Protein AF-A0A976PG35-F1 (afdb_monomer_lite)

Structure (mmCIF, N/CA/C/O backbone):
data_AF-A0A976PG35-F1
#
_entry.id   AF-A0A976PG35-F1
#
loop_
_atom_site.group_PDB
_atom_site.id
_atom_site.type_symbol
_atom_site.label_atom_id
_atom_site.label_alt_id
_atom_site.label_comp_id
_atom_site.label_asym_id
_atom_site.label_entity_id
_atom_site.label_seq_id
_atom_site.pdbx_PDB_ins_code
_atom_site.Cartn_x
_atom_site.Cartn_y
_atom_site.Cartn_z
_atom_site.occupancy
_atom_site.B_iso_or_equiv
_atom_site.auth_seq_id
_atom_site.auth_comp_id
_atom_site.auth_asym_id
_atom_site.auth_atom_id
_atom_site.pdbx_PDB_model_num
ATOM 1 N N . MET A 1 1 ? 51.454 -24.189 67.545 1.00 48.28 1 MET A N 1
ATOM 2 C CA . MET A 1 1 ? 51.887 -22.990 66.789 1.00 48.28 1 MET A CA 1
ATOM 3 C C . MET A 1 1 ? 52.643 -23.431 65.528 1.00 48.28 1 MET A C 1
ATOM 5 O O . MET A 1 1 ? 53.857 -23.521 65.553 1.00 48.28 1 MET A O 1
ATOM 9 N N . ARG A 1 2 ? 51.916 -23.825 64.467 1.00 46.78 2 ARG A N 1
ATOM 10 C CA . ARG A 1 2 ? 52.403 -24.013 63.073 1.00 46.78 2 ARG A CA 1
ATOM 11 C C . ARG A 1 2 ? 51.263 -24.329 62.073 1.00 46.78 2 ARG A C 1
ATOM 13 O O . ARG A 1 2 ? 51.492 -24.964 61.059 1.00 46.78 2 ARG A O 1
ATOM 20 N N . VAL A 1 3 ? 50.023 -23.894 62.354 1.00 44.88 3 VAL A N 1
ATOM 21 C CA . VAL A 1 3 ? 48.839 -24.203 61.508 1.00 44.88 3 VAL A CA 1
ATOM 22 C C . VAL A 1 3 ? 48.014 -22.959 61.122 1.00 44.88 3 VAL A C 1
ATOM 24 O O . VAL A 1 3 ? 47.185 -23.028 60.228 1.00 44.88 3 VAL A O 1
ATOM 27 N N . LYS A 1 4 ? 48.288 -21.766 61.675 1.00 42.41 4 LYS A N 1
ATOM 28 C CA . LYS A 1 4 ? 47.559 -20.531 61.301 1.00 42.41 4 LYS A CA 1
ATOM 29 C C . LYS A 1 4 ? 48.188 -19.709 60.158 1.00 42.41 4 LYS A C 1
ATOM 31 O O . LYS A 1 4 ? 47.626 -18.688 59.796 1.00 42.41 4 LYS A O 1
ATOM 36 N N . ALA A 1 5 ? 49.296 -20.157 59.558 1.00 43.97 5 ALA A N 1
ATOM 37 C CA . ALA A 1 5 ? 49.942 -19.455 58.436 1.00 43.97 5 ALA A CA 1
ATOM 38 C C . ALA A 1 5 ? 49.569 -20.003 57.040 1.00 43.97 5 ALA A C 1
ATOM 40 O O . ALA A 1 5 ? 49.767 -19.307 56.054 1.00 43.97 5 ALA A O 1
ATOM 41 N N . ILE A 1 6 ? 48.985 -21.206 56.937 1.00 51.50 6 ILE A N 1
ATOM 42 C CA . ILE A 1 6 ? 48.683 -21.842 55.635 1.00 51.50 6 ILE A CA 1
ATOM 43 C C . ILE A 1 6 ? 47.267 -21.501 55.127 1.00 51.50 6 ILE A C 1
ATOM 45 O O . ILE A 1 6 ? 47.036 -21.467 53.924 1.00 51.50 6 ILE A O 1
ATOM 49 N N . VAL A 1 7 ? 46.327 -21.136 56.008 1.00 49.50 7 VAL A N 1
ATOM 50 C CA . VAL A 1 7 ? 44.946 -20.795 55.600 1.00 49.50 7 VAL A CA 1
ATOM 51 C C . VAL A 1 7 ? 44.814 -19.342 55.108 1.00 49.50 7 VAL A C 1
ATOM 53 O O . VAL A 1 7 ? 43.955 -19.053 54.283 1.00 49.50 7 VAL A O 1
ATOM 56 N N . ALA A 1 8 ? 45.704 -18.429 55.518 1.00 41.97 8 ALA A N 1
ATOM 57 C CA . ALA A 1 8 ? 45.671 -17.033 55.062 1.00 41.97 8 ALA A CA 1
ATOM 58 C C . ALA A 1 8 ? 46.322 -16.814 53.677 1.00 41.97 8 ALA A C 1
ATOM 60 O O . ALA A 1 8 ? 45.968 -15.864 52.987 1.00 41.97 8 ALA A O 1
ATOM 61 N N . GLN A 1 9 ? 47.223 -17.703 53.233 1.00 43.12 9 GLN A N 1
ATOM 62 C CA . GLN A 1 9 ? 47.851 -17.619 51.903 1.00 43.12 9 GLN A CA 1
ATOM 63 C C . GLN A 1 9 ? 47.025 -18.272 50.780 1.00 43.12 9 GLN A C 1
ATOM 65 O O . GLN A 1 9 ? 47.219 -17.929 49.619 1.00 43.12 9 GLN A O 1
ATOM 70 N N . LEU A 1 10 ? 46.055 -19.137 51.103 1.00 42.38 10 LEU A N 1
ATOM 71 C CA . LEU A 1 10 ? 45.161 -19.757 50.111 1.00 42.38 10 LEU A CA 1
ATOM 72 C C . LEU A 1 10 ? 43.926 -18.905 49.756 1.00 42.38 10 LEU A C 1
ATOM 74 O O . LEU A 1 10 ? 43.280 -19.178 48.752 1.00 42.38 10 LEU A O 1
ATOM 78 N N . LEU A 1 11 ? 43.620 -17.852 50.525 1.00 41.53 11 LEU A N 1
ATOM 79 C CA . LEU A 1 11 ? 42.444 -16.990 50.308 1.00 41.53 11 LEU A CA 1
ATOM 80 C C . LEU A 1 11 ? 42.740 -15.693 49.531 1.00 41.53 11 LEU A C 1
ATOM 82 O O . LEU A 1 11 ? 41.810 -15.032 49.086 1.00 41.53 11 LEU A O 1
ATOM 86 N N . ILE A 1 12 ? 44.015 -15.343 49.321 1.00 43.69 12 ILE A N 1
ATOM 87 C CA . ILE A 1 12 ? 44.419 -14.161 48.531 1.00 43.69 12 ILE A CA 1
ATOM 88 C C . ILE A 1 12 ? 44.789 -14.540 47.080 1.00 43.69 12 ILE A C 1
ATOM 90 O O . ILE A 1 12 ? 44.793 -13.680 46.204 1.00 43.69 12 ILE A O 1
ATOM 94 N N . LEU A 1 13 ? 45.012 -15.828 46.778 1.00 38.31 13 LEU A N 1
ATOM 95 C CA . LEU A 1 13 ? 45.374 -16.289 45.428 1.00 38.31 13 LEU A CA 1
ATOM 96 C C . LEU A 1 13 ? 44.179 -16.675 44.526 1.00 38.31 13 LEU A C 1
ATOM 98 O O . LEU A 1 13 ? 44.389 -16.944 43.348 1.00 38.31 13 LEU A O 1
ATOM 102 N N . SER A 1 14 ? 42.939 -16.692 45.032 1.00 36.72 14 SER A N 1
ATOM 103 C CA . SER A 1 14 ? 41.745 -17.108 44.265 1.00 36.72 14 SER A CA 1
ATOM 104 C C . SER A 1 14 ? 40.878 -15.960 43.720 1.00 36.72 14 SER A C 1
ATOM 106 O O . SER A 1 14 ? 39.833 -16.228 43.136 1.00 36.72 14 SER A O 1
ATOM 108 N N . LEU A 1 15 ? 41.303 -14.695 43.848 1.00 38.81 15 LEU A N 1
ATOM 109 C CA . LEU A 1 15 ? 40.553 -13.520 43.359 1.00 38.81 15 LEU A CA 1
ATOM 110 C C . LEU A 1 15 ? 41.210 -12.764 42.181 1.00 38.81 15 LEU A C 1
ATOM 112 O O . LEU A 1 15 ? 40.723 -11.705 41.804 1.00 38.81 15 LEU A O 1
ATOM 116 N N . PHE A 1 16 ? 42.267 -13.302 41.555 1.00 37.59 16 PHE A N 1
ATOM 117 C CA . PHE A 1 16 ? 42.983 -12.637 40.445 1.00 37.59 16 PHE A CA 1
ATOM 118 C C . PHE A 1 16 ? 43.185 -13.496 39.178 1.00 37.59 16 PHE A C 1
ATOM 120 O O . PHE A 1 16 ? 44.182 -13.339 38.478 1.00 37.59 16 PHE A O 1
ATOM 127 N N . ILE A 1 17 ? 42.245 -14.383 38.826 1.00 40.66 17 ILE A N 1
ATOM 128 C CA . ILE A 1 17 ? 42.271 -15.080 37.523 1.00 40.66 17 ILE A CA 1
ATOM 129 C C . ILE A 1 17 ? 40.881 -15.056 36.871 1.00 40.66 17 ILE A C 1
ATOM 131 O O . ILE A 1 17 ? 40.190 -16.059 36.885 1.00 40.66 17 ILE A O 1
ATOM 135 N N . THR A 1 18 ? 40.488 -13.907 36.311 1.00 39.97 18 THR A N 1
ATOM 136 C CA . THR A 1 18 ? 39.667 -13.778 35.082 1.00 39.97 18 THR A CA 1
ATOM 137 C C . THR A 1 18 ? 39.644 -12.308 34.647 1.00 39.97 18 THR A C 1
ATOM 139 O O . THR A 1 18 ? 38.665 -11.601 34.865 1.00 39.97 18 THR A O 1
ATOM 142 N N . SER A 1 19 ? 40.733 -11.825 34.050 1.00 31.27 19 SER A N 1
ATOM 143 C CA . SER A 1 19 ? 40.706 -10.648 33.168 1.00 31.27 19 SER A CA 1
ATOM 144 C C . SER A 1 19 ? 42.033 -10.549 32.416 1.00 31.27 19 SER A C 1
ATOM 146 O O . SER A 1 19 ? 42.982 -9.911 32.874 1.00 31.27 19 SER A O 1
ATOM 148 N N . CYS A 1 20 ? 42.115 -11.193 31.253 1.00 30.05 20 CYS A N 1
ATOM 149 C CA . CYS A 1 20 ? 43.114 -10.841 30.251 1.00 30.05 20 CYS A CA 1
ATOM 150 C C . CYS A 1 20 ? 42.689 -9.517 29.608 1.00 30.05 20 CYS A C 1
ATOM 152 O O . CYS A 1 20 ? 41.941 -9.492 28.639 1.00 30.05 20 CYS A O 1
ATOM 154 N N . SER A 1 21 ? 43.161 -8.412 30.171 1.00 29.22 21 SER A N 1
ATOM 155 C CA . SER A 1 21 ? 43.232 -7.121 29.493 1.00 29.22 21 SER A CA 1
ATOM 156 C C . SER A 1 21 ? 44.653 -6.604 29.671 1.00 29.22 21 SER A C 1
ATOM 158 O O . SER A 1 21 ? 45.056 -6.230 30.773 1.00 29.22 21 SER A O 1
ATOM 160 N N . SER A 1 22 ? 45.432 -6.648 28.594 1.00 28.95 22 SER A N 1
ATOM 161 C CA . SER A 1 22 ? 46.770 -6.074 28.526 1.00 28.95 22 SER A CA 1
ATOM 162 C C . SER A 1 22 ? 46.674 -4.550 28.586 1.00 28.95 22 SER A C 1
ATOM 164 O O . SER A 1 22 ? 46.327 -3.897 27.605 1.00 28.95 22 SER A O 1
ATOM 166 N N . PHE A 1 23 ? 46.994 -3.983 29.748 1.00 25.94 23 PHE A N 1
ATOM 167 C CA . PHE A 1 23 ? 47.337 -2.572 29.890 1.00 25.94 23 PHE A CA 1
ATOM 168 C C . PHE A 1 23 ? 48.765 -2.371 29.370 1.00 25.94 23 PHE A C 1
ATOM 170 O O . PHE A 1 23 ? 49.729 -2.776 30.021 1.00 25.94 23 PHE A O 1
ATOM 177 N N . GLN A 1 24 ? 48.909 -1.733 28.209 1.00 27.83 24 GLN A N 1
ATOM 178 C CA . GLN A 1 24 ? 50.167 -1.117 27.799 1.00 27.83 24 GLN A CA 1
ATOM 179 C C . GLN A 1 24 ? 50.081 0.378 28.113 1.00 27.83 24 GLN A C 1
ATOM 181 O O . GLN A 1 24 ? 49.332 1.127 27.492 1.00 27.83 24 GLN A O 1
ATOM 186 N N . ASN A 1 25 ? 50.838 0.798 29.124 1.00 29.45 25 ASN A N 1
ATOM 187 C CA . ASN A 1 25 ? 51.052 2.202 29.447 1.00 29.45 25 ASN A CA 1
ATOM 188 C C . ASN A 1 25 ? 51.893 2.841 28.331 1.00 29.45 25 ASN A C 1
ATOM 190 O O . ASN A 1 25 ? 53.094 2.589 28.242 1.00 29.45 25 ASN A O 1
ATOM 194 N N . SER A 1 26 ? 51.284 3.698 27.513 1.00 29.53 26 SER A N 1
ATOM 195 C CA . SER A 1 26 ? 52.005 4.785 26.854 1.00 29.53 26 SER A CA 1
ATOM 196 C C . SER A 1 26 ? 51.131 6.041 26.811 1.00 29.53 26 SER A C 1
ATOM 198 O O . SER A 1 26 ? 49.911 5.999 26.699 1.00 29.53 26 SER A O 1
ATOM 200 N N . SER A 1 27 ? 51.803 7.148 27.063 1.00 31.08 27 SER A N 1
ATOM 201 C CA . SER A 1 27 ? 51.343 8.473 27.459 1.00 31.08 27 SER A CA 1
ATOM 202 C C . SER A 1 27 ? 50.546 9.257 26.407 1.00 31.08 27 SER A C 1
ATOM 204 O O . SER A 1 27 ? 50.908 9.263 25.239 1.00 31.08 27 SER A O 1
ATOM 206 N N . PHE A 1 28 ? 49.551 10.012 26.896 1.00 35.78 28 PHE A N 1
ATOM 207 C CA . PHE A 1 28 ? 48.951 11.235 26.331 1.00 35.78 28 PHE A CA 1
ATOM 208 C C . PHE A 1 28 ? 48.571 11.247 24.834 1.00 35.78 28 PHE A C 1
ATOM 210 O O . PHE A 1 28 ? 49.351 11.662 23.987 1.00 35.78 28 PHE A O 1
ATOM 217 N N . ASN A 1 29 ? 47.291 10.971 24.555 1.00 26.48 29 ASN A N 1
ATOM 218 C CA . ASN A 1 29 ? 46.479 11.726 23.592 1.00 26.48 29 ASN A CA 1
ATOM 219 C C . ASN A 1 29 ? 44.997 11.651 24.011 1.00 26.48 29 ASN A C 1
ATOM 221 O O . ASN A 1 29 ? 44.447 10.566 24.192 1.00 26.48 29 ASN A O 1
ATOM 225 N N . LEU A 1 30 ? 44.370 12.814 24.225 1.00 32.25 30 LEU A N 1
ATOM 226 C CA . LEU A 1 30 ? 42.920 12.948 24.394 1.00 32.25 30 LEU A CA 1
ATOM 227 C C . LEU A 1 30 ? 42.220 12.541 23.081 1.00 32.25 30 LEU A C 1
ATOM 229 O O . LEU A 1 30 ? 42.716 12.881 22.012 1.00 32.25 30 LEU A O 1
ATOM 233 N N . PHE A 1 31 ? 41.061 11.877 23.195 1.00 33.41 31 PHE A N 1
ATOM 234 C CA . PHE A 1 31 ? 40.270 11.184 22.152 1.00 33.41 31 PHE A CA 1
ATOM 235 C C . PHE A 1 31 ? 40.712 9.744 21.831 1.00 33.41 31 PHE A C 1
ATOM 237 O O . PHE A 1 31 ? 41.144 9.428 20.727 1.00 33.41 31 PHE A O 1
ATOM 244 N N . GLY A 1 32 ? 40.545 8.843 22.804 1.00 24.78 32 GLY A N 1
ATOM 245 C CA . GLY A 1 32 ? 40.624 7.397 22.588 1.00 24.78 32 GLY A CA 1
ATOM 246 C C . GLY A 1 32 ? 39.243 6.793 22.325 1.00 24.78 32 GLY A C 1
ATOM 247 O O . GLY A 1 32 ? 38.424 6.710 23.239 1.00 24.78 32 GLY A O 1
ATOM 248 N N . PHE A 1 33 ? 38.997 6.345 21.093 1.00 29.56 33 PHE A N 1
ATOM 249 C CA . PHE A 1 33 ? 37.949 5.367 20.799 1.00 29.56 33 PHE A CA 1
ATOM 250 C C . PHE A 1 33 ? 38.265 4.073 21.563 1.00 29.56 33 PHE A C 1
ATOM 252 O O . PHE A 1 33 ? 39.391 3.577 21.506 1.00 29.56 33 PHE A O 1
ATOM 259 N N . ARG A 1 34 ? 37.289 3.515 22.287 1.00 26.97 34 ARG A N 1
ATOM 260 C CA . ARG A 1 34 ? 37.400 2.152 22.824 1.00 26.97 34 ARG A CA 1
ATOM 261 C C . ARG A 1 34 ? 37.352 1.177 21.648 1.00 26.97 34 ARG A C 1
ATOM 263 O O . ARG A 1 34 ? 36.274 0.895 21.138 1.00 26.97 34 ARG A O 1
ATOM 270 N N . THR A 1 35 ? 38.495 0.645 21.232 1.00 30.28 35 THR A N 1
ATOM 271 C CA . THR A 1 35 ? 38.531 -0.550 20.387 1.00 30.28 35 THR A CA 1
ATOM 272 C C . THR A 1 35 ? 38.083 -1.752 21.221 1.00 30.28 35 THR A C 1
ATOM 274 O O . THR A 1 35 ? 38.637 -2.050 22.280 1.00 30.28 35 THR A O 1
ATOM 277 N N . ILE A 1 36 ? 37.013 -2.410 20.776 1.00 37.28 36 ILE A N 1
ATOM 278 C CA . ILE A 1 36 ? 36.562 -3.698 21.311 1.00 37.28 36 ILE A CA 1
ATOM 279 C C . ILE A 1 36 ? 37.593 -4.743 20.872 1.00 37.28 36 ILE A C 1
ATOM 281 O O . ILE A 1 36 ? 37.937 -4.809 19.695 1.00 37.28 36 ILE A O 1
ATOM 285 N N . ALA A 1 37 ? 38.087 -5.555 21.804 1.00 33.47 37 ALA A N 1
ATOM 286 C CA . ALA A 1 37 ? 38.937 -6.694 21.479 1.00 33.47 37 ALA A CA 1
ATOM 287 C C . ALA A 1 37 ? 38.201 -7.666 20.527 1.00 33.47 37 ALA A C 1
ATOM 289 O O . ALA A 1 37 ? 37.124 -8.150 20.868 1.00 33.47 37 ALA A O 1
ATOM 290 N N . GLY A 1 38 ? 38.796 -7.947 19.358 1.00 51.16 38 GLY A N 1
ATOM 291 C CA . GLY A 1 38 ? 38.609 -9.208 18.626 1.00 51.16 38 GLY A CA 1
ATOM 292 C C . GLY A 1 38 ? 37.707 -9.261 17.382 1.00 51.16 38 GLY A C 1
ATOM 293 O O . GLY A 1 38 ? 37.387 -10.364 16.968 1.00 51.16 38 GLY A O 1
ATOM 294 N N . ILE A 1 39 ? 37.282 -8.155 16.752 1.00 58.53 39 ILE A N 1
ATOM 295 C CA . ILE A 1 39 ? 36.655 -8.249 15.403 1.00 58.53 39 ILE A CA 1
ATOM 296 C C . ILE A 1 39 ? 37.723 -8.469 14.315 1.00 58.53 39 ILE A C 1
ATOM 298 O O . ILE A 1 39 ? 37.442 -9.063 13.276 1.00 58.53 39 ILE A O 1
ATOM 302 N N . GLU A 1 40 ? 38.949 -7.983 14.545 1.00 61.78 40 GLU A N 1
ATOM 303 C CA . GLU A 1 40 ? 39.982 -7.901 13.507 1.00 61.78 40 GLU A CA 1
ATOM 304 C C . GLU A 1 40 ? 40.741 -9.202 13.232 1.00 61.78 40 GLU A C 1
ATOM 306 O O . GLU A 1 40 ? 41.201 -9.348 12.108 1.00 61.78 40 GLU A O 1
ATOM 311 N N . ASP A 1 41 ? 40.842 -10.154 14.163 1.00 68.56 41 ASP A N 1
ATOM 312 C CA . ASP A 1 41 ? 41.660 -11.356 13.921 1.00 68.56 41 ASP A CA 1
ATOM 313 C C . ASP A 1 41 ? 40.822 -12.551 13.430 1.00 68.56 41 ASP A C 1
ATOM 315 O O . ASP A 1 41 ? 41.145 -13.136 12.394 1.00 68.56 41 ASP A O 1
ATOM 319 N N . ASP A 1 42 ? 39.701 -12.864 14.092 1.00 82.12 42 ASP A N 1
ATOM 320 C CA . ASP A 1 42 ? 38.910 -14.068 13.790 1.00 82.12 42 ASP A CA 1
ATOM 321 C C . ASP A 1 42 ? 38.180 -13.964 12.438 1.00 82.12 42 ASP A C 1
ATOM 323 O O . ASP A 1 42 ? 38.423 -14.766 11.534 1.00 82.12 42 ASP A O 1
ATOM 327 N N . LEU A 1 43 ? 37.344 -12.939 12.227 1.00 90.81 43 LEU A N 1
ATOM 328 C CA . LEU A 1 43 ? 36.605 -12.763 10.964 1.00 90.81 43 LEU A CA 1
ATOM 329 C C . LEU A 1 43 ? 37.544 -12.578 9.761 1.00 90.81 43 LEU A C 1
ATOM 331 O O . LEU A 1 43 ? 37.286 -13.107 8.677 1.00 90.81 43 LEU A O 1
ATOM 335 N N . GLN A 1 44 ? 38.650 -11.844 9.931 1.00 90.62 44 GLN A N 1
ATOM 336 C CA . GLN A 1 44 ? 39.644 -11.652 8.866 1.00 90.62 44 GLN A CA 1
ATOM 337 C C . GLN A 1 44 ? 40.353 -12.956 8.501 1.00 90.62 44 GLN A C 1
ATOM 339 O O . GLN A 1 44 ? 40.689 -13.152 7.330 1.00 90.62 44 GLN A O 1
ATOM 344 N N . TYR A 1 45 ? 40.551 -13.859 9.463 1.00 92.44 45 TYR A N 1
ATOM 345 C CA . TYR A 1 45 ? 41.064 -15.193 9.186 1.00 92.44 45 TYR A CA 1
ATOM 346 C C . TYR A 1 45 ? 40.093 -15.991 8.303 1.00 92.44 45 TYR A C 1
ATOM 348 O O . TYR A 1 45 ? 40.495 -16.438 7.225 1.00 92.44 45 TYR A O 1
ATOM 356 N N . TYR A 1 46 ? 38.806 -16.082 8.669 1.00 92.94 46 TYR A N 1
ATOM 357 C CA . TYR A 1 46 ? 37.793 -16.767 7.845 1.00 92.94 46 TYR A CA 1
ATOM 358 C C . TYR A 1 46 ? 37.670 -16.159 6.443 1.00 92.94 46 TYR A C 1
ATOM 360 O O . TYR A 1 46 ? 37.626 -16.889 5.450 1.00 92.94 46 TYR A O 1
ATOM 368 N N . LEU A 1 47 ? 37.657 -14.825 6.343 1.00 93.94 47 LEU A N 1
ATOM 369 C CA . LEU A 1 47 ? 37.642 -14.109 5.063 1.00 93.94 47 LEU A CA 1
ATOM 370 C C . LEU A 1 47 ? 38.891 -14.417 4.229 1.00 93.94 47 LEU A C 1
ATOM 372 O O . LEU A 1 47 ? 38.797 -14.623 3.020 1.00 93.94 47 LEU A O 1
ATOM 376 N N . GLY A 1 48 ? 40.056 -14.487 4.873 1.00 94.62 48 GLY A N 1
ATOM 377 C CA . GLY A 1 48 ? 41.317 -14.852 4.245 1.00 94.62 48 GLY A CA 1
ATOM 378 C C . GLY A 1 48 ? 41.317 -16.274 3.685 1.00 94.62 48 GLY A C 1
ATOM 379 O O . GLY A 1 48 ? 41.769 -16.477 2.556 1.00 94.62 48 GLY A O 1
ATOM 380 N N . VAL A 1 49 ? 40.774 -17.239 4.434 1.00 94.75 49 VAL A N 1
ATOM 381 C CA . VAL A 1 49 ? 40.620 -18.630 3.980 1.00 94.75 49 VAL A CA 1
ATOM 382 C C . VAL A 1 49 ? 39.642 -18.716 2.809 1.00 94.75 49 VAL A C 1
ATOM 384 O O . VAL A 1 49 ? 39.964 -19.346 1.800 1.00 94.75 49 VAL A O 1
ATOM 387 N N . ASP A 1 50 ? 38.484 -18.051 2.889 1.00 94.50 50 ASP A N 1
ATOM 388 C CA . ASP A 1 50 ? 37.487 -18.063 1.809 1.00 94.50 50 ASP A CA 1
ATOM 389 C C . ASP A 1 50 ? 38.048 -17.449 0.518 1.00 94.50 50 ASP A C 1
ATOM 391 O O . ASP A 1 50 ? 37.921 -18.023 -0.565 1.00 94.50 50 ASP A O 1
ATOM 395 N N . ARG A 1 51 ? 38.763 -16.325 0.648 1.00 95.38 51 ARG A N 1
ATOM 396 C CA . ARG A 1 51 ? 39.470 -15.663 -0.452 1.00 95.38 51 ARG A CA 1
ATOM 397 C C . ARG A 1 51 ? 40.514 -16.569 -1.101 1.00 95.38 51 ARG A C 1
ATOM 399 O O . ARG A 1 51 ? 40.596 -16.617 -2.330 1.00 95.38 51 ARG A O 1
ATOM 406 N N . PHE A 1 52 ? 41.318 -17.272 -0.302 1.00 96.56 52 PHE A N 1
ATOM 407 C CA . PHE A 1 52 ? 42.345 -18.171 -0.826 1.00 96.56 52 PHE A CA 1
ATOM 408 C C . PHE A 1 52 ? 41.727 -19.396 -1.508 1.00 96.56 52 PHE A C 1
ATOM 410 O O . PHE A 1 52 ? 42.142 -19.758 -2.607 1.00 96.56 52 PHE A O 1
ATOM 417 N N . HIS A 1 53 ? 40.676 -19.978 -0.930 1.00 95.00 53 HIS A N 1
ATOM 418 C CA . HIS A 1 53 ? 39.936 -21.078 -1.551 1.00 95.00 53 HIS A CA 1
ATOM 419 C C . HIS A 1 53 ? 39.295 -20.670 -2.886 1.00 95.00 53 HIS A C 1
ATOM 421 O O . HIS A 1 53 ? 39.397 -21.391 -3.881 1.00 95.00 53 HIS A O 1
ATOM 427 N N . TYR A 1 54 ? 38.673 -19.487 -2.934 1.00 94.06 54 TYR A N 1
ATOM 428 C CA . TYR A 1 54 ? 38.138 -18.922 -4.172 1.00 94.06 54 TYR A CA 1
ATOM 429 C C . TYR A 1 54 ? 39.242 -18.773 -5.231 1.00 94.06 54 TYR A C 1
ATOM 431 O O . TYR A 1 54 ? 39.062 -19.191 -6.375 1.00 94.06 54 TYR A O 1
ATOM 439 N N . TYR A 1 55 ? 40.415 -18.260 -4.840 1.00 95.31 55 TYR A N 1
ATOM 440 C CA . TYR A 1 55 ? 41.571 -18.162 -5.731 1.00 95.31 55 TYR A CA 1
ATOM 441 C C . TYR A 1 55 ? 42.040 -19.521 -6.257 1.00 95.31 55 TYR A C 1
ATOM 443 O O . TYR A 1 55 ? 42.298 -19.630 -7.449 1.00 95.31 55 TYR A O 1
ATOM 451 N N . ILE A 1 56 ? 42.131 -20.549 -5.406 1.00 94.94 56 ILE A N 1
ATOM 452 C CA . ILE A 1 56 ? 42.524 -21.911 -5.810 1.00 94.94 56 ILE A CA 1
ATOM 453 C C . ILE A 1 56 ? 41.573 -22.462 -6.880 1.00 94.94 56 ILE A C 1
ATOM 455 O O . ILE A 1 56 ? 42.024 -23.090 -7.837 1.00 94.94 56 ILE A O 1
ATOM 459 N N . THR A 1 57 ? 40.274 -22.185 -6.753 1.00 90.50 57 THR A N 1
ATOM 460 C CA . THR A 1 57 ? 39.262 -22.626 -7.727 1.00 90.50 57 THR A CA 1
ATOM 461 C C . THR A 1 57 ? 39.452 -21.937 -9.084 1.00 90.50 57 THR A C 1
ATOM 463 O O . THR A 1 57 ? 39.507 -22.589 -10.122 1.00 90.50 57 THR A O 1
ATOM 466 N N . GLU A 1 58 ? 39.636 -20.614 -9.087 1.00 90.31 58 GLU A N 1
ATOM 467 C CA . GLU A 1 58 ? 39.916 -19.852 -10.313 1.00 90.31 58 GLU A CA 1
ATOM 468 C C . GLU A 1 58 ? 41.264 -20.247 -10.939 1.00 90.31 58 GLU A C 1
ATOM 470 O O . GLU A 1 58 ? 41.391 -20.370 -12.160 1.00 90.31 58 GLU A O 1
ATOM 475 N N . TYR A 1 59 ? 42.273 -20.469 -10.095 1.00 93.12 59 TYR A N 1
ATOM 476 C CA . TYR A 1 59 ? 43.605 -20.906 -10.488 1.00 93.12 59 TYR A CA 1
ATOM 477 C C . TYR A 1 59 ? 43.548 -22.269 -11.178 1.00 93.12 59 TYR A C 1
ATOM 479 O O . TYR A 1 59 ? 44.095 -22.414 -12.269 1.00 93.12 59 TYR A O 1
ATOM 487 N N . SER A 1 60 ? 42.861 -23.252 -10.587 1.00 90.81 60 SER A N 1
ATOM 488 C CA . SER A 1 60 ? 42.787 -24.608 -11.137 1.00 90.81 60 SER A CA 1
ATOM 489 C C . SER A 1 60 ? 42.108 -24.622 -12.507 1.00 90.81 60 SER A C 1
ATOM 491 O O . SER A 1 60 ? 42.629 -25.237 -13.434 1.00 90.81 60 SER A O 1
ATOM 493 N N . HIS A 1 61 ? 41.030 -23.854 -12.688 1.00 85.00 61 HIS A N 1
ATOM 494 C CA . HIS A 1 61 ? 40.358 -23.735 -13.981 1.00 85.00 61 HIS A CA 1
ATOM 495 C C . HIS A 1 61 ? 41.244 -23.070 -15.049 1.00 85.00 61 HIS A C 1
ATOM 497 O O . HIS A 1 61 ? 41.291 -23.500 -16.199 1.00 85.00 61 HIS A O 1
ATOM 503 N N . ASN A 1 62 ? 41.991 -22.023 -14.682 1.00 85.50 62 ASN A N 1
ATOM 504 C CA . ASN A 1 62 ? 42.817 -21.275 -15.635 1.00 85.50 62 ASN A CA 1
ATOM 505 C C . ASN A 1 62 ? 44.168 -21.934 -15.946 1.00 85.50 62 ASN A C 1
ATOM 507 O O . ASN A 1 62 ? 44.754 -21.650 -16.999 1.00 85.50 62 ASN A O 1
ATOM 511 N N . MET A 1 63 ? 44.683 -22.762 -15.038 1.00 89.62 63 MET A N 1
ATOM 512 C CA . MET A 1 63 ? 45.952 -23.483 -15.182 1.00 89.62 63 MET A CA 1
ATOM 513 C C . MET A 1 63 ? 45.760 -24.910 -15.712 1.00 89.62 63 MET A C 1
ATOM 515 O O . MET A 1 63 ? 46.741 -25.623 -15.926 1.00 89.62 63 MET A O 1
ATOM 519 N N . GLU A 1 64 ? 44.517 -25.330 -15.954 1.00 85.50 64 GLU A N 1
ATOM 520 C CA . GLU A 1 64 ? 44.198 -26.640 -16.514 1.00 85.50 64 GLU A CA 1
ATOM 521 C C . GLU A 1 64 ? 44.877 -26.827 -17.880 1.00 85.50 64 GLU A C 1
ATOM 523 O O . GLU A 1 64 ? 44.841 -25.950 -18.747 1.00 85.50 64 GLU A O 1
ATOM 528 N N . GLY A 1 65 ? 45.590 -27.946 -18.036 1.00 87.50 65 GLY A N 1
ATOM 529 C CA . GLY A 1 65 ? 46.417 -28.234 -19.212 1.00 87.50 65 GLY A CA 1
ATOM 530 C C . GLY A 1 65 ? 47.713 -27.414 -19.333 1.00 87.50 65 GLY A C 1
ATOM 531 O O . GLY A 1 65 ? 48.436 -27.591 -20.312 1.00 87.50 65 GLY A O 1
ATOM 532 N N . LYS A 1 66 ? 48.025 -26.523 -18.376 1.00 89.94 66 LYS A N 1
ATOM 533 C CA . LYS A 1 66 ? 49.263 -25.710 -18.355 1.00 89.94 66 LYS A CA 1
ATOM 534 C C . LYS A 1 66 ? 50.292 -26.172 -17.322 1.00 89.94 66 LYS A C 1
ATOM 536 O O . LYS A 1 66 ? 51.456 -25.809 -17.444 1.00 89.94 66 LYS A O 1
ATOM 541 N N . ILE A 1 67 ? 49.869 -26.944 -16.323 1.00 92.50 67 ILE A N 1
ATOM 542 C CA . ILE A 1 67 ? 50.725 -27.573 -15.303 1.00 92.50 67 ILE A CA 1
ATOM 543 C C . ILE A 1 67 ? 50.540 -29.102 -15.347 1.00 92.50 67 ILE A C 1
ATOM 545 O O . ILE A 1 67 ? 49.575 -29.559 -15.969 1.00 92.50 67 ILE A O 1
ATOM 549 N N . PRO A 1 68 ? 51.429 -29.898 -14.715 1.00 92.44 68 PRO A N 1
ATOM 550 C CA . PRO A 1 68 ? 51.281 -31.353 -14.652 1.00 92.44 68 PRO A CA 1
ATOM 551 C C . PRO A 1 68 ? 49.896 -31.797 -14.149 1.00 92.44 68 PRO A C 1
ATOM 553 O O . PRO A 1 68 ? 49.320 -31.186 -13.247 1.00 92.44 68 PRO A O 1
ATOM 556 N N . GLU A 1 69 ? 49.342 -32.844 -14.765 1.00 91.94 69 GLU A N 1
ATOM 557 C CA . GLU A 1 69 ? 47.966 -33.308 -14.523 1.00 91.94 69 GLU A CA 1
ATOM 558 C C . GLU A 1 69 ? 47.762 -33.820 -13.091 1.00 91.94 69 GLU A C 1
ATOM 560 O O . GLU A 1 69 ? 46.740 -33.542 -12.467 1.00 91.94 69 GLU A O 1
ATOM 565 N N . ASP A 1 70 ? 48.763 -34.500 -12.539 1.00 92.81 70 ASP A N 1
ATOM 566 C CA . ASP A 1 70 ? 48.813 -34.947 -11.148 1.00 92.81 70 ASP A CA 1
ATOM 567 C C . ASP A 1 70 ? 48.836 -33.769 -10.160 1.00 92.81 70 ASP A C 1
ATOM 569 O O . ASP A 1 70 ? 48.070 -33.766 -9.191 1.00 92.81 70 ASP A O 1
ATOM 573 N N . ALA A 1 71 ? 49.632 -32.729 -10.438 1.00 92.56 71 ALA A N 1
ATOM 574 C CA . ALA A 1 71 ? 49.635 -31.487 -9.663 1.00 92.56 71 ALA A CA 1
ATOM 575 C C . ALA A 1 71 ? 48.255 -30.818 -9.697 1.00 92.56 71 ALA A C 1
ATOM 577 O O . ALA A 1 71 ? 47.725 -30.420 -8.660 1.00 92.56 71 ALA A O 1
ATOM 578 N N . MET A 1 72 ? 47.641 -30.733 -10.880 1.00 93.69 72 MET A N 1
ATOM 579 C CA . MET A 1 72 ? 46.309 -30.154 -11.041 1.00 93.69 72 MET A CA 1
ATOM 580 C C . MET A 1 72 ? 45.239 -30.957 -10.290 1.00 93.69 72 MET A C 1
ATOM 582 O O . MET A 1 72 ? 44.409 -30.375 -9.589 1.00 93.69 72 MET A O 1
ATOM 586 N N . ALA A 1 73 ? 45.278 -32.288 -10.380 1.00 92.69 73 ALA A N 1
ATOM 587 C CA . ALA A 1 73 ? 44.364 -33.172 -9.665 1.00 92.69 73 ALA A CA 1
ATOM 588 C C . ALA A 1 73 ? 44.498 -33.039 -8.138 1.00 92.69 73 ALA A C 1
ATOM 590 O O . ALA A 1 73 ? 43.493 -33.124 -7.430 1.00 92.69 73 ALA A O 1
ATOM 591 N N . ALA A 1 74 ? 45.710 -32.805 -7.625 1.00 93.81 74 ALA A N 1
ATOM 592 C CA . ALA A 1 74 ? 45.939 -32.514 -6.212 1.00 93.81 74 ALA A CA 1
ATOM 593 C C . ALA A 1 74 ? 45.378 -31.137 -5.809 1.00 93.81 74 ALA A C 1
ATOM 595 O O . ALA A 1 74 ? 44.676 -31.039 -4.805 1.00 93.81 74 ALA A O 1
ATOM 596 N N . ILE A 1 75 ? 45.607 -30.090 -6.614 1.00 94.62 75 ILE A N 1
ATOM 597 C CA . ILE A 1 75 ? 45.096 -28.732 -6.349 1.00 94.62 75 ILE A CA 1
ATOM 598 C C . ILE A 1 75 ? 43.563 -28.699 -6.335 1.00 94.62 75 ILE A C 1
ATOM 600 O O . ILE A 1 75 ? 42.978 -28.108 -5.430 1.00 94.62 75 ILE A O 1
ATOM 604 N N . LYS A 1 76 ? 42.902 -29.357 -7.299 1.00 91.00 76 LYS A N 1
ATOM 605 C CA . LYS A 1 76 ? 41.429 -29.423 -7.382 1.00 91.00 76 LYS A CA 1
ATOM 606 C C . LYS A 1 76 ? 40.782 -30.083 -6.154 1.00 91.00 76 LYS A C 1
ATOM 608 O O . LYS A 1 76 ? 39.610 -29.848 -5.892 1.00 91.00 76 LYS A O 1
ATOM 613 N N . LYS A 1 77 ? 41.535 -30.883 -5.389 1.00 91.94 77 LYS A N 1
ATOM 614 C CA . LYS A 1 77 ? 41.060 -31.544 -4.162 1.00 91.94 77 LYS A CA 1
ATOM 615 C C . LYS A 1 77 ? 41.230 -30.700 -2.899 1.00 91.94 77 LYS A C 1
ATOM 617 O O . LYS A 1 77 ? 40.785 -31.141 -1.841 1.00 91.94 77 LYS A O 1
ATOM 622 N N . ILE A 1 78 ? 41.874 -29.530 -2.975 1.00 93.12 78 ILE A N 1
ATOM 623 C CA . ILE A 1 78 ? 42.069 -28.662 -1.810 1.00 93.12 78 ILE A CA 1
ATOM 624 C C . ILE A 1 78 ? 40.720 -28.070 -1.393 1.00 93.12 78 ILE A C 1
ATOM 626 O O . ILE A 1 78 ? 40.156 -27.222 -2.076 1.00 93.12 78 ILE A O 1
ATOM 630 N N . SER A 1 79 ? 40.234 -28.493 -0.232 1.00 89.69 79 SER A N 1
ATOM 631 C CA . SER A 1 79 ? 38.994 -28.016 0.381 1.00 89.69 79 SER A CA 1
ATOM 632 C C . SER A 1 79 ? 39.244 -26.911 1.409 1.00 89.69 79 SER A C 1
ATOM 634 O O . SER A 1 79 ? 40.309 -26.836 2.027 1.00 89.69 79 SER A O 1
ATOM 636 N N . ALA A 1 80 ? 38.222 -26.097 1.689 1.00 89.00 80 ALA A N 1
ATOM 637 C CA . ALA A 1 80 ? 38.279 -25.096 2.760 1.00 89.00 80 ALA A CA 1
ATOM 638 C C . ALA A 1 80 ? 38.667 -25.715 4.119 1.00 89.00 80 ALA A C 1
ATOM 640 O O . ALA A 1 80 ? 39.484 -25.150 4.840 1.00 89.00 80 ALA A O 1
ATOM 641 N N . LYS A 1 81 ? 38.168 -26.919 4.438 1.00 88.06 81 LYS A N 1
ATOM 642 C CA . LYS A 1 81 ? 38.501 -27.646 5.676 1.00 88.06 81 LYS A CA 1
ATOM 643 C C . LYS A 1 81 ? 39.995 -27.968 5.795 1.00 88.06 81 LYS A C 1
ATOM 645 O O . LYS A 1 81 ? 40.550 -27.870 6.886 1.00 88.06 81 LYS A O 1
ATOM 650 N N . GLN A 1 82 ? 40.651 -28.327 4.690 1.00 91.00 82 GLN A N 1
ATOM 651 C CA . GLN A 1 82 ? 42.103 -28.529 4.680 1.00 91.00 82 GLN A CA 1
ATOM 652 C C . GLN A 1 82 ? 42.845 -27.210 4.898 1.00 91.00 82 GLN A C 1
ATOM 654 O O . GLN A 1 82 ? 43.780 -27.179 5.688 1.00 91.00 82 GLN A O 1
ATOM 659 N N . LEU A 1 83 ? 42.393 -26.113 4.282 1.00 92.56 83 LEU A N 1
ATOM 660 C CA . LEU A 1 83 ? 42.998 -24.791 4.486 1.00 92.56 83 LEU A CA 1
ATOM 661 C C . LEU A 1 83 ? 42.900 -24.311 5.943 1.00 92.56 83 LEU A C 1
ATOM 663 O O . LEU A 1 83 ? 43.857 -23.723 6.444 1.00 92.56 83 LEU A O 1
ATOM 667 N N . PHE A 1 84 ? 41.793 -24.598 6.638 1.00 90.19 84 PHE A N 1
ATOM 668 C CA . PHE A 1 84 ? 41.686 -24.362 8.083 1.00 90.19 84 PHE A CA 1
ATOM 669 C C . PHE A 1 84 ? 42.702 -25.196 8.874 1.00 90.19 84 PHE A C 1
ATOM 671 O O . PHE A 1 84 ? 43.389 -24.672 9.747 1.00 90.19 84 PHE A O 1
ATOM 678 N N . ALA A 1 85 ? 42.856 -26.480 8.531 1.00 89.56 85 ALA A N 1
ATOM 679 C CA . ALA A 1 85 ? 43.806 -27.376 9.191 1.00 89.56 85 ALA A CA 1
ATOM 680 C C . ALA A 1 85 ? 45.285 -26.991 8.967 1.00 89.56 85 ALA A C 1
ATOM 682 O O . ALA A 1 85 ? 46.129 -27.347 9.788 1.00 89.56 85 ALA A O 1
ATOM 683 N N . GLU A 1 86 ? 45.610 -26.250 7.899 1.00 92.12 86 GLU A N 1
ATOM 684 C CA . GLU A 1 86 ? 46.971 -25.738 7.669 1.00 92.12 86 GLU A CA 1
ATOM 685 C C . GLU A 1 86 ? 47.414 -24.686 8.690 1.00 92.12 86 GLU A C 1
ATOM 687 O O . GLU A 1 86 ? 48.616 -24.518 8.896 1.00 92.12 86 GLU A O 1
ATOM 692 N N . GLY A 1 87 ? 46.473 -23.966 9.312 1.00 87.75 87 GLY A N 1
ATOM 693 C CA . GLY A 1 87 ? 46.793 -22.939 10.305 1.00 87.75 87 GLY A CA 1
ATOM 694 C C . GLY A 1 87 ? 47.562 -21.736 9.742 1.00 87.75 87 GLY A C 1
ATOM 695 O O . GLY A 1 87 ? 48.436 -21.199 10.421 1.00 87.75 87 GLY A O 1
ATOM 696 N N . TYR A 1 88 ? 47.276 -21.314 8.502 1.00 93.00 88 TYR A N 1
ATOM 697 C CA . TYR A 1 88 ? 47.855 -20.091 7.928 1.00 93.00 88 TYR A CA 1
ATOM 698 C C . TYR A 1 88 ? 47.576 -18.861 8.807 1.00 93.00 88 TYR A C 1
ATOM 700 O O . TYR A 1 88 ? 46.509 -18.743 9.398 1.00 93.00 88 TYR A O 1
ATOM 708 N N . THR A 1 89 ? 48.500 -17.902 8.869 1.00 91.06 89 THR A N 1
ATOM 709 C CA . THR A 1 89 ? 48.261 -16.651 9.606 1.00 91.06 89 THR A CA 1
ATOM 710 C C . THR A 1 89 ? 47.429 -15.664 8.784 1.00 91.06 89 THR A C 1
ATOM 712 O O . THR A 1 89 ? 47.430 -15.704 7.548 1.00 91.06 89 THR A O 1
ATOM 715 N N . VAL A 1 90 ? 46.759 -14.718 9.455 1.00 89.56 90 VAL A N 1
ATOM 716 C CA . VAL A 1 90 ? 46.033 -13.620 8.786 1.00 89.56 90 VAL A CA 1
ATOM 717 C C . VAL A 1 90 ? 46.952 -12.865 7.819 1.00 89.56 90 VAL A C 1
ATOM 719 O O . VAL A 1 90 ? 46.560 -12.617 6.683 1.00 89.56 90 VAL A O 1
ATOM 722 N N . ASP A 1 91 ? 48.201 -12.584 8.204 1.00 88.81 91 ASP A N 1
ATOM 723 C CA . ASP A 1 91 ? 49.178 -11.898 7.344 1.00 88.81 91 ASP A CA 1
ATOM 724 C C . ASP A 1 91 ? 49.510 -12.673 6.060 1.00 88.81 91 ASP A C 1
ATOM 726 O O . ASP A 1 91 ? 49.651 -12.071 4.991 1.00 88.81 91 ASP A O 1
ATOM 730 N N . GLN A 1 92 ? 49.601 -14.006 6.134 1.00 90.94 92 GLN A N 1
ATOM 731 C CA . GLN A 1 92 ? 49.798 -14.846 4.948 1.00 90.94 92 GLN A CA 1
ATOM 732 C C . GLN A 1 92 ? 48.578 -14.779 4.026 1.00 90.94 92 GLN A C 1
ATOM 734 O O . GLN A 1 92 ? 48.724 -14.606 2.814 1.00 90.94 92 GLN A O 1
ATOM 739 N N . LEU A 1 93 ? 47.379 -14.863 4.606 1.00 93.12 93 LEU A N 1
ATOM 740 C CA . LEU A 1 93 ? 46.116 -14.875 3.872 1.00 93.12 93 LEU A CA 1
ATOM 741 C C . LEU A 1 93 ? 45.697 -13.494 3.352 1.00 93.12 93 LEU A C 1
ATOM 743 O O . LEU A 1 93 ? 44.872 -13.429 2.439 1.00 93.12 93 LEU A O 1
ATOM 747 N N . LYS A 1 94 ? 46.231 -12.397 3.903 1.00 89.94 94 LYS A N 1
ATOM 748 C CA . LYS A 1 94 ? 45.854 -11.013 3.567 1.00 89.94 94 LYS A CA 1
ATOM 749 C C . LYS A 1 94 ? 46.273 -10.580 2.164 1.00 89.94 94 LYS A C 1
ATOM 751 O O . LYS A 1 94 ? 45.601 -9.741 1.573 1.00 89.94 94 LYS A O 1
ATOM 756 N N . ASN A 1 95 ? 47.369 -11.126 1.635 1.00 92.06 95 ASN A N 1
ATOM 757 C CA . ASN A 1 95 ? 47.930 -10.704 0.353 1.00 92.06 95 ASN A CA 1
ATOM 758 C C . ASN A 1 95 ? 47.853 -11.814 -0.705 1.00 92.06 95 ASN A C 1
ATOM 760 O O . ASN A 1 95 ? 48.685 -12.720 -0.731 1.00 92.06 95 ASN A O 1
ATOM 764 N N . ALA A 1 96 ? 46.918 -11.675 -1.646 1.00 94.19 96 ALA A N 1
ATOM 765 C CA . ALA A 1 96 ? 46.698 -12.611 -2.745 1.00 94.19 96 ALA A CA 1
ATOM 766 C C . ALA A 1 96 ? 47.902 -12.774 -3.693 1.00 94.19 96 ALA A C 1
ATOM 768 O O . ALA A 1 96 ? 47.981 -13.754 -4.432 1.00 94.19 96 ALA A O 1
ATOM 769 N N . HIS A 1 97 ? 48.885 -11.864 -3.662 1.00 93.62 97 HIS A N 1
ATOM 770 C CA . HIS A 1 97 ? 50.141 -12.044 -4.405 1.00 93.62 97 HIS A CA 1
ATOM 771 C C . HIS A 1 97 ? 50.995 -13.201 -3.873 1.00 93.62 97 HIS A C 1
ATOM 773 O O . HIS A 1 97 ? 51.829 -13.723 -4.609 1.00 93.62 97 HIS A O 1
ATOM 779 N N . ASN A 1 98 ? 50.754 -13.652 -2.639 1.00 93.19 98 ASN A N 1
ATOM 780 C CA . ASN A 1 98 ? 51.453 -14.792 -2.047 1.00 93.19 98 ASN A CA 1
ATOM 781 C C . ASN A 1 98 ? 50.831 -16.148 -2.421 1.00 93.19 98 ASN A C 1
ATOM 783 O O . ASN A 1 98 ? 51.447 -17.183 -2.173 1.00 93.19 98 ASN A O 1
ATOM 787 N N . TYR A 1 99 ? 49.633 -16.170 -3.012 1.00 96.38 99 TYR A N 1
ATOM 788 C CA . TYR A 1 99 ? 48.840 -17.395 -3.142 1.00 96.38 99 TYR A CA 1
ATOM 789 C C . TYR A 1 99 ? 49.467 -18.458 -4.049 1.00 96.38 99 TYR A C 1
ATOM 791 O O . TYR A 1 99 ? 49.441 -19.629 -3.690 1.00 96.38 99 TYR A O 1
ATOM 799 N N . ASP A 1 100 ? 50.125 -18.081 -5.150 1.00 95.00 100 ASP A N 1
ATOM 800 C CA . ASP A 1 100 ? 50.839 -19.049 -6.011 1.00 95.00 100 ASP A CA 1
ATOM 801 C C . ASP A 1 100 ? 51.942 -19.785 -5.241 1.00 95.00 100 ASP A C 1
ATOM 803 O O . ASP A 1 100 ? 52.139 -20.996 -5.383 1.00 95.00 100 ASP A O 1
ATOM 807 N N . LYS A 1 101 ? 52.656 -19.042 -4.387 1.00 93.81 101 LYS A N 1
ATOM 808 C CA . LYS A 1 101 ? 53.683 -19.605 -3.514 1.00 93.81 101 LYS A CA 1
ATOM 809 C C . LYS A 1 101 ? 53.048 -20.514 -2.465 1.00 93.81 101 LYS A C 1
ATOM 811 O O . LYS A 1 101 ? 53.554 -21.605 -2.252 1.00 93.81 101 LYS A O 1
ATOM 816 N N . MET A 1 102 ? 51.935 -20.105 -1.859 1.00 95.75 102 MET A N 1
ATOM 817 C CA . MET A 1 102 ? 51.228 -20.924 -0.870 1.00 95.75 102 MET A CA 1
ATOM 818 C C . MET A 1 102 ? 50.733 -22.249 -1.464 1.00 95.75 102 MET A C 1
ATOM 820 O O . MET A 1 102 ? 50.911 -23.285 -0.831 1.00 95.75 102 MET A O 1
ATOM 824 N N . ILE A 1 103 ? 50.198 -22.242 -2.691 1.00 95.81 103 ILE A N 1
ATOM 825 C CA . ILE A 1 103 ? 49.814 -23.464 -3.424 1.00 95.81 103 ILE A CA 1
ATOM 826 C C . ILE A 1 103 ? 51.045 -24.344 -3.681 1.00 95.81 103 ILE A C 1
ATOM 828 O O . ILE A 1 103 ? 51.014 -25.549 -3.440 1.00 95.81 103 ILE A O 1
ATOM 832 N N . THR A 1 104 ? 52.151 -23.739 -4.125 1.00 94.19 104 THR A N 1
ATOM 833 C CA . THR A 1 104 ? 53.419 -24.447 -4.365 1.00 94.19 104 THR A CA 1
ATOM 834 C C . THR A 1 104 ? 53.964 -25.098 -3.091 1.00 94.19 104 THR A C 1
ATOM 836 O O . THR A 1 104 ? 54.387 -26.254 -3.115 1.00 94.19 104 THR A O 1
ATOM 839 N N . ASP A 1 105 ? 53.963 -24.364 -1.979 1.00 94.31 105 ASP A N 1
ATOM 840 C CA . ASP A 1 105 ? 54.451 -24.838 -0.686 1.00 94.31 105 ASP A CA 1
ATOM 841 C C . ASP A 1 105 ? 53.541 -25.953 -0.137 1.00 94.31 105 ASP A C 1
ATOM 843 O O . ASP A 1 105 ? 54.041 -26.940 0.403 1.00 94.31 105 ASP A O 1
ATOM 847 N N . TRP A 1 106 ? 52.222 -25.847 -0.346 1.00 95.75 106 TRP A N 1
ATOM 848 C CA . TRP A 1 106 ? 51.254 -26.889 0.008 1.00 95.75 106 TRP A CA 1
ATOM 849 C C . TRP A 1 106 ? 51.492 -28.184 -0.782 1.00 95.75 106 TRP A C 1
ATOM 851 O O . TRP A 1 106 ? 51.618 -29.252 -0.182 1.00 95.75 106 TRP A O 1
ATOM 861 N N . LEU A 1 107 ? 51.657 -28.099 -2.108 1.00 94.56 107 LEU A N 1
ATOM 862 C CA . LEU A 1 107 ? 51.957 -29.266 -2.948 1.00 94.56 107 LEU A CA 1
ATOM 863 C C . LEU A 1 107 ? 53.268 -29.941 -2.545 1.00 94.56 107 LEU A C 1
ATOM 865 O O . LEU A 1 107 ? 53.301 -31.153 -2.393 1.00 94.56 107 LEU A O 1
ATOM 869 N N . LYS A 1 108 ? 54.334 -29.174 -2.287 1.00 93.94 108 LYS A N 1
ATOM 870 C CA . LYS A 1 108 ? 55.612 -29.741 -1.821 1.00 93.94 108 LYS A CA 1
ATOM 871 C C . LYS A 1 108 ? 55.488 -30.457 -0.475 1.00 93.94 108 LYS A C 1
ATOM 873 O O . LYS A 1 108 ? 56.228 -31.403 -0.225 1.00 93.94 108 LYS A O 1
ATOM 878 N N . LYS A 1 109 ? 54.598 -29.981 0.400 1.00 94.50 109 LYS A N 1
ATOM 879 C CA . LYS A 1 109 ? 54.381 -30.546 1.736 1.00 94.50 109 LYS A CA 1
ATOM 880 C C . LYS A 1 109 ? 53.594 -31.859 1.687 1.00 94.50 109 LYS A C 1
ATOM 882 O O . LYS A 1 109 ? 53.980 -32.797 2.377 1.00 94.50 109 LYS A O 1
ATOM 887 N N . TYR A 1 110 ? 52.513 -31.921 0.906 1.00 94.69 110 TYR A N 1
ATOM 888 C CA . TYR A 1 110 ? 51.590 -33.070 0.899 1.00 94.69 110 TYR A CA 1
ATOM 889 C C . TYR A 1 110 ? 51.766 -34.031 -0.273 1.00 94.69 110 TYR A C 1
ATOM 891 O O . TYR A 1 110 ? 51.370 -35.187 -0.159 1.00 94.69 110 TYR A O 1
ATOM 899 N N . HIS A 1 111 ? 52.377 -33.563 -1.358 1.00 94.38 111 HIS A N 1
ATOM 900 C CA . HIS A 1 111 ? 52.618 -34.312 -2.586 1.00 94.38 111 HIS A CA 1
ATOM 901 C C . HIS A 1 111 ? 54.071 -34.148 -3.077 1.00 94.38 111 HIS A C 1
ATOM 903 O O . HIS A 1 111 ? 54.302 -33.696 -4.205 1.00 94.38 111 HIS A O 1
ATOM 909 N N . PRO A 1 112 ? 55.084 -34.466 -2.241 1.00 93.62 112 PRO A N 1
ATOM 910 C CA . PRO A 1 112 ? 56.497 -34.318 -2.606 1.00 93.62 112 PRO A CA 1
ATOM 911 C C . PRO A 1 112 ? 56.922 -35.193 -3.798 1.00 93.62 112 PRO A C 1
ATOM 913 O O . PRO A 1 112 ? 57.981 -34.960 -4.379 1.00 93.62 112 PRO A O 1
ATOM 916 N N . GLU A 1 113 ? 56.126 -36.203 -4.150 1.00 93.75 113 GLU A N 1
ATOM 917 C CA . GLU A 1 113 ? 56.322 -37.082 -5.302 1.00 93.75 113 GLU A CA 1
ATOM 918 C C . GLU A 1 113 ? 56.063 -36.406 -6.657 1.00 93.75 113 GLU A C 1
ATOM 920 O O . GLU A 1 113 ? 56.577 -36.875 -7.674 1.00 93.75 113 GLU A O 1
ATOM 925 N N . ILE A 1 114 ? 55.295 -35.312 -6.684 1.00 92.31 114 ILE A N 1
ATOM 926 C CA . ILE A 1 114 ? 54.914 -34.618 -7.918 1.00 92.31 114 ILE A CA 1
ATOM 927 C C . ILE A 1 114 ? 56.045 -33.674 -8.346 1.00 92.31 114 ILE A C 1
ATOM 929 O O . ILE A 1 114 ? 56.437 -32.766 -7.609 1.00 92.31 114 ILE A O 1
ATOM 933 N N . SER A 1 115 ? 56.571 -33.858 -9.561 1.00 88.94 115 SER A N 1
ATOM 934 C CA . SER A 1 115 ? 57.652 -33.026 -10.106 1.00 88.94 115 SER A CA 1
ATOM 935 C C . SER A 1 115 ? 57.103 -31.870 -10.944 1.00 88.94 115 SER A C 1
ATOM 937 O O . SER A 1 115 ? 56.396 -32.085 -11.925 1.00 88.94 115 SER A O 1
ATOM 939 N N . PHE A 1 116 ? 57.449 -30.634 -10.581 1.00 89.75 116 PHE A N 1
ATOM 940 C CA . PHE A 1 116 ? 57.029 -29.424 -11.292 1.00 89.75 116 PHE A CA 1
ATOM 941 C C . PHE A 1 116 ? 58.055 -28.292 -11.125 1.00 89.75 116 PHE A C 1
ATOM 943 O O . PHE A 1 116 ? 58.756 -28.228 -10.110 1.00 89.75 116 PHE A O 1
ATOM 950 N N . ASN A 1 117 ? 58.134 -27.358 -12.084 1.00 87.38 117 ASN A N 1
ATOM 951 C CA . ASN A 1 117 ? 58.930 -26.141 -11.898 1.00 87.38 117 ASN A CA 1
ATOM 952 C C . ASN A 1 117 ? 58.099 -25.064 -11.199 1.00 87.38 117 ASN A C 1
ATOM 954 O O . ASN A 1 117 ? 56.946 -24.817 -11.538 1.00 87.38 117 ASN A O 1
ATOM 958 N N . GLN A 1 118 ? 58.713 -24.345 -10.262 1.00 84.81 118 GLN A N 1
ATOM 959 C CA . GLN A 1 118 ? 58.038 -23.274 -9.523 1.00 84.81 118 GLN A CA 1
ATOM 960 C C . GLN A 1 118 ? 57.550 -22.127 -10.427 1.00 84.81 118 GLN A C 1
ATOM 962 O O . GLN A 1 118 ? 56.571 -21.466 -10.097 1.00 84.81 118 GLN A O 1
ATOM 967 N N . THR A 1 119 ? 58.216 -21.887 -11.559 1.00 86.81 119 THR A N 1
ATOM 968 C CA . THR A 1 119 ? 57.793 -20.897 -12.560 1.00 86.81 119 THR A CA 1
ATOM 969 C C . THR A 1 119 ? 56.504 -21.298 -13.267 1.00 86.81 119 THR A C 1
ATOM 971 O O . THR A 1 119 ? 55.693 -20.427 -13.567 1.00 86.81 119 THR A O 1
ATOM 974 N N . ASP A 1 120 ? 56.285 -22.598 -13.472 1.00 86.31 120 ASP A N 1
ATOM 975 C CA . ASP A 1 120 ? 55.107 -23.126 -14.172 1.00 86.31 120 ASP A CA 1
ATOM 976 C C . ASP A 1 120 ? 53.845 -22.974 -13.307 1.00 86.31 120 ASP A C 1
ATOM 978 O O . ASP A 1 120 ? 52.734 -22.872 -13.817 1.00 86.31 120 ASP A O 1
ATOM 982 N N . MET A 1 121 ? 54.030 -22.862 -11.987 1.00 88.69 121 MET A N 1
ATOM 983 C CA . MET A 1 121 ? 52.962 -22.664 -11.008 1.00 88.69 121 MET A CA 1
ATOM 984 C C . MET A 1 121 ? 52.523 -21.197 -10.857 1.00 88.69 121 MET A C 1
ATOM 986 O O . MET A 1 121 ? 51.592 -20.917 -10.101 1.00 88.69 121 MET A O 1
ATOM 990 N N . GLN A 1 122 ? 53.163 -20.237 -11.529 1.00 91.31 122 GLN A N 1
ATOM 991 C CA . GLN A 1 122 ? 52.828 -18.817 -11.373 1.00 91.31 122 GLN A CA 1
ATOM 992 C C . GLN A 1 122 ? 51.659 -18.407 -12.272 1.00 91.31 122 GLN A C 1
ATOM 994 O O . GLN A 1 122 ? 51.755 -18.454 -13.500 1.00 91.31 122 GLN A O 1
ATOM 999 N N . TRP A 1 123 ? 50.579 -17.894 -11.676 1.00 91.19 123 TRP A N 1
ATOM 1000 C CA . TRP A 1 123 ? 49.482 -17.299 -12.434 1.00 91.19 123 TRP A CA 1
ATOM 1001 C C . TRP A 1 123 ? 49.643 -15.776 -12.485 1.00 91.19 123 TRP A C 1
ATOM 1003 O O . TRP A 1 123 ? 49.358 -15.047 -11.532 1.00 91.19 123 TRP A O 1
ATOM 1013 N N . GLY A 1 124 ? 50.104 -15.261 -13.627 1.00 85.31 124 GLY A N 1
ATOM 1014 C CA . GLY A 1 124 ? 50.383 -13.831 -13.841 1.00 85.31 124 GLY A CA 1
ATOM 1015 C C . GLY A 1 124 ? 49.161 -12.895 -13.855 1.00 85.31 124 GLY A C 1
ATOM 1016 O O . GLY A 1 124 ? 49.273 -11.749 -14.292 1.00 85.31 124 GLY A O 1
ATOM 1017 N N . TYR A 1 125 ? 47.979 -13.344 -13.417 1.00 88.06 125 TYR A N 1
ATOM 1018 C CA . TYR A 1 125 ? 46.736 -12.573 -13.479 1.00 88.06 125 TYR A CA 1
ATOM 1019 C C . TYR A 1 125 ? 46.577 -11.605 -12.294 1.00 88.06 125 TYR A C 1
ATOM 1021 O O . TYR A 1 125 ? 45.691 -11.724 -11.446 1.00 88.06 125 TYR A O 1
ATOM 1029 N N . ASN A 1 126 ? 47.448 -10.593 -12.258 1.00 91.00 126 ASN A N 1
ATOM 1030 C CA . ASN A 1 126 ? 47.531 -9.614 -11.166 1.00 91.00 126 ASN A CA 1
ATOM 1031 C C . ASN A 1 126 ? 46.242 -8.806 -10.949 1.00 91.00 126 ASN A C 1
ATOM 1033 O O . ASN A 1 126 ? 46.003 -8.332 -9.842 1.00 91.00 126 ASN A O 1
ATOM 1037 N N . PHE A 1 127 ? 45.393 -8.669 -11.974 1.00 90.44 127 PHE A N 1
ATOM 1038 C CA . PHE A 1 127 ? 44.096 -8.004 -11.837 1.00 90.44 127 PHE A CA 1
ATOM 1039 C C . PHE A 1 127 ? 43.193 -8.712 -10.817 1.00 90.44 127 PHE A C 1
ATOM 1041 O O . PHE A 1 127 ? 42.659 -8.053 -9.926 1.00 90.44 127 PHE A O 1
ATOM 1048 N N . LEU A 1 128 ? 43.061 -10.044 -10.903 1.00 90.00 128 LEU A N 1
ATOM 1049 C CA . LEU A 1 128 ? 42.259 -10.807 -9.944 1.00 90.00 128 LEU A CA 1
ATOM 1050 C C . LEU A 1 128 ? 42.856 -10.717 -8.542 1.00 90.00 128 LEU A C 1
ATOM 1052 O O . LEU A 1 128 ? 42.125 -10.437 -7.602 1.00 90.00 128 LEU A O 1
ATOM 1056 N N . LYS A 1 129 ? 44.176 -10.881 -8.405 1.00 93.25 129 LYS A N 1
ATOM 1057 C CA . LYS A 1 129 ? 44.873 -10.768 -7.112 1.00 93.25 129 LYS A CA 1
ATOM 1058 C C . LYS A 1 129 ? 44.612 -9.415 -6.441 1.00 93.25 129 LYS A C 1
ATOM 1060 O O . LYS A 1 129 ? 44.256 -9.370 -5.268 1.00 93.25 129 LYS A O 1
ATOM 1065 N N . ASN A 1 130 ? 44.708 -8.318 -7.193 1.00 92.75 130 ASN A N 1
ATOM 1066 C CA . ASN A 1 130 ? 44.400 -6.981 -6.678 1.00 92.75 130 ASN A CA 1
ATOM 1067 C C . ASN A 1 130 ? 42.926 -6.854 -6.270 1.00 92.75 130 ASN A C 1
ATOM 1069 O O . ASN A 1 130 ? 42.637 -6.368 -5.181 1.00 92.75 130 ASN A O 1
ATOM 1073 N N . LYS A 1 131 ? 42.000 -7.357 -7.095 1.00 91.00 131 LYS A N 1
ATOM 1074 C CA . LYS A 1 131 ? 40.568 -7.359 -6.770 1.00 91.00 131 LYS A CA 1
ATOM 1075 C C . LYS A 1 131 ? 40.262 -8.176 -5.507 1.00 91.00 131 LYS A C 1
ATOM 1077 O O . LYS A 1 131 ? 39.467 -7.741 -4.682 1.00 91.00 131 LYS A O 1
ATOM 1082 N N . LEU A 1 132 ? 40.913 -9.325 -5.327 1.00 91.81 132 LEU A N 1
ATOM 1083 C CA . LEU A 1 132 ? 40.777 -10.163 -4.134 1.00 91.81 132 LEU A CA 1
ATOM 1084 C C . LEU A 1 132 ? 41.331 -9.484 -2.879 1.00 91.81 132 LEU A C 1
ATOM 1086 O O . LEU A 1 132 ? 40.768 -9.669 -1.810 1.00 91.81 132 LEU A O 1
ATOM 1090 N N . ASN A 1 133 ? 42.382 -8.670 -2.988 1.00 90.19 133 ASN A N 1
ATOM 1091 C CA . ASN A 1 133 ? 42.876 -7.881 -1.854 1.00 90.19 133 ASN A CA 1
ATOM 1092 C C . ASN A 1 133 ? 41.882 -6.784 -1.417 1.00 90.19 133 ASN A C 1
ATOM 1094 O O . ASN A 1 133 ? 41.868 -6.403 -0.250 1.00 90.19 133 ASN A O 1
ATOM 1098 N N . GLU A 1 134 ? 41.058 -6.268 -2.336 1.00 89.69 134 GLU A N 1
ATOM 1099 C CA . GLU A 1 134 ? 40.015 -5.270 -2.042 1.00 89.69 134 GLU A CA 1
ATOM 1100 C C . GLU A 1 134 ? 38.685 -5.885 -1.557 1.00 89.69 134 GLU A C 1
ATOM 1102 O O . GLU A 1 134 ? 37.891 -5.213 -0.878 1.00 89.69 134 GLU A O 1
ATOM 1107 N N . ALA A 1 135 ? 38.431 -7.136 -1.948 1.00 89.88 135 ALA A N 1
ATOM 1108 C CA . ALA A 1 135 ? 37.300 -7.970 -1.550 1.00 89.88 135 ALA A CA 1
ATOM 1109 C C . ALA A 1 135 ? 37.654 -8.872 -0.351 1.00 89.88 135 ALA A C 1
ATOM 1111 O O . ALA A 1 135 ? 38.796 -8.895 0.106 1.00 89.88 135 ALA A O 1
ATOM 1112 N N . PHE A 1 136 ? 36.665 -9.606 0.167 1.00 91.69 136 PHE A N 1
ATOM 1113 C CA . PHE A 1 136 ? 36.798 -10.453 1.360 1.00 91.69 136 PHE A CA 1
ATOM 1114 C C . PHE A 1 136 ? 37.460 -9.693 2.517 1.00 91.69 136 PHE A C 1
ATOM 1116 O O . PHE A 1 136 ? 38.461 -10.122 3.087 1.00 91.69 136 PHE A O 1
ATOM 1123 N N . ALA A 1 137 ? 36.943 -8.499 2.799 1.00 90.38 137 ALA A N 1
ATOM 1124 C CA . ALA A 1 137 ? 37.533 -7.589 3.767 1.00 90.38 137 ALA A CA 1
ATOM 1125 C C . ALA A 1 137 ? 36.451 -6.916 4.605 1.00 90.38 137 ALA A C 1
ATOM 1127 O O . ALA A 1 137 ? 35.391 -6.553 4.092 1.00 90.38 137 ALA A O 1
ATOM 1128 N N . VAL A 1 138 ? 36.760 -6.696 5.878 1.00 90.75 138 VAL A N 1
ATOM 1129 C CA . VAL A 1 138 ? 35.982 -5.828 6.764 1.00 90.75 138 VAL A CA 1
ATOM 1130 C C . VAL A 1 138 ? 36.397 -4.375 6.518 1.00 90.75 138 VAL A C 1
ATOM 1132 O O . VAL A 1 138 ? 37.589 -4.061 6.500 1.00 90.75 138 VAL A O 1
ATOM 1135 N N . LYS A 1 139 ? 35.424 -3.490 6.299 1.00 90.00 139 LYS A N 1
ATOM 1136 C CA . LYS A 1 139 ? 35.617 -2.048 6.098 1.00 90.00 139 LYS A CA 1
ATOM 1137 C C . LYS A 1 139 ? 34.833 -1.265 7.143 1.00 90.00 139 LYS A C 1
ATOM 1139 O O . LYS A 1 139 ? 33.790 -1.713 7.614 1.00 90.00 139 LYS A O 1
ATOM 1144 N N . GLU A 1 140 ? 35.313 -0.066 7.460 1.00 87.50 140 GLU A N 1
ATOM 1145 C CA . GLU A 1 140 ? 34.542 0.881 8.265 1.00 87.50 140 GLU A CA 1
ATOM 1146 C C . GLU A 1 140 ? 33.196 1.158 7.582 1.00 87.50 140 GLU A C 1
ATOM 1148 O O . GLU A 1 140 ? 33.134 1.408 6.370 1.00 87.50 140 GLU A O 1
ATOM 1153 N N . THR A 1 141 ? 32.114 1.094 8.357 1.00 83.81 141 THR A N 1
ATOM 1154 C CA . THR A 1 141 ? 30.777 1.331 7.820 1.00 83.81 141 THR A CA 1
ATOM 1155 C C . THR A 1 141 ? 30.595 2.794 7.408 1.00 83.81 141 THR A C 1
ATOM 1157 O O . THR A 1 141 ? 31.039 3.733 8.075 1.00 83.81 141 THR A O 1
ATOM 1160 N N . LYS A 1 142 ? 29.896 3.002 6.288 1.00 80.25 142 LYS A N 1
ATOM 1161 C CA . LYS A 1 142 ? 29.442 4.334 5.850 1.00 80.25 142 LYS A CA 1
ATOM 1162 C C . LYS A 1 142 ? 28.074 4.708 6.422 1.00 80.25 142 LYS A C 1
ATOM 1164 O O . LYS A 1 142 ? 27.589 5.808 6.160 1.00 80.25 142 LYS A O 1
ATOM 1169 N N . LEU A 1 143 ? 27.447 3.799 7.166 1.00 78.12 143 LEU A N 1
ATOM 1170 C CA . LEU A 1 143 ? 26.177 4.026 7.838 1.00 78.12 143 LEU A CA 1
ATOM 1171 C C . LEU A 1 143 ? 26.436 4.884 9.082 1.00 78.12 143 LEU A C 1
ATOM 1173 O O . LEU A 1 143 ? 26.771 4.369 10.141 1.00 78.12 143 LEU A O 1
ATOM 1177 N N . LYS A 1 144 ? 26.363 6.209 8.919 1.00 65.06 144 LYS A N 1
ATOM 1178 C CA . LYS A 1 144 ? 26.559 7.196 9.989 1.00 65.06 144 LYS A CA 1
ATOM 1179 C C . LYS A 1 144 ? 25.364 8.151 10.021 1.00 65.06 144 LYS A C 1
ATOM 1181 O O . LYS A 1 144 ? 25.028 8.721 8.983 1.00 65.06 144 LYS A O 1
ATOM 1186 N N . GLY A 1 145 ? 24.775 8.347 11.200 1.00 63.84 145 GLY A N 1
ATOM 1187 C CA . GLY A 1 145 ? 23.718 9.332 11.454 1.00 63.84 145 GLY A CA 1
ATOM 1188 C C . GLY A 1 145 ? 22.456 8.736 12.074 1.00 63.84 145 GLY A C 1
ATOM 1189 O O . GLY A 1 145 ? 22.017 7.661 11.672 1.00 63.84 145 GLY A O 1
ATOM 1190 N N . ASP A 1 146 ? 21.870 9.464 13.021 1.00 67.12 146 ASP A N 1
ATOM 1191 C CA . ASP A 1 146 ? 20.642 9.082 13.718 1.00 67.12 146 ASP A CA 1
ATOM 1192 C C . ASP A 1 146 ? 19.426 9.337 12.815 1.00 67.12 146 ASP A C 1
ATOM 1194 O O . ASP A 1 146 ? 19.209 10.452 12.334 1.00 67.12 146 ASP A O 1
ATOM 1198 N N . LEU A 1 147 ? 18.669 8.279 12.515 1.00 72.38 147 LEU A N 1
ATOM 1199 C CA . LEU A 1 147 ? 17.402 8.334 11.778 1.00 72.38 147 LEU A CA 1
ATOM 1200 C C . LEU A 1 147 ? 16.193 8.295 12.710 1.00 72.38 147 LEU A C 1
ATOM 1202 O O . LEU A 1 147 ? 15.088 8.586 12.250 1.00 72.38 147 LEU A O 1
ATOM 1206 N N . VAL A 1 148 ? 16.409 7.896 13.963 1.00 69.00 148 VAL A N 1
ATOM 1207 C CA . VAL A 1 148 ? 15.428 7.917 15.043 1.00 69.00 148 VAL A CA 1
ATOM 1208 C C . VAL A 1 148 ? 16.079 8.372 16.347 1.00 69.00 148 VAL A C 1
ATOM 1210 O O . VAL A 1 148 ? 17.258 8.111 16.588 1.00 69.00 148 VAL A O 1
ATOM 1213 N N . ASN A 1 149 ? 15.292 9.011 17.199 1.00 69.62 149 ASN A N 1
ATOM 1214 C CA . ASN A 1 149 ? 15.576 9.251 18.596 1.00 69.62 149 ASN A CA 1
ATOM 1215 C C . ASN A 1 149 ? 15.285 7.965 19.405 1.00 69.62 149 ASN A C 1
ATOM 1217 O O . ASN A 1 149 ? 14.120 7.563 19.523 1.00 69.62 149 ASN A O 1
ATOM 1221 N N . PRO A 1 150 ? 16.318 7.308 19.966 1.00 65.81 150 PRO A N 1
ATOM 1222 C CA . PRO A 1 150 ? 16.162 6.040 20.675 1.00 65.81 150 PRO A CA 1
ATOM 1223 C C . PRO A 1 150 ? 15.350 6.164 21.970 1.00 65.81 150 PRO A C 1
ATOM 1225 O O . PRO A 1 150 ? 14.752 5.176 22.389 1.00 65.81 150 PRO A O 1
ATOM 1228 N N . ASP A 1 151 ? 15.266 7.354 22.574 1.00 66.12 151 ASP A N 1
ATOM 1229 C CA . ASP A 1 151 ? 14.582 7.559 23.859 1.00 66.12 151 ASP A CA 1
ATOM 1230 C C . ASP A 1 151 ? 13.054 7.403 23.750 1.00 66.12 151 ASP A C 1
ATOM 1232 O O . ASP A 1 151 ? 12.377 7.105 24.733 1.00 66.12 151 ASP A O 1
ATOM 1236 N N . PHE A 1 152 ? 12.505 7.560 22.542 1.00 63.59 152 PHE A N 1
ATOM 1237 C CA . PHE A 1 152 ? 11.062 7.503 22.270 1.00 63.59 152 PHE A CA 1
ATOM 1238 C C . PHE A 1 152 ? 10.674 6.396 21.269 1.00 63.59 152 PHE A C 1
ATOM 1240 O O . PHE A 1 152 ? 9.484 6.152 21.002 1.00 63.59 152 PHE A O 1
ATOM 1247 N N . ALA A 1 153 ? 11.678 5.699 20.730 1.00 62.69 153 ALA A N 1
ATOM 1248 C CA . ALA A 1 153 ? 11.517 4.618 19.774 1.00 62.69 153 ALA A CA 1
ATOM 1249 C C . ALA A 1 153 ? 10.637 3.481 20.341 1.00 62.69 153 ALA A C 1
ATOM 1251 O O . ALA A 1 153 ? 10.803 3.074 21.492 1.00 62.69 153 ALA A O 1
ATOM 1252 N N . PRO A 1 154 ? 9.687 2.936 19.554 1.00 62.91 154 PRO A N 1
ATOM 1253 C CA . PRO A 1 154 ? 8.938 1.755 19.969 1.00 62.91 154 PRO A CA 1
ATOM 1254 C C . PRO A 1 154 ? 9.865 0.555 20.123 1.00 62.91 154 PRO A C 1
ATOM 1256 O O . PRO A 1 154 ? 10.886 0.452 19.442 1.00 62.91 154 PRO A O 1
ATOM 1259 N N . THR A 1 155 ? 9.430 -0.421 20.921 1.00 68.31 155 THR A N 1
ATOM 1260 C CA . THR A 1 155 ? 10.025 -1.756 20.862 1.00 68.31 155 THR A CA 1
ATOM 1261 C C . THR A 1 155 ? 9.862 -2.314 19.441 1.00 68.31 155 THR A C 1
ATOM 1263 O O . THR A 1 155 ? 8.731 -2.362 18.944 1.00 68.31 155 THR A O 1
ATOM 1266 N N . PRO A 1 156 ? 10.952 -2.735 18.776 1.00 70.75 156 PRO A N 1
ATOM 1267 C CA . PRO A 1 156 ? 10.869 -3.315 17.445 1.00 70.75 156 PRO A CA 1
ATOM 1268 C C . PRO A 1 156 ? 9.979 -4.562 17.437 1.00 70.75 156 PRO A C 1
ATOM 1270 O O . PRO A 1 156 ? 9.878 -5.284 18.436 1.00 70.75 156 PRO A O 1
ATOM 1273 N N . ALA A 1 157 ? 9.358 -4.846 16.290 1.00 73.81 157 ALA A N 1
ATOM 1274 C CA . ALA A 1 157 ? 8.619 -6.089 16.101 1.00 73.81 157 ALA A CA 1
ATOM 1275 C C . ALA A 1 157 ? 9.523 -7.301 16.385 1.00 73.81 157 ALA A C 1
ATOM 1277 O O . ALA A 1 157 ? 10.714 -7.303 16.055 1.00 73.81 157 ALA A O 1
ATOM 1278 N N . ARG A 1 158 ? 8.955 -8.347 16.998 1.00 79.69 158 ARG A N 1
ATOM 1279 C CA . ARG A 1 158 ? 9.710 -9.574 17.266 1.00 79.69 158 ARG A CA 1
ATOM 1280 C C . ARG A 1 158 ? 10.117 -10.216 15.936 1.00 79.69 158 ARG A C 1
ATOM 1282 O O . ARG A 1 158 ? 9.245 -10.402 15.087 1.00 79.69 158 ARG A O 1
ATOM 1289 N N . PRO A 1 159 ? 11.396 -10.580 15.756 1.00 87.69 159 PRO A N 1
ATOM 1290 C CA . PRO A 1 159 ? 11.815 -11.253 14.542 1.00 87.69 159 PRO A CA 1
ATOM 1291 C C . PRO A 1 159 ? 11.212 -12.651 14.432 1.00 87.69 159 PRO A C 1
ATOM 1293 O O . PRO A 1 159 ? 10.956 -13.322 15.437 1.00 87.69 159 PRO A O 1
ATOM 1296 N N . GLN A 1 160 ? 11.076 -13.126 13.198 1.00 88.56 160 GLN A N 1
ATOM 1297 C CA . GLN A 1 160 ? 10.787 -14.527 12.932 1.00 88.56 160 GLN A CA 1
ATOM 1298 C C . GLN A 1 160 ? 12.071 -15.345 13.085 1.00 88.56 160 GLN A C 1
ATOM 1300 O O . GLN A 1 160 ? 13.066 -15.078 12.416 1.00 88.56 160 GLN A O 1
ATOM 1305 N N . VAL A 1 161 ? 12.048 -16.362 13.945 1.00 88.69 161 VAL A N 1
ATOM 1306 C CA . VAL A 1 161 ? 13.152 -17.320 14.080 1.00 88.69 161 VAL A CA 1
ATOM 1307 C C . VAL A 1 161 ? 12.993 -18.413 13.029 1.00 88.69 161 VAL A C 1
ATOM 1309 O O . VAL A 1 161 ? 11.924 -19.016 12.919 1.00 88.69 161 VAL A O 1
ATOM 1312 N N . LEU A 1 162 ? 14.051 -18.681 12.266 1.00 85.75 162 LEU A N 1
ATOM 1313 C CA . LEU A 1 162 ? 14.053 -19.714 11.234 1.00 85.75 162 LEU A CA 1
ATOM 1314 C C . LEU A 1 162 ? 14.818 -20.963 11.666 1.00 85.75 162 LEU A C 1
ATOM 1316 O O . LEU A 1 162 ? 15.834 -20.901 12.360 1.00 85.75 162 LEU A O 1
ATOM 1320 N N . THR A 1 163 ? 14.329 -22.110 11.197 1.00 80.69 163 THR A N 1
ATOM 1321 C CA . THR A 1 163 ? 15.058 -23.380 11.246 1.00 80.69 163 THR A CA 1
ATOM 1322 C C . THR A 1 163 ? 15.691 -23.618 9.884 1.00 80.69 163 THR A C 1
ATOM 1324 O O . THR A 1 163 ? 14.993 -23.617 8.875 1.00 80.69 163 THR A O 1
ATOM 1327 N N . ILE A 1 164 ? 17.008 -23.808 9.857 1.00 82.69 164 ILE A N 1
ATOM 1328 C CA . ILE A 1 164 ? 17.754 -24.059 8.623 1.00 82.69 164 ILE A CA 1
ATOM 1329 C C . ILE A 1 164 ? 17.680 -25.553 8.295 1.00 82.69 164 ILE A C 1
ATOM 1331 O O . ILE A 1 164 ? 18.018 -26.386 9.140 1.00 82.69 164 ILE A O 1
ATOM 1335 N N . ALA A 1 165 ? 17.254 -25.889 7.079 1.00 78.62 165 ALA A N 1
ATOM 1336 C CA . ALA A 1 165 ? 17.346 -27.251 6.566 1.00 78.62 165 ALA A CA 1
ATOM 1337 C C . ALA A 1 165 ? 18.803 -27.597 6.228 1.00 78.62 165 ALA A C 1
ATOM 1339 O O . ALA A 1 165 ? 19.542 -26.755 5.723 1.00 78.62 165 ALA A O 1
ATOM 1340 N N . ASN A 1 166 ? 19.222 -28.834 6.497 1.00 77.62 166 ASN A N 1
ATOM 1341 C CA . ASN A 1 166 ? 20.535 -29.297 6.060 1.00 77.62 166 ASN A CA 1
ATOM 1342 C C . ASN A 1 166 ? 20.475 -29.628 4.565 1.00 77.62 166 ASN A C 1
ATOM 1344 O O . ASN A 1 166 ? 19.617 -30.409 4.158 1.00 77.62 166 ASN A O 1
ATOM 1348 N N . ILE A 1 167 ? 21.374 -29.047 3.774 1.00 82.81 167 ILE A N 1
ATOM 1349 C CA . ILE A 1 167 ? 21.476 -29.296 2.333 1.00 82.81 167 ILE A CA 1
ATOM 1350 C C . ILE A 1 167 ? 22.842 -29.913 2.082 1.00 82.81 167 ILE A C 1
ATOM 1352 O O . ILE A 1 167 ? 23.853 -29.366 2.522 1.00 82.81 167 ILE A O 1
ATOM 1356 N N . ASN A 1 168 ? 22.870 -31.051 1.395 1.00 84.38 168 ASN A N 1
ATOM 1357 C CA . ASN A 1 168 ? 24.110 -31.717 1.039 1.00 84.38 168 ASN A CA 1
ATOM 1358 C C . ASN A 1 168 ? 24.697 -31.079 -0.234 1.00 84.38 168 ASN A C 1
ATOM 1360 O O . ASN A 1 168 ? 24.071 -31.174 -1.292 1.00 84.38 168 ASN A O 1
ATOM 1364 N N . PRO A 1 169 ? 25.888 -30.452 -0.181 1.00 84.12 169 PRO A N 1
ATOM 1365 C CA . PRO A 1 169 ? 26.506 -29.856 -1.362 1.00 84.12 169 PRO A CA 1
ATOM 1366 C C . PRO A 1 169 ? 26.740 -30.852 -2.505 1.00 84.12 169 PRO A C 1
ATOM 1368 O O . PRO A 1 169 ? 26.716 -30.443 -3.660 1.00 84.12 169 PRO A O 1
ATOM 1371 N N . GLU A 1 170 ? 26.947 -32.138 -2.197 1.00 84.31 170 GLU A N 1
ATOM 1372 C CA . GLU A 1 170 ? 27.206 -33.195 -3.190 1.00 84.31 170 GLU A CA 1
ATOM 1373 C C . GLU A 1 170 ? 25.965 -33.562 -4.021 1.00 84.31 170 GLU A C 1
ATOM 1375 O O . GLU A 1 170 ? 26.088 -34.152 -5.091 1.00 84.31 170 GLU A O 1
ATOM 1380 N N . GLU A 1 171 ? 24.766 -33.209 -3.550 1.00 87.56 171 GLU A N 1
ATOM 1381 C CA . GLU A 1 171 ? 23.508 -33.463 -4.263 1.00 87.56 171 GLU A CA 1
ATOM 1382 C C . GLU A 1 171 ? 23.181 -32.365 -5.282 1.00 87.56 171 GLU A C 1
ATOM 1384 O O . GLU A 1 171 ? 22.311 -32.564 -6.132 1.00 87.56 171 GLU A O 1
ATOM 1389 N N . LEU A 1 172 ? 23.858 -31.214 -5.209 1.00 89.06 172 LEU A N 1
ATOM 1390 C CA . LEU A 1 172 ? 23.617 -30.064 -6.075 1.00 89.06 172 LEU A CA 1
ATOM 1391 C C . LEU A 1 172 ? 24.278 -30.229 -7.441 1.00 89.06 172 LEU A C 1
ATOM 1393 O O . LEU A 1 172 ? 25.374 -30.763 -7.576 1.00 89.06 172 LEU A O 1
ATOM 1397 N N . THR A 1 173 ? 23.642 -29.666 -8.463 1.00 87.94 173 THR A N 1
ATOM 1398 C CA . THR A 1 173 ? 24.168 -29.660 -9.835 1.00 87.94 173 THR A CA 1
ATOM 1399 C C . THR A 1 173 ? 25.269 -28.616 -10.079 1.00 87.94 173 THR A C 1
ATOM 1401 O O . THR A 1 173 ? 25.815 -28.564 -11.183 1.00 87.94 173 THR A O 1
ATOM 1404 N N . LEU A 1 174 ? 25.615 -27.802 -9.071 1.00 86.81 174 LEU A N 1
ATOM 1405 C CA . LEU A 1 174 ? 26.610 -26.726 -9.142 1.00 86.81 174 LEU A CA 1
ATOM 1406 C C . LEU A 1 174 ? 27.587 -26.744 -7.953 1.00 86.81 174 LEU A C 1
ATOM 1408 O O . LEU A 1 174 ? 27.233 -27.166 -6.853 1.00 86.81 174 LEU A O 1
ATOM 1412 N N . ASP A 1 175 ? 28.790 -26.185 -8.136 1.00 85.56 175 ASP A N 1
ATOM 1413 C CA . ASP A 1 175 ? 29.743 -25.944 -7.038 1.00 85.56 175 ASP A CA 1
ATOM 1414 C C . ASP A 1 175 ? 29.253 -24.796 -6.141 1.00 85.56 175 ASP A C 1
ATOM 1416 O O . ASP A 1 175 ? 29.532 -23.610 -6.366 1.00 85.56 175 ASP A O 1
ATOM 1420 N N . SER A 1 176 ? 28.472 -25.160 -5.123 1.00 87.56 176 SER A N 1
ATOM 1421 C CA . SER A 1 176 ? 27.873 -24.207 -4.187 1.00 87.56 176 SER A CA 1
ATOM 1422 C C . SER A 1 176 ? 28.917 -23.398 -3.421 1.00 87.56 176 SER A C 1
ATOM 1424 O O . SER A 1 176 ? 28.719 -22.203 -3.199 1.00 87.56 176 SER A O 1
ATOM 1426 N N . GLY A 1 177 ? 30.058 -24.002 -3.077 1.00 88.06 177 GLY A N 1
ATOM 1427 C CA . GLY A 1 177 ? 31.127 -23.337 -2.344 1.00 88.06 177 GLY A CA 1
ATOM 1428 C C . GLY A 1 177 ? 31.690 -22.157 -3.126 1.00 88.06 177 GLY A C 1
ATOM 1429 O O . GLY A 1 177 ? 31.720 -21.032 -2.621 1.00 88.06 177 GLY A O 1
ATOM 1430 N N . HIS A 1 178 ? 32.084 -22.396 -4.376 1.00 87.19 178 HIS A N 1
ATOM 1431 C CA . HIS A 1 178 ? 32.582 -21.342 -5.255 1.00 87.19 178 HIS A CA 1
ATOM 1432 C C . HIS A 1 178 ? 31.494 -20.314 -5.604 1.00 87.19 178 HIS A C 1
ATOM 1434 O O . HIS A 1 178 ? 31.748 -19.104 -5.593 1.00 87.19 178 HIS A O 1
ATOM 1440 N N . TYR A 1 179 ? 30.264 -20.776 -5.862 1.00 87.69 179 TYR A N 1
ATOM 1441 C CA . TYR A 1 179 ? 29.129 -19.908 -6.177 1.00 87.69 179 TYR A CA 1
ATOM 1442 C C . TYR A 1 179 ? 28.859 -18.881 -5.065 1.00 87.69 179 TYR A C 1
ATOM 1444 O O . TYR A 1 179 ? 28.700 -17.687 -5.359 1.00 87.69 179 TYR A O 1
ATOM 1452 N N . ILE A 1 180 ? 28.823 -19.329 -3.803 1.00 90.56 180 ILE A N 1
ATOM 1453 C CA . ILE A 1 180 ? 28.545 -18.481 -2.633 1.00 90.56 180 ILE A CA 1
ATOM 1454 C C . ILE A 1 180 ? 29.667 -17.457 -2.441 1.00 90.56 180 ILE A C 1
ATOM 1456 O O . ILE A 1 180 ? 29.375 -16.267 -2.288 1.00 90.56 180 ILE A O 1
ATOM 1460 N N . SER A 1 181 ? 30.937 -17.873 -2.518 1.00 90.69 181 SER A N 1
ATOM 1461 C CA . SER A 1 181 ? 32.095 -16.974 -2.366 1.00 90.69 181 SER A CA 1
ATOM 1462 C C . SER A 1 181 ? 32.184 -15.909 -3.462 1.00 90.69 181 SER A C 1
ATOM 1464 O O . SER A 1 181 ? 32.643 -14.798 -3.212 1.00 90.69 181 SER A O 1
ATOM 1466 N N . ASN A 1 182 ? 31.723 -16.208 -4.679 1.00 87.81 182 ASN A N 1
ATOM 1467 C CA . ASN A 1 182 ? 31.720 -15.241 -5.779 1.00 87.81 182 ASN A CA 1
ATOM 1468 C C . ASN A 1 182 ? 30.719 -14.088 -5.550 1.00 87.81 182 ASN A C 1
ATOM 1470 O O . ASN A 1 182 ? 30.968 -12.941 -5.923 1.00 87.81 182 ASN A O 1
ATOM 1474 N N . ARG A 1 183 ? 29.567 -14.378 -4.932 1.00 86.94 183 ARG A N 1
ATOM 1475 C CA . ARG A 1 183 ? 28.471 -13.406 -4.750 1.00 86.94 183 ARG A CA 1
ATOM 1476 C C . ARG A 1 183 ? 28.451 -12.756 -3.374 1.00 86.94 183 ARG A C 1
ATOM 1478 O O . ARG A 1 183 ? 28.091 -11.590 -3.238 1.00 86.94 183 ARG A O 1
ATOM 1485 N N . THR A 1 184 ? 28.832 -13.513 -2.361 1.00 86.88 184 THR A N 1
ATOM 1486 C CA . THR A 1 184 ? 28.795 -13.122 -0.955 1.00 86.88 184 THR A CA 1
ATOM 1487 C C . THR A 1 184 ? 30.141 -13.490 -0.325 1.00 86.88 184 THR A C 1
ATOM 1489 O O . THR A 1 184 ? 31.188 -13.126 -0.854 1.00 86.88 184 THR A O 1
ATOM 1492 N N . THR A 1 185 ? 30.140 -14.186 0.798 1.00 90.50 185 THR A N 1
ATOM 1493 C CA . THR A 1 185 ? 31.297 -14.870 1.363 1.00 90.50 185 THR A CA 1
ATOM 1494 C C . THR A 1 185 ? 30.765 -15.940 2.304 1.00 90.50 185 THR A C 1
ATOM 1496 O O . THR A 1 185 ? 29.722 -15.756 2.932 1.00 90.50 185 THR A O 1
ATOM 1499 N N . ARG A 1 186 ? 31.477 -17.056 2.417 1.00 91.81 186 ARG A N 1
ATOM 1500 C CA . ARG A 1 186 ? 31.148 -18.105 3.388 1.00 91.81 186 ARG A CA 1
ATOM 1501 C C . ARG A 1 186 ? 31.689 -17.782 4.782 1.00 91.81 186 ARG A C 1
ATOM 1503 O O . ARG A 1 186 ? 31.224 -18.346 5.763 1.00 91.81 186 ARG A O 1
ATOM 1510 N N . ALA A 1 187 ? 32.625 -16.836 4.884 1.00 91.62 187 ALA A N 1
ATOM 1511 C CA . ALA A 1 187 ? 33.359 -16.525 6.107 1.00 91.62 187 ALA A CA 1
ATOM 1512 C C . ALA A 1 187 ? 32.465 -16.152 7.296 1.00 91.62 187 ALA A C 1
ATOM 1514 O O . ALA A 1 187 ? 32.615 -16.720 8.374 1.00 91.62 187 ALA A O 1
ATOM 1515 N N . MET A 1 188 ? 31.502 -15.245 7.097 1.00 90.50 188 MET A N 1
ATOM 1516 C CA . MET A 1 188 ? 30.594 -14.845 8.180 1.00 90.50 188 MET A CA 1
ATOM 1517 C C . MET A 1 188 ? 29.706 -16.005 8.646 1.00 90.50 188 MET A C 1
ATOM 1519 O O . MET A 1 188 ? 29.364 -16.093 9.819 1.00 90.50 188 MET A O 1
ATOM 1523 N N . PHE A 1 189 ? 29.358 -16.919 7.737 1.00 89.94 189 PHE A N 1
ATOM 1524 C CA . PHE A 1 189 ? 28.559 -18.101 8.042 1.00 89.94 189 PHE A CA 1
ATOM 1525 C C . PHE A 1 189 ? 29.368 -19.149 8.804 1.00 89.94 189 PHE A C 1
ATOM 1527 O O . PHE A 1 189 ? 28.859 -19.725 9.763 1.00 89.94 189 PHE A O 1
ATOM 1534 N N . TRP A 1 190 ? 30.633 -19.348 8.425 1.00 89.69 190 TRP A N 1
ATOM 1535 C CA . TRP A 1 190 ? 31.579 -20.203 9.142 1.00 89.69 190 TRP A CA 1
ATOM 1536 C C . TRP A 1 190 ? 31.772 -19.741 10.575 1.00 89.69 190 TRP A C 1
ATOM 1538 O O . TRP A 1 190 ? 31.544 -20.508 11.508 1.00 89.69 190 TRP A O 1
ATOM 1548 N N . GLU A 1 191 ? 32.098 -18.464 10.749 1.00 88.56 191 GLU A N 1
ATOM 1549 C CA . GLU A 1 191 ? 32.308 -17.904 12.074 1.00 88.56 191 GLU A CA 1
ATOM 1550 C C . GLU A 1 191 ? 31.019 -17.921 12.904 1.00 88.56 191 GLU A C 1
ATOM 1552 O O . GLU A 1 191 ? 31.055 -18.259 14.089 1.00 88.56 191 GLU A O 1
ATOM 1557 N N . ALA A 1 192 ? 29.864 -17.608 12.303 1.00 88.56 192 ALA A N 1
ATOM 1558 C CA . ALA A 1 192 ? 28.582 -17.683 12.995 1.00 88.56 192 ALA A CA 1
ATOM 1559 C C . ALA A 1 192 ? 28.281 -19.100 13.491 1.00 88.56 192 ALA A C 1
ATOM 1561 O O . ALA A 1 192 ? 27.908 -19.266 14.654 1.00 88.56 192 ALA A O 1
ATOM 1562 N N . ALA A 1 193 ? 28.469 -20.109 12.637 1.00 83.81 193 ALA A N 1
ATOM 1563 C CA . ALA A 1 193 ? 28.226 -21.507 12.974 1.00 83.81 193 ALA A CA 1
ATOM 1564 C C . ALA A 1 193 ? 29.168 -22.018 14.072 1.00 83.81 193 ALA A C 1
ATOM 1566 O O . ALA A 1 193 ? 28.721 -22.741 14.961 1.00 83.81 193 ALA A O 1
ATOM 1567 N N . GLU A 1 194 ? 30.442 -21.619 14.047 1.00 83.19 194 GLU A N 1
ATOM 1568 C CA . GLU A 1 194 ? 31.434 -22.029 15.047 1.00 83.19 194 GLU A CA 1
ATOM 1569 C C . GLU A 1 194 ? 31.236 -21.327 16.397 1.00 83.19 194 GLU A C 1
ATOM 1571 O O . GLU A 1 194 ? 31.325 -21.952 17.453 1.00 83.19 194 GLU A O 1
ATOM 1576 N N . THR A 1 195 ? 30.924 -20.028 16.377 1.00 83.56 195 THR A N 1
ATOM 1577 C CA . THR A 1 195 ? 30.838 -19.199 17.593 1.00 83.56 195 THR A CA 1
ATOM 1578 C C . THR A 1 195 ? 29.414 -19.031 18.135 1.00 83.56 195 THR A C 1
ATOM 1580 O O . THR A 1 195 ? 29.212 -18.398 19.171 1.00 83.56 195 THR A O 1
ATOM 1583 N N . GLY A 1 196 ? 28.408 -19.586 17.452 1.00 84.00 196 GLY A N 1
ATOM 1584 C CA . GLY A 1 196 ? 26.995 -19.474 17.826 1.00 84.00 196 GLY A CA 1
ATOM 1585 C C . GLY A 1 196 ? 26.425 -18.053 17.716 1.00 84.00 196 GLY A C 1
ATOM 1586 O O . GLY A 1 196 ? 25.452 -17.732 18.414 1.00 84.00 196 GLY A O 1
ATOM 1587 N N . LYS A 1 197 ? 27.030 -17.192 16.881 1.00 88.75 197 LYS A N 1
ATOM 1588 C CA . LYS A 1 197 ? 26.548 -15.824 16.622 1.00 88.75 197 LYS A CA 1
ATOM 1589 C C . LYS A 1 197 ? 25.252 -15.852 15.816 1.00 88.75 197 LYS A C 1
ATOM 1591 O O . LYS A 1 197 ? 25.029 -16.724 14.981 1.00 88.75 197 LYS A O 1
ATOM 1596 N N . THR A 1 198 ? 24.403 -14.863 16.068 1.00 92.25 198 THR A N 1
ATOM 1597 C CA . THR A 1 198 ? 23.141 -14.694 15.345 1.00 92.25 198 THR A CA 1
ATOM 1598 C C . THR A 1 198 ? 23.394 -14.119 13.950 1.00 92.25 198 THR A C 1
ATOM 1600 O O . THR A 1 198 ? 24.194 -13.192 13.796 1.00 92.25 198 THR A O 1
ATOM 1603 N N . VAL A 1 199 ? 22.678 -14.641 12.953 1.00 93.56 199 VAL A N 1
ATOM 1604 C CA . VAL A 1 199 ? 22.590 -14.084 11.597 1.00 93.56 199 VAL A CA 1
ATOM 1605 C C . VAL A 1 199 ? 21.190 -13.506 11.400 1.00 93.56 199 VAL A C 1
ATOM 1607 O O . VAL A 1 199 ? 20.189 -14.194 11.593 1.00 93.56 199 VAL A O 1
ATOM 1610 N N . GLU A 1 200 ? 21.125 -12.235 11.027 1.00 95.25 200 GLU A N 1
ATOM 1611 C CA . GLU A 1 200 ? 19.896 -11.476 10.827 1.00 95.25 200 GLU A CA 1
ATOM 1612 C C . GLU A 1 200 ? 19.696 -11.182 9.338 1.00 95.25 200 GLU A C 1
ATOM 1614 O O . GLU A 1 200 ? 20.590 -10.657 8.672 1.00 95.25 200 GLU A O 1
ATOM 1619 N N . PHE A 1 201 ? 18.511 -11.479 8.819 1.00 94.62 201 PHE A N 1
ATOM 1620 C CA . PHE A 1 201 ? 18.075 -11.085 7.485 1.00 94.62 201 PHE A CA 1
ATOM 1621 C C . PHE A 1 201 ? 17.076 -9.940 7.607 1.00 94.62 201 PHE A C 1
ATOM 1623 O O . PHE A 1 201 ? 16.030 -10.083 8.238 1.00 94.62 201 PHE A O 1
ATOM 1630 N N . HIS A 1 202 ? 17.403 -8.800 7.010 1.00 93.00 202 HIS A N 1
ATOM 1631 C CA . HIS A 1 202 ? 16.568 -7.603 7.044 1.00 93.00 202 HIS A CA 1
ATOM 1632 C C . HIS A 1 202 ? 15.893 -7.421 5.689 1.00 93.00 202 HIS A C 1
ATOM 1634 O O . HIS A 1 202 ? 16.558 -7.185 4.675 1.00 93.00 202 HIS A O 1
ATOM 1640 N N . LEU A 1 203 ? 14.571 -7.577 5.690 1.00 90.25 203 LEU A N 1
ATOM 1641 C CA . LEU A 1 203 ? 13.713 -7.401 4.526 1.00 90.25 203 LEU A CA 1
ATOM 1642 C C . LEU A 1 203 ? 13.449 -5.910 4.306 1.00 90.25 203 LEU A C 1
ATOM 1644 O O . LEU A 1 203 ? 13.229 -5.178 5.269 1.00 90.25 203 LEU A O 1
ATOM 1648 N N . GLY A 1 204 ? 13.446 -5.481 3.044 1.00 84.38 204 GLY A N 1
ATOM 1649 C CA . GLY A 1 204 ? 13.206 -4.084 2.673 1.00 84.38 204 GLY A CA 1
ATOM 1650 C C . GLY A 1 204 ? 14.477 -3.280 2.379 1.00 84.38 204 GLY A C 1
ATOM 1651 O O . GLY A 1 204 ? 15.469 -3.824 1.883 1.00 84.38 204 GLY A O 1
ATOM 1652 N N . ASP A 1 205 ? 14.430 -1.961 2.599 1.00 82.81 205 ASP A N 1
ATOM 1653 C CA . ASP A 1 205 ? 15.525 -1.041 2.242 1.00 82.81 205 ASP A CA 1
ATOM 1654 C C . ASP A 1 205 ? 16.509 -0.725 3.385 1.00 82.81 205 ASP A C 1
ATOM 1656 O O . ASP A 1 205 ? 16.299 -1.034 4.559 1.00 82.81 205 ASP A O 1
ATOM 1660 N N . SER A 1 206 ? 17.623 -0.071 3.035 1.00 85.00 206 SER A N 1
ATOM 1661 C CA . SER A 1 206 ? 18.644 0.355 3.999 1.00 85.00 206 SER A CA 1
ATOM 1662 C C . SER A 1 206 ? 18.114 1.274 5.105 1.00 85.00 206 SER A C 1
ATOM 1664 O O . SER A 1 206 ? 18.700 1.314 6.186 1.00 85.00 206 SER A O 1
ATOM 1666 N N . ARG A 1 207 ? 17.053 2.053 4.857 1.00 85.88 207 ARG A N 1
ATOM 1667 C CA . ARG A 1 207 ? 16.480 2.971 5.850 1.00 85.88 207 ARG A CA 1
ATOM 1668 C C . ARG A 1 207 ? 15.647 2.207 6.872 1.00 85.88 207 ARG A C 1
ATOM 1670 O O . ARG A 1 207 ? 15.745 2.523 8.054 1.00 85.88 207 ARG A O 1
ATOM 1677 N N . GLU A 1 208 ? 14.893 1.197 6.446 1.00 85.31 208 GLU A N 1
ATOM 1678 C CA . GLU A 1 208 ? 14.177 0.277 7.342 1.00 85.31 208 GLU A CA 1
ATOM 1679 C C . GLU A 1 208 ? 15.160 -0.488 8.248 1.00 85.31 208 GLU A C 1
ATOM 1681 O O . GLU A 1 208 ? 14.986 -0.489 9.469 1.00 85.31 208 GLU A O 1
ATOM 1686 N N . PHE A 1 209 ? 16.260 -1.009 7.688 1.00 88.88 209 PHE A N 1
ATOM 1687 C CA . PHE A 1 209 ? 17.349 -1.620 8.466 1.00 88.88 209 PHE A CA 1
ATOM 1688 C C . PHE A 1 209 ? 17.935 -0.658 9.509 1.00 88.88 209 PHE A C 1
ATOM 1690 O O . PHE A 1 209 ? 17.994 -0.980 10.694 1.00 88.88 209 PHE A O 1
ATOM 1697 N N . MET A 1 210 ? 18.346 0.543 9.089 1.00 87.44 210 MET A N 1
ATOM 1698 C CA . MET A 1 210 ? 18.978 1.512 9.991 1.00 87.44 210 MET A CA 1
ATOM 1699 C C . MET A 1 210 ? 18.056 1.948 11.130 1.00 87.44 210 MET A C 1
ATOM 1701 O O . MET A 1 210 ? 18.512 2.081 12.265 1.00 87.44 210 MET A O 1
ATOM 1705 N N . LYS A 1 211 ? 16.760 2.116 10.848 1.00 85.00 211 LYS A N 1
ATOM 1706 C CA . LYS A 1 211 ? 15.755 2.395 11.876 1.00 85.00 211 LYS A CA 1
ATOM 1707 C C . LYS A 1 211 ? 15.658 1.254 12.876 1.00 85.00 211 LYS A C 1
ATOM 1709 O O . LYS A 1 211 ? 15.736 1.516 14.068 1.00 85.00 211 LYS A O 1
ATOM 1714 N N . HIS A 1 212 ? 15.550 0.007 12.416 1.00 87.00 212 HIS A N 1
ATOM 1715 C CA . HIS A 1 212 ? 15.496 -1.154 13.311 1.00 87.00 212 HIS A CA 1
ATOM 1716 C C . HIS A 1 212 ? 16.728 -1.231 14.225 1.00 87.00 212 HIS A C 1
ATOM 1718 O O . HIS A 1 212 ? 16.590 -1.413 15.437 1.00 87.00 212 HIS A O 1
ATOM 1724 N N . ILE A 1 213 ? 17.926 -1.047 13.658 1.00 89.06 213 ILE A N 1
ATOM 1725 C CA . ILE A 1 213 ? 19.185 -1.041 14.414 1.00 89.06 213 ILE A CA 1
ATOM 1726 C C . ILE A 1 213 ? 19.148 0.022 15.516 1.00 89.06 213 ILE A C 1
ATOM 1728 O O . ILE A 1 213 ? 19.360 -0.299 16.683 1.00 89.06 213 ILE A O 1
ATOM 1732 N N . GLN A 1 214 ? 18.789 1.258 15.176 1.00 85.56 214 GLN A N 1
ATOM 1733 C CA . GLN A 1 214 ? 18.759 2.369 16.130 1.00 85.56 214 GLN A CA 1
ATOM 1734 C C . GLN A 1 214 ? 17.648 2.239 17.180 1.00 85.56 214 GLN A C 1
ATOM 1736 O O . GLN A 1 214 ? 17.901 2.481 18.357 1.00 85.56 214 GLN A O 1
ATOM 1741 N N . GLN A 1 215 ? 16.449 1.790 16.795 1.00 82.88 215 GLN A N 1
ATOM 1742 C CA . GLN A 1 215 ? 15.341 1.514 17.724 1.00 82.88 215 GLN A CA 1
ATOM 1743 C C . GLN A 1 215 ? 15.691 0.411 18.729 1.00 82.88 215 GLN A C 1
ATOM 1745 O O . GLN A 1 215 ? 15.202 0.407 19.854 1.00 82.88 215 GLN A O 1
ATOM 1750 N N . SER A 1 216 ? 16.564 -0.518 18.337 1.00 84.50 216 SER A N 1
ATOM 1751 C CA . SER A 1 216 ? 17.080 -1.569 19.217 1.00 84.50 216 SER A CA 1
ATOM 1752 C C . SER A 1 216 ? 18.270 -1.114 20.076 1.00 84.50 216 SER A C 1
ATOM 1754 O O . SER A 1 216 ? 18.844 -1.928 20.801 1.00 84.50 216 SER A O 1
ATOM 1756 N N . GLY A 1 217 ? 18.692 0.152 19.955 1.00 85.94 217 GLY A N 1
ATOM 1757 C CA . GLY A 1 217 ? 19.920 0.693 20.545 1.00 85.94 217 GLY A CA 1
ATOM 1758 C C . GLY A 1 217 ? 21.206 0.073 19.986 1.00 85.94 217 GLY A C 1
ATOM 1759 O O . GLY A 1 217 ? 22.272 0.234 20.575 1.00 85.94 217 GLY A O 1
ATOM 1760 N N . ALA A 1 218 ? 21.118 -0.685 18.893 1.00 89.19 218 ALA A N 1
ATOM 1761 C CA . ALA A 1 218 ? 22.247 -1.377 18.297 1.00 89.19 218 ALA A CA 1
ATOM 1762 C C . ALA A 1 218 ? 23.107 -0.434 17.442 1.00 89.19 218 ALA A C 1
ATOM 1764 O O . ALA A 1 218 ? 22.659 0.613 16.977 1.00 89.19 218 ALA A O 1
ATOM 1765 N N . GLU A 1 219 ? 24.353 -0.835 17.203 1.00 89.62 219 GLU A N 1
ATOM 1766 C CA . GLU A 1 219 ? 25.322 -0.098 16.394 1.00 89.62 219 GLU A CA 1
ATOM 1767 C C . GLU A 1 219 ? 25.852 -0.977 15.256 1.00 89.62 219 GLU A C 1
ATOM 1769 O O . GLU A 1 219 ? 26.194 -2.146 15.461 1.00 89.62 219 GLU A O 1
ATOM 1774 N N . VAL A 1 220 ? 25.959 -0.408 14.050 1.00 91.00 220 VAL A N 1
ATOM 1775 C CA . VAL A 1 220 ? 26.697 -1.033 12.946 1.00 91.00 220 VAL A CA 1
ATOM 1776 C C . VAL A 1 220 ? 28.182 -0.747 13.134 1.00 91.00 220 VAL A C 1
ATOM 1778 O O . VAL A 1 220 ? 28.616 0.393 13.015 1.00 91.00 220 VAL A O 1
ATOM 1781 N N . ILE A 1 221 ? 28.972 -1.787 13.377 1.00 90.50 221 ILE A N 1
ATOM 1782 C CA . ILE A 1 221 ? 30.407 -1.653 13.646 1.00 90.50 221 ILE A CA 1
ATOM 1783 C C . ILE A 1 221 ? 31.208 -1.625 12.341 1.00 90.50 221 ILE A C 1
ATOM 1785 O O . ILE A 1 221 ? 32.146 -0.843 12.192 1.00 90.50 221 ILE A O 1
ATOM 1789 N N . ALA A 1 222 ? 30.851 -2.482 11.381 1.00 91.81 222 ALA A N 1
ATOM 1790 C CA . ALA A 1 222 ? 31.596 -2.627 10.133 1.00 91.81 222 ALA A CA 1
ATOM 1791 C C . ALA A 1 222 ? 30.743 -3.180 8.980 1.00 91.81 222 ALA A C 1
ATOM 1793 O O . ALA A 1 222 ? 29.708 -3.808 9.203 1.00 91.81 222 ALA A O 1
ATOM 1794 N N . GLU A 1 223 ? 31.206 -2.971 7.745 1.00 92.00 223 GLU A N 1
ATOM 1795 C CA . GLU A 1 223 ? 30.678 -3.580 6.514 1.00 92.00 223 GLU A CA 1
ATOM 1796 C C . GLU A 1 223 ? 31.616 -4.707 6.053 1.00 92.00 223 GLU A C 1
ATOM 1798 O O . GLU A 1 223 ? 32.832 -4.523 5.967 1.00 92.00 223 GLU A O 1
ATOM 1803 N N . ILE A 1 224 ? 31.057 -5.868 5.718 1.00 92.44 224 ILE A N 1
ATOM 1804 C CA . ILE A 1 224 ? 31.776 -6.984 5.096 1.00 92.44 224 ILE A CA 1
ATOM 1805 C C . ILE A 1 224 ? 31.663 -6.816 3.580 1.00 92.44 224 ILE A C 1
ATOM 1807 O O . ILE A 1 224 ? 30.563 -6.762 3.031 1.00 92.44 224 ILE A O 1
ATOM 1811 N N . ASN A 1 225 ? 32.803 -6.723 2.894 1.00 90.94 225 ASN A N 1
ATOM 1812 C CA . ASN A 1 225 ? 32.855 -6.488 1.455 1.00 90.94 225 ASN A CA 1
ATOM 1813 C C . ASN A 1 225 ? 33.124 -7.797 0.683 1.00 90.94 225 ASN A C 1
ATOM 1815 O O . ASN A 1 225 ? 34.283 -8.222 0.624 1.00 90.94 225 ASN A O 1
ATOM 1819 N N . PRO A 1 226 ? 32.106 -8.436 0.075 1.00 90.44 226 PRO A N 1
ATOM 1820 C CA . PRO A 1 226 ? 32.279 -9.650 -0.723 1.00 90.44 226 PRO A CA 1
ATOM 1821 C C . PRO A 1 226 ? 32.910 -9.372 -2.100 1.00 90.44 226 PRO A C 1
ATOM 1823 O O . PRO A 1 226 ? 33.111 -8.220 -2.493 1.00 90.44 226 PRO A O 1
ATOM 1826 N N . MET A 1 227 ? 33.182 -10.429 -2.875 1.00 88.06 227 MET A N 1
ATOM 1827 C CA . MET A 1 227 ? 33.683 -10.312 -4.257 1.00 88.06 227 MET A CA 1
ATOM 1828 C C . MET A 1 227 ? 32.710 -9.549 -5.177 1.00 88.06 227 MET A C 1
ATOM 1830 O O . MET A 1 227 ? 33.133 -8.720 -5.992 1.00 88.06 227 MET A O 1
ATOM 1834 N N . ALA A 1 228 ? 31.402 -9.768 -5.009 1.00 84.00 228 ALA A N 1
ATOM 1835 C CA . ALA A 1 228 ? 30.342 -8.996 -5.652 1.00 84.00 228 ALA A CA 1
ATOM 1836 C C . ALA A 1 228 ? 29.736 -7.970 -4.676 1.00 84.00 228 ALA A C 1
ATOM 1838 O O . ALA A 1 228 ? 28.624 -8.134 -4.184 1.00 84.00 228 ALA A O 1
ATOM 1839 N N . ALA A 1 229 ? 30.455 -6.871 -4.431 1.00 71.81 229 ALA A N 1
ATOM 1840 C CA . ALA A 1 229 ? 30.106 -5.824 -3.454 1.00 71.81 229 ALA A CA 1
ATOM 1841 C C . ALA A 1 229 ? 28.694 -5.197 -3.579 1.00 71.81 229 ALA A C 1
ATOM 1843 O O . ALA A 1 229 ? 28.234 -4.520 -2.654 1.00 71.81 229 ALA A O 1
ATOM 1844 N N . ASN A 1 230 ? 28.025 -5.392 -4.720 1.00 69.62 230 ASN A N 1
ATOM 1845 C CA . ASN A 1 230 ? 26.686 -4.876 -5.014 1.00 69.62 230 ASN A CA 1
ATOM 1846 C C . ASN A 1 230 ? 25.585 -5.952 -4.941 1.00 69.62 230 ASN A C 1
ATOM 1848 O O . ASN A 1 230 ? 24.439 -5.628 -5.224 1.00 69.62 230 ASN A O 1
ATOM 1852 N N . TYR A 1 231 ? 25.909 -7.211 -4.615 1.00 76.38 231 TYR A N 1
ATOM 1853 C CA . TYR A 1 231 ? 24.928 -8.301 -4.590 1.00 76.38 231 TYR A CA 1
ATOM 1854 C C . TYR A 1 231 ? 24.019 -8.215 -3.356 1.00 76.38 231 TYR A C 1
ATOM 1856 O O . TYR A 1 231 ? 22.835 -7.943 -3.495 1.00 76.38 231 TYR A O 1
ATOM 1864 N N . ASN A 1 232 ? 24.569 -8.372 -2.150 1.00 85.38 232 ASN A N 1
ATOM 1865 C CA . ASN A 1 232 ? 23.898 -8.077 -0.879 1.00 85.38 232 ASN A CA 1
ATOM 1866 C C . ASN A 1 232 ? 24.855 -7.315 0.028 1.00 85.38 232 ASN A C 1
ATOM 1868 O O . ASN A 1 232 ? 26.077 -7.458 -0.081 1.00 85.38 232 ASN A O 1
ATOM 1872 N N . LYS A 1 233 ? 24.294 -6.519 0.935 1.00 88.06 233 LYS A N 1
ATOM 1873 C CA . LYS A 1 233 ? 25.067 -5.780 1.928 1.00 88.06 233 LYS A CA 1
ATOM 1874 C C . LYS A 1 233 ? 25.102 -6.564 3.228 1.00 88.06 233 LYS A C 1
ATOM 1876 O O . LYS A 1 233 ? 24.097 -7.141 3.629 1.00 88.06 233 LYS A O 1
ATOM 1881 N N . GLN A 1 234 ? 26.292 -6.651 3.809 1.00 92.19 234 GLN A N 1
ATOM 1882 C CA . GLN A 1 234 ? 26.602 -7.515 4.940 1.00 92.19 234 GLN A CA 1
ATOM 1883 C C . GLN A 1 234 ? 27.291 -6.673 6.005 1.00 92.19 234 GLN A C 1
ATOM 1885 O O . GLN A 1 234 ? 28.240 -5.947 5.703 1.00 92.19 234 GLN A O 1
ATOM 1890 N N . PHE A 1 235 ? 26.815 -6.761 7.238 1.00 93.56 235 PHE A N 1
ATOM 1891 C CA . PHE A 1 235 ? 27.249 -5.908 8.333 1.00 93.56 235 PHE A CA 1
ATOM 1892 C C . PHE A 1 235 ? 27.567 -6.706 9.585 1.00 93.56 235 PHE A C 1
ATOM 1894 O O . PHE A 1 235 ? 26.979 -7.756 9.839 1.00 93.56 235 PHE A O 1
ATOM 1901 N N . VAL A 1 236 ? 28.460 -6.142 10.389 1.00 94.12 236 VAL A N 1
ATOM 1902 C CA . VAL A 1 236 ? 28.699 -6.538 11.775 1.00 94.12 236 VAL A CA 1
ATOM 1903 C C . VAL A 1 236 ? 27.940 -5.567 12.673 1.00 94.12 236 VAL A C 1
ATOM 1905 O O . VAL A 1 236 ? 28.162 -4.357 12.593 1.00 94.12 236 VAL A O 1
ATOM 1908 N N . VAL A 1 237 ? 27.049 -6.086 13.515 1.00 93.88 237 VAL A N 1
ATOM 1909 C CA . VAL A 1 237 ? 26.136 -5.296 14.355 1.00 93.88 237 VAL A CA 1
ATOM 1910 C C . VAL A 1 237 ? 26.300 -5.685 15.819 1.00 93.88 237 VAL A C 1
ATOM 1912 O O . VAL A 1 237 ? 26.408 -6.868 16.136 1.00 93.88 237 VAL A O 1
ATOM 1915 N N . LYS A 1 238 ? 26.277 -4.714 16.732 1.00 92.06 238 LYS A N 1
ATOM 1916 C CA . LYS A 1 238 ? 26.321 -4.961 18.177 1.00 92.06 238 LYS A CA 1
ATOM 1917 C C . LYS A 1 238 ? 25.109 -4.372 18.876 1.00 92.06 238 LYS A C 1
ATOM 1919 O O . LYS A 1 238 ? 24.862 -3.177 18.774 1.00 92.06 238 LYS A O 1
ATOM 1924 N N . TYR A 1 239 ? 24.394 -5.216 19.612 1.00 91.81 239 TYR A N 1
ATOM 1925 C CA . TYR A 1 239 ? 23.245 -4.812 20.417 1.00 91.81 239 TYR A CA 1
ATOM 1926 C C . TYR A 1 239 ? 23.675 -4.427 21.847 1.00 91.81 239 TYR A C 1
ATOM 1928 O O . TYR A 1 239 ? 24.672 -4.958 22.358 1.00 91.81 239 TYR A O 1
ATOM 1936 N N . PRO A 1 240 ? 22.942 -3.523 22.525 1.00 88.94 240 PRO A N 1
ATOM 1937 C CA . PRO A 1 240 ? 23.214 -3.152 23.910 1.00 88.94 240 PRO A CA 1
ATOM 1938 C C . PRO A 1 240 ? 23.201 -4.358 24.846 1.00 88.94 240 PRO A C 1
ATOM 1940 O O . PRO A 1 240 ? 22.332 -5.220 24.764 1.00 88.94 240 PRO A O 1
ATOM 1943 N N . GLY A 1 241 ? 24.163 -4.405 25.769 1.00 86.69 241 GLY A N 1
ATOM 1944 C CA . GLY A 1 241 ? 24.256 -5.475 26.765 1.00 86.69 241 GLY A CA 1
ATOM 1945 C C . GLY A 1 241 ? 24.764 -6.821 26.232 1.00 86.69 241 GLY A C 1
ATOM 1946 O O . GLY A 1 241 ? 24.996 -7.724 27.033 1.00 86.69 241 GLY A O 1
ATOM 1947 N N . GLU A 1 242 ? 24.995 -6.967 24.922 1.00 87.19 242 GLU A N 1
ATOM 1948 C CA . GLU A 1 242 ? 25.600 -8.175 24.359 1.00 87.19 242 GLU A CA 1
ATOM 1949 C C . GLU A 1 242 ? 27.134 -8.126 24.426 1.00 87.19 242 GLU A C 1
ATOM 1951 O O . GLU A 1 242 ? 27.781 -7.137 24.067 1.00 87.19 242 GLU A O 1
ATOM 1956 N N . ASN A 1 243 ? 27.734 -9.239 24.858 1.00 84.06 243 ASN A N 1
ATOM 1957 C CA . ASN A 1 243 ? 29.192 -9.415 24.893 1.00 84.06 243 ASN A CA 1
ATOM 1958 C C . ASN A 1 243 ? 29.783 -9.809 23.529 1.00 84.06 243 ASN A C 1
ATOM 1960 O O . ASN A 1 243 ? 30.999 -9.923 23.399 1.00 84.06 243 ASN A O 1
ATOM 1964 N N . THR A 1 244 ? 28.935 -10.040 22.528 1.00 87.88 244 THR A N 1
ATOM 1965 C CA . THR A 1 244 ? 29.315 -10.434 21.171 1.00 87.88 244 THR A CA 1
ATOM 1966 C C . THR A 1 244 ? 28.583 -9.562 20.153 1.00 87.88 244 THR A C 1
ATOM 1968 O O . THR A 1 244 ? 27.762 -8.720 20.514 1.00 87.88 244 THR A O 1
ATOM 1971 N N . TYR A 1 245 ? 28.908 -9.752 18.884 1.00 91.12 245 TYR A N 1
ATOM 1972 C CA . TYR A 1 245 ? 28.244 -9.117 17.758 1.00 91.12 245 TYR A CA 1
ATOM 1973 C C . TYR A 1 245 ? 27.443 -10.149 16.952 1.00 91.12 245 TYR A C 1
ATOM 1975 O O . TYR A 1 245 ? 27.597 -11.363 17.110 1.00 91.12 245 TYR A O 1
ATOM 1983 N N . ARG A 1 246 ? 26.585 -9.644 16.075 1.00 94.06 246 ARG A N 1
ATOM 1984 C CA . ARG A 1 246 ? 25.737 -10.390 15.146 1.00 94.06 246 ARG A CA 1
ATOM 1985 C C . ARG A 1 246 ? 26.095 -10.013 13.709 1.00 94.06 246 ARG A C 1
ATOM 1987 O O . ARG A 1 246 ? 26.704 -8.964 13.481 1.00 94.06 246 ARG A O 1
ATOM 1994 N N . TYR A 1 247 ? 25.697 -10.839 12.747 1.00 94.88 247 TYR A N 1
ATOM 1995 C CA . TYR A 1 247 ? 25.789 -10.493 11.326 1.00 94.88 247 TYR A CA 1
ATOM 1996 C C . TYR A 1 247 ? 24.426 -10.076 10.804 1.00 94.88 247 TYR A C 1
ATOM 1998 O O . TYR A 1 247 ? 23.446 -10.759 11.078 1.00 94.88 247 TYR A O 1
ATOM 2006 N N . ALA A 1 248 ? 24.365 -9.004 10.024 1.00 94.75 248 ALA A N 1
ATOM 2007 C CA . ALA A 1 248 ? 23.141 -8.569 9.364 1.00 94.75 248 ALA A CA 1
ATOM 2008 C C . ALA A 1 248 ? 23.327 -8.556 7.845 1.00 94.75 248 ALA A C 1
ATOM 2010 O O . ALA A 1 248 ? 24.293 -7.987 7.337 1.00 94.75 248 ALA A O 1
ATOM 2011 N N . VAL A 1 249 ? 22.391 -9.163 7.121 1.00 93.31 249 VAL A N 1
ATOM 2012 C CA . VAL A 1 249 ? 22.311 -9.138 5.659 1.00 93.31 249 VAL A CA 1
ATOM 2013 C C . VAL A 1 249 ? 21.091 -8.319 5.255 1.00 93.31 249 VAL A C 1
ATOM 2015 O O . VAL A 1 249 ? 19.986 -8.576 5.731 1.00 93.31 249 VAL A O 1
ATOM 2018 N N . THR A 1 250 ? 21.286 -7.341 4.374 1.00 90.56 250 THR A N 1
ATOM 2019 C CA . THR A 1 250 ? 20.236 -6.410 3.931 1.00 90.56 250 THR A CA 1
ATOM 2020 C C . THR A 1 250 ? 20.061 -6.433 2.406 1.00 90.56 250 THR A C 1
ATOM 2022 O O . THR A 1 250 ? 20.746 -7.185 1.694 1.00 90.56 250 THR A O 1
ATOM 2025 N N . ASN A 1 251 ? 19.148 -5.593 1.898 1.00 83.75 251 ASN A N 1
ATOM 2026 C CA . ASN A 1 251 ? 18.705 -5.554 0.500 1.00 83.75 251 ASN A CA 1
ATOM 2027 C C . ASN A 1 251 ? 18.112 -6.898 0.059 1.00 83.75 251 ASN A C 1
ATOM 2029 O O . ASN A 1 251 ? 18.535 -7.481 -0.939 1.00 83.75 251 ASN A O 1
ATOM 2033 N N . ILE A 1 252 ? 17.173 -7.414 0.852 1.00 88.69 252 ILE A N 1
ATOM 2034 C CA . ILE A 1 252 ? 16.401 -8.614 0.532 1.00 88.69 252 ILE A CA 1
ATOM 2035 C C . ILE A 1 252 ? 14.987 -8.145 0.210 1.00 88.69 252 ILE A C 1
ATOM 2037 O O . ILE A 1 252 ? 14.229 -7.772 1.108 1.00 88.69 252 ILE A O 1
ATOM 2041 N N . GLY A 1 253 ? 14.668 -8.088 -1.084 1.00 87.50 253 GLY A N 1
ATOM 2042 C CA . GLY A 1 253 ? 13.388 -7.591 -1.576 1.00 87.50 253 GLY A CA 1
ATOM 2043 C C . GLY A 1 253 ? 12.388 -8.692 -1.917 1.00 87.50 253 GLY A C 1
ATOM 2044 O O . GLY A 1 253 ? 11.233 -8.365 -2.173 1.00 87.50 253 GLY A O 1
ATOM 2045 N N . GLY A 1 254 ? 12.810 -9.959 -1.939 1.00 89.81 254 GLY A N 1
ATOM 2046 C CA . GLY A 1 254 ? 12.010 -11.110 -2.369 1.00 89.81 254 GLY A CA 1
ATOM 2047 C C . GLY A 1 254 ? 12.172 -12.342 -1.474 1.00 89.81 254 GLY A C 1
ATOM 2048 O O . GLY A 1 254 ? 13.188 -12.501 -0.787 1.00 89.81 254 GLY A O 1
ATOM 2049 N N . ALA A 1 255 ? 11.163 -13.211 -1.475 1.00 90.69 255 ALA A N 1
ATOM 2050 C CA . ALA A 1 255 ? 11.184 -14.497 -0.792 1.00 90.69 255 ALA A CA 1
ATOM 2051 C C . ALA A 1 255 ? 12.220 -15.441 -1.416 1.00 90.69 255 ALA A C 1
ATOM 2053 O O . ALA A 1 255 ? 12.980 -16.062 -0.675 1.00 90.69 255 ALA A O 1
ATOM 2054 N N . ASP A 1 256 ? 12.339 -15.457 -2.746 1.00 91.31 256 ASP A N 1
ATOM 2055 C CA . ASP A 1 256 ? 13.320 -16.285 -3.459 1.00 91.31 256 ASP A CA 1
ATOM 2056 C C . ASP A 1 256 ? 14.748 -15.860 -3.085 1.00 91.31 256 ASP A C 1
ATOM 2058 O O . ASP A 1 256 ? 15.652 -16.675 -2.900 1.00 91.31 256 ASP A O 1
ATOM 2062 N N . ARG A 1 257 ? 14.961 -14.547 -2.915 1.00 90.25 257 ARG A N 1
ATOM 2063 C CA . ARG A 1 257 ? 16.246 -13.991 -2.475 1.00 90.25 257 ARG A CA 1
ATOM 2064 C C . ARG A 1 257 ? 16.560 -14.367 -1.028 1.00 90.25 257 ARG A C 1
ATOM 2066 O O . ARG A 1 257 ? 17.710 -14.677 -0.717 1.00 90.25 257 ARG A O 1
ATOM 2073 N N . LEU A 1 258 ? 15.561 -14.329 -0.146 1.00 91.31 258 LEU A N 1
ATOM 2074 C CA . LEU A 1 258 ? 15.703 -14.754 1.246 1.00 91.31 258 LEU A CA 1
ATOM 2075 C C . LEU A 1 258 ? 16.055 -16.245 1.323 1.00 91.31 258 LEU A C 1
ATOM 2077 O O . LEU A 1 258 ? 17.025 -16.611 1.985 1.00 91.31 258 LEU A O 1
ATOM 2081 N N . GLU A 1 259 ? 15.310 -17.088 0.612 1.00 90.31 259 GLU A N 1
ATOM 2082 C CA . GLU A 1 259 ? 15.543 -18.530 0.526 1.00 90.31 259 GLU A CA 1
ATOM 2083 C C . GLU A 1 259 ? 16.935 -18.836 -0.033 1.00 90.31 259 GLU A C 1
ATOM 2085 O O . GLU A 1 259 ? 17.695 -19.595 0.568 1.00 90.31 259 GLU A O 1
ATOM 2090 N N . HIS A 1 260 ? 17.345 -18.143 -1.097 1.00 91.12 260 HIS A N 1
ATOM 2091 C CA . HIS A 1 260 ? 18.696 -18.229 -1.644 1.00 91.12 260 HIS A CA 1
ATOM 2092 C C . HIS A 1 260 ? 19.789 -17.947 -0.597 1.00 91.12 260 HIS A C 1
ATOM 2094 O O . HIS A 1 260 ? 20.803 -18.654 -0.533 1.00 91.12 260 HIS A O 1
ATOM 2100 N N . MET A 1 261 ? 19.590 -16.938 0.254 1.00 91.00 261 MET A N 1
ATOM 2101 C CA . MET A 1 261 ? 20.532 -16.600 1.323 1.00 91.00 261 MET A CA 1
ATOM 2102 C C . MET A 1 261 ? 20.513 -17.614 2.475 1.00 91.00 261 MET A C 1
ATOM 2104 O O . MET A 1 261 ? 21.570 -17.930 3.025 1.00 91.00 261 MET A O 1
ATOM 2108 N N . ILE A 1 262 ? 19.349 -18.172 2.812 1.00 89.88 262 ILE A N 1
ATOM 2109 C CA . ILE A 1 262 ? 19.219 -19.244 3.811 1.00 89.88 262 ILE A CA 1
ATOM 2110 C C . ILE A 1 262 ? 19.907 -20.523 3.319 1.00 89.88 262 ILE A C 1
ATOM 2112 O O . ILE A 1 262 ? 20.650 -21.150 4.074 1.00 89.88 262 ILE A O 1
ATOM 2116 N N . HIS A 1 263 ? 19.729 -20.888 2.049 1.00 89.44 263 HIS A N 1
ATOM 2117 C CA . HIS A 1 263 ? 20.424 -22.018 1.430 1.00 89.44 263 HIS A CA 1
ATOM 2118 C C . HIS A 1 263 ? 21.939 -21.788 1.387 1.00 89.44 263 HIS A C 1
ATOM 2120 O O . HIS A 1 263 ? 22.703 -22.694 1.710 1.00 89.44 263 HIS A O 1
ATOM 2126 N N . SER A 1 264 ? 22.388 -20.560 1.095 1.00 89.69 264 SER A N 1
ATOM 2127 C CA . SER A 1 264 ? 23.814 -20.200 1.163 1.00 89.69 264 SER A CA 1
ATOM 2128 C C . SER A 1 264 ? 24.400 -20.433 2.560 1.00 89.69 264 SER A C 1
ATOM 2130 O O . SER A 1 264 ? 25.511 -20.947 2.696 1.00 89.69 264 SER A O 1
ATOM 2132 N N . LEU A 1 265 ? 23.644 -20.082 3.603 1.00 88.81 265 LEU A N 1
ATOM 2133 C CA . LEU A 1 265 ? 24.022 -20.330 4.990 1.00 88.81 265 LEU A CA 1
ATOM 2134 C C . LEU A 1 265 ? 24.087 -21.836 5.294 1.00 88.81 265 LEU A C 1
ATOM 2136 O O . LEU A 1 265 ? 25.082 -22.292 5.856 1.00 88.81 265 LEU A O 1
ATOM 2140 N N . ALA A 1 266 ? 23.073 -22.605 4.885 1.00 85.69 266 ALA A N 1
ATOM 2141 C CA . ALA A 1 266 ? 23.019 -24.059 5.067 1.00 85.69 266 ALA A CA 1
ATOM 2142 C C . ALA A 1 266 ? 24.223 -24.773 4.429 1.00 85.69 266 ALA A C 1
ATOM 2144 O O . ALA A 1 266 ? 24.883 -25.592 5.069 1.00 85.69 266 ALA A O 1
ATOM 2145 N N . LEU A 1 267 ? 24.545 -24.405 3.187 1.00 86.00 267 LEU A N 1
ATOM 2146 C CA . LEU A 1 267 ? 25.631 -24.984 2.389 1.00 86.00 267 LEU A CA 1
ATOM 2147 C C . LEU A 1 267 ? 27.025 -24.552 2.848 1.00 86.00 267 LEU A C 1
ATOM 2149 O O . LEU A 1 267 ? 28.023 -25.179 2.499 1.00 86.00 267 LEU A O 1
ATOM 2153 N N . SER A 1 268 ? 27.114 -23.496 3.655 1.00 81.94 268 SER A N 1
ATOM 2154 C CA . SER A 1 268 ? 28.381 -23.038 4.220 1.00 81.94 268 SER A CA 1
ATOM 2155 C C . SER A 1 268 ? 28.789 -23.820 5.476 1.00 81.94 268 SER A C 1
ATOM 2157 O O . SER A 1 268 ? 29.771 -23.463 6.109 1.00 81.94 268 SER A O 1
ATOM 2159 N N . ASN A 1 269 ? 28.104 -24.895 5.869 1.00 69.50 269 ASN A N 1
ATOM 2160 C CA . ASN A 1 269 ? 28.415 -25.614 7.107 1.00 69.50 269 ASN A CA 1
ATOM 2161 C C . ASN A 1 269 ? 29.679 -26.500 7.001 1.00 69.50 269 ASN A C 1
ATOM 2163 O O . ASN A 1 269 ? 29.646 -27.584 6.427 1.00 69.50 269 ASN A O 1
ATOM 2167 N N . LEU A 1 270 ? 30.799 -26.077 7.601 1.00 65.62 270 LEU A N 1
ATOM 2168 C CA . LEU A 1 270 ? 32.079 -26.813 7.567 1.00 65.62 270 LEU A CA 1
ATOM 2169 C C . LEU A 1 270 ? 32.144 -28.054 8.480 1.00 65.62 270 LEU A C 1
ATOM 2171 O O . LEU A 1 270 ? 33.028 -28.895 8.292 1.00 65.62 270 LEU A O 1
ATOM 2175 N N . ALA A 1 271 ? 31.272 -28.164 9.491 1.00 51.34 271 ALA A N 1
ATOM 2176 C CA . ALA A 1 271 ? 31.457 -29.119 10.594 1.00 51.34 271 ALA A CA 1
ATOM 2177 C C . ALA A 1 271 ? 30.171 -29.780 11.130 1.00 51.34 271 ALA A C 1
ATOM 2179 O O . ALA A 1 271 ? 30.229 -30.480 12.139 1.00 51.34 271 ALA A O 1
ATOM 2180 N N . GLY A 1 272 ? 29.011 -29.576 10.497 1.00 53.69 272 GLY A N 1
ATOM 2181 C CA . GLY A 1 272 ? 27.731 -30.034 11.055 1.00 53.69 272 GLY A CA 1
ATOM 2182 C C . GLY A 1 272 ? 27.267 -29.206 12.263 1.00 53.69 272 GLY A C 1
ATOM 2183 O O . GLY A 1 272 ? 26.443 -29.668 13.051 1.00 53.69 272 GLY A O 1
ATOM 2184 N N . GLY A 1 273 ? 27.792 -27.985 12.423 1.00 56.19 273 GLY A N 1
ATOM 2185 C CA . GLY A 1 273 ? 27.329 -27.038 13.435 1.00 56.19 273 GLY A CA 1
ATOM 2186 C C . GLY A 1 273 ? 25.909 -26.586 13.105 1.00 56.19 273 GLY A C 1
ATOM 2187 O O . GLY A 1 273 ? 25.655 -26.076 12.016 1.00 56.19 273 GLY A O 1
ATOM 2188 N N . ASN A 1 274 ? 24.964 -26.809 14.016 1.00 59.91 274 ASN A N 1
ATOM 2189 C CA . ASN A 1 274 ? 23.566 -26.437 13.821 1.00 59.91 274 ASN A CA 1
ATOM 2190 C C . ASN A 1 274 ? 23.315 -25.021 14.361 1.00 59.91 274 ASN A C 1
ATOM 2192 O O . ASN A 1 274 ? 23.246 -24.823 15.571 1.00 59.91 274 ASN A O 1
ATOM 2196 N N . LEU A 1 275 ? 23.086 -24.050 13.470 1.00 65.75 275 LEU A N 1
ATOM 2197 C CA . LEU A 1 275 ? 22.617 -22.689 13.794 1.00 65.75 275 LEU A CA 1
ATOM 2198 C C . LEU A 1 275 ? 21.118 -22.648 14.168 1.00 65.75 275 LEU A C 1
ATOM 2200 O O . LEU A 1 275 ? 20.374 -21.743 13.784 1.00 65.75 275 LEU A O 1
ATOM 2204 N N . GLN A 1 276 ? 20.641 -23.646 14.915 1.00 65.50 276 GLN A N 1
ATOM 2205 C CA . GLN A 1 276 ? 19.243 -23.711 15.337 1.00 65.50 276 GLN A CA 1
ATOM 2206 C C . GLN A 1 276 ? 18.911 -22.534 16.263 1.00 65.50 276 GLN A C 1
ATOM 2208 O O . GLN A 1 276 ? 19.616 -22.273 17.236 1.00 65.50 276 GLN A O 1
ATOM 2213 N N . ASN A 1 277 ? 17.822 -21.824 15.958 1.00 67.25 277 ASN A N 1
ATOM 2214 C CA . ASN A 1 277 ? 17.343 -20.643 16.689 1.00 67.25 277 ASN A CA 1
ATOM 2215 C C . ASN A 1 277 ? 18.295 -19.428 16.692 1.00 67.25 277 ASN A C 1
ATOM 2217 O O . ASN A 1 277 ? 18.147 -18.532 17.523 1.00 67.25 277 ASN A O 1
ATOM 2221 N N . LYS A 1 278 ? 19.272 -19.387 15.778 1.00 83.31 278 LYS A N 1
ATOM 2222 C CA . LYS A 1 278 ? 20.237 -18.280 15.624 1.00 83.31 278 LYS A CA 1
ATOM 2223 C C . LYS A 1 278 ? 20.110 -17.544 14.292 1.00 83.31 278 LYS A C 1
ATOM 2225 O O . LYS A 1 278 ? 20.909 -16.659 14.008 1.00 83.31 278 LYS A O 1
ATOM 2230 N N . VAL A 1 279 ? 19.097 -17.882 13.499 1.00 90.25 279 VAL A N 1
ATOM 2231 C CA . VAL A 1 279 ? 18.749 -17.168 12.271 1.00 90.25 279 VAL A CA 1
ATOM 2232 C C . VAL A 1 279 ? 17.431 -16.456 12.475 1.00 90.25 279 VAL A C 1
ATOM 2234 O O . VAL A 1 279 ? 16.433 -17.087 12.830 1.00 90.25 279 VAL A O 1
ATOM 2237 N N . VAL A 1 280 ? 17.440 -15.149 12.254 1.00 93.44 280 VAL A N 1
ATOM 2238 C CA . VAL A 1 280 ? 16.280 -14.289 12.468 1.00 93.44 280 VAL A CA 1
ATOM 2239 C C . VAL A 1 280 ? 15.980 -13.458 11.231 1.00 93.44 280 VAL A C 1
ATOM 2241 O O . VAL A 1 280 ? 16.892 -13.033 10.528 1.00 93.44 280 VAL A O 1
ATOM 2244 N N . VAL A 1 281 ? 14.697 -13.226 10.970 1.00 93.00 281 VAL A N 1
ATOM 2245 C CA . VAL A 1 281 ? 14.216 -12.383 9.871 1.00 93.00 281 VAL A CA 1
ATOM 2246 C C . VAL A 1 281 ? 13.436 -11.205 10.440 1.00 93.00 281 VAL A C 1
ATOM 2248 O O . VAL A 1 281 ? 12.557 -11.386 11.287 1.00 93.00 281 VAL A O 1
ATOM 2251 N N . HIS A 1 282 ? 13.758 -10.009 9.958 1.00 92.25 282 HIS A N 1
ATOM 2252 C CA . HIS A 1 282 ? 13.101 -8.751 10.296 1.00 92.25 282 HIS A CA 1
ATOM 2253 C C . HIS A 1 282 ? 12.358 -8.196 9.074 1.00 92.25 282 HIS A C 1
ATOM 2255 O O . HIS A 1 282 ? 12.941 -8.109 7.995 1.00 92.25 282 HIS A O 1
ATOM 2261 N N . GLY A 1 283 ? 11.098 -7.788 9.257 1.00 87.50 283 GLY A N 1
ATOM 2262 C CA . GLY A 1 283 ? 10.248 -7.175 8.224 1.00 87.50 283 GLY A CA 1
ATOM 2263 C C . GLY A 1 283 ? 9.145 -8.092 7.674 1.00 87.50 283 GLY A C 1
ATOM 2264 O O . GLY A 1 283 ? 9.043 -9.255 8.060 1.00 87.50 283 GLY A O 1
ATOM 2265 N N . ASP A 1 284 ? 8.315 -7.552 6.772 1.00 85.12 284 ASP A N 1
ATOM 2266 C CA . ASP A 1 284 ? 7.221 -8.260 6.085 1.00 85.12 284 ASP A CA 1
ATOM 2267 C C . ASP A 1 284 ? 7.336 -8.068 4.560 1.00 85.12 284 ASP A C 1
ATOM 2269 O O . ASP A 1 284 ? 7.127 -6.979 4.019 1.00 85.12 284 ASP A O 1
ATOM 2273 N N . LEU A 1 285 ? 7.665 -9.157 3.861 1.00 84.81 285 LEU A N 1
ATOM 2274 C CA . LEU A 1 285 ? 7.835 -9.199 2.406 1.00 84.81 285 LEU A CA 1
ATOM 2275 C C . LEU A 1 285 ? 6.542 -8.902 1.633 1.00 84.81 285 LEU A C 1
ATOM 2277 O O . LEU A 1 285 ? 6.584 -8.223 0.606 1.00 84.81 285 LEU A O 1
ATOM 2281 N N . GLN A 1 286 ? 5.389 -9.381 2.111 1.00 85.69 286 GLN A N 1
ATOM 2282 C CA . GLN A 1 286 ? 4.112 -9.168 1.425 1.00 85.69 286 GLN A CA 1
ATOM 2283 C C . GLN A 1 286 ? 3.688 -7.706 1.519 1.00 85.69 286 GLN A C 1
ATOM 2285 O O . GLN A 1 286 ? 3.232 -7.118 0.531 1.00 85.69 286 GLN A O 1
ATOM 2290 N N . GLU A 1 287 ? 3.855 -7.107 2.698 1.00 82.31 287 GLU A N 1
ATOM 2291 C CA . GLU A 1 287 ? 3.609 -5.683 2.893 1.00 82.31 287 GLU A CA 1
ATOM 2292 C C . GLU A 1 287 ? 4.550 -4.839 2.024 1.00 82.31 287 GLU A C 1
ATOM 2294 O O . GLU A 1 287 ? 4.095 -3.920 1.330 1.00 82.31 287 GLU A O 1
ATOM 2299 N N . PHE A 1 288 ? 5.838 -5.193 1.995 1.00 84.00 288 PHE A N 1
ATOM 2300 C CA . PHE A 1 288 ? 6.847 -4.530 1.175 1.00 84.00 288 PHE A CA 1
ATOM 2301 C C . PHE A 1 288 ? 6.504 -4.588 -0.324 1.00 84.00 288 PHE A C 1
ATOM 2303 O O . PHE A 1 288 ? 6.432 -3.543 -0.979 1.00 84.00 288 PHE A O 1
ATOM 2310 N N . HIS A 1 289 ? 6.185 -5.770 -0.868 1.00 89.06 289 HIS A N 1
ATOM 2311 C CA . HIS A 1 289 ? 5.769 -5.938 -2.270 1.00 89.06 289 HIS A CA 1
ATOM 2312 C C . HIS A 1 289 ? 4.518 -5.133 -2.609 1.00 89.06 289 HIS A C 1
ATOM 2314 O O . HIS A 1 289 ? 4.455 -4.487 -3.660 1.00 89.06 289 HIS A O 1
ATOM 2320 N N . LYS A 1 290 ? 3.518 -5.131 -1.720 1.00 86.62 290 LYS A N 1
ATOM 2321 C CA . LYS A 1 290 ? 2.275 -4.377 -1.918 1.00 86.62 290 LYS A CA 1
ATOM 2322 C C . LYS A 1 290 ? 2.539 -2.872 -1.966 1.00 86.62 290 LYS A C 1
ATOM 2324 O O . LYS A 1 290 ? 2.036 -2.195 -2.866 1.00 86.62 290 LYS A O 1
ATOM 2329 N N . ARG A 1 291 ? 3.339 -2.352 -1.028 1.00 82.50 291 ARG A N 1
ATOM 2330 C CA . ARG A 1 291 ? 3.769 -0.945 -1.007 1.00 82.50 291 ARG A CA 1
ATOM 2331 C C . ARG A 1 291 ? 4.545 -0.582 -2.271 1.00 82.50 291 ARG A C 1
ATOM 2333 O O . ARG A 1 291 ? 4.251 0.444 -2.882 1.00 82.50 291 ARG A O 1
ATOM 2340 N N . MET A 1 292 ? 5.489 -1.429 -2.679 1.00 86.56 292 MET A N 1
ATOM 2341 C CA . MET A 1 292 ? 6.304 -1.213 -3.874 1.00 86.56 292 MET A CA 1
ATOM 2342 C C . MET A 1 292 ? 5.452 -1.183 -5.145 1.00 86.56 292 MET A C 1
ATOM 2344 O O . MET A 1 292 ? 5.574 -0.267 -5.952 1.00 86.56 292 MET A O 1
ATOM 2348 N N . THR A 1 293 ? 4.525 -2.132 -5.290 1.00 91.25 293 THR A N 1
ATOM 2349 C CA . THR A 1 293 ? 3.597 -2.191 -6.431 1.00 91.25 293 THR A CA 1
ATOM 2350 C C . THR A 1 293 ? 2.772 -0.915 -6.535 1.00 91.25 293 THR A C 1
ATOM 2352 O O . THR A 1 293 ? 2.639 -0.356 -7.622 1.00 91.25 293 THR A O 1
ATOM 2355 N N . ALA A 1 294 ? 2.230 -0.439 -5.409 1.00 82.44 294 ALA A N 1
ATOM 2356 C CA . ALA A 1 294 ? 1.446 0.790 -5.371 1.00 82.44 294 ALA A CA 1
ATOM 2357 C C . ALA A 1 294 ? 2.289 2.007 -5.785 1.00 82.44 294 ALA A C 1
ATOM 2359 O O . ALA A 1 294 ? 1.873 2.743 -6.678 1.00 82.44 294 ALA A O 1
ATOM 2360 N N . LYS A 1 295 ? 3.496 2.159 -5.213 1.00 83.62 295 LYS A N 1
ATOM 2361 C CA . LYS A 1 295 ? 4.429 3.246 -5.556 1.00 83.62 295 LYS A CA 1
ATOM 2362 C C . LYS A 1 295 ? 4.785 3.231 -7.046 1.00 83.62 295 LYS A C 1
ATOM 2364 O O . LYS A 1 295 ? 4.663 4.252 -7.712 1.00 83.62 295 LYS A O 1
ATOM 2369 N N . LEU A 1 296 ? 5.188 2.078 -7.584 1.00 88.50 296 LEU A N 1
ATOM 2370 C CA . LEU A 1 296 ? 5.573 1.946 -8.993 1.00 88.50 296 LEU A CA 1
ATOM 2371 C C . LEU A 1 296 ? 4.388 2.161 -9.941 1.00 88.50 296 LEU A C 1
ATOM 2373 O O . LEU A 1 296 ? 4.565 2.760 -10.998 1.00 88.50 296 LEU A O 1
ATOM 2377 N N . THR A 1 297 ? 3.186 1.700 -9.577 1.00 89.12 297 THR A N 1
ATOM 2378 C CA . THR A 1 297 ? 1.971 1.931 -10.379 1.00 89.12 297 THR A CA 1
ATOM 2379 C C . THR A 1 297 ? 1.688 3.428 -10.470 1.00 89.12 297 THR A C 1
ATOM 2381 O O . THR A 1 297 ? 1.609 3.960 -11.574 1.00 89.12 297 THR A O 1
ATOM 2384 N N . GLU A 1 298 ? 1.638 4.119 -9.327 1.00 80.94 298 GLU A N 1
ATOM 2385 C CA . GLU A 1 298 ? 1.412 5.568 -9.261 1.00 80.94 298 GLU A CA 1
ATOM 2386 C C . GLU A 1 298 ? 2.492 6.331 -10.042 1.00 80.94 298 GLU A C 1
ATOM 2388 O O . GLU A 1 298 ? 2.177 7.219 -10.837 1.00 80.94 298 GLU A O 1
ATOM 2393 N N . GLN A 1 299 ? 3.764 5.937 -9.905 1.00 83.19 299 GLN A N 1
ATOM 2394 C CA . GLN A 1 299 ? 4.855 6.507 -10.694 1.00 83.19 299 GLN A CA 1
ATOM 2395 C C . GLN A 1 299 ? 4.618 6.354 -12.202 1.00 83.19 299 GLN A C 1
ATOM 2397 O O . GLN A 1 299 ? 4.683 7.328 -12.954 1.00 83.19 299 GLN A O 1
ATOM 2402 N N . MET A 1 300 ? 4.335 5.132 -12.656 1.00 87.06 300 MET A N 1
ATOM 2403 C CA . MET A 1 300 ? 4.170 4.817 -14.074 1.00 87.06 300 MET A CA 1
ATOM 2404 C C . MET A 1 300 ? 2.928 5.466 -14.691 1.00 87.06 300 MET A C 1
ATOM 2406 O O . MET A 1 300 ? 2.980 5.817 -15.866 1.00 87.06 300 MET A O 1
ATOM 2410 N N . GLU A 1 301 ? 1.854 5.688 -13.928 1.00 84.69 301 GLU A N 1
ATOM 2411 C CA . GLU A 1 301 ? 0.653 6.406 -14.387 1.00 84.69 301 GLU A CA 1
ATOM 2412 C C . GLU A 1 301 ? 0.937 7.864 -14.779 1.00 84.69 301 GLU A C 1
ATOM 2414 O O . GLU A 1 301 ? 0.245 8.431 -15.635 1.00 84.69 301 GLU A O 1
ATOM 2419 N N . HIS A 1 302 ? 1.958 8.472 -14.172 1.00 78.38 302 HIS A N 1
ATOM 2420 C CA . HIS A 1 302 ? 2.372 9.853 -14.433 1.00 78.38 302 HIS A CA 1
ATOM 2421 C C . HIS A 1 302 ? 3.528 9.959 -15.434 1.00 78.38 302 HIS A C 1
ATOM 2423 O O . HIS A 1 302 ? 3.850 11.062 -15.889 1.00 78.38 302 HIS A O 1
ATOM 2429 N N . LEU A 1 303 ? 4.143 8.834 -15.802 1.00 83.50 303 LEU A N 1
ATOM 2430 C CA . LEU A 1 303 ? 5.114 8.769 -16.885 1.00 83.50 303 LEU A CA 1
ATOM 2431 C C . LEU A 1 303 ? 4.396 8.531 -18.224 1.00 83.50 303 LEU A C 1
ATOM 2433 O O . LEU A 1 303 ? 3.353 7.882 -18.271 1.00 83.50 303 LEU A O 1
ATOM 2437 N N . PRO A 1 304 ? 4.948 9.002 -19.355 1.00 83.94 304 PRO A N 1
ATOM 2438 C CA . PRO A 1 304 ? 4.443 8.601 -20.661 1.00 83.94 304 PRO A CA 1
ATOM 2439 C C . PRO A 1 304 ? 4.521 7.077 -20.835 1.00 83.94 304 PRO A C 1
ATOM 2441 O O . PRO A 1 304 ? 5.533 6.464 -20.479 1.00 83.94 304 PRO A O 1
ATOM 2444 N N . ASN A 1 305 ? 3.481 6.475 -21.417 1.00 88.06 305 ASN A N 1
ATOM 2445 C CA . ASN A 1 305 ? 3.480 5.047 -21.733 1.00 88.06 305 ASN A CA 1
ATOM 2446 C C . ASN A 1 305 ? 4.605 4.714 -22.712 1.00 88.06 305 ASN A C 1
ATOM 2448 O O . ASN A 1 305 ? 4.828 5.435 -23.689 1.00 88.06 305 ASN A O 1
ATOM 2452 N N . ALA A 1 306 ? 5.304 3.615 -22.448 1.00 93.12 306 ALA A N 1
ATOM 2453 C CA . ALA A 1 306 ? 6.315 3.107 -23.357 1.00 93.12 306 ALA A CA 1
ATOM 2454 C C . ALA A 1 306 ? 5.663 2.294 -24.478 1.00 93.12 306 ALA A C 1
ATOM 2456 O O . ALA A 1 306 ? 4.782 1.475 -24.219 1.00 93.12 306 ALA A O 1
ATOM 2457 N N . ASP A 1 307 ? 6.140 2.467 -25.713 1.00 93.56 307 ASP A N 1
ATOM 2458 C CA . ASP A 1 307 ? 5.768 1.582 -26.823 1.00 93.56 307 ASP A CA 1
ATOM 2459 C C . ASP A 1 307 ? 6.294 0.159 -26.582 1.00 93.56 307 ASP A C 1
ATOM 2461 O O . ASP A 1 307 ? 5.766 -0.812 -27.123 1.00 93.56 307 ASP A O 1
ATOM 2465 N N . ARG A 1 308 ? 7.357 0.036 -25.775 1.00 93.62 308 ARG A N 1
ATOM 2466 C CA . ARG A 1 308 ? 7.995 -1.234 -25.448 1.00 93.62 308 ARG A CA 1
ATOM 2467 C C . ARG A 1 308 ? 8.653 -1.213 -24.083 1.00 93.62 308 ARG A C 1
ATOM 2469 O O . ARG A 1 308 ? 9.348 -0.256 -23.744 1.00 93.62 308 ARG A O 1
ATOM 2476 N N . VAL A 1 309 ? 8.508 -2.315 -23.361 1.00 96.81 309 VAL A N 1
ATOM 2477 C CA . VAL A 1 309 ? 9.190 -2.555 -22.094 1.00 96.81 309 VAL A CA 1
ATOM 2478 C C . VAL A 1 309 ? 10.217 -3.662 -22.280 1.00 96.81 309 VAL A C 1
ATOM 2480 O O . VAL A 1 309 ? 9.920 -4.719 -22.837 1.00 96.81 309 VAL A O 1
ATOM 2483 N N . ILE A 1 310 ? 11.435 -3.409 -21.820 1.00 96.69 310 ILE A N 1
ATOM 2484 C CA . ILE A 1 310 ? 12.557 -4.336 -21.898 1.00 96.69 310 ILE A CA 1
ATOM 2485 C C . ILE A 1 310 ? 13.037 -4.572 -20.476 1.00 96.69 310 ILE A C 1
ATOM 2487 O O . ILE A 1 310 ? 13.479 -3.634 -19.825 1.00 96.69 310 ILE A O 1
ATOM 2491 N N . ILE A 1 311 ? 12.934 -5.802 -19.988 1.00 96.19 311 ILE A N 1
ATOM 2492 C CA . ILE A 1 311 ? 13.415 -6.195 -18.666 1.00 96.19 311 ILE A CA 1
ATOM 2493 C C . ILE A 1 311 ? 14.742 -6.917 -18.855 1.00 96.19 311 ILE A C 1
ATOM 2495 O O . ILE A 1 311 ? 14.808 -7.984 -19.464 1.00 96.19 311 ILE A O 1
ATOM 2499 N N . GLY A 1 312 ? 15.793 -6.298 -18.339 1.00 92.38 312 GLY A N 1
ATOM 2500 C CA . GLY A 1 312 ? 17.140 -6.824 -18.297 1.00 92.38 312 GLY A CA 1
ATOM 2501 C C . GLY A 1 312 ? 18.115 -6.240 -19.313 1.00 92.38 312 GLY A C 1
ATOM 2502 O O . GLY A 1 312 ? 17.761 -5.520 -20.243 1.00 92.38 312 GLY A O 1
ATOM 2503 N N . GLN A 1 313 ? 19.403 -6.511 -19.080 1.00 89.25 313 GLN A N 1
ATOM 2504 C CA . GLN A 1 313 ? 20.544 -6.009 -19.871 1.00 89.25 313 GLN A CA 1
ATOM 2505 C C . GLN A 1 313 ? 20.606 -4.474 -20.062 1.00 89.25 313 GLN A C 1
ATOM 2507 O O . GLN A 1 313 ? 21.241 -4.002 -21.009 1.00 89.25 313 GLN A O 1
ATOM 2512 N N . ARG A 1 314 ? 20.032 -3.678 -19.143 1.00 91.44 314 ARG A N 1
ATOM 2513 C CA . ARG A 1 314 ? 20.020 -2.198 -19.196 1.00 91.44 314 ARG A CA 1
ATOM 2514 C C . ARG A 1 314 ? 21.375 -1.584 -19.553 1.00 91.44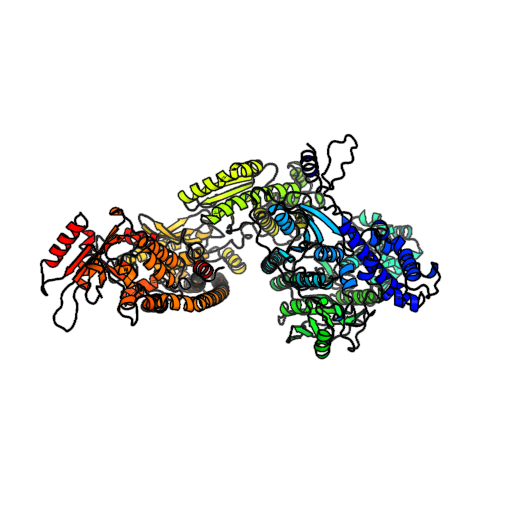 314 ARG A C 1
ATOM 2516 O O . ARG A 1 314 ? 21.461 -0.803 -20.491 1.00 91.44 314 ARG A O 1
ATOM 2523 N N . GLY A 1 315 ? 22.454 -2.001 -18.887 1.00 89.38 315 GLY A N 1
ATOM 2524 C CA . GLY A 1 315 ? 23.798 -1.465 -19.146 1.00 89.38 315 GLY A CA 1
ATOM 2525 C C . GLY A 1 315 ? 24.307 -1.675 -20.581 1.00 89.38 315 GLY A C 1
ATOM 2526 O O . GLY A 1 315 ? 25.058 -0.847 -21.096 1.00 89.38 315 GLY A O 1
ATOM 2527 N N . ALA A 1 316 ? 23.894 -2.753 -21.255 1.00 88.94 316 ALA A N 1
ATOM 2528 C CA . ALA A 1 316 ? 24.246 -2.976 -22.656 1.00 88.94 316 ALA A CA 1
ATOM 2529 C C . ALA A 1 316 ? 23.450 -2.062 -23.598 1.00 88.94 316 ALA A C 1
ATOM 2531 O O . ALA A 1 316 ? 24.031 -1.501 -24.528 1.00 88.94 316 ALA A O 1
ATOM 2532 N N . ILE A 1 317 ? 22.159 -1.868 -23.315 1.00 92.81 317 ILE A N 1
ATOM 2533 C CA . ILE A 1 317 ? 21.272 -0.975 -24.073 1.00 92.81 317 ILE A CA 1
ATOM 2534 C C . ILE A 1 317 ? 21.724 0.484 -23.923 1.00 92.81 317 ILE A C 1
ATOM 2536 O O . ILE A 1 317 ? 21.910 1.176 -24.925 1.00 92.81 317 ILE A O 1
ATOM 2540 N N . ASP A 1 318 ? 22.015 0.924 -22.695 1.00 91.56 318 ASP A N 1
ATOM 2541 C CA . ASP A 1 318 ? 22.621 2.229 -22.402 1.00 91.56 318 ASP A CA 1
ATOM 2542 C C . ASP A 1 318 ? 23.917 2.432 -23.198 1.00 91.56 318 ASP A C 1
ATOM 2544 O O . ASP A 1 318 ? 24.122 3.470 -23.833 1.00 91.56 318 ASP A O 1
ATOM 2548 N N . GLY A 1 319 ? 24.784 1.414 -23.205 1.00 91.38 319 GLY A N 1
ATOM 2549 C CA . GLY A 1 319 ? 26.025 1.423 -23.972 1.00 91.38 319 GLY A CA 1
ATOM 2550 C C . GLY A 1 319 ? 25.798 1.609 -25.473 1.00 91.38 319 GLY A C 1
ATOM 2551 O O . GLY A 1 319 ? 26.566 2.323 -26.119 1.00 91.38 319 GLY A O 1
ATOM 2552 N N . GLN A 1 320 ? 24.742 1.018 -26.032 1.00 91.44 320 GLN A N 1
ATOM 2553 C CA . GLN A 1 320 ? 24.423 1.136 -27.453 1.00 91.44 320 GLN A CA 1
ATOM 2554 C C . GLN A 1 320 ? 23.855 2.511 -27.818 1.00 91.44 320 GLN A C 1
ATOM 2556 O O . GLN A 1 320 ? 24.318 3.113 -28.787 1.00 91.44 320 GLN A O 1
ATOM 2561 N N . PHE A 1 321 ? 22.936 3.066 -27.024 1.00 93.50 321 PHE A N 1
ATOM 2562 C CA . PHE A 1 321 ? 22.464 4.441 -27.238 1.00 93.50 321 PHE A CA 1
ATOM 2563 C C . PHE A 1 321 ? 23.592 5.469 -27.095 1.00 93.50 321 PHE A C 1
ATOM 2565 O O . PHE A 1 321 ? 23.650 6.425 -27.867 1.00 93.50 321 PHE A O 1
ATOM 2572 N N . ASN A 1 322 ? 24.539 5.251 -26.177 1.00 93.06 322 ASN A N 1
ATOM 2573 C CA . ASN A 1 322 ? 25.737 6.086 -26.070 1.00 93.06 322 ASN A CA 1
ATOM 2574 C C . ASN A 1 322 ? 26.627 5.992 -27.324 1.00 93.06 322 ASN A C 1
ATOM 2576 O O . ASN A 1 322 ? 27.188 6.995 -27.761 1.00 93.06 322 ASN A O 1
ATOM 2580 N N . LEU A 1 323 ? 26.744 4.811 -27.942 1.00 93.44 323 LEU A N 1
ATOM 2581 C CA . LEU A 1 323 ? 27.456 4.666 -29.218 1.00 93.44 323 LEU A CA 1
ATOM 2582 C C . LEU A 1 323 ? 26.755 5.417 -30.353 1.00 93.44 323 LEU A C 1
ATOM 2584 O O . LEU A 1 323 ? 27.431 6.114 -31.106 1.00 93.44 323 LEU A O 1
ATOM 2588 N N . PHE A 1 324 ? 25.424 5.337 -30.450 1.00 93.31 324 PHE A N 1
ATOM 2589 C CA . PHE A 1 324 ? 24.662 6.116 -31.432 1.00 93.31 324 PHE A CA 1
ATOM 2590 C C . PHE A 1 324 ? 24.790 7.627 -31.211 1.00 93.31 324 PHE A C 1
ATOM 2592 O O . PHE A 1 324 ? 24.910 8.378 -32.177 1.00 93.31 324 PHE A O 1
ATOM 2599 N N . TRP A 1 325 ? 24.819 8.076 -29.955 1.00 93.00 325 TRP A N 1
ATOM 2600 C CA . TRP A 1 325 ? 25.019 9.486 -29.618 1.00 93.00 325 TRP A CA 1
ATOM 2601 C C . TRP A 1 325 ? 26.405 9.978 -30.062 1.00 93.00 325 TRP A C 1
ATOM 2603 O O . TRP A 1 325 ? 26.515 10.989 -30.752 1.00 93.00 325 TRP A O 1
ATOM 2613 N N . LYS A 1 326 ? 27.467 9.210 -29.782 1.00 94.62 326 LYS A N 1
ATOM 2614 C CA . LYS A 1 326 ? 28.829 9.518 -30.258 1.00 94.62 326 LYS A CA 1
ATOM 2615 C C . LYS A 1 326 ? 28.940 9.502 -31.784 1.00 94.62 326 LYS A C 1
ATOM 2617 O O . LYS A 1 326 ? 29.620 10.355 -32.350 1.00 94.62 326 LYS A O 1
ATOM 2622 N N . LEU A 1 327 ? 28.279 8.548 -32.448 1.00 93.56 327 LEU A N 1
ATOM 2623 C CA . LEU A 1 327 ? 28.227 8.471 -33.910 1.00 93.56 327 LEU A CA 1
ATOM 2624 C C . LEU A 1 327 ? 27.624 9.751 -34.503 1.00 93.56 327 LEU A C 1
ATOM 2626 O O . LEU A 1 327 ? 28.204 10.314 -35.425 1.00 93.56 327 LEU A O 1
ATOM 2630 N N . GLN A 1 328 ? 26.524 10.250 -33.934 1.00 91.06 328 GLN A N 1
ATOM 2631 C CA . GLN A 1 328 ? 25.917 11.514 -34.359 1.00 91.06 328 GLN A CA 1
ATOM 2632 C C . GLN A 1 328 ? 26.804 12.724 -34.093 1.00 91.06 328 GLN A C 1
ATOM 2634 O O . GLN A 1 328 ? 26.865 13.610 -34.933 1.00 91.06 328 GLN A O 1
ATOM 2639 N N . GLY A 1 329 ? 27.542 12.759 -32.981 1.00 91.69 329 GLY A N 1
ATOM 2640 C CA . GLY A 1 329 ? 28.502 13.840 -32.729 1.00 91.69 329 GLY A CA 1
ATOM 2641 C C . GLY A 1 329 ? 29.593 13.902 -33.800 1.00 91.69 329 GLY A C 1
ATOM 2642 O O . GLY A 1 329 ? 29.963 14.984 -34.253 1.00 91.69 329 GLY A O 1
ATOM 2643 N N . LEU A 1 330 ? 30.061 12.737 -34.264 1.00 94.06 330 LEU A N 1
ATOM 2644 C CA . LEU A 1 330 ? 30.984 12.652 -35.397 1.00 94.06 330 LEU A CA 1
ATOM 2645 C C . LEU A 1 330 ? 30.321 13.075 -36.718 1.00 94.06 330 LEU A C 1
ATOM 2647 O O . LEU A 1 330 ? 30.967 13.766 -37.499 1.00 94.06 330 LEU A O 1
ATOM 2651 N N . GLN A 1 331 ? 29.060 12.697 -36.962 1.00 92.44 331 GLN A N 1
ATOM 2652 C CA . GLN A 1 331 ? 28.307 13.102 -38.160 1.00 92.44 331 GLN A CA 1
ATOM 2653 C C . GLN A 1 331 ? 28.080 14.615 -38.204 1.00 92.44 331 GLN A C 1
ATOM 2655 O O . GLN A 1 331 ? 28.437 15.244 -39.192 1.00 92.44 331 GLN A O 1
ATOM 2660 N N . ASN A 1 332 ? 27.598 15.218 -37.113 1.00 92.00 332 ASN A N 1
ATOM 2661 C CA . ASN A 1 332 ? 27.396 16.664 -37.002 1.00 92.00 332 ASN A CA 1
ATOM 2662 C C . ASN A 1 332 ? 28.698 17.427 -37.278 1.00 92.00 332 ASN A C 1
ATOM 2664 O O . ASN A 1 332 ? 28.701 18.418 -38.003 1.00 92.00 332 ASN A O 1
ATOM 2668 N N . MET A 1 333 ? 29.822 16.949 -36.732 1.00 92.31 333 MET A N 1
ATOM 2669 C CA . MET A 1 333 ? 31.124 17.569 -36.974 1.00 92.31 333 MET A CA 1
ATOM 2670 C C . MET A 1 333 ? 31.606 17.372 -38.419 1.00 92.31 333 MET A C 1
ATOM 2672 O O . MET A 1 333 ? 32.194 18.289 -38.984 1.00 92.31 333 MET A O 1
ATOM 2676 N N . TYR A 1 334 ? 31.360 16.207 -39.023 1.00 93.56 334 TYR A N 1
ATOM 2677 C CA . TYR A 1 334 ? 31.682 15.947 -40.429 1.00 93.56 334 TYR A CA 1
ATOM 2678 C C . TYR A 1 334 ? 30.865 16.831 -41.379 1.00 93.56 334 TYR A C 1
ATOM 2680 O O . TYR A 1 334 ? 31.413 17.357 -42.341 1.00 93.56 334 TYR A O 1
ATOM 2688 N N . GLU A 1 335 ? 29.581 17.038 -41.089 1.00 91.75 335 GLU A N 1
ATOM 2689 C CA . GLU A 1 335 ? 28.688 17.888 -41.882 1.00 91.75 335 GLU A CA 1
ATOM 2690 C C . GLU A 1 335 ? 29.019 19.382 -41.736 1.00 91.75 335 GLU A C 1
ATOM 2692 O O . GLU A 1 335 ? 28.925 20.128 -42.709 1.00 91.75 335 GLU A O 1
ATOM 2697 N N . GLN A 1 336 ? 29.424 19.826 -40.541 1.00 91.50 336 GLN A N 1
ATOM 2698 C CA . GLN A 1 336 ? 29.695 21.243 -40.266 1.00 91.50 336 GLN A CA 1
ATOM 2699 C C . GLN A 1 336 ? 31.134 21.673 -40.579 1.00 91.50 336 GLN A C 1
ATOM 2701 O O . GLN A 1 336 ? 31.340 22.760 -41.116 1.00 91.50 336 GLN A O 1
ATOM 2706 N N . ASP A 1 337 ? 32.138 20.862 -40.231 1.00 91.94 337 ASP A N 1
ATOM 2707 C CA . ASP A 1 337 ? 33.558 21.190 -40.418 1.00 91.94 337 ASP A CA 1
ATOM 2708 C C . ASP A 1 337 ? 34.418 19.923 -40.651 1.00 91.94 337 ASP A C 1
ATOM 2710 O O . ASP A 1 337 ? 35.200 19.496 -39.783 1.00 91.94 337 ASP A O 1
ATOM 2714 N N . PRO A 1 338 ? 34.314 19.306 -41.846 1.00 92.56 338 PRO A N 1
ATOM 2715 C CA . PRO A 1 338 ? 35.030 18.071 -42.169 1.00 92.56 338 PRO A CA 1
ATOM 2716 C C . PRO A 1 338 ? 36.553 18.260 -42.144 1.00 92.56 338 PRO A C 1
ATOM 2718 O O . PRO A 1 338 ? 37.295 17.344 -41.782 1.00 92.56 338 PRO A O 1
ATOM 2721 N N . THR A 1 339 ? 37.043 19.463 -42.460 1.00 92.69 339 THR A N 1
ATOM 2722 C CA . THR A 1 339 ? 38.479 19.785 -42.454 1.00 92.69 339 THR A CA 1
ATOM 2723 C C . THR A 1 339 ? 39.048 19.722 -41.041 1.00 92.69 339 THR A C 1
ATOM 2725 O O . THR A 1 339 ? 40.095 19.109 -40.806 1.00 92.69 339 THR A O 1
ATOM 2728 N N . LYS A 1 340 ? 38.350 20.319 -40.071 1.00 91.88 340 LYS A N 1
ATOM 2729 C CA . LYS A 1 340 ? 38.758 20.293 -38.663 1.00 91.88 340 LYS A CA 1
ATOM 2730 C C . LYS A 1 340 ? 38.631 18.901 -38.062 1.00 91.88 340 LYS A C 1
ATOM 2732 O O . LYS A 1 340 ? 39.489 18.521 -37.262 1.00 91.88 340 LYS A O 1
ATOM 2737 N N . LEU A 1 341 ? 37.623 18.124 -38.468 1.00 92.62 341 LEU A N 1
ATOM 2738 C CA . LEU A 1 341 ? 37.519 16.717 -38.084 1.00 92.62 341 LEU A CA 1
ATOM 2739 C C . LEU A 1 341 ? 38.741 15.936 -38.586 1.00 92.62 341 LEU A C 1
ATOM 2741 O O . LEU A 1 341 ? 39.434 15.328 -37.768 1.00 92.62 341 LEU A O 1
ATOM 2745 N N . LYS A 1 342 ? 39.076 16.039 -39.882 1.00 94.62 342 LYS A N 1
ATOM 2746 C CA . LYS A 1 342 ? 40.253 15.394 -40.499 1.00 94.62 342 LYS A CA 1
ATOM 2747 C C . LYS A 1 342 ? 41.558 15.758 -39.795 1.00 94.62 342 LYS A C 1
ATOM 2749 O O . LYS A 1 342 ? 42.359 14.872 -39.498 1.00 94.62 342 LYS A O 1
ATOM 2754 N N . LEU A 1 343 ? 41.749 17.037 -39.464 1.00 94.06 343 LEU A N 1
ATOM 2755 C CA . LEU A 1 343 ? 42.930 17.516 -38.739 1.00 94.06 343 LEU A CA 1
ATOM 2756 C C . LEU A 1 343 ? 43.057 16.887 -37.342 1.00 94.06 343 LEU A C 1
ATOM 2758 O O . LEU A 1 343 ? 44.163 16.572 -36.905 1.00 94.06 343 LEU A O 1
ATOM 2762 N N . ARG A 1 344 ? 41.941 16.717 -36.623 1.00 93.56 344 ARG A N 1
ATOM 2763 C CA . ARG A 1 344 ? 41.941 16.190 -35.250 1.00 93.56 344 ARG A CA 1
ATOM 2764 C C . ARG A 1 344 ? 42.081 14.680 -35.186 1.00 93.56 344 ARG A C 1
ATOM 2766 O O . ARG A 1 344 ? 42.775 14.174 -34.302 1.00 93.56 344 ARG A O 1
ATOM 2773 N N . VAL A 1 345 ? 41.411 13.956 -36.078 1.00 93.56 345 VAL A N 1
ATOM 2774 C CA . VAL A 1 345 ? 41.421 12.490 -36.035 1.00 93.56 345 VAL A CA 1
ATOM 2775 C C . VAL A 1 345 ? 42.627 11.899 -36.753 1.00 93.56 345 VAL A C 1
ATOM 2777 O O . VAL A 1 345 ? 43.128 10.893 -36.254 1.00 93.56 345 VAL A O 1
ATOM 2780 N N . GLY A 1 346 ? 43.144 12.563 -37.796 1.00 93.50 346 GLY A N 1
ATOM 2781 C CA . GLY A 1 346 ? 44.190 12.069 -38.699 1.00 93.50 346 GLY A CA 1
ATOM 2782 C C . GLY A 1 346 ? 43.601 11.529 -40.009 1.00 93.50 346 GLY A C 1
ATOM 2783 O O . GLY A 1 346 ? 42.460 11.078 -40.025 1.00 93.50 346 GLY A O 1
ATOM 2784 N N . ALA A 1 347 ? 44.361 11.577 -41.111 1.00 91.44 347 ALA A N 1
ATOM 2785 C CA . ALA A 1 347 ? 43.868 11.208 -42.447 1.00 91.44 347 ALA A CA 1
ATOM 2786 C C . ALA A 1 347 ? 43.356 9.755 -42.518 1.00 91.44 347 ALA A C 1
ATOM 2788 O O . ALA A 1 347 ? 42.214 9.544 -42.910 1.00 91.44 347 ALA A O 1
ATOM 2789 N N . ASP A 1 348 ? 44.139 8.787 -42.032 1.00 90.81 348 ASP A N 1
ATOM 2790 C CA . ASP A 1 348 ? 43.767 7.364 -42.047 1.00 90.81 348 ASP A CA 1
ATOM 2791 C C . ASP A 1 348 ? 42.485 7.082 -41.249 1.00 90.81 348 ASP A C 1
ATOM 2793 O O . ASP A 1 348 ? 41.655 6.262 -41.634 1.00 90.81 348 ASP A O 1
ATOM 2797 N N . GLN A 1 349 ? 42.310 7.745 -40.099 1.00 92.75 349 GLN A N 1
ATOM 2798 C CA . GLN A 1 349 ? 41.091 7.586 -39.305 1.00 92.75 349 GLN A CA 1
ATOM 2799 C C . GLN A 1 349 ? 39.902 8.323 -39.919 1.00 92.75 349 GLN A C 1
ATOM 2801 O O . GLN A 1 349 ? 38.771 7.890 -39.720 1.00 92.75 349 GLN A O 1
ATOM 2806 N N . PHE A 1 350 ? 40.144 9.421 -40.634 1.00 93.50 350 PHE A N 1
ATOM 2807 C CA . PHE A 1 350 ? 39.106 10.160 -41.341 1.00 93.50 350 PHE A CA 1
ATOM 2808 C C . PHE A 1 350 ? 38.519 9.324 -42.481 1.00 93.50 350 PHE A C 1
ATOM 2810 O O . PHE A 1 350 ? 37.304 9.188 -42.544 1.00 93.50 350 PHE A O 1
ATOM 2817 N N . GLU A 1 351 ? 39.358 8.655 -43.280 1.00 92.81 351 GLU A N 1
ATOM 2818 C CA . GLU A 1 351 ? 38.894 7.720 -44.320 1.00 92.81 351 GLU A CA 1
ATOM 2819 C C . GLU A 1 351 ? 38.057 6.572 -43.731 1.00 92.81 351 GLU A C 1
ATOM 2821 O O . GLU A 1 351 ? 37.021 6.207 -44.280 1.00 92.81 351 GLU A O 1
ATOM 2826 N N . GLN A 1 352 ? 38.442 6.039 -42.563 1.00 92.19 352 GLN A N 1
ATOM 2827 C CA . GLN A 1 352 ? 37.642 5.024 -41.857 1.00 92.19 352 GLN A CA 1
ATOM 2828 C C . GLN A 1 352 ? 36.279 5.551 -41.386 1.00 92.19 352 GLN A C 1
ATOM 2830 O O . GLN A 1 352 ? 35.320 4.783 -41.304 1.00 92.19 352 GLN A O 1
ATOM 2835 N N . ILE A 1 353 ? 36.192 6.835 -41.026 1.00 92.25 353 ILE A N 1
ATOM 2836 C CA . ILE A 1 353 ? 34.931 7.481 -40.643 1.00 92.25 353 ILE A CA 1
ATOM 2837 C C . ILE A 1 353 ? 34.050 7.688 -41.881 1.00 92.25 353 ILE A C 1
ATOM 2839 O O . ILE A 1 353 ? 32.858 7.402 -41.806 1.00 92.25 353 ILE A O 1
ATOM 2843 N N . GLU A 1 354 ? 34.623 8.117 -43.009 1.00 92.75 354 GLU A N 1
ATOM 2844 C CA . GLU A 1 354 ? 33.902 8.279 -44.279 1.00 92.75 354 GLU A CA 1
ATOM 2845 C C . GLU A 1 354 ? 33.335 6.947 -44.781 1.00 92.75 354 GLU A C 1
ATOM 2847 O O . GLU A 1 354 ? 32.128 6.841 -44.992 1.00 92.75 354 GLU A O 1
ATOM 2852 N N . ASP A 1 355 ? 34.161 5.899 -44.846 1.00 90.75 355 ASP A N 1
ATOM 2853 C CA . ASP A 1 355 ? 33.726 4.543 -45.215 1.00 90.75 355 ASP A CA 1
ATOM 2854 C C . ASP A 1 355 ? 32.616 4.022 -44.284 1.00 90.75 355 ASP A C 1
ATOM 2856 O O . ASP A 1 355 ? 31.636 3.413 -44.725 1.00 90.75 355 ASP A O 1
ATOM 2860 N N . MET A 1 356 ? 32.724 4.294 -42.979 1.00 93.19 356 MET A N 1
ATOM 2861 C CA . MET A 1 356 ? 31.672 3.955 -42.023 1.00 93.19 356 MET A CA 1
ATOM 2862 C C . MET A 1 356 ? 30.376 4.720 -42.323 1.00 93.19 356 MET A C 1
ATOM 2864 O O . MET A 1 356 ? 29.309 4.104 -42.305 1.00 93.19 356 MET A O 1
ATOM 2868 N N . PHE A 1 357 ? 30.441 6.027 -42.598 1.00 91.94 357 PHE A N 1
ATOM 2869 C CA . PHE A 1 357 ? 29.269 6.843 -42.926 1.00 91.94 357 PHE A CA 1
ATOM 2870 C C . PHE A 1 357 ? 28.599 6.407 -44.225 1.00 91.94 357 PHE A C 1
ATOM 2872 O O . PHE A 1 357 ? 27.376 6.289 -44.241 1.00 91.94 357 PHE A O 1
ATOM 2879 N N . GLU A 1 358 ? 29.347 6.054 -45.267 1.00 87.56 358 GLU A N 1
ATOM 2880 C CA . GLU A 1 358 ? 28.769 5.490 -46.493 1.00 87.56 358 GLU A CA 1
ATOM 2881 C C . GLU A 1 358 ? 27.983 4.201 -46.199 1.00 87.56 358 GLU A C 1
ATOM 2883 O O . GLU A 1 358 ? 26.845 4.019 -46.653 1.00 87.56 358 GLU A O 1
ATOM 2888 N N . LYS A 1 359 ? 28.538 3.339 -45.338 1.00 87.06 359 LYS A N 1
ATOM 2889 C CA . LYS A 1 359 ? 27.916 2.075 -44.923 1.00 87.06 359 LYS A CA 1
ATOM 2890 C C . LYS A 1 359 ? 26.702 2.239 -44.013 1.00 87.06 359 LYS A C 1
ATOM 2892 O O . LYS A 1 359 ? 25.923 1.292 -43.930 1.00 87.06 359 LYS A O 1
ATOM 2897 N N . THR A 1 360 ? 26.482 3.395 -43.379 1.00 84.12 360 THR A N 1
ATOM 2898 C CA . THR A 1 360 ? 25.313 3.619 -42.496 1.00 84.12 360 THR A CA 1
ATOM 2899 C C . THR A 1 360 ? 23.966 3.430 -43.199 1.00 84.12 360 THR A C 1
ATOM 2901 O O . THR A 1 360 ? 22.971 3.084 -42.563 1.00 84.12 360 THR A O 1
ATOM 2904 N N . SER A 1 361 ? 23.933 3.606 -44.521 1.00 76.62 361 SER A N 1
ATOM 2905 C CA . SER A 1 361 ? 22.753 3.391 -45.363 1.00 76.62 361 SER A CA 1
ATOM 2906 C C . SER A 1 361 ? 22.497 1.912 -45.709 1.00 76.62 361 SER A C 1
ATOM 2908 O O . SER A 1 361 ? 21.418 1.559 -46.192 1.00 76.62 361 SER A O 1
ATOM 2910 N N . SER A 1 362 ? 23.459 1.022 -45.437 1.00 79.69 362 SER A N 1
ATOM 2911 C CA . SER A 1 362 ? 23.371 -0.404 -45.749 1.00 79.69 362 SER A CA 1
ATOM 2912 C C . SER A 1 362 ? 22.370 -1.130 -44.845 1.00 79.69 362 SER A C 1
ATOM 2914 O O . SER A 1 362 ? 22.407 -0.980 -43.620 1.00 79.69 362 SER A O 1
ATOM 2916 N N . PRO A 1 363 ? 21.541 -2.044 -45.387 1.00 70.75 363 PRO A N 1
ATOM 2917 C CA . PRO A 1 363 ? 20.672 -2.883 -44.570 1.00 70.75 363 PRO A CA 1
ATOM 2918 C C . PRO A 1 363 ? 21.440 -3.831 -43.633 1.00 70.75 363 PRO A C 1
ATOM 2920 O O . PRO A 1 363 ? 20.812 -4.377 -42.727 1.00 70.75 363 PRO A O 1
ATOM 2923 N N . LYS A 1 364 ? 22.755 -4.012 -43.818 1.00 77.50 364 LYS A N 1
ATOM 2924 C CA . LYS A 1 364 ? 23.627 -4.848 -42.974 1.00 77.50 364 LYS A CA 1
ATOM 2925 C C . LYS A 1 364 ? 24.463 -4.057 -41.956 1.00 77.50 364 LYS A C 1
ATOM 2927 O O . LYS A 1 364 ? 25.332 -4.643 -41.324 1.00 77.50 364 LYS A O 1
ATOM 2932 N N . PHE A 1 365 ? 24.259 -2.746 -41.821 1.00 84.06 365 PHE A N 1
ATOM 2933 C CA . PHE A 1 365 ? 25.021 -1.936 -40.870 1.00 84.06 365 PHE A CA 1
ATOM 2934 C C . PHE A 1 365 ? 24.693 -2.310 -39.416 1.00 84.06 365 PHE A C 1
ATOM 2936 O O . PHE A 1 365 ? 23.524 -2.291 -39.029 1.00 84.06 365 PHE A O 1
ATOM 2943 N N . SER A 1 366 ? 25.728 -2.584 -38.615 1.00 84.88 366 SER A N 1
ATOM 2944 C CA . SER A 1 366 ? 25.648 -2.705 -37.155 1.00 84.88 366 SER A CA 1
ATOM 2945 C C . SER A 1 366 ? 26.612 -1.718 -36.504 1.00 84.88 366 SER A C 1
ATOM 2947 O O . SER A 1 366 ? 27.804 -1.684 -36.818 1.00 84.88 366 SER A O 1
ATOM 2949 N N . VAL A 1 367 ? 26.119 -0.923 -35.550 1.00 88.00 367 VAL A N 1
ATOM 2950 C CA . VAL A 1 367 ? 26.950 0.053 -34.818 1.00 88.00 367 VAL A CA 1
ATOM 2951 C C . VAL A 1 367 ? 28.063 -0.633 -34.011 1.00 88.00 367 VAL A C 1
ATOM 2953 O O . VAL A 1 367 ? 29.110 -0.042 -33.738 1.00 88.00 367 VAL A O 1
ATOM 2956 N N . HIS A 1 368 ? 27.865 -1.902 -33.649 1.00 86.06 368 HIS A N 1
ATOM 2957 C CA . HIS A 1 368 ? 28.811 -2.674 -32.853 1.00 86.06 368 HIS A CA 1
ATOM 2958 C C . HIS A 1 368 ? 30.091 -3.020 -33.614 1.00 86.06 368 HIS A C 1
ATOM 2960 O O . HIS A 1 368 ? 31.173 -2.949 -33.021 1.00 86.06 368 HIS A O 1
ATOM 2966 N N . ASP A 1 369 ? 29.987 -3.315 -34.912 1.00 87.50 369 ASP A N 1
ATOM 2967 C CA . ASP A 1 369 ? 31.136 -3.627 -35.774 1.00 87.50 369 ASP A CA 1
ATOM 2968 C C . ASP A 1 369 ? 32.098 -2.434 -35.887 1.00 87.50 369 ASP A C 1
ATOM 2970 O O . ASP A 1 369 ? 33.308 -2.600 -36.048 1.00 87.50 369 ASP A O 1
ATOM 2974 N N . HIS A 1 370 ? 31.576 -1.222 -35.678 1.00 90.50 370 HIS A N 1
ATOM 2975 C CA . HIS A 1 370 ? 32.322 0.032 -35.732 1.00 90.50 370 HIS A CA 1
ATOM 2976 C C . HIS A 1 370 ? 32.615 0.650 -34.352 1.00 90.50 370 HIS A C 1
ATOM 2978 O O . HIS A 1 370 ? 33.193 1.737 -34.276 1.00 90.50 370 HIS A O 1
ATOM 2984 N N . LYS A 1 371 ? 32.305 -0.041 -33.241 1.00 91.38 371 LYS A N 1
ATOM 2985 C CA . LYS A 1 371 ? 32.445 0.489 -31.868 1.00 91.38 371 LYS A CA 1
ATOM 2986 C C . LYS A 1 371 ? 33.806 1.145 -31.600 1.00 91.38 371 LYS A C 1
ATOM 2988 O O . LYS A 1 371 ? 33.865 2.275 -31.121 1.00 91.38 371 LYS A O 1
ATOM 2993 N N . LYS A 1 372 ? 34.904 0.440 -31.908 1.00 92.50 372 LYS A N 1
ATOM 2994 C CA . LYS A 1 372 ? 36.272 0.935 -31.656 1.00 92.50 372 LYS A CA 1
ATOM 2995 C C . LYS A 1 372 ? 36.589 2.196 -32.464 1.00 92.50 372 LYS A C 1
ATOM 2997 O O . LYS A 1 372 ? 37.288 3.067 -31.954 1.00 92.50 372 LYS A O 1
ATOM 3002 N N . VAL A 1 373 ? 36.091 2.282 -33.700 1.00 93.75 373 VAL A N 1
ATOM 3003 C CA . VAL A 1 373 ? 36.280 3.443 -34.583 1.00 93.75 373 VAL A CA 1
ATOM 3004 C C . VAL A 1 373 ? 35.523 4.645 -34.020 1.00 93.75 373 VAL A C 1
ATOM 3006 O O . VAL A 1 373 ? 36.110 5.715 -33.880 1.00 93.75 373 VAL A O 1
ATOM 3009 N N . ILE A 1 374 ? 34.265 4.456 -33.610 1.00 95.06 374 ILE A N 1
ATOM 3010 C CA . ILE A 1 374 ? 33.422 5.515 -33.036 1.00 95.06 374 ILE A CA 1
ATOM 3011 C C . ILE A 1 374 ? 34.028 6.051 -31.734 1.00 95.06 374 ILE A C 1
ATOM 3013 O O . ILE A 1 374 ? 34.278 7.248 -31.618 1.00 95.06 374 ILE A O 1
ATOM 3017 N N . GLU A 1 375 ? 34.305 5.183 -30.754 1.00 95.00 375 GLU A N 1
ATOM 3018 C CA . GLU A 1 375 ? 34.775 5.615 -29.429 1.00 95.00 375 GLU A CA 1
ATOM 3019 C C . GLU A 1 375 ? 36.137 6.311 -29.492 1.00 95.00 375 GLU A C 1
ATOM 3021 O O . GLU A 1 375 ? 36.306 7.383 -28.909 1.00 95.00 375 GLU A O 1
ATOM 3026 N N . LYS A 1 376 ? 37.098 5.732 -30.226 1.00 95.00 376 LYS A N 1
ATOM 3027 C CA . LYS A 1 376 ? 38.458 6.277 -30.334 1.00 95.00 376 LYS A CA 1
ATOM 3028 C C . LYS A 1 376 ? 38.468 7.650 -30.999 1.00 95.00 376 LYS A C 1
ATOM 3030 O O . LYS A 1 376 ? 39.240 8.513 -30.588 1.00 95.00 376 LYS A O 1
ATOM 3035 N N . ASN A 1 377 ? 37.665 7.840 -32.044 1.00 96.06 377 ASN A N 1
ATOM 3036 C CA . ASN A 1 377 ? 37.655 9.098 -32.781 1.00 96.06 377 ASN A CA 1
ATOM 3037 C C . ASN A 1 377 ? 36.801 10.164 -32.093 1.00 96.06 377 ASN A C 1
ATOM 3039 O O . ASN A 1 377 ? 37.228 11.315 -32.059 1.00 96.06 377 ASN A O 1
ATOM 3043 N N . TYR A 1 378 ? 35.678 9.794 -31.468 1.00 95.88 378 TYR A N 1
ATOM 3044 C CA . TYR A 1 378 ? 34.885 10.731 -30.670 1.00 95.88 378 TYR A CA 1
ATOM 3045 C C . TYR A 1 378 ? 35.708 11.330 -29.524 1.00 95.88 378 TYR A C 1
ATOM 3047 O O . TYR A 1 378 ? 35.696 12.541 -29.335 1.00 95.88 378 TYR A O 1
ATOM 3055 N N . GLU A 1 379 ? 36.500 10.523 -28.807 1.00 96.00 379 GLU A N 1
ATOM 3056 C CA . GLU A 1 379 ? 37.314 11.026 -27.688 1.00 96.00 379 GLU A CA 1
ATOM 3057 C C . GLU A 1 379 ? 38.316 12.112 -28.123 1.00 96.00 379 GLU A C 1
ATOM 3059 O O . GLU A 1 379 ? 38.567 13.060 -27.382 1.00 96.00 379 GLU A O 1
ATOM 3064 N N . LYS A 1 380 ? 38.832 12.044 -29.360 1.00 95.06 380 LYS A N 1
ATOM 3065 C CA . LYS A 1 380 ? 39.727 13.074 -29.921 1.00 95.06 380 LYS A CA 1
ATOM 3066 C C . LYS A 1 380 ? 39.028 14.409 -30.193 1.00 95.06 380 LYS A C 1
ATOM 3068 O O . LYS A 1 380 ? 39.701 15.438 -30.262 1.00 95.06 380 LYS A O 1
ATOM 3073 N N . VAL A 1 381 ? 37.709 14.399 -30.387 1.00 94.44 381 VAL A N 1
ATOM 3074 C CA . VAL A 1 381 ? 36.915 15.586 -30.747 1.00 94.44 381 VAL A CA 1
ATOM 3075 C C . VAL A 1 381 ? 35.890 15.986 -29.688 1.00 94.44 381 VAL A C 1
ATOM 3077 O O . VAL A 1 381 ? 35.234 17.012 -29.845 1.00 94.44 381 VAL A O 1
ATOM 3080 N N . LYS A 1 382 ? 35.793 15.241 -28.584 1.00 94.25 382 LYS A N 1
ATOM 3081 C CA . LYS A 1 382 ? 34.812 15.427 -27.508 1.00 94.25 382 LYS A CA 1
ATOM 3082 C C . LYS A 1 382 ? 34.690 16.880 -27.048 1.00 94.25 382 LYS A C 1
ATOM 3084 O O . LYS A 1 382 ? 33.599 17.434 -27.052 1.00 94.25 382 LYS A O 1
ATOM 3089 N N . GLY A 1 383 ? 35.815 17.522 -26.727 1.00 91.81 383 GLY A N 1
ATOM 3090 C CA . GLY A 1 383 ? 35.824 18.912 -26.256 1.00 91.81 383 GLY A CA 1
ATOM 3091 C C . GLY A 1 383 ? 35.385 19.946 -27.301 1.00 91.81 383 GLY A C 1
ATOM 3092 O O . GLY A 1 383 ? 35.063 21.065 -26.928 1.00 91.81 383 GLY A O 1
ATOM 3093 N N . LEU A 1 384 ? 35.374 19.597 -28.593 1.00 90.50 384 LEU A N 1
ATOM 3094 C CA . LEU A 1 384 ? 34.843 20.454 -29.657 1.00 90.50 384 LEU A CA 1
ATOM 3095 C C . LEU A 1 384 ? 33.333 20.259 -29.809 1.00 90.50 384 LEU A C 1
ATOM 3097 O O . LEU A 1 384 ? 32.602 21.241 -29.852 1.00 90.50 384 LEU A O 1
ATOM 3101 N N . VAL A 1 385 ? 32.883 19.002 -29.842 1.00 89.31 385 VAL A N 1
ATOM 3102 C CA . VAL A 1 385 ? 31.463 18.649 -29.982 1.00 89.31 385 VAL A CA 1
ATOM 3103 C C . VAL A 1 385 ? 30.647 19.135 -28.781 1.00 89.31 385 VAL A C 1
ATOM 3105 O O . VAL A 1 385 ? 29.558 19.663 -28.959 1.00 89.31 385 VAL A O 1
ATOM 3108 N N . GLU A 1 386 ? 31.172 19.004 -27.560 1.00 89.44 386 GLU A N 1
ATOM 3109 C CA . GLU A 1 386 ? 30.474 19.419 -26.331 1.00 89.44 386 GLU A CA 1
ATOM 3110 C C . GLU A 1 386 ? 30.509 20.942 -26.092 1.00 89.44 386 GLU A C 1
ATOM 3112 O O . GLU A 1 386 ? 29.755 21.445 -25.262 1.00 89.44 386 GLU A O 1
ATOM 3117 N N . ALA A 1 387 ? 31.372 21.684 -26.798 1.00 87.62 387 ALA A N 1
ATOM 3118 C CA . ALA A 1 387 ? 31.492 23.138 -26.654 1.00 87.62 387 ALA A CA 1
ATOM 3119 C C . ALA A 1 387 ? 30.567 23.929 -27.594 1.00 87.62 387 ALA A C 1
ATOM 3121 O O . ALA A 1 387 ? 30.249 25.079 -27.291 1.00 87.62 387 ALA A O 1
ATOM 3122 N N . ASP A 1 388 ? 30.147 23.340 -28.718 1.00 84.88 388 ASP A N 1
ATOM 3123 C CA . ASP A 1 388 ? 29.244 23.969 -29.685 1.00 84.88 388 ASP A CA 1
ATOM 3124 C C . ASP A 1 388 ? 27.842 23.334 -29.604 1.00 84.88 388 ASP A C 1
ATOM 3126 O O . ASP A 1 388 ? 27.676 22.169 -29.982 1.00 84.88 388 ASP A O 1
ATOM 3130 N N . PRO A 1 389 ? 26.810 24.079 -29.156 1.00 81.88 389 PRO A N 1
ATOM 3131 C CA . PRO A 1 389 ? 25.435 23.584 -29.106 1.00 81.88 389 PRO A CA 1
ATOM 3132 C C . PRO A 1 389 ? 24.897 23.063 -30.445 1.00 81.88 389 PRO A C 1
ATOM 3134 O O . PRO A 1 389 ? 24.015 22.211 -30.437 1.00 81.88 389 PRO A O 1
ATOM 3137 N N . ASN A 1 390 ? 25.419 23.537 -31.585 1.00 81.69 390 ASN A N 1
ATOM 3138 C CA . ASN A 1 390 ? 25.016 23.051 -32.907 1.00 81.69 390 ASN A CA 1
ATOM 3139 C C . ASN A 1 390 ? 25.669 21.708 -33.266 1.00 81.69 390 ASN A C 1
ATOM 3141 O O . ASN A 1 390 ? 25.159 20.996 -34.128 1.00 81.69 390 ASN A O 1
ATOM 3145 N N . MET A 1 391 ? 26.799 21.359 -32.643 1.00 84.81 391 MET A N 1
ATOM 3146 C CA . MET A 1 391 ? 27.482 20.075 -32.847 1.00 84.81 391 MET A CA 1
ATOM 3147 C C . MET A 1 391 ? 27.015 19.016 -31.847 1.00 84.81 391 MET A C 1
ATOM 3149 O O . MET A 1 391 ? 27.048 17.824 -32.164 1.00 84.81 391 MET A O 1
ATOM 3153 N N . MET A 1 392 ? 26.562 19.433 -30.663 1.00 84.56 392 MET A N 1
ATOM 3154 C CA . MET A 1 392 ? 26.119 18.544 -29.594 1.00 84.56 392 MET A CA 1
ATOM 3155 C C . MET A 1 392 ? 24.840 17.778 -29.990 1.00 84.56 392 MET A C 1
ATOM 3157 O O . MET A 1 392 ? 23.792 18.392 -30.192 1.00 84.56 392 MET A O 1
ATOM 3161 N N . PRO A 1 393 ? 24.870 16.434 -30.083 1.00 85.19 393 PRO A N 1
ATOM 3162 C CA . PRO A 1 393 ? 23.681 15.665 -30.439 1.00 85.19 393 PRO A CA 1
ATOM 3163 C C . PRO A 1 393 ? 22.629 15.694 -29.328 1.00 85.19 393 PRO A C 1
ATOM 3165 O O . PRO A 1 393 ? 22.961 15.638 -28.138 1.00 85.19 393 PRO A O 1
ATOM 3168 N N . ALA A 1 394 ? 21.350 15.687 -29.707 1.00 84.62 394 ALA A N 1
ATOM 3169 C CA . ALA A 1 394 ? 20.254 15.542 -28.755 1.00 84.62 394 ALA A CA 1
ATOM 3170 C C . ALA A 1 394 ? 20.306 14.181 -28.029 1.00 84.62 394 ALA A C 1
ATOM 3172 O O . ALA A 1 394 ? 20.793 13.174 -28.550 1.00 84.62 394 ALA A O 1
ATOM 3173 N N . ILE A 1 395 ? 19.813 14.149 -26.792 1.00 87.25 395 ILE A N 1
ATOM 3174 C CA . ILE A 1 395 ? 19.958 13.001 -25.890 1.00 87.25 395 ILE A CA 1
ATOM 3175 C C . ILE A 1 395 ? 18.797 12.014 -26.096 1.00 87.25 395 ILE A C 1
ATOM 3177 O O . ILE A 1 395 ? 17.628 12.393 -26.064 1.00 87.25 395 ILE A O 1
ATOM 3181 N N . TYR A 1 396 ? 19.106 10.723 -26.256 1.00 90.38 396 TYR A N 1
ATOM 3182 C CA . TYR A 1 396 ? 18.088 9.661 -26.339 1.00 90.38 396 TYR A CA 1
ATOM 3183 C C . TYR A 1 396 ? 17.409 9.376 -25.003 1.00 90.38 396 TYR A C 1
ATOM 3185 O O . TYR A 1 396 ? 16.211 9.110 -24.950 1.00 90.38 396 TYR A O 1
ATOM 3193 N N . LYS A 1 397 ? 18.201 9.381 -23.929 1.00 90.00 397 LYS A N 1
ATOM 3194 C CA . LYS A 1 397 ? 17.766 9.119 -22.560 1.00 90.00 397 LYS A CA 1
ATOM 3195 C C . LYS A 1 397 ? 16.929 10.301 -22.068 1.00 90.00 397 LYS A C 1
ATOM 3197 O O . LYS A 1 397 ? 17.470 11.362 -21.775 1.00 90.00 397 LYS A O 1
ATOM 3202 N N . GLN A 1 398 ? 15.616 10.111 -22.006 1.00 84.00 398 GLN A N 1
ATOM 3203 C CA . GLN A 1 398 ? 14.655 11.127 -21.554 1.00 84.00 398 GLN A CA 1
ATOM 3204 C C . GLN A 1 398 ? 14.281 10.953 -20.080 1.00 84.00 398 GLN A C 1
ATOM 3206 O O . GLN A 1 398 ? 13.781 11.878 -19.445 1.00 84.00 398 GLN A O 1
ATOM 3211 N N . PHE A 1 399 ? 14.512 9.760 -19.537 1.00 83.31 399 PHE A N 1
ATOM 3212 C CA . PHE A 1 399 ? 14.217 9.419 -18.156 1.00 83.31 399 PHE A CA 1
ATOM 3213 C C . PHE A 1 399 ? 15.262 8.444 -17.626 1.00 83.31 399 PHE A C 1
ATOM 3215 O O . PHE A 1 399 ? 15.642 7.522 -18.345 1.00 83.31 399 PHE A O 1
ATOM 3222 N N . ASP A 1 400 ? 15.696 8.633 -16.382 1.00 84.38 400 ASP A N 1
ATOM 3223 C CA . ASP A 1 400 ? 16.576 7.702 -15.683 1.00 84.38 400 ASP A CA 1
ATOM 3224 C C . ASP A 1 400 ? 16.233 7.677 -14.191 1.00 84.38 400 ASP A C 1
ATOM 3226 O O . ASP A 1 400 ? 16.241 8.716 -13.526 1.00 84.38 400 ASP A O 1
ATOM 3230 N N . TYR A 1 401 ? 15.925 6.493 -13.682 1.00 82.06 401 TYR A N 1
ATOM 3231 C CA . TYR A 1 401 ? 15.568 6.217 -12.299 1.00 82.06 401 TYR A CA 1
ATOM 3232 C C . TYR A 1 401 ? 16.316 4.967 -11.859 1.00 82.06 401 TYR A C 1
ATOM 3234 O O . TYR A 1 401 ? 16.006 3.858 -12.280 1.00 82.06 401 TYR A O 1
ATOM 3242 N N . ASP A 1 402 ? 17.360 5.160 -11.066 1.00 79.88 402 ASP A N 1
ATOM 3243 C CA . ASP A 1 402 ? 18.286 4.103 -10.679 1.00 79.88 402 ASP A CA 1
ATOM 3244 C C . ASP A 1 402 ? 18.343 4.033 -9.160 1.00 79.88 402 ASP A C 1
ATOM 3246 O O . ASP A 1 402 ? 18.972 4.877 -8.518 1.00 79.88 402 ASP A O 1
ATOM 3250 N N . THR A 1 403 ? 17.627 3.056 -8.617 1.00 73.25 403 THR A N 1
ATOM 3251 C CA . THR A 1 403 ? 17.523 2.793 -7.182 1.00 73.25 403 THR A CA 1
ATOM 3252 C C . THR A 1 403 ? 18.047 1.392 -6.883 1.00 73.25 403 THR A C 1
ATOM 3254 O O . THR A 1 403 ? 18.261 0.582 -7.790 1.00 73.25 403 THR A O 1
ATOM 3257 N N . THR A 1 404 ? 18.242 1.076 -5.604 1.00 66.25 404 THR A N 1
ATOM 3258 C CA . THR A 1 404 ? 18.638 -0.277 -5.180 1.00 66.25 404 THR A CA 1
ATOM 3259 C C . THR A 1 404 ? 17.575 -1.335 -5.483 1.00 66.25 404 THR A C 1
ATOM 3261 O O . THR A 1 404 ? 17.922 -2.503 -5.612 1.00 66.25 404 THR A O 1
ATOM 3264 N N . GLN A 1 405 ? 16.307 -0.934 -5.605 1.00 73.12 405 GLN A N 1
ATOM 3265 C CA . GLN A 1 405 ? 15.161 -1.833 -5.781 1.00 73.12 405 GLN A CA 1
ATOM 3266 C C . GLN A 1 405 ? 14.699 -1.913 -7.237 1.00 73.12 405 GLN A C 1
ATOM 3268 O O . GLN A 1 405 ? 14.306 -2.972 -7.716 1.00 73.12 405 GLN A O 1
ATOM 3273 N N . VAL A 1 406 ? 14.735 -0.787 -7.952 1.00 83.12 406 VAL A N 1
ATOM 3274 C CA . VAL A 1 406 ? 14.300 -0.678 -9.345 1.00 83.12 406 VAL A CA 1
ATOM 3275 C C . VAL A 1 406 ? 15.249 0.212 -10.129 1.00 83.12 406 VAL A C 1
ATOM 3277 O O . VAL A 1 406 ? 15.547 1.347 -9.757 1.00 83.12 406 VAL A O 1
ATOM 3280 N N . GLN A 1 407 ? 15.658 -0.300 -11.282 1.00 88.31 407 GLN A N 1
ATOM 3281 C CA . GLN A 1 407 ? 16.428 0.420 -12.280 1.00 88.31 407 GLN A CA 1
ATOM 3282 C C . GLN A 1 407 ? 15.573 0.582 -13.528 1.00 88.31 407 GLN A C 1
ATOM 3284 O O . GLN A 1 407 ? 15.161 -0.423 -14.095 1.00 88.31 407 GLN A O 1
ATOM 3289 N N . MET A 1 408 ? 15.309 1.810 -13.961 1.00 91.12 408 MET A N 1
ATOM 3290 C CA . MET A 1 408 ? 14.394 2.138 -15.050 1.00 91.12 408 MET A CA 1
ATOM 3291 C C . MET A 1 408 ? 14.906 3.329 -15.862 1.00 91.12 408 MET A C 1
ATOM 3293 O O . MET A 1 408 ? 15.259 4.366 -15.312 1.00 91.12 408 MET A O 1
ATOM 3297 N N . THR A 1 409 ? 14.896 3.213 -17.184 1.00 93.00 409 THR A N 1
ATOM 3298 C CA . THR A 1 409 ? 15.347 4.265 -18.102 1.00 93.00 409 THR A CA 1
ATOM 3299 C C . THR A 1 409 ? 14.419 4.325 -19.307 1.00 93.00 409 THR A C 1
ATOM 3301 O O . THR A 1 409 ? 14.159 3.285 -19.910 1.00 93.00 409 THR A O 1
ATOM 3304 N N . ASP A 1 410 ? 13.968 5.518 -19.711 1.00 92.75 410 ASP A N 1
ATOM 3305 C CA . ASP A 1 410 ? 13.278 5.677 -20.998 1.00 92.75 410 ASP A CA 1
ATOM 3306 C C . ASP A 1 410 ? 14.221 6.255 -22.058 1.00 92.75 410 ASP A C 1
ATOM 3308 O O . ASP A 1 410 ? 14.789 7.342 -21.896 1.00 92.75 410 ASP A O 1
ATOM 3312 N N . PHE A 1 411 ? 14.303 5.559 -23.188 1.00 94.00 411 PHE A N 1
ATOM 3313 C CA . PHE A 1 411 ? 14.922 6.032 -24.418 1.00 94.00 411 PHE A CA 1
ATOM 3314 C C . PHE A 1 411 ? 13.851 6.429 -25.422 1.00 94.00 411 PHE A C 1
ATOM 3316 O O . PHE A 1 411 ? 12.914 5.670 -25.668 1.00 94.00 411 PHE A O 1
ATOM 3323 N N . VAL A 1 412 ? 14.000 7.605 -26.027 1.00 92.56 412 VAL A N 1
ATOM 3324 C CA . VAL A 1 412 ? 13.081 8.103 -27.052 1.00 92.56 412 VAL A CA 1
ATOM 3325 C C . VAL A 1 412 ? 13.857 8.454 -28.313 1.00 92.56 412 VAL A C 1
ATOM 3327 O O . VAL A 1 412 ? 14.845 9.188 -28.274 1.00 92.56 412 VAL A O 1
ATOM 3330 N N . PHE A 1 413 ? 13.403 7.925 -29.445 1.00 93.50 413 PHE A N 1
ATOM 3331 C CA . PHE A 1 413 ? 14.027 8.130 -30.749 1.00 93.50 413 PHE A CA 1
ATOM 3332 C C . PHE A 1 413 ? 12.985 8.133 -31.869 1.00 93.50 413 PHE A C 1
ATOM 3334 O O . PHE A 1 413 ? 11.891 7.597 -31.720 1.00 93.50 413 PHE A O 1
ATOM 3341 N N . LYS A 1 414 ? 13.319 8.724 -33.016 1.00 91.38 414 LYS A N 1
ATOM 3342 C CA . LYS A 1 414 ? 12.567 8.569 -34.260 1.00 91.38 414 LYS A CA 1
ATOM 3343 C C . LYS A 1 414 ? 13.046 7.332 -34.995 1.00 91.38 414 LYS A C 1
ATOM 3345 O O . LYS A 1 414 ? 14.251 7.107 -35.142 1.00 91.38 414 LYS A O 1
ATOM 3350 N N . ASN A 1 415 ? 12.092 6.574 -35.512 1.00 88.69 415 ASN A N 1
ATOM 3351 C CA . ASN A 1 415 ? 12.375 5.536 -36.487 1.00 88.69 415 ASN A CA 1
ATOM 3352 C C . ASN A 1 415 ? 12.593 6.130 -37.893 1.00 88.69 415 ASN A C 1
ATOM 3354 O O . ASN A 1 415 ? 12.439 7.331 -38.124 1.00 88.69 415 ASN A O 1
ATOM 3358 N N . SER A 1 416 ? 12.924 5.274 -38.857 1.00 84.25 416 SER A N 1
ATOM 3359 C CA . SER A 1 416 ? 13.125 5.642 -40.268 1.00 84.25 416 SER A CA 1
ATOM 3360 C C . SER A 1 416 ? 11.897 6.270 -40.943 1.00 84.25 416 SER A C 1
ATOM 3362 O O . SER A 1 416 ? 12.045 6.928 -41.967 1.00 84.25 416 SER A O 1
ATOM 3364 N N . GLN A 1 417 ? 10.699 6.117 -40.368 1.00 86.06 417 GLN A N 1
ATOM 3365 C CA . GLN A 1 417 ? 9.456 6.739 -40.842 1.00 86.06 417 GLN A CA 1
ATOM 3366 C C . GLN A 1 417 ? 9.167 8.085 -40.152 1.00 86.06 417 GLN A C 1
ATOM 3368 O O . GLN A 1 417 ? 8.125 8.687 -40.391 1.00 86.06 417 GLN A O 1
ATOM 3373 N N . GLY A 1 418 ? 10.051 8.551 -39.265 1.00 85.81 418 GLY A N 1
ATOM 3374 C CA . GLY A 1 418 ? 9.871 9.781 -38.494 1.00 85.81 418 GLY A CA 1
ATOM 3375 C C . GLY A 1 418 ? 8.940 9.654 -37.281 1.00 85.81 418 GLY A C 1
ATOM 3376 O O . GLY A 1 418 ? 8.743 10.651 -36.585 1.00 85.81 418 GLY A O 1
ATOM 3377 N N . LYS A 1 419 ? 8.399 8.460 -36.989 1.00 89.94 419 LYS A N 1
ATOM 3378 C CA . LYS A 1 419 ? 7.559 8.203 -35.806 1.00 89.94 419 LYS A CA 1
ATOM 3379 C C . LYS A 1 419 ? 8.438 8.110 -34.556 1.00 89.94 419 LYS A C 1
ATOM 3381 O O . LYS A 1 419 ? 9.431 7.382 -34.564 1.00 89.94 419 LYS A O 1
ATOM 3386 N N . SER A 1 420 ? 8.052 8.807 -33.488 1.00 90.75 420 SER A N 1
ATOM 3387 C CA . SER A 1 420 ? 8.674 8.660 -32.167 1.00 90.75 420 SER A CA 1
ATOM 3388 C C . SER A 1 420 ? 8.354 7.291 -31.565 1.00 90.75 420 SER A C 1
ATOM 3390 O O . SER A 1 420 ? 7.204 6.859 -31.589 1.00 90.75 420 SER A O 1
ATOM 3392 N N . VAL A 1 421 ? 9.375 6.637 -31.024 1.00 93.50 421 VAL A N 1
ATOM 3393 C CA . VAL A 1 421 ? 9.312 5.355 -30.322 1.00 93.50 421 VAL A CA 1
ATOM 3394 C C . VAL A 1 421 ? 9.930 5.548 -28.942 1.00 93.50 421 VAL A C 1
ATOM 3396 O O . VAL A 1 421 ? 11.000 6.150 -28.823 1.00 93.50 421 VAL A O 1
ATOM 3399 N N . ARG A 1 422 ? 9.259 5.042 -27.906 1.00 94.00 422 ARG A N 1
ATOM 3400 C CA . ARG A 1 422 ? 9.718 5.042 -26.517 1.00 94.00 422 ARG A CA 1
ATOM 3401 C C . ARG A 1 422 ? 9.988 3.622 -26.040 1.00 94.00 422 ARG A C 1
ATOM 3403 O O . ARG A 1 422 ? 9.075 2.802 -25.947 1.00 94.00 422 ARG A O 1
ATOM 3410 N N . TRP A 1 423 ? 11.233 3.362 -25.667 1.00 96.50 423 TRP A N 1
ATOM 3411 C CA . TRP A 1 423 ? 11.637 2.147 -24.968 1.00 96.50 423 TRP A CA 1
ATOM 3412 C C . TRP A 1 423 ? 11.803 2.436 -23.487 1.00 96.50 423 TRP A C 1
ATOM 3414 O O . TRP A 1 423 ? 12.579 3.317 -23.130 1.00 96.50 423 TRP A O 1
ATOM 3424 N N . ARG A 1 424 ? 11.127 1.661 -22.640 1.00 96.12 424 ARG A N 1
ATOM 3425 C CA . ARG A 1 424 ? 11.361 1.618 -21.196 1.00 96.12 424 ARG A CA 1
ATOM 3426 C C . ARG A 1 424 ? 12.210 0.405 -20.868 1.00 96.12 424 ARG A C 1
ATOM 3428 O O . ARG A 1 424 ? 11.783 -0.727 -21.072 1.00 96.12 424 ARG A O 1
ATOM 3435 N N . VAL A 1 425 ? 13.415 0.649 -20.385 1.00 96.50 425 VAL A N 1
ATOM 3436 C CA . VAL A 1 425 ? 14.427 -0.368 -20.110 1.00 96.50 425 VAL A CA 1
ATOM 3437 C C . VAL A 1 425 ? 14.593 -0.504 -18.607 1.00 96.50 425 VAL A C 1
ATOM 3439 O O . VAL A 1 425 ? 14.856 0.479 -17.919 1.00 96.50 425 VAL A O 1
ATOM 3442 N N . LEU A 1 426 ? 14.447 -1.723 -18.109 1.00 94.88 426 LEU A N 1
ATOM 3443 C CA . LEU A 1 426 ? 14.483 -2.073 -16.700 1.00 94.88 426 LEU A CA 1
ATOM 3444 C C . LEU A 1 426 ? 15.716 -2.937 -16.406 1.00 94.88 426 LEU A C 1
ATOM 3446 O O . LEU A 1 426 ? 16.142 -3.727 -17.249 1.00 94.88 426 LEU A O 1
ATOM 3450 N N . GLY A 1 427 ? 16.322 -2.771 -15.232 1.00 91.12 427 GLY A N 1
ATOM 3451 C CA . GLY A 1 427 ? 17.416 -3.631 -14.770 1.00 91.12 427 GLY A CA 1
ATOM 3452 C C . GLY A 1 427 ? 16.949 -5.053 -14.443 1.00 91.12 427 GLY A C 1
ATOM 3453 O O . GLY A 1 427 ? 15.753 -5.315 -14.342 1.00 91.12 427 GLY A O 1
ATOM 3454 N N . ASN A 1 428 ? 17.907 -5.970 -14.279 1.00 84.19 428 ASN A N 1
ATOM 3455 C CA . ASN A 1 428 ? 17.608 -7.297 -13.737 1.00 84.19 428 ASN A CA 1
ATOM 3456 C C . ASN A 1 428 ? 17.263 -7.168 -12.248 1.00 84.19 428 ASN A C 1
ATOM 3458 O O . ASN A 1 428 ? 17.896 -6.391 -11.535 1.00 84.19 428 ASN A O 1
ATOM 3462 N N . VAL A 1 429 ? 16.326 -7.990 -11.797 1.00 87.06 429 VAL A N 1
ATOM 3463 C CA . VAL A 1 429 ? 15.954 -8.200 -10.391 1.00 87.06 429 VAL A CA 1
ATOM 3464 C C . VAL A 1 429 ? 15.958 -9.706 -10.129 1.00 87.06 429 VAL A C 1
ATOM 3466 O O . VAL A 1 429 ? 15.943 -10.463 -11.099 1.00 87.06 429 VAL A O 1
ATOM 3469 N N . TRP A 1 430 ? 16.043 -10.137 -8.869 1.00 87.31 430 TRP A N 1
ATOM 3470 C CA . TRP A 1 430 ? 16.139 -11.562 -8.538 1.00 87.31 430 TRP A CA 1
ATOM 3471 C C . TRP A 1 430 ? 14.772 -12.152 -8.192 1.00 87.31 430 TRP A C 1
ATOM 3473 O O . TRP A 1 430 ? 14.136 -11.715 -7.234 1.00 87.31 430 TRP A O 1
ATOM 3483 N N . GLY A 1 431 ? 14.356 -13.179 -8.929 1.00 90.62 431 GLY A N 1
ATOM 3484 C CA . GLY A 1 431 ? 13.154 -13.964 -8.655 1.00 90.62 431 GLY A CA 1
ATOM 3485 C C . GLY A 1 431 ? 11.903 -13.116 -8.465 1.00 90.62 431 GLY A C 1
ATOM 3486 O O . GLY A 1 431 ? 11.571 -12.261 -9.293 1.00 90.62 431 GLY A O 1
ATOM 3487 N N . ASP A 1 432 ? 11.200 -13.346 -7.362 1.00 91.94 432 ASP A N 1
ATOM 3488 C CA . ASP A 1 432 ? 9.957 -12.664 -7.015 1.00 91.94 432 ASP A CA 1
ATOM 3489 C C . ASP A 1 432 ? 10.086 -11.145 -6.774 1.00 91.94 432 ASP A C 1
ATOM 3491 O O . ASP A 1 432 ? 9.071 -10.447 -6.757 1.00 91.94 432 ASP A O 1
ATOM 3495 N N . GLU A 1 433 ? 11.296 -10.577 -6.717 1.00 91.81 433 GLU A N 1
ATOM 3496 C CA . GLU A 1 433 ? 11.502 -9.117 -6.743 1.00 91.81 433 GLU A CA 1
ATOM 3497 C C . GLU A 1 433 ? 10.986 -8.469 -8.043 1.00 91.81 433 GLU A C 1
ATOM 3499 O O . GLU A 1 433 ? 10.703 -7.269 -8.082 1.00 91.81 433 GLU A O 1
ATOM 3504 N N . VAL A 1 434 ? 10.798 -9.253 -9.114 1.00 93.25 434 VAL A N 1
ATOM 3505 C CA . VAL A 1 434 ? 10.165 -8.789 -10.360 1.00 93.25 434 VAL A CA 1
ATOM 3506 C C . VAL A 1 434 ? 8.665 -8.559 -10.220 1.00 93.25 434 VAL A C 1
ATOM 3508 O O . VAL A 1 434 ? 8.081 -7.818 -11.015 1.00 93.25 434 VAL A O 1
ATOM 3511 N N . VAL A 1 435 ? 8.020 -9.173 -9.226 1.00 95.12 435 VAL A N 1
ATOM 3512 C CA . VAL A 1 435 ? 6.560 -9.186 -9.097 1.00 95.12 435 VAL A CA 1
ATOM 3513 C C . VAL A 1 435 ? 5.984 -7.776 -8.940 1.00 95.12 435 VAL A C 1
ATOM 3515 O O . VAL A 1 435 ? 5.096 -7.441 -9.734 1.00 95.12 435 VAL A O 1
ATOM 3518 N N . PRO A 1 436 ? 6.472 -6.912 -8.024 1.00 94.31 436 PRO A N 1
ATOM 3519 C CA . PRO A 1 436 ? 5.927 -5.564 -7.881 1.00 94.31 436 PRO A CA 1
ATOM 3520 C C . PRO A 1 436 ? 6.051 -4.725 -9.155 1.00 94.31 436 PRO A C 1
ATOM 3522 O O . PRO A 1 436 ? 5.120 -4.017 -9.544 1.00 94.31 436 PRO A O 1
ATOM 3525 N N . LEU A 1 437 ? 7.189 -4.850 -9.842 1.00 94.50 437 LEU A N 1
ATOM 3526 C CA . LEU A 1 437 ? 7.466 -4.157 -11.094 1.00 94.50 437 LEU A CA 1
ATOM 3527 C C . LEU A 1 437 ? 6.547 -4.639 -12.223 1.00 94.50 437 LEU A C 1
ATOM 3529 O O . LEU A 1 437 ? 5.931 -3.831 -12.918 1.00 94.50 437 LEU A O 1
ATOM 3533 N N . ALA A 1 438 ? 6.424 -5.953 -12.398 1.00 95.75 438 ALA A N 1
ATOM 3534 C CA . ALA A 1 438 ? 5.585 -6.555 -13.426 1.00 95.75 438 ALA A CA 1
ATOM 3535 C C . ALA A 1 438 ? 4.095 -6.254 -13.204 1.00 95.75 438 ALA A C 1
ATOM 3537 O O . ALA A 1 438 ? 3.380 -5.944 -14.159 1.00 95.75 438 ALA A O 1
ATOM 3538 N N . GLN A 1 439 ? 3.627 -6.282 -11.951 1.00 96.69 439 GLN A N 1
ATOM 3539 C CA . GLN A 1 439 ? 2.265 -5.874 -11.608 1.00 96.69 439 GLN A CA 1
ATOM 3540 C C . GLN A 1 439 ? 2.027 -4.397 -11.927 1.00 96.69 439 GLN A C 1
ATOM 3542 O O . GLN A 1 439 ? 1.019 -4.083 -12.554 1.00 96.69 439 GLN A O 1
ATOM 3547 N N . ALA A 1 440 ? 2.956 -3.501 -11.579 1.00 95.31 440 ALA A N 1
ATOM 3548 C CA . ALA A 1 440 ? 2.841 -2.079 -11.904 1.00 95.31 440 ALA A CA 1
ATOM 3549 C C . ALA A 1 440 ? 2.783 -1.820 -13.419 1.00 95.31 440 ALA A C 1
ATOM 3551 O O . ALA A 1 440 ? 1.921 -1.077 -13.896 1.00 95.31 440 ALA A O 1
ATOM 3552 N N . LEU A 1 441 ? 3.633 -2.490 -14.201 1.00 95.38 441 LEU A N 1
ATOM 3553 C CA . LEU A 1 441 ? 3.608 -2.418 -15.666 1.00 95.38 441 LEU A CA 1
ATOM 3554 C C . LEU A 1 441 ? 2.265 -2.885 -16.239 1.00 95.38 441 LEU A C 1
ATOM 3556 O O . LEU A 1 441 ? 1.693 -2.209 -17.098 1.00 95.38 441 LEU A O 1
ATOM 3560 N N . LYS A 1 442 ? 1.739 -4.010 -15.738 1.00 95.06 442 LYS A N 1
ATOM 3561 C CA . LYS A 1 442 ? 0.437 -4.535 -16.159 1.00 95.06 442 LYS A CA 1
ATOM 3562 C C . LYS A 1 442 ? -0.708 -3.594 -15.781 1.00 95.06 442 LYS A C 1
ATOM 3564 O O . LYS A 1 442 ? -1.556 -3.306 -16.623 1.00 95.06 442 LYS A O 1
ATOM 3569 N N . ASN A 1 443 ? -0.720 -3.092 -14.547 1.00 94.00 443 ASN A N 1
ATOM 3570 C CA . ASN A 1 443 ? -1.742 -2.167 -14.044 1.00 94.00 443 ASN A CA 1
ATOM 3571 C C . ASN A 1 443 ? -1.794 -0.873 -14.866 1.00 94.00 443 ASN A C 1
ATOM 3573 O O . ASN A 1 443 ? -2.869 -0.322 -15.076 1.00 94.00 443 ASN A O 1
ATOM 3577 N N . THR A 1 444 ? -0.646 -0.433 -15.388 1.00 91.62 444 THR A N 1
ATOM 3578 C CA . THR A 1 444 ? -0.524 0.762 -16.237 1.00 91.62 444 THR A CA 1
ATOM 3579 C C . THR A 1 444 ? -0.689 0.488 -17.736 1.00 91.62 444 THR A C 1
ATOM 3581 O O . THR A 1 444 ? -0.481 1.375 -18.562 1.00 91.62 444 THR A O 1
ATOM 3584 N N . GLY A 1 445 ? -1.112 -0.724 -18.111 1.00 92.94 445 GLY A N 1
ATOM 3585 C CA . GLY A 1 445 ? -1.509 -1.065 -19.478 1.00 92.94 445 GLY A CA 1
ATOM 3586 C C . GLY A 1 445 ? -0.358 -1.384 -20.433 1.00 92.94 445 GLY A C 1
ATOM 3587 O O . GLY A 1 445 ? -0.571 -1.406 -21.647 1.00 92.94 445 GLY A O 1
ATOM 3588 N N . HIS A 1 446 ? 0.849 -1.648 -19.927 1.00 94.88 446 HIS A N 1
ATOM 3589 C CA . HIS A 1 446 ? 1.961 -2.088 -20.765 1.00 94.88 446 HIS A CA 1
ATOM 3590 C C . HIS A 1 446 ? 1.739 -3.537 -21.214 1.00 94.88 446 HIS A C 1
ATOM 3592 O O . HIS A 1 446 ? 1.623 -4.440 -20.388 1.00 94.88 446 HIS A O 1
ATOM 3598 N N . LYS A 1 447 ? 1.706 -3.751 -22.534 1.00 93.69 447 LYS A N 1
ATOM 3599 C CA . LYS A 1 447 ? 1.446 -5.062 -23.153 1.00 93.69 447 LYS A CA 1
ATOM 3600 C C . LYS A 1 447 ? 2.659 -5.654 -23.875 1.00 93.69 447 LYS A C 1
ATOM 3602 O O . LYS A 1 447 ? 2.746 -6.863 -24.023 1.00 93.69 447 LYS A O 1
ATOM 3607 N N . GLU A 1 448 ? 3.600 -4.818 -24.310 1.00 95.62 448 GLU A N 1
ATOM 3608 C CA . GLU A 1 448 ? 4.757 -5.204 -25.128 1.00 95.62 448 GLU A CA 1
ATOM 3609 C C . GLU A 1 448 ? 6.000 -5.441 -24.262 1.00 95.62 448 GLU A C 1
ATOM 3611 O O . GLU A 1 448 ? 6.820 -4.533 -24.084 1.00 95.62 448 GLU A O 1
ATOM 3616 N N . ILE A 1 449 ? 6.147 -6.652 -23.719 1.00 96.38 449 ILE A N 1
ATOM 3617 C CA . ILE A 1 449 ? 7.187 -6.990 -22.739 1.00 96.38 449 ILE A CA 1
ATOM 3618 C C . ILE A 1 449 ? 8.240 -7.917 -23.358 1.00 96.38 449 ILE A C 1
ATOM 3620 O O . ILE A 1 449 ? 7.951 -9.012 -23.840 1.00 96.38 449 ILE A O 1
ATOM 3624 N N . THR A 1 450 ? 9.500 -7.492 -23.331 1.00 96.12 450 THR A N 1
ATOM 3625 C CA . THR A 1 450 ? 10.661 -8.297 -23.735 1.00 96.12 450 THR A CA 1
ATOM 3626 C C . THR A 1 450 ? 11.552 -8.533 -22.523 1.00 96.12 450 THR A C 1
ATOM 3628 O O . THR A 1 450 ? 12.083 -7.578 -21.971 1.00 96.12 450 THR A O 1
ATOM 3631 N N . TYR A 1 451 ? 11.737 -9.783 -22.115 1.00 96.50 451 TYR A N 1
ATOM 3632 C CA . TYR A 1 451 ? 12.663 -10.154 -21.045 1.00 96.50 451 TYR A CA 1
ATOM 3633 C C . TYR A 1 451 ? 13.956 -10.724 -21.631 1.00 96.50 451 TYR A C 1
ATOM 3635 O O . TYR A 1 451 ? 13.900 -11.597 -22.500 1.00 96.50 451 TYR A O 1
ATOM 3643 N N . ILE A 1 452 ? 15.109 -10.238 -21.165 1.00 94.69 452 ILE A N 1
ATOM 3644 C CA . ILE A 1 452 ? 16.439 -10.677 -21.602 1.00 94.69 452 ILE A CA 1
ATOM 3645 C C . ILE A 1 452 ? 17.243 -11.159 -20.389 1.00 94.69 452 ILE A C 1
ATOM 3647 O O . ILE A 1 452 ? 17.844 -10.363 -19.661 1.00 94.69 452 ILE A O 1
ATOM 3651 N N . GLY A 1 453 ? 17.287 -12.478 -20.212 1.00 92.44 453 GLY A N 1
ATOM 3652 C CA . GLY A 1 453 ? 17.868 -13.140 -19.043 1.00 92.44 453 GLY A CA 1
ATOM 3653 C C . GLY A 1 453 ? 18.951 -14.163 -19.382 1.00 92.44 453 GLY A C 1
ATOM 3654 O O . GLY A 1 453 ? 19.428 -14.267 -20.517 1.00 92.44 453 GLY A O 1
ATOM 3655 N N . THR A 1 454 ? 19.340 -14.930 -18.369 1.00 91.25 454 THR A N 1
ATOM 3656 C CA . THR A 1 454 ? 20.230 -16.093 -18.485 1.00 91.25 454 THR A CA 1
ATOM 3657 C C . THR A 1 454 ? 19.524 -17.321 -17.935 1.00 91.25 454 THR A C 1
ATOM 3659 O O . THR A 1 454 ? 18.778 -17.185 -16.975 1.00 91.25 454 THR A O 1
ATOM 3662 N N . ALA A 1 455 ? 19.768 -18.490 -18.519 1.00 93.81 455 ALA A N 1
ATOM 3663 C CA . ALA A 1 455 ? 19.145 -19.742 -18.094 1.00 93.81 455 ALA A CA 1
ATOM 3664 C C . ALA A 1 455 ? 20.149 -20.897 -18.122 1.00 93.81 455 ALA A C 1
ATOM 3666 O O . ALA A 1 455 ? 21.004 -20.942 -19.010 1.00 93.81 455 ALA A O 1
ATOM 3667 N N . GLY A 1 456 ? 20.004 -21.854 -17.210 1.00 93.50 456 GLY A N 1
ATOM 3668 C CA . GLY A 1 456 ? 20.703 -23.135 -17.295 1.00 93.50 456 GLY A CA 1
ATOM 3669 C C . GLY A 1 456 ? 20.010 -24.038 -18.315 1.00 93.50 456 GLY A C 1
ATOM 3670 O O . GLY A 1 456 ? 18.781 -24.045 -18.410 1.00 93.50 456 GLY A O 1
ATOM 3671 N N . ALA A 1 457 ? 20.765 -24.789 -19.115 1.00 95.19 457 ALA A N 1
ATOM 3672 C CA . ALA A 1 457 ? 20.193 -25.779 -20.024 1.00 95.19 457 ALA A CA 1
ATOM 3673 C C . ALA A 1 457 ? 20.248 -27.183 -19.420 1.00 95.19 457 ALA A C 1
ATOM 3675 O O . ALA A 1 457 ? 21.264 -27.624 -18.881 1.00 95.19 457 ALA A O 1
ATOM 3676 N N . VAL A 1 458 ? 19.154 -27.918 -19.588 1.00 94.88 458 VAL A N 1
ATOM 3677 C CA . VAL A 1 458 ? 19.060 -29.324 -19.204 1.00 94.88 458 VAL A CA 1
ATOM 3678 C C . VAL A 1 458 ? 19.973 -30.163 -20.119 1.00 94.88 458 VAL A C 1
ATOM 3680 O O . VAL A 1 458 ? 19.920 -30.015 -21.349 1.00 94.88 458 VAL A O 1
ATOM 3683 N N . PRO A 1 459 ? 20.799 -31.073 -19.568 1.00 92.56 459 PRO A N 1
ATOM 3684 C CA . PRO A 1 459 ? 21.746 -31.853 -20.358 1.00 92.56 459 PRO A CA 1
ATOM 3685 C C . PRO A 1 459 ? 21.041 -32.775 -21.363 1.00 92.56 459 PRO A C 1
ATOM 3687 O O . PRO A 1 459 ? 19.936 -33.270 -21.136 1.00 92.56 459 PRO A O 1
ATOM 3690 N N . GLY A 1 460 ? 21.696 -33.021 -22.502 1.00 89.81 460 GLY A N 1
ATOM 3691 C CA . GLY A 1 460 ? 21.197 -33.928 -23.545 1.00 89.81 460 GLY A CA 1
ATOM 3692 C C . GLY A 1 460 ? 20.110 -33.351 -24.463 1.00 89.81 460 GLY A C 1
ATOM 3693 O O . GLY A 1 460 ? 19.606 -34.064 -25.326 1.00 89.81 460 GLY A O 1
ATOM 3694 N N . LYS A 1 461 ? 19.766 -32.063 -24.331 1.00 92.00 461 LYS A N 1
ATOM 3695 C CA . LYS A 1 461 ? 18.723 -31.392 -25.135 1.00 92.00 461 LYS A CA 1
ATOM 3696 C C . LYS A 1 461 ? 19.231 -30.701 -26.412 1.00 92.00 461 LYS A C 1
ATOM 3698 O O . LYS A 1 461 ? 18.455 -30.101 -27.146 1.00 92.00 461 LYS A O 1
ATOM 3703 N N . GLY A 1 462 ? 20.533 -30.779 -26.703 1.00 91.12 462 GLY A N 1
ATOM 3704 C CA . GLY A 1 462 ? 21.133 -30.174 -27.905 1.00 91.12 462 GLY A CA 1
ATOM 3705 C C . GLY A 1 462 ? 21.407 -28.664 -27.803 1.00 91.12 462 GLY A C 1
ATOM 3706 O O . GLY A 1 462 ? 21.679 -28.009 -28.818 1.00 91.12 462 GLY A O 1
ATOM 3707 N N . TYR A 1 463 ? 21.357 -28.111 -26.591 1.00 92.00 463 TYR A N 1
ATOM 3708 C CA . TYR A 1 463 ? 21.769 -26.742 -26.279 1.00 92.00 463 TYR A CA 1
ATOM 3709 C C . TYR A 1 463 ? 23.214 -26.710 -25.781 1.00 92.00 463 TYR A C 1
ATOM 3711 O O . TYR A 1 463 ? 23.721 -27.699 -25.256 1.00 92.00 463 TYR A O 1
ATOM 3719 N N . LYS A 1 464 ? 23.889 -25.581 -25.997 1.00 89.88 464 LYS A N 1
ATOM 3720 C CA . LYS A 1 464 ? 25.270 -25.335 -25.577 1.00 89.88 464 LYS A CA 1
ATOM 3721 C C . LYS A 1 464 ? 25.366 -23.988 -24.878 1.00 89.88 464 LYS A C 1
ATOM 3723 O O . LYS A 1 464 ? 24.614 -23.064 -25.187 1.00 89.88 464 LYS A O 1
ATOM 3728 N N . VAL A 1 465 ? 26.360 -23.845 -24.009 1.00 87.12 465 VAL A N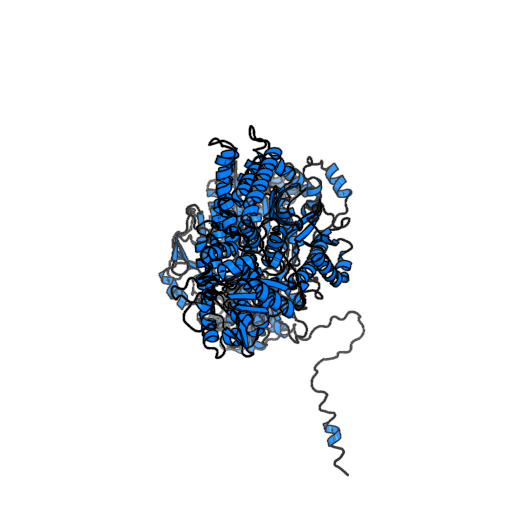 1
ATOM 3729 C CA . VAL A 1 465 ? 26.691 -22.560 -23.386 1.00 87.12 465 VAL A CA 1
ATOM 3730 C C . VAL A 1 465 ? 26.907 -21.474 -24.442 1.00 87.12 465 VAL A C 1
ATOM 3732 O O . VAL A 1 465 ? 27.693 -21.628 -25.388 1.00 87.12 465 VAL A O 1
ATOM 3735 N N . GLY A 1 466 ? 26.228 -20.344 -24.245 1.00 85.75 466 GLY A N 1
ATOM 3736 C CA . GLY A 1 466 ? 26.240 -19.202 -25.153 1.00 85.75 466 GLY A CA 1
ATOM 3737 C C . GLY A 1 466 ? 25.221 -19.268 -26.294 1.00 85.75 466 GLY A C 1
ATOM 3738 O O . GLY A 1 466 ? 25.175 -18.319 -27.077 1.00 85.75 466 GLY A O 1
ATOM 3739 N N . ASP A 1 467 ? 24.417 -20.332 -26.392 1.00 89.75 467 ASP A N 1
ATOM 3740 C CA . ASP A 1 467 ? 23.243 -20.346 -27.268 1.00 89.75 467 ASP A CA 1
ATOM 3741 C C . ASP A 1 467 ? 22.219 -19.305 -26.796 1.00 89.75 467 ASP A C 1
ATOM 3743 O O . ASP A 1 467 ? 21.997 -19.123 -25.597 1.00 89.75 467 ASP A O 1
ATOM 3747 N N . LEU A 1 468 ? 21.572 -18.641 -27.753 1.00 92.94 468 LEU A N 1
ATOM 3748 C CA . LEU A 1 468 ? 20.397 -17.815 -27.507 1.00 92.94 468 LEU A CA 1
ATOM 3749 C C . LEU A 1 468 ? 19.146 -18.664 -27.727 1.00 92.94 468 LEU A C 1
ATOM 3751 O O . LEU A 1 468 ? 18.972 -19.230 -28.808 1.00 92.94 468 LEU A O 1
ATOM 3755 N N . VAL A 1 469 ? 18.270 -18.736 -26.729 1.00 95.25 469 VAL A N 1
ATOM 3756 C CA . VAL A 1 469 ? 17.036 -19.522 -26.796 1.00 95.25 469 VAL A CA 1
ATOM 3757 C C . VAL A 1 469 ? 15.803 -18.659 -26.546 1.00 95.25 469 VAL A C 1
ATOM 3759 O O . VAL A 1 469 ? 15.835 -17.692 -25.782 1.00 95.25 469 VAL A O 1
ATOM 3762 N N . VAL A 1 470 ? 14.706 -19.020 -27.209 1.00 96.81 470 VAL A N 1
ATOM 3763 C CA . VAL A 1 470 ? 13.396 -18.373 -27.066 1.00 96.81 470 VAL A CA 1
ATOM 3764 C C . VAL A 1 470 ? 12.373 -19.451 -26.698 1.00 96.81 470 VAL A C 1
ATOM 3766 O O . VAL A 1 470 ? 11.860 -20.130 -27.599 1.00 96.81 470 VAL A O 1
ATOM 3769 N N . PRO A 1 471 ? 12.090 -19.659 -25.397 1.00 97.06 471 PRO A N 1
ATOM 3770 C CA . PRO A 1 471 ? 11.183 -20.712 -24.960 1.00 97.06 471 PRO A CA 1
ATOM 3771 C C . PRO A 1 471 ? 9.747 -20.441 -25.416 1.00 97.06 471 PRO A C 1
ATOM 3773 O O . PRO A 1 471 ? 9.253 -19.312 -25.383 1.00 97.06 471 PRO A O 1
ATOM 3776 N N . ALA A 1 472 ? 9.049 -21.506 -25.815 1.00 96.44 472 ALA A N 1
ATOM 3777 C CA . ALA A 1 472 ? 7.636 -21.434 -26.192 1.00 96.44 472 ALA A CA 1
ATOM 3778 C C . ALA A 1 472 ? 6.700 -21.602 -24.983 1.00 96.44 472 ALA A C 1
ATOM 3780 O O . ALA A 1 472 ? 5.536 -21.185 -25.033 1.00 96.44 472 ALA A O 1
ATOM 3781 N N . TYR A 1 473 ? 7.204 -22.210 -23.907 1.00 96.94 473 TYR A N 1
ATOM 3782 C CA . TYR A 1 473 ? 6.451 -22.519 -22.698 1.00 96.94 473 TYR A CA 1
ATOM 3783 C C . TYR A 1 473 ? 7.255 -22.199 -21.439 1.00 96.94 473 TYR A C 1
ATOM 3785 O O . TYR A 1 473 ? 8.476 -22.319 -21.440 1.00 96.94 473 TYR A O 1
ATOM 3793 N N . VAL A 1 474 ? 6.547 -21.865 -20.366 1.00 96.50 474 VAL A N 1
ATOM 3794 C CA . VAL A 1 474 ? 7.061 -21.816 -18.994 1.00 96.50 474 VAL A CA 1
ATOM 3795 C C . VAL A 1 474 ? 6.375 -22.922 -18.199 1.00 96.50 474 VAL A C 1
ATOM 3797 O O . VAL A 1 474 ? 5.163 -23.108 -18.330 1.00 96.50 474 VAL A O 1
ATOM 3800 N N . GLN A 1 475 ? 7.139 -23.671 -17.419 1.00 94.38 475 GLN A N 1
ATOM 3801 C CA . GLN A 1 475 ? 6.644 -24.687 -16.503 1.00 94.38 475 GLN A CA 1
ATOM 3802 C C . GLN A 1 475 ? 6.534 -24.075 -15.118 1.00 94.38 475 GLN A C 1
ATOM 3804 O O . GLN A 1 475 ? 7.486 -23.516 -14.581 1.00 94.38 475 GLN A O 1
ATOM 3809 N N . ASP A 1 476 ? 5.332 -24.163 -14.573 1.00 87.12 476 ASP A N 1
ATOM 3810 C CA . ASP A 1 476 ? 4.968 -23.603 -13.291 1.00 87.12 476 ASP A CA 1
ATOM 3811 C C . ASP A 1 476 ? 4.365 -24.707 -12.415 1.00 87.12 476 ASP A C 1
ATOM 3813 O O . ASP A 1 476 ? 3.180 -25.054 -12.519 1.00 87.12 476 ASP A O 1
ATOM 3817 N N . GLY A 1 477 ? 5.225 -25.344 -11.620 1.00 85.31 477 GLY A N 1
ATOM 3818 C CA . GLY A 1 477 ? 4.900 -26.580 -10.919 1.00 85.31 477 GLY A CA 1
ATOM 3819 C C . GLY A 1 477 ? 4.537 -27.694 -11.906 1.00 85.31 477 GLY A C 1
ATOM 3820 O O . GLY A 1 477 ? 5.384 -28.213 -12.625 1.00 85.31 477 GLY A O 1
ATOM 3821 N N . THR A 1 478 ? 3.264 -28.091 -11.938 1.00 83.50 478 THR A N 1
ATOM 3822 C CA . THR A 1 478 ? 2.746 -29.095 -12.889 1.00 83.50 478 THR A CA 1
ATOM 3823 C C . THR A 1 478 ? 2.112 -28.481 -14.140 1.00 83.50 478 THR A C 1
ATOM 3825 O O . THR A 1 478 ? 1.720 -29.211 -15.052 1.00 83.50 478 THR A O 1
ATOM 3828 N N . SER A 1 479 ? 1.990 -27.152 -14.199 1.00 90.00 479 SER A N 1
ATOM 3829 C CA . SER A 1 479 ? 1.304 -26.445 -15.280 1.00 90.00 479 SER A CA 1
ATOM 3830 C C . SER A 1 479 ? 2.273 -26.006 -16.371 1.00 90.00 479 SER A C 1
ATOM 3832 O O . SER A 1 479 ? 3.234 -25.295 -16.104 1.00 90.00 479 SER A O 1
ATOM 3834 N N . LYS A 1 480 ? 1.960 -26.338 -17.629 1.00 94.25 480 LYS A N 1
ATOM 3835 C CA . LYS A 1 480 ? 2.711 -25.879 -18.805 1.00 94.25 480 LYS A CA 1
ATOM 3836 C C . LYS A 1 480 ? 2.020 -24.680 -19.452 1.00 94.25 480 LYS A C 1
ATOM 3838 O O . LYS A 1 480 ? 1.002 -24.828 -20.129 1.00 94.25 480 LYS A O 1
ATOM 3843 N N . LEU A 1 481 ? 2.575 -23.487 -19.269 1.00 94.88 481 LEU A N 1
ATOM 3844 C CA . LEU A 1 481 ? 1.993 -22.220 -19.711 1.00 94.88 481 LEU A CA 1
ATOM 3845 C C . LEU A 1 481 ? 2.625 -21.753 -21.025 1.00 94.88 481 LEU A C 1
ATOM 3847 O O . LEU A 1 481 ? 3.832 -21.550 -21.107 1.00 94.88 481 LEU A O 1
ATOM 3851 N N . ARG A 1 482 ? 1.818 -21.539 -22.071 1.00 94.75 482 ARG A N 1
ATOM 3852 C CA . ARG A 1 482 ? 2.307 -21.014 -23.358 1.00 94.75 482 ARG A CA 1
ATOM 3853 C C . ARG A 1 482 ? 2.676 -19.539 -23.242 1.00 94.75 482 ARG A C 1
ATOM 3855 O O . ARG A 1 482 ? 1.880 -18.752 -22.736 1.00 94.75 482 ARG A O 1
ATOM 3862 N N . VAL A 1 483 ? 3.829 -19.156 -23.775 1.00 94.38 483 VAL A N 1
ATOM 3863 C CA . VAL A 1 483 ? 4.300 -17.766 -23.831 1.00 94.38 483 VAL A CA 1
ATOM 3864 C C . VAL A 1 483 ? 3.653 -17.037 -25.029 1.00 94.38 483 VAL A C 1
ATOM 3866 O O . VAL A 1 483 ? 3.641 -17.575 -26.143 1.00 94.38 483 VAL A O 1
ATOM 3869 N N . HIS A 1 484 ? 3.138 -15.817 -24.836 1.00 89.44 484 HIS A N 1
ATOM 3870 C CA . HIS A 1 484 ? 2.370 -15.035 -25.833 1.00 89.44 484 HIS A CA 1
ATOM 3871 C C . HIS A 1 484 ? 3.220 -13.974 -26.583 1.00 89.44 484 HIS A C 1
ATOM 3873 O O . HIS A 1 484 ? 4.332 -13.689 -26.172 1.00 89.44 484 HIS A O 1
ATOM 3879 N N . GLY A 1 485 ? 2.756 -13.423 -27.715 1.00 87.81 485 GLY A N 1
ATOM 3880 C CA . GLY A 1 485 ? 3.470 -12.400 -28.518 1.00 87.81 485 GLY A CA 1
ATOM 3881 C C . GLY A 1 485 ? 4.159 -12.903 -29.796 1.00 87.81 485 GLY A C 1
ATOM 3882 O O . GLY A 1 485 ? 4.072 -14.078 -30.134 1.00 87.81 485 GLY A O 1
ATOM 3883 N N . ASP A 1 486 ? 4.890 -12.051 -30.513 1.00 88.00 486 ASP A N 1
ATOM 3884 C CA . ASP A 1 486 ? 5.623 -12.447 -31.729 1.00 88.00 486 ASP A CA 1
ATOM 3885 C C . ASP A 1 486 ? 7.103 -12.705 -31.431 1.00 88.00 486 ASP A C 1
ATOM 3887 O O . ASP A 1 486 ? 7.760 -11.938 -30.724 1.00 88.00 486 ASP A O 1
ATOM 3891 N N . VAL A 1 487 ? 7.634 -13.820 -31.938 1.00 91.12 487 VAL A N 1
ATOM 3892 C CA . VAL A 1 487 ? 9.065 -14.138 -31.820 1.00 91.12 487 VAL A CA 1
ATOM 3893 C C . VAL A 1 487 ? 9.835 -13.300 -32.837 1.00 91.12 487 VAL A C 1
ATOM 3895 O O . VAL A 1 487 ? 9.497 -13.300 -34.019 1.00 91.12 487 VAL A O 1
ATOM 3898 N N . MET A 1 488 ? 10.864 -12.581 -32.383 1.00 91.12 488 MET A N 1
ATOM 3899 C CA . MET A 1 488 ? 11.763 -11.858 -33.281 1.00 91.12 488 MET A CA 1
ATOM 3900 C C . MET A 1 488 ? 12.636 -12.845 -34.064 1.00 91.12 488 MET A C 1
ATOM 3902 O O . MET A 1 488 ? 13.174 -13.787 -33.483 1.00 91.12 488 MET A O 1
ATOM 3906 N N . ASP A 1 489 ? 12.799 -12.603 -35.364 1.00 89.50 489 ASP A N 1
ATOM 3907 C CA . ASP A 1 489 ? 13.716 -13.359 -36.221 1.00 89.50 489 ASP A CA 1
ATOM 3908 C C . ASP A 1 489 ? 15.158 -12.905 -35.957 1.00 89.50 489 ASP A C 1
ATOM 3910 O O . ASP A 1 489 ? 15.626 -11.909 -36.509 1.00 89.50 489 ASP A O 1
ATOM 3914 N N . ILE A 1 490 ? 15.818 -13.582 -35.017 1.00 89.50 490 ILE A N 1
ATOM 3915 C CA . ILE A 1 490 ? 17.183 -13.278 -34.586 1.00 89.50 490 ILE A CA 1
ATOM 3916 C C . ILE A 1 490 ? 18.107 -14.362 -35.129 1.00 89.50 490 ILE A C 1
ATOM 3918 O O . ILE A 1 490 ? 17.954 -15.541 -34.799 1.00 89.50 490 ILE A O 1
ATOM 3922 N N . ASP A 1 491 ? 19.111 -13.949 -35.902 1.00 78.00 491 ASP A N 1
ATOM 3923 C CA . ASP A 1 491 ? 20.168 -14.846 -36.365 1.00 78.00 491 ASP A CA 1
ATOM 3924 C C . ASP A 1 491 ? 20.810 -15.557 -35.160 1.00 78.00 491 ASP A C 1
ATOM 3926 O O . ASP A 1 491 ? 21.210 -14.912 -34.187 1.00 78.00 491 ASP A O 1
ATOM 3930 N N . LEU A 1 492 ? 20.917 -16.889 -35.233 1.00 78.06 492 LEU A N 1
ATOM 3931 C CA . LEU A 1 492 ? 21.425 -17.793 -34.185 1.00 78.06 492 LEU A CA 1
ATOM 3932 C C . LEU A 1 492 ? 20.467 -18.123 -33.018 1.00 78.06 492 LEU A C 1
ATOM 3934 O O . LEU A 1 492 ? 20.868 -18.891 -32.139 1.00 78.06 492 LEU A O 1
ATOM 3938 N N . ALA A 1 493 ? 19.229 -17.614 -32.982 1.00 90.50 493 ALA A N 1
ATOM 3939 C CA . ALA A 1 493 ? 18.276 -17.964 -31.923 1.00 90.50 493 ALA A CA 1
ATOM 3940 C C . ALA A 1 493 ? 17.606 -19.331 -32.156 1.00 90.50 493 ALA A C 1
ATOM 3942 O O . ALA A 1 493 ? 17.065 -19.613 -33.225 1.00 90.50 493 ALA A O 1
ATOM 3943 N N . LYS A 1 494 ? 17.585 -20.180 -31.123 1.00 94.25 494 LYS A N 1
ATOM 3944 C CA . LYS A 1 494 ? 16.843 -21.451 -31.118 1.00 94.25 494 LYS A CA 1
ATOM 3945 C C . LYS A 1 494 ? 15.464 -21.238 -30.491 1.00 94.25 494 LYS A C 1
ATOM 3947 O O . LYS A 1 494 ? 15.357 -20.947 -29.301 1.00 94.25 494 LYS A O 1
ATOM 3952 N N . VAL A 1 495 ? 14.409 -21.391 -31.286 1.00 93.94 495 VAL A N 1
ATOM 3953 C CA . VAL A 1 495 ? 13.019 -21.174 -30.850 1.00 93.94 495 VAL A CA 1
ATOM 3954 C C . VAL A 1 495 ? 12.367 -22.498 -30.455 1.00 93.94 495 VAL A C 1
ATOM 3956 O O . VAL A 1 495 ? 12.445 -23.474 -31.198 1.00 93.94 495 VAL A O 1
ATOM 3959 N N . GLY A 1 496 ? 11.689 -22.520 -29.307 1.00 92.62 496 GLY A N 1
ATOM 3960 C CA . GLY A 1 496 ? 10.998 -23.700 -28.784 1.00 92.62 496 GLY A CA 1
ATOM 3961 C C . GLY A 1 496 ? 11.493 -24.117 -27.400 1.00 92.62 496 GLY A C 1
ATOM 3962 O O . GLY A 1 496 ? 12.281 -23.421 -26.772 1.00 92.62 496 GLY A O 1
ATOM 3963 N N . GLY A 1 497 ? 10.995 -25.253 -26.916 1.00 95.12 497 GLY A N 1
ATOM 3964 C CA . GLY A 1 497 ? 11.305 -25.768 -25.580 1.00 95.12 497 GLY A CA 1
ATOM 3965 C C . GLY A 1 497 ? 10.475 -25.140 -24.455 1.00 95.12 497 GLY A C 1
ATOM 3966 O O . GLY A 1 497 ? 9.629 -24.261 -24.686 1.00 95.12 497 GLY A O 1
ATOM 3967 N N . ALA A 1 498 ? 10.687 -25.645 -23.243 1.00 96.75 498 ALA A N 1
ATOM 3968 C CA . ALA A 1 498 ? 10.042 -25.196 -22.015 1.00 96.75 498 ALA A CA 1
ATOM 3969 C C . ALA A 1 498 ? 11.075 -24.822 -20.940 1.00 96.75 498 ALA A C 1
ATOM 3971 O O . ALA A 1 498 ? 12.057 -25.538 -20.750 1.00 96.75 498 ALA A O 1
ATOM 3972 N N . VAL A 1 499 ? 10.842 -23.711 -20.240 1.00 97.06 499 VAL A N 1
ATOM 3973 C CA . VAL A 1 499 ? 11.679 -23.262 -19.116 1.00 97.06 499 VAL A CA 1
ATOM 3974 C C . VAL A 1 499 ? 11.025 -23.626 -17.784 1.00 97.06 499 VAL A C 1
ATOM 3976 O O . VAL A 1 499 ? 9.860 -23.305 -17.572 1.00 97.06 499 VAL A O 1
ATOM 3979 N N . GLU A 1 500 ? 11.750 -24.339 -16.928 1.00 96.06 500 GLU A N 1
ATOM 3980 C CA . GLU A 1 500 ? 11.370 -24.689 -15.558 1.00 96.06 500 GLU A CA 1
ATOM 3981 C C . GLU A 1 500 ? 11.692 -23.539 -14.606 1.00 96.06 500 GLU A C 1
ATOM 3983 O O . GLU A 1 500 ? 12.719 -22.880 -14.755 1.00 96.06 500 GLU A O 1
ATOM 3988 N N . HIS A 1 501 ? 10.821 -23.329 -13.624 1.00 93.00 501 HIS A N 1
ATOM 3989 C CA . HIS A 1 501 ? 11.055 -22.383 -12.544 1.00 93.00 501 HIS A CA 1
ATOM 3990 C C . HIS A 1 501 ? 11.783 -23.024 -11.361 1.00 93.00 501 HIS A C 1
ATOM 3992 O O . HIS A 1 501 ? 11.435 -24.132 -10.950 1.00 93.00 501 HIS A O 1
ATOM 3998 N N . VAL A 1 502 ? 12.724 -22.277 -10.788 1.00 90.81 502 VAL A N 1
ATOM 3999 C CA . VAL A 1 502 ? 13.359 -22.526 -9.483 1.00 90.81 502 VAL A CA 1
ATOM 4000 C C . VAL A 1 502 ? 13.444 -21.209 -8.716 1.00 90.81 502 VAL A C 1
ATOM 4002 O O . VAL A 1 502 ? 13.635 -20.165 -9.342 1.00 90.81 502 VAL A O 1
ATOM 4005 N N . GLY A 1 503 ? 13.309 -21.233 -7.388 1.00 86.44 503 GLY A N 1
ATOM 4006 C CA . GLY A 1 503 ? 13.491 -20.033 -6.553 1.00 86.44 503 GLY A CA 1
ATOM 4007 C C . GLY A 1 503 ? 14.971 -19.708 -6.327 1.00 86.44 503 GLY A C 1
ATOM 4008 O O . GLY A 1 503 ? 15.385 -18.553 -6.194 1.00 86.44 503 GLY A O 1
ATOM 4009 N N . SER A 1 504 ? 15.809 -20.741 -6.345 1.00 90.31 504 SER A N 1
ATOM 4010 C CA . SER A 1 504 ? 17.246 -20.649 -6.140 1.00 90.31 504 SER A CA 1
ATOM 4011 C C . SER A 1 504 ? 17.972 -21.755 -6.904 1.00 90.31 504 SER A C 1
ATOM 4013 O O . SER A 1 504 ? 17.499 -22.890 -6.924 1.00 90.31 504 SER A O 1
ATOM 4015 N N . PRO A 1 505 ? 19.185 -21.500 -7.427 1.00 88.75 505 PRO A N 1
ATOM 4016 C CA . PRO A 1 505 ? 19.986 -22.557 -8.041 1.00 88.75 505 PRO A CA 1
ATOM 4017 C C . PRO A 1 505 ? 20.388 -23.662 -7.045 1.00 88.75 505 PRO A C 1
ATOM 4019 O O . PRO A 1 505 ? 20.795 -24.746 -7.438 1.00 88.75 505 PRO A O 1
ATOM 4022 N N . PHE A 1 506 ? 20.245 -23.427 -5.736 1.00 90.38 506 PHE A N 1
ATOM 4023 C CA . PHE A 1 506 ? 20.452 -24.454 -4.709 1.00 90.38 506 PHE A CA 1
ATOM 4024 C C . PHE A 1 506 ? 19.292 -25.457 -4.582 1.00 90.38 506 PHE A C 1
ATOM 4026 O O . PHE A 1 506 ? 19.412 -26.415 -3.827 1.00 90.38 506 PHE A O 1
ATOM 4033 N N . GLU A 1 507 ? 18.181 -25.257 -5.294 1.00 89.56 507 GLU A N 1
ATOM 4034 C CA . GLU A 1 507 ? 17.111 -26.260 -5.426 1.00 89.56 507 GLU A CA 1
ATOM 4035 C C . GLU A 1 507 ? 17.417 -27.286 -6.527 1.00 89.56 507 GLU A C 1
ATOM 4037 O O . GLU A 1 507 ? 16.801 -28.351 -6.583 1.00 89.56 507 GLU A O 1
ATOM 4042 N N . GLU A 1 508 ? 18.378 -26.980 -7.403 1.00 91.31 508 GLU A N 1
ATOM 4043 C CA . GLU A 1 508 ? 18.727 -27.783 -8.569 1.00 91.31 508 GLU A CA 1
ATOM 4044 C C . GLU A 1 508 ? 19.605 -28.979 -8.161 1.00 91.31 508 GLU A C 1
ATOM 4046 O O . GLU A 1 508 ? 20.808 -29.016 -8.434 1.00 91.31 508 GLU A O 1
ATOM 4051 N N . THR A 1 509 ? 19.018 -29.966 -7.476 1.00 91.94 509 THR A N 1
ATOM 4052 C CA . THR A 1 509 ? 19.686 -31.238 -7.151 1.00 91.94 509 THR A CA 1
ATOM 4053 C C . THR A 1 509 ? 19.717 -32.190 -8.348 1.00 91.94 509 THR A C 1
ATOM 4055 O O . THR A 1 509 ? 18.949 -32.033 -9.299 1.00 91.94 509 THR A O 1
ATOM 4058 N N . PHE A 1 510 ? 20.572 -33.216 -8.322 1.00 91.94 510 PHE A N 1
ATOM 4059 C CA . PHE A 1 510 ? 20.568 -34.260 -9.356 1.00 91.94 510 PHE A CA 1
ATOM 4060 C C . PHE A 1 510 ? 19.224 -35.007 -9.431 1.00 91.94 510 PHE A C 1
ATOM 4062 O O . PHE A 1 510 ? 18.735 -35.254 -10.535 1.00 91.94 510 PHE A O 1
ATOM 4069 N N . ASP A 1 511 ? 18.582 -35.269 -8.288 1.00 91.75 511 ASP A N 1
ATOM 4070 C CA . ASP A 1 511 ? 17.242 -35.871 -8.225 1.00 91.75 511 ASP A CA 1
ATOM 4071 C C . ASP A 1 511 ? 16.179 -34.959 -8.855 1.00 91.75 511 ASP A C 1
ATOM 4073 O O . ASP A 1 511 ? 15.354 -35.400 -9.661 1.00 91.75 511 ASP A O 1
ATOM 4077 N N . TRP A 1 512 ? 16.212 -33.663 -8.525 1.00 93.31 512 TRP A N 1
ATOM 4078 C CA . TRP A 1 512 ? 15.346 -32.665 -9.149 1.00 93.31 512 TRP A CA 1
ATOM 4079 C C . TRP A 1 512 ? 15.586 -32.599 -10.662 1.00 93.31 512 TRP A C 1
ATOM 4081 O O . TRP A 1 512 ? 14.639 -32.605 -11.452 1.00 93.31 512 TRP A O 1
ATOM 4091 N N . LEU A 1 513 ? 16.851 -32.614 -11.084 1.00 93.25 513 LEU A N 1
ATOM 4092 C CA . LEU A 1 513 ? 17.228 -32.542 -12.487 1.00 93.25 513 LEU A CA 1
ATOM 4093 C C . LEU A 1 513 ? 16.717 -33.767 -13.258 1.00 93.25 513 LEU A C 1
ATOM 4095 O O . LEU A 1 513 ? 16.220 -33.621 -14.375 1.00 93.25 513 LEU A O 1
ATOM 4099 N N . ASP A 1 514 ? 16.779 -34.964 -12.677 1.00 91.38 514 ASP A N 1
ATOM 4100 C CA . ASP A 1 514 ? 16.246 -36.187 -13.285 1.00 91.38 514 ASP A CA 1
ATOM 4101 C C . ASP A 1 514 ? 14.721 -36.147 -13.469 1.00 91.38 514 ASP A C 1
ATOM 4103 O O . ASP A 1 514 ? 14.207 -36.629 -14.488 1.00 91.38 514 ASP A O 1
ATOM 4107 N N . LEU A 1 515 ? 13.998 -35.499 -12.551 1.00 90.31 515 LEU A N 1
ATOM 4108 C CA . LEU A 1 515 ? 12.564 -35.231 -12.702 1.00 90.31 515 LEU A CA 1
ATOM 4109 C C . LEU A 1 515 ? 12.291 -34.215 -13.824 1.00 90.31 515 LEU A C 1
ATOM 4111 O O . LEU A 1 515 ? 11.408 -34.419 -14.664 1.00 90.31 515 LEU A O 1
ATOM 4115 N N . VAL A 1 516 ? 13.059 -33.126 -13.869 1.00 91.88 516 VAL A N 1
ATOM 4116 C CA . VAL A 1 516 ? 12.837 -32.000 -14.791 1.00 91.88 516 VAL A CA 1
ATOM 4117 C C . VAL A 1 516 ? 13.261 -32.316 -16.227 1.00 91.88 516 VAL A C 1
ATOM 4119 O O . VAL A 1 516 ? 12.601 -31.863 -17.172 1.00 91.88 516 VAL A O 1
ATOM 4122 N N . LYS A 1 517 ? 14.268 -33.184 -16.422 1.00 92.50 517 LYS A N 1
ATOM 4123 C CA . LYS A 1 517 ? 14.750 -33.643 -17.743 1.00 92.50 517 LYS A CA 1
ATOM 4124 C C . LYS A 1 517 ? 13.635 -34.123 -18.674 1.00 92.50 517 LYS A C 1
ATOM 4126 O O . LYS A 1 517 ? 13.765 -34.036 -19.898 1.00 92.50 517 LYS A O 1
ATOM 4131 N N . GLN A 1 518 ? 12.534 -34.626 -18.121 1.00 89.75 518 GLN A N 1
ATOM 4132 C CA . GLN A 1 518 ? 11.423 -35.179 -18.893 1.00 89.75 518 GLN A CA 1
ATOM 4133 C C . GLN A 1 518 ? 10.466 -34.117 -19.453 1.00 89.75 518 GLN A C 1
ATOM 4135 O O . GLN A 1 518 ? 9.794 -34.379 -20.452 1.00 89.75 518 GLN A O 1
ATOM 4140 N N . ARG A 1 519 ? 10.387 -32.926 -18.845 1.00 92.94 519 ARG A N 1
ATOM 4141 C CA . ARG A 1 519 ? 9.336 -31.934 -19.150 1.00 92.94 519 ARG A CA 1
ATOM 4142 C C . ARG A 1 519 ? 9.835 -30.545 -19.536 1.00 92.94 519 ARG A C 1
ATOM 4144 O O . ARG A 1 519 ? 9.026 -29.754 -20.039 1.00 92.94 519 ARG A O 1
ATOM 4151 N N . SER A 1 520 ? 11.125 -30.289 -19.337 1.00 96.00 520 SER A N 1
ATOM 4152 C CA . SER A 1 520 ? 11.747 -28.984 -19.545 1.00 96.00 520 SER A CA 1
ATOM 4153 C C . SER A 1 520 ? 13.087 -29.102 -20.257 1.00 96.00 520 SER A C 1
ATOM 4155 O O . SER A 1 520 ? 13.708 -30.167 -20.324 1.00 96.00 520 SER A O 1
ATOM 4157 N N . ASP A 1 521 ? 13.495 -27.981 -20.831 1.00 97.12 521 ASP A N 1
ATOM 4158 C CA . ASP A 1 521 ? 14.711 -27.818 -21.622 1.00 97.12 521 ASP A CA 1
ATOM 4159 C C . ASP A 1 521 ? 15.678 -26.838 -20.951 1.00 97.12 521 ASP A C 1
ATOM 4161 O O . ASP A 1 521 ? 16.893 -26.949 -21.120 1.00 97.12 521 ASP A O 1
ATOM 4165 N N . PHE A 1 522 ? 15.135 -25.906 -20.166 1.00 96.50 522 PHE A N 1
ATOM 4166 C CA . PHE A 1 522 ? 15.868 -24.841 -19.492 1.00 96.50 522 PHE A CA 1
ATOM 4167 C C . PHE A 1 522 ? 15.402 -24.697 -18.044 1.00 96.50 522 PHE A C 1
ATOM 4169 O O . PHE A 1 522 ? 14.297 -25.131 -17.718 1.00 96.50 522 PHE A O 1
ATOM 4176 N N . VAL A 1 523 ? 16.200 -24.028 -17.218 1.00 95.00 523 VAL A N 1
ATOM 4177 C CA . VAL A 1 523 ? 15.834 -23.571 -15.875 1.00 95.00 523 VAL A CA 1
ATOM 4178 C C . VAL A 1 523 ? 16.124 -22.081 -15.729 1.00 95.00 523 VAL A C 1
ATOM 4180 O O . VAL A 1 523 ? 17.158 -21.598 -16.201 1.00 95.00 523 VAL A O 1
ATOM 4183 N N . GLU A 1 524 ? 15.190 -21.343 -15.133 1.00 94.44 524 GLU A N 1
ATOM 4184 C CA . GLU A 1 524 ? 15.319 -19.907 -14.891 1.00 94.44 524 GLU A CA 1
ATOM 4185 C C . GLU A 1 524 ? 14.370 -19.435 -13.769 1.00 94.44 524 GLU A C 1
ATOM 4187 O O . GLU A 1 524 ? 13.363 -20.083 -13.487 1.00 94.44 524 GLU A O 1
ATOM 4192 N N . ILE A 1 525 ? 14.689 -18.321 -13.102 1.00 92.75 525 ILE A N 1
ATOM 4193 C CA . ILE A 1 525 ? 14.023 -17.914 -11.856 1.00 92.75 525 ILE A CA 1
ATOM 4194 C C . ILE A 1 525 ? 12.785 -17.031 -12.127 1.00 92.75 525 ILE A C 1
ATOM 4196 O O . ILE A 1 525 ? 11.699 -17.301 -11.618 1.00 92.75 525 ILE A O 1
ATOM 4200 N N . GLU A 1 526 ? 12.885 -15.992 -12.956 1.00 94.25 526 GLU A N 1
ATOM 4201 C CA . GLU A 1 526 ? 11.874 -14.927 -13.072 1.00 94.25 526 GLU A CA 1
ATOM 4202 C C . GLU A 1 526 ? 10.699 -15.234 -14.031 1.00 94.25 526 GLU A C 1
ATOM 4204 O O . GLU A 1 526 ? 9.620 -14.627 -13.952 1.00 94.25 526 GLU A O 1
ATOM 4209 N N . SER A 1 527 ? 10.887 -16.153 -14.976 1.00 94.88 527 SER A N 1
ATOM 4210 C CA . SER A 1 527 ? 9.993 -16.377 -16.121 1.00 94.88 527 SER A CA 1
ATOM 4211 C C . SER A 1 527 ? 8.582 -16.830 -15.737 1.00 94.88 527 SER A C 1
ATOM 4213 O O . SER A 1 527 ? 7.607 -16.412 -16.377 1.00 94.88 527 SER A O 1
ATOM 4215 N N . SER A 1 528 ? 8.431 -17.624 -14.672 1.00 94.62 528 SER A N 1
ATOM 4216 C CA . SER A 1 528 ? 7.120 -18.057 -14.161 1.00 94.62 528 SER A CA 1
ATOM 4217 C C . SER A 1 528 ? 6.306 -16.891 -13.613 1.00 94.62 528 SER A C 1
ATOM 4219 O O . SER A 1 528 ? 5.137 -16.740 -13.979 1.00 94.62 528 SER A O 1
ATOM 4221 N N . TYR A 1 529 ? 6.918 -16.010 -12.818 1.00 95.69 529 TYR A N 1
ATOM 4222 C CA . TYR A 1 529 ? 6.266 -14.823 -12.269 1.00 95.69 529 TYR A CA 1
ATOM 4223 C C . TYR A 1 529 ? 5.799 -13.886 -13.375 1.00 95.69 529 TYR A C 1
ATOM 4225 O O . TYR A 1 529 ? 4.623 -13.508 -13.415 1.00 95.69 529 TYR A O 1
ATOM 4233 N N . LEU A 1 530 ? 6.687 -13.576 -14.324 1.00 96.12 530 LEU A N 1
ATOM 4234 C CA . LEU A 1 530 ? 6.352 -12.741 -15.474 1.00 96.12 530 LEU A CA 1
ATOM 4235 C C . LEU A 1 530 ? 5.197 -13.343 -16.276 1.00 96.12 530 LEU A C 1
ATOM 4237 O O . LEU A 1 530 ? 4.250 -12.632 -16.613 1.00 96.12 530 LEU A O 1
ATOM 4241 N N . ARG A 1 531 ? 5.214 -14.657 -16.530 1.00 95.81 531 ARG A N 1
ATOM 4242 C CA . ARG A 1 531 ? 4.142 -15.320 -17.279 1.00 95.81 531 ARG A CA 1
ATOM 4243 C C . ARG A 1 531 ? 2.820 -15.388 -16.513 1.00 95.81 531 ARG A C 1
ATOM 4245 O O . ARG A 1 531 ? 1.766 -15.254 -17.138 1.00 95.81 531 ARG A O 1
ATOM 4252 N N . ARG A 1 532 ? 2.836 -15.596 -15.193 1.00 95.12 532 ARG A N 1
ATOM 4253 C CA . ARG A 1 532 ? 1.629 -15.560 -14.345 1.00 95.12 532 ARG A CA 1
ATOM 4254 C C . ARG A 1 532 ? 0.974 -14.183 -14.383 1.00 95.12 532 ARG A C 1
ATOM 4256 O O . ARG A 1 532 ? -0.250 -14.093 -14.471 1.00 95.12 532 ARG A O 1
ATOM 4263 N N . ILE A 1 533 ? 1.790 -13.130 -14.339 1.00 96.50 533 ILE A N 1
ATOM 4264 C CA . ILE A 1 533 ? 1.324 -11.745 -14.350 1.00 96.50 533 ILE A CA 1
ATOM 4265 C C . ILE A 1 533 ? 0.834 -11.371 -15.746 1.00 96.50 533 ILE A C 1
ATOM 4267 O O . ILE A 1 533 ? -0.330 -11.015 -15.879 1.00 96.50 533 ILE A O 1
ATOM 4271 N N . PHE A 1 534 ? 1.645 -11.504 -16.792 1.00 96.12 534 PHE A N 1
ATOM 4272 C CA . PHE A 1 534 ? 1.269 -11.191 -18.177 1.00 96.12 534 PHE A CA 1
ATOM 4273 C C . PHE A 1 534 ? 0.599 -12.398 -18.850 1.00 96.12 534 PHE A C 1
ATOM 4275 O O . PHE A 1 534 ? 1.206 -13.154 -19.612 1.00 96.12 534 PHE A O 1
ATOM 4282 N N . ASN A 1 535 ? -0.666 -12.616 -18.494 1.00 93.44 535 ASN A N 1
ATOM 4283 C CA . ASN A 1 535 ? -1.470 -13.769 -18.892 1.00 93.44 535 ASN A CA 1
ATOM 4284 C C . ASN A 1 535 ? -2.712 -13.432 -19.732 1.00 93.44 535 ASN A C 1
ATOM 4286 O O . ASN A 1 535 ? -3.471 -14.345 -20.060 1.00 93.44 535 ASN A O 1
ATOM 4290 N N . GLY A 1 536 ? -2.940 -12.157 -20.044 1.00 89.44 536 GLY A N 1
ATOM 4291 C CA . GLY A 1 536 ? -4.018 -11.710 -20.916 1.00 89.44 536 GLY A CA 1
ATOM 4292 C C . GLY A 1 536 ? -3.790 -12.138 -22.364 1.00 89.44 536 GLY A C 1
ATOM 4293 O O . GLY A 1 536 ? -2.662 -12.361 -22.795 1.00 89.44 536 GLY A O 1
ATOM 4294 N N . THR A 1 537 ? -4.869 -12.233 -23.140 1.00 86.69 537 THR A N 1
ATOM 4295 C CA . THR A 1 537 ? -4.798 -12.574 -24.573 1.00 86.69 537 THR A CA 1
ATOM 4296 C C . THR A 1 537 ? -4.034 -11.541 -25.395 1.00 86.69 537 THR A C 1
ATOM 4298 O O . THR A 1 537 ? -3.453 -11.895 -26.415 1.00 86.69 537 THR A O 1
ATOM 4301 N N . ASP A 1 538 ? -4.026 -10.292 -24.930 1.00 89.62 538 ASP A N 1
ATOM 4302 C CA . ASP A 1 538 ? -3.343 -9.169 -25.571 1.00 89.62 538 ASP A CA 1
ATOM 4303 C C . ASP A 1 538 ? -1.949 -8.905 -24.977 1.00 89.62 538 ASP A C 1
ATOM 4305 O O . ASP A 1 538 ? -1.289 -7.948 -25.382 1.00 89.62 538 ASP A O 1
ATOM 4309 N N . ASP A 1 539 ? -1.521 -9.685 -23.978 1.00 93.88 539 ASP A N 1
ATOM 4310 C CA . ASP A 1 539 ? -0.214 -9.508 -23.350 1.00 93.88 539 ASP A CA 1
ATOM 4311 C C . ASP A 1 539 ? 0.859 -10.167 -24.235 1.00 93.88 539 ASP A C 1
ATOM 4313 O O . ASP A 1 539 ? 0.895 -11.387 -24.409 1.00 93.88 539 ASP A O 1
ATOM 4317 N N . ASN A 1 540 ? 1.770 -9.364 -24.779 1.00 95.00 540 ASN A N 1
ATOM 4318 C CA . ASN A 1 540 ? 2.856 -9.800 -25.652 1.00 95.00 540 ASN A CA 1
ATOM 4319 C C . ASN A 1 540 ? 4.162 -9.904 -24.852 1.00 95.00 540 ASN A C 1
ATOM 4321 O O . ASN A 1 540 ? 5.003 -9.007 -24.882 1.00 95.00 540 ASN A O 1
ATOM 4325 N N . LEU A 1 541 ? 4.329 -11.016 -24.130 1.00 96.38 541 LEU A N 1
ATOM 4326 C CA . LEU A 1 541 ? 5.516 -11.314 -23.319 1.00 96.38 541 LEU A CA 1
ATOM 4327 C C . LEU A 1 541 ? 6.459 -12.289 -24.029 1.00 96.38 541 LEU A C 1
ATOM 4329 O O . LEU A 1 541 ? 6.109 -13.447 -24.213 1.00 96.38 541 LEU A O 1
ATOM 4333 N N . ARG A 1 542 ? 7.696 -11.891 -24.335 1.00 95.69 542 ARG A N 1
ATOM 4334 C CA . ARG A 1 542 ? 8.704 -12.786 -24.937 1.00 95.69 542 ARG A CA 1
ATOM 4335 C C . ARG A 1 542 ? 9.986 -12.849 -24.110 1.00 95.69 542 ARG A C 1
ATOM 4337 O O . ARG A 1 542 ? 10.507 -11.813 -23.706 1.00 95.69 542 ARG A O 1
ATOM 4344 N N . PHE A 1 543 ? 10.500 -14.063 -23.915 1.00 96.56 543 PHE A N 1
ATOM 4345 C CA . PHE A 1 543 ? 11.757 -14.335 -23.215 1.00 96.56 543 PHE A CA 1
ATOM 4346 C C . PHE A 1 543 ? 12.879 -14.613 -24.218 1.00 96.56 543 PHE A C 1
ATOM 4348 O O . PHE A 1 543 ? 12.710 -15.432 -25.120 1.00 96.56 543 PHE A O 1
ATOM 4355 N N . TYR A 1 544 ? 14.023 -13.965 -24.032 1.00 95.50 544 TYR A N 1
ATOM 4356 C CA . TYR A 1 544 ? 15.255 -14.200 -24.780 1.00 95.50 544 TYR A CA 1
ATOM 4357 C C . TYR A 1 544 ? 16.339 -14.558 -23.771 1.00 95.50 544 TYR A C 1
ATOM 4359 O O . TYR A 1 544 ? 16.838 -13.693 -23.050 1.00 95.50 544 TYR A O 1
ATOM 4367 N N . LEU A 1 545 ? 16.649 -15.848 -23.670 1.00 94.94 545 LEU A N 1
ATOM 4368 C CA . LEU A 1 545 ? 17.505 -16.383 -22.618 1.00 94.94 545 LEU A CA 1
ATOM 4369 C C . LEU A 1 545 ? 18.840 -16.811 -23.218 1.00 94.94 545 LEU A C 1
ATOM 4371 O O . LEU A 1 545 ? 18.889 -17.537 -24.211 1.00 94.94 545 LEU A O 1
ATOM 4375 N N . LEU A 1 546 ? 19.932 -16.346 -22.623 1.00 92.69 546 LEU A N 1
ATOM 4376 C CA . LEU A 1 546 ? 21.267 -16.822 -22.959 1.00 92.69 546 LEU A CA 1
ATOM 4377 C C . LEU A 1 546 ? 21.605 -18.025 -22.079 1.00 92.69 546 LEU A C 1
ATOM 4379 O O . LEU A 1 546 ? 21.578 -17.899 -20.854 1.00 92.69 546 LEU A O 1
ATOM 4383 N N . ILE A 1 547 ? 21.979 -19.152 -22.686 1.00 92.31 547 ILE A N 1
ATOM 4384 C CA . ILE A 1 547 ? 22.373 -20.339 -21.922 1.00 92.31 547 ILE A CA 1
ATOM 4385 C C . ILE A 1 547 ? 23.663 -20.053 -21.155 1.00 92.31 547 ILE A C 1
ATOM 4387 O O . ILE A 1 547 ? 24.722 -19.837 -21.764 1.00 92.31 547 ILE A O 1
ATOM 4391 N N . SER A 1 548 ? 23.553 -20.020 -19.826 1.00 88.25 548 SER A N 1
ATOM 4392 C CA . SER A 1 548 ? 24.651 -19.722 -18.915 1.00 88.25 548 SER A CA 1
ATOM 4393 C C . SER A 1 548 ? 25.531 -20.915 -18.613 1.00 88.25 548 SER A C 1
ATOM 4395 O O . SER A 1 548 ? 26.723 -20.733 -18.387 1.00 88.25 548 SER A O 1
ATOM 4397 N N . ASP A 1 549 ? 24.963 -22.106 -18.634 1.00 89.25 549 ASP A N 1
ATOM 4398 C CA . ASP A 1 549 ? 25.589 -23.325 -18.148 1.00 89.25 549 ASP A CA 1
ATOM 4399 C C . ASP A 1 549 ? 24.768 -24.544 -18.575 1.00 89.25 549 ASP A C 1
ATOM 4401 O O . ASP A 1 549 ? 23.608 -24.413 -18.981 1.00 89.25 549 ASP A O 1
ATOM 4405 N N . ILE A 1 550 ? 25.392 -25.721 -18.526 1.00 91.38 550 ILE A N 1
ATOM 4406 C CA . ILE A 1 550 ? 24.698 -27.004 -18.652 1.00 91.38 550 ILE A CA 1
ATOM 4407 C C . ILE A 1 550 ? 24.611 -27.640 -17.265 1.00 91.38 550 ILE A C 1
ATOM 4409 O O . ILE A 1 550 ? 25.634 -27.916 -16.638 1.00 91.38 550 ILE A O 1
ATOM 4413 N N . LEU A 1 551 ? 23.387 -27.900 -16.808 1.00 89.75 551 LEU A N 1
ATOM 4414 C CA . LEU A 1 551 ? 23.129 -28.392 -15.455 1.00 89.75 551 LEU A CA 1
ATOM 4415 C C . LEU A 1 551 ? 23.848 -29.721 -15.197 1.00 89.75 551 LEU A C 1
ATOM 4417 O O . LEU A 1 551 ? 23.750 -30.659 -15.997 1.00 89.75 551 LEU A O 1
ATOM 4421 N N . GLY A 1 552 ? 24.568 -29.795 -14.076 1.00 84.62 552 GLY A N 1
ATOM 4422 C CA . GLY A 1 552 ? 25.315 -30.979 -13.648 1.00 84.62 552 GLY A CA 1
ATOM 4423 C C . GLY A 1 552 ? 26.589 -31.261 -14.452 1.00 84.62 552 GLY A C 1
ATOM 4424 O O . GLY A 1 552 ? 27.152 -32.344 -14.313 1.00 84.62 552 GLY A O 1
ATOM 4425 N N . SER A 1 553 ? 27.034 -30.336 -15.312 1.00 81.06 553 SER A N 1
ATOM 4426 C CA . SER A 1 553 ? 28.265 -30.481 -16.103 1.00 81.06 553 SER A CA 1
ATOM 4427 C C . SER A 1 553 ? 29.376 -29.579 -15.560 1.00 81.06 553 SER A C 1
ATOM 4429 O O . SER A 1 553 ? 29.286 -28.353 -15.621 1.00 81.06 553 SER A O 1
ATOM 4431 N N . GLU A 1 554 ? 30.460 -30.174 -15.058 1.00 67.38 554 GLU A N 1
ATOM 4432 C CA . GLU A 1 554 ? 31.625 -29.415 -14.594 1.00 67.38 554 GLU A CA 1
ATOM 4433 C C . GLU A 1 554 ? 32.316 -28.689 -15.761 1.00 67.38 554 GLU A C 1
ATOM 4435 O O . GLU A 1 554 ? 32.656 -29.282 -16.783 1.00 67.38 554 GLU A O 1
ATOM 4440 N N . GLY A 1 555 ? 32.536 -27.379 -15.616 1.00 63.53 555 GLY A N 1
ATOM 4441 C CA . GLY A 1 555 ? 33.292 -26.576 -16.583 1.00 63.53 555 GLY A CA 1
ATOM 4442 C C . GLY A 1 555 ? 32.517 -26.096 -17.817 1.00 63.53 555 GLY A C 1
ATOM 4443 O O . GLY A 1 555 ? 33.045 -25.263 -18.557 1.00 63.53 555 GLY A O 1
ATOM 4444 N N . GLU A 1 556 ? 31.266 -26.514 -18.029 1.00 72.81 556 GLU A N 1
ATOM 4445 C CA . GLU A 1 556 ? 30.403 -25.977 -19.091 1.00 72.81 556 GLU A CA 1
ATOM 4446 C C . GLU A 1 556 ? 29.599 -24.768 -18.591 1.00 72.81 556 GLU A C 1
ATOM 4448 O O . GLU A 1 556 ? 28.396 -24.853 -18.364 1.00 72.81 556 GLU A O 1
ATOM 4453 N N . THR A 1 557 ? 30.257 -23.611 -18.445 1.00 70.69 557 THR A N 1
ATOM 4454 C CA . THR A 1 557 ? 29.623 -22.367 -17.970 1.00 70.69 557 THR A CA 1
ATOM 4455 C C . THR A 1 557 ? 30.034 -21.147 -18.800 1.00 70.69 557 THR A C 1
ATOM 4457 O O . THR A 1 557 ? 31.028 -21.142 -19.525 1.00 70.69 557 THR A O 1
ATOM 4460 N N . LEU A 1 558 ? 29.294 -20.043 -18.703 1.00 59.84 558 LEU A N 1
ATOM 4461 C CA . LEU A 1 558 ? 29.633 -18.791 -19.386 1.00 59.84 558 LEU A CA 1
ATOM 4462 C C . LEU A 1 558 ? 30.946 -18.183 -18.885 1.00 59.84 558 LEU A C 1
ATOM 4464 O O . LEU A 1 558 ? 31.508 -17.342 -19.586 1.00 59.84 558 LEU A O 1
ATOM 4468 N N . ALA A 1 559 ? 31.419 -18.572 -17.698 1.00 59.34 559 ALA A N 1
ATOM 4469 C CA . ALA A 1 559 ? 32.722 -18.158 -17.191 1.00 59.34 559 ALA A CA 1
ATOM 4470 C C . ALA A 1 559 ? 33.869 -18.801 -17.992 1.00 59.34 559 ALA A C 1
ATOM 4472 O O . ALA A 1 559 ? 34.887 -18.147 -18.215 1.00 59.34 559 ALA A O 1
ATOM 4473 N N . SER A 1 560 ? 33.673 -20.030 -18.487 1.00 52.69 560 SER A N 1
ATOM 4474 C CA . SER A 1 560 ? 34.629 -20.752 -19.337 1.00 52.69 560 SER A CA 1
ATOM 4475 C C . SER A 1 560 ? 34.426 -20.486 -20.838 1.00 52.69 560 SER A C 1
ATOM 4477 O O . SER A 1 560 ? 35.353 -20.624 -21.641 1.00 52.69 560 SER A O 1
ATOM 4479 N N . ALA A 1 561 ? 33.235 -20.037 -21.250 1.00 54.56 561 ALA A N 1
ATOM 4480 C CA . ALA A 1 561 ? 32.968 -19.626 -22.625 1.00 54.56 561 ALA A CA 1
ATOM 4481 C C . ALA A 1 561 ? 33.589 -18.254 -22.962 1.00 54.56 561 ALA A C 1
ATOM 4483 O O . ALA A 1 561 ? 33.512 -17.291 -22.202 1.00 54.56 561 ALA A O 1
ATOM 4484 N N . SER A 1 562 ? 34.152 -18.107 -24.168 1.00 55.31 562 SER A N 1
ATOM 4485 C CA . SER A 1 562 ? 34.731 -16.833 -24.610 1.00 55.31 562 SER A CA 1
ATOM 4486 C C . SER A 1 562 ? 33.695 -15.699 -24.552 1.00 55.31 562 SER A C 1
ATOM 4488 O O . SER A 1 562 ? 32.650 -15.782 -25.205 1.00 55.31 562 SER A O 1
ATOM 4490 N N . SER A 1 563 ? 34.024 -14.601 -23.860 1.00 61.44 563 SER A N 1
ATOM 4491 C CA . SER A 1 563 ? 33.205 -13.374 -23.728 1.00 61.44 563 SER A CA 1
ATOM 4492 C C . SER A 1 563 ? 32.630 -12.824 -25.049 1.00 61.44 563 SER A C 1
ATOM 4494 O O . SER A 1 563 ? 31.647 -12.078 -25.048 1.00 61.44 563 SER A O 1
ATOM 4496 N N . SER A 1 564 ? 33.205 -13.221 -26.188 1.00 68.62 564 SER A N 1
ATOM 4497 C CA . SER A 1 564 ? 32.731 -12.937 -27.542 1.00 68.62 564 SER A CA 1
ATOM 4498 C C . SER A 1 564 ? 31.358 -13.542 -27.871 1.00 68.62 564 SER A C 1
ATOM 4500 O O . SER A 1 564 ? 30.575 -12.866 -28.534 1.00 68.62 564 SER A O 1
ATOM 4502 N N . LYS A 1 565 ? 31.018 -14.755 -27.402 1.00 73.25 565 LYS A N 1
ATOM 4503 C CA . LYS A 1 565 ? 29.739 -15.421 -27.734 1.00 73.25 565 LYS A CA 1
ATOM 4504 C C . LYS A 1 565 ? 28.545 -14.719 -27.090 1.00 73.25 565 LYS A C 1
ATOM 4506 O O . LYS A 1 565 ? 27.618 -14.327 -27.792 1.00 73.25 565 LYS A O 1
ATOM 4511 N N . ARG A 1 566 ? 28.624 -14.462 -25.777 1.00 75.44 566 ARG A N 1
ATOM 4512 C CA . ARG A 1 566 ? 27.623 -13.686 -25.021 1.00 75.44 566 ARG A CA 1
ATOM 4513 C C . ARG A 1 566 ? 27.366 -12.324 -25.660 1.00 75.44 566 ARG A C 1
ATOM 4515 O O . ARG A 1 566 ? 26.222 -11.920 -25.838 1.00 75.44 566 ARG A O 1
ATOM 4522 N N . ARG A 1 567 ? 28.443 -11.620 -26.020 1.00 79.81 567 ARG A N 1
ATOM 4523 C CA . ARG A 1 567 ? 28.346 -10.303 -26.652 1.00 79.81 567 ARG A CA 1
ATOM 4524 C C . ARG A 1 567 ? 27.721 -10.383 -28.045 1.00 79.81 567 ARG A C 1
ATOM 4526 O O . ARG A 1 567 ? 26.902 -9.536 -28.369 1.00 79.81 567 ARG A O 1
ATOM 4533 N N . LYS A 1 568 ? 28.064 -11.402 -28.840 1.00 83.69 568 LYS A N 1
ATOM 4534 C CA . LYS A 1 568 ? 27.483 -11.617 -30.173 1.00 83.69 568 LYS A CA 1
ATOM 4535 C C . LYS A 1 568 ? 25.970 -11.851 -30.104 1.00 83.69 568 LYS A C 1
ATOM 4537 O O . LYS A 1 568 ? 25.243 -11.193 -30.835 1.00 83.69 568 LYS A O 1
ATOM 4542 N N . ALA A 1 569 ? 25.510 -12.733 -29.214 1.00 84.31 569 ALA A N 1
ATOM 4543 C CA . ALA A 1 569 ? 24.084 -13.012 -29.035 1.00 84.31 569 ALA A CA 1
ATOM 4544 C C . ALA A 1 569 ? 23.310 -11.759 -28.599 1.00 84.31 569 ALA A C 1
ATOM 4546 O O . ALA A 1 569 ? 22.292 -11.421 -29.193 1.00 84.31 569 ALA A O 1
ATOM 4547 N N . LEU A 1 570 ? 23.834 -11.024 -27.613 1.00 86.81 570 LEU A N 1
ATOM 4548 C CA . LEU A 1 570 ? 23.209 -9.790 -27.142 1.00 86.81 570 LEU A CA 1
ATOM 4549 C C . LEU A 1 570 ? 23.128 -8.722 -28.241 1.00 86.81 570 LEU A C 1
ATOM 4551 O O . LEU A 1 570 ? 22.070 -8.138 -28.436 1.00 86.81 570 LEU A O 1
ATOM 4555 N N . ASN A 1 571 ? 24.210 -8.508 -28.993 1.00 87.88 571 ASN A N 1
ATOM 4556 C CA . ASN A 1 571 ? 24.209 -7.567 -30.115 1.00 87.88 571 ASN A CA 1
ATOM 4557 C C . ASN A 1 571 ? 23.176 -7.967 -31.183 1.00 87.88 571 ASN A C 1
ATOM 4559 O O . ASN A 1 571 ? 22.461 -7.104 -31.675 1.00 87.88 571 ASN A O 1
ATOM 4563 N N . ALA A 1 572 ? 23.044 -9.263 -31.495 1.00 88.44 572 ALA A N 1
ATOM 4564 C CA . ALA A 1 572 ? 22.049 -9.751 -32.451 1.00 88.44 572 ALA A CA 1
ATOM 4565 C C . ALA A 1 572 ? 20.606 -9.486 -31.983 1.00 88.44 572 ALA A C 1
ATOM 4567 O O . ALA A 1 572 ? 19.774 -9.052 -32.783 1.00 88.44 572 ALA A O 1
ATOM 4568 N N . ILE A 1 573 ? 20.313 -9.683 -30.688 1.00 90.69 573 ILE A N 1
ATOM 4569 C CA . ILE A 1 573 ? 19.011 -9.322 -30.099 1.00 90.69 573 ILE A CA 1
ATOM 4570 C C . ILE A 1 573 ? 18.755 -7.827 -30.286 1.00 90.69 573 ILE A C 1
ATOM 4572 O O . ILE A 1 573 ? 17.705 -7.442 -30.797 1.00 90.69 573 ILE A O 1
ATOM 4576 N N . LEU A 1 574 ? 19.716 -6.986 -29.901 1.00 90.38 574 LEU A N 1
ATOM 4577 C CA . LEU A 1 574 ? 19.548 -5.538 -29.931 1.00 90.38 574 LEU A CA 1
ATOM 4578 C C . LEU A 1 574 ? 19.400 -5.000 -31.360 1.00 90.38 574 LEU A C 1
ATOM 4580 O O . LEU A 1 574 ? 18.475 -4.232 -31.624 1.00 90.38 574 LEU A O 1
ATOM 4584 N N . ASP A 1 575 ? 20.233 -5.452 -32.300 1.00 88.75 575 ASP A N 1
ATOM 4585 C CA . ASP A 1 575 ? 20.131 -5.089 -33.718 1.00 88.75 575 ASP A CA 1
ATOM 4586 C C . ASP A 1 575 ? 18.757 -5.477 -34.293 1.00 88.75 575 ASP A C 1
ATOM 4588 O O . ASP A 1 575 ? 18.132 -4.693 -35.014 1.00 88.75 575 ASP A O 1
ATOM 4592 N N . THR A 1 576 ? 18.230 -6.645 -33.907 1.00 90.31 576 THR A N 1
ATOM 4593 C CA . THR A 1 576 ? 16.891 -7.097 -34.316 1.00 90.31 576 THR A CA 1
ATOM 4594 C C . THR A 1 576 ? 15.781 -6.261 -33.676 1.00 90.31 576 THR A C 1
ATOM 4596 O O . THR A 1 576 ? 14.803 -5.925 -34.344 1.00 90.31 576 THR A O 1
ATOM 4599 N N . MET A 1 577 ? 15.928 -5.855 -32.412 1.00 91.19 577 MET A N 1
ATOM 4600 C CA . MET A 1 577 ? 14.973 -4.964 -31.744 1.00 91.19 577 MET A CA 1
ATOM 4601 C C . MET A 1 577 ? 14.901 -3.597 -32.431 1.00 91.19 577 MET A C 1
ATOM 4603 O O . MET A 1 577 ? 13.801 -3.118 -32.719 1.00 91.19 577 MET A O 1
ATOM 4607 N N . PHE A 1 578 ? 16.051 -2.999 -32.764 1.00 90.88 578 PHE A N 1
ATOM 4608 C CA . PHE A 1 578 ? 16.097 -1.762 -33.547 1.00 90.88 578 PHE A CA 1
ATOM 4609 C C . PHE A 1 578 ? 15.516 -1.959 -34.950 1.00 90.88 578 PHE A C 1
ATOM 4611 O O . PHE A 1 578 ? 14.785 -1.094 -35.435 1.00 90.88 578 PHE A O 1
ATOM 4618 N N . ALA A 1 579 ? 15.786 -3.090 -35.609 1.00 89.12 579 ALA A N 1
ATOM 4619 C CA . ALA A 1 579 ? 15.218 -3.397 -36.920 1.00 89.12 579 ALA A CA 1
ATOM 4620 C C . ALA A 1 579 ? 13.685 -3.530 -36.878 1.00 89.12 579 ALA A C 1
ATOM 4622 O O . ALA A 1 579 ? 13.011 -2.938 -37.726 1.00 89.12 579 ALA A O 1
ATOM 4623 N N . ARG A 1 580 ? 13.134 -4.228 -35.874 1.00 89.19 580 ARG A N 1
ATOM 4624 C CA . ARG A 1 580 ? 11.685 -4.371 -35.652 1.00 89.19 580 ARG A CA 1
ATOM 4625 C C . ARG A 1 580 ? 11.004 -3.013 -35.521 1.00 89.19 580 ARG A C 1
ATOM 4627 O O . ARG A 1 580 ? 10.004 -2.761 -36.187 1.00 89.19 580 ARG A O 1
ATOM 4634 N N . ASP A 1 581 ? 11.586 -2.118 -34.726 1.00 90.44 581 ASP A N 1
ATOM 4635 C CA . ASP A 1 581 ? 11.047 -0.770 -34.515 1.00 90.44 581 ASP A CA 1
ATOM 4636 C C . ASP A 1 581 ? 11.474 0.221 -35.625 1.00 90.44 581 ASP A C 1
ATOM 4638 O O . ASP A 1 581 ? 11.231 1.427 -35.539 1.00 90.44 581 ASP A O 1
ATOM 4642 N N . LYS A 1 582 ? 12.059 -0.296 -36.720 1.00 89.88 582 LYS A N 1
ATOM 4643 C CA . LYS A 1 582 ? 12.502 0.427 -37.924 1.00 89.88 582 LYS A CA 1
ATOM 4644 C C . LYS A 1 582 ? 13.505 1.550 -37.638 1.00 89.88 582 LYS A C 1
ATOM 4646 O O . LYS A 1 582 ? 13.497 2.571 -38.327 1.00 89.88 582 LYS A O 1
ATOM 4651 N N . ALA A 1 583 ? 14.373 1.369 -36.649 1.00 87.38 583 ALA A N 1
ATOM 4652 C CA . ALA A 1 583 ? 15.287 2.372 -36.112 1.00 87.38 583 ALA A CA 1
ATOM 4653 C C . ALA A 1 583 ? 16.755 1.904 -36.097 1.00 87.38 583 ALA A C 1
ATOM 4655 O O . ALA A 1 583 ? 17.452 2.107 -35.113 1.00 87.38 583 ALA A O 1
ATOM 4656 N N . LYS A 1 584 ? 17.239 1.297 -37.194 1.00 80.12 584 LYS A N 1
ATOM 4657 C CA . LYS A 1 584 ? 18.633 0.805 -37.323 1.00 80.12 584 LYS A CA 1
ATOM 4658 C C . LYS A 1 584 ? 19.694 1.840 -36.930 1.00 80.12 584 LYS A C 1
ATOM 4660 O O . LYS A 1 584 ? 20.698 1.490 -36.322 1.00 80.12 584 LYS A O 1
ATOM 4665 N N . ILE A 1 585 ? 19.454 3.106 -37.273 1.00 85.44 585 ILE A N 1
ATOM 4666 C CA . ILE A 1 585 ? 20.182 4.253 -36.730 1.00 85.44 585 ILE A CA 1
ATOM 4667 C C . ILE A 1 585 ? 19.118 5.163 -36.121 1.00 85.44 585 ILE A C 1
ATOM 4669 O O . ILE A 1 585 ? 18.460 5.903 -36.863 1.00 85.44 585 ILE A O 1
ATOM 4673 N N . PRO A 1 586 ? 18.858 5.052 -34.808 1.00 87.38 586 PRO A N 1
ATOM 4674 C CA . PRO A 1 586 ? 17.846 5.865 -34.162 1.00 87.38 586 PRO A CA 1
ATOM 4675 C C . PRO A 1 586 ? 18.256 7.335 -34.276 1.00 87.38 586 PRO A C 1
ATOM 4677 O O . PRO A 1 586 ? 19.428 7.676 -34.135 1.00 87.38 586 PRO A O 1
ATOM 4680 N N . LYS A 1 587 ? 17.299 8.224 -34.543 1.00 86.94 587 LYS A N 1
ATOM 4681 C CA . LYS A 1 587 ? 17.530 9.673 -34.446 1.00 86.94 587 LYS A CA 1
ATOM 4682 C C . LYS A 1 587 ? 16.949 10.167 -33.125 1.00 86.94 587 LYS A C 1
ATOM 4684 O O . LYS A 1 587 ? 15.825 9.777 -32.818 1.00 86.94 587 LYS A O 1
ATOM 4689 N N . PRO A 1 588 ? 17.648 10.982 -32.326 1.00 84.19 588 PRO A N 1
ATOM 4690 C CA . PRO A 1 588 ? 17.081 11.509 -31.095 1.00 84.19 588 PRO A CA 1
ATOM 4691 C C . PRO A 1 588 ? 15.864 12.386 -31.415 1.00 84.19 588 PRO A C 1
ATOM 4693 O O . PRO A 1 588 ? 15.712 12.905 -32.525 1.00 84.19 588 PRO A O 1
ATOM 4696 N N . VAL A 1 589 ? 14.955 12.505 -30.451 1.00 80.69 589 VAL A N 1
ATOM 4697 C CA . VAL A 1 589 ? 13.773 13.364 -30.567 1.00 80.69 589 VAL A CA 1
ATOM 4698 C C . VAL A 1 589 ? 14.032 14.652 -29.801 1.00 80.69 589 VAL A C 1
ATOM 4700 O O . VAL A 1 589 ? 14.274 14.599 -28.598 1.00 80.69 589 VAL A O 1
ATOM 4703 N N . ASP A 1 590 ? 13.883 15.798 -30.466 1.00 68.94 590 ASP A N 1
ATOM 4704 C CA . ASP A 1 590 ? 13.605 17.050 -29.763 1.00 68.94 590 ASP A CA 1
ATOM 4705 C C . ASP A 1 590 ? 12.189 16.959 -29.209 1.00 68.94 590 ASP A C 1
ATOM 4707 O O . ASP A 1 590 ? 11.210 17.016 -29.959 1.00 68.94 590 ASP A O 1
ATOM 4711 N N . VAL A 1 591 ? 12.070 16.716 -27.904 1.00 62.25 591 VAL A N 1
ATOM 4712 C CA . VAL A 1 591 ? 10.769 16.620 -27.244 1.00 62.25 591 VAL A CA 1
ATOM 4713 C C . VAL A 1 591 ? 10.162 18.025 -27.204 1.00 62.25 591 VAL A C 1
ATOM 4715 O O . VAL A 1 591 ? 10.717 18.901 -26.537 1.00 62.25 591 VAL A O 1
ATOM 4718 N N . PRO A 1 592 ? 9.033 18.278 -27.891 1.00 59.41 592 PRO A N 1
ATOM 4719 C CA . PRO A 1 592 ? 8.416 19.595 -27.880 1.00 59.41 592 PRO A CA 1
ATOM 4720 C C . PRO A 1 592 ? 7.986 19.960 -26.452 1.00 59.41 592 PRO A C 1
ATOM 4722 O O . PRO A 1 592 ? 7.205 19.240 -25.824 1.00 59.41 592 PRO A O 1
ATOM 4725 N N . LEU A 1 593 ? 8.493 21.078 -25.922 1.00 65.50 593 LEU A N 1
ATOM 4726 C CA . LEU A 1 593 ? 8.086 21.620 -24.621 1.00 65.50 593 LEU A CA 1
ATOM 4727 C C . LEU A 1 593 ? 6.700 22.268 -24.757 1.00 65.50 593 LEU A C 1
ATOM 4729 O O . LEU A 1 593 ? 6.571 23.489 -24.837 1.00 65.50 593 LEU A O 1
ATOM 4733 N N . ASN A 1 594 ? 5.658 21.445 -24.850 1.00 65.38 594 ASN A N 1
ATOM 4734 C CA . ASN A 1 594 ? 4.322 21.910 -25.228 1.00 65.38 594 ASN A CA 1
ATOM 4735 C C . ASN A 1 594 ? 3.566 22.601 -24.086 1.00 65.38 594 ASN A C 1
ATOM 4737 O O . ASN A 1 594 ? 2.718 23.448 -24.352 1.00 65.38 594 ASN A O 1
ATOM 4741 N N . SER A 1 595 ? 3.882 22.295 -22.824 1.00 75.06 595 SER A N 1
ATOM 4742 C CA . SER A 1 595 ? 3.219 22.903 -21.666 1.00 75.06 595 SER A CA 1
ATOM 4743 C C . SER A 1 595 ? 4.072 23.991 -21.009 1.00 75.06 595 SER A C 1
ATOM 4745 O O . SER A 1 595 ? 5.304 23.920 -20.987 1.00 75.06 595 SER A O 1
ATOM 4747 N N . ALA A 1 596 ? 3.414 24.999 -20.424 1.00 80.19 596 ALA A N 1
ATOM 4748 C CA . ALA A 1 596 ? 4.079 26.022 -19.612 1.00 80.19 596 ALA A CA 1
ATOM 4749 C C . ALA A 1 596 ? 4.888 25.392 -18.463 1.00 80.19 596 ALA A C 1
ATOM 4751 O O . ALA A 1 596 ? 6.006 25.816 -18.185 1.00 80.19 596 ALA A O 1
ATOM 4752 N N . HIS A 1 597 ? 4.367 24.316 -17.869 1.00 80.00 597 HIS A N 1
ATOM 4753 C CA . HIS A 1 597 ? 5.046 23.541 -16.836 1.00 80.00 597 HIS A CA 1
ATOM 4754 C C . HIS A 1 597 ? 6.373 22.933 -17.320 1.00 80.00 597 HIS A C 1
ATOM 4756 O O . HIS A 1 597 ? 7.404 23.108 -16.673 1.00 80.00 597 HIS A O 1
ATOM 4762 N N . MET A 1 598 ? 6.378 22.266 -18.482 1.00 78.31 598 MET A N 1
ATOM 4763 C CA . MET A 1 598 ? 7.598 21.681 -19.056 1.00 78.31 598 MET A CA 1
ATOM 4764 C C . MET A 1 598 ? 8.623 22.754 -19.433 1.00 78.31 598 MET A C 1
ATOM 4766 O O . MET A 1 598 ? 9.818 22.560 -19.216 1.00 78.31 598 MET A O 1
ATOM 4770 N N . LYS A 1 599 ? 8.166 23.901 -19.951 1.00 84.94 599 LYS A N 1
ATOM 4771 C CA . LYS A 1 599 ? 9.033 25.051 -20.254 1.00 84.94 599 LYS A CA 1
ATOM 4772 C C . LYS A 1 599 ? 9.679 25.624 -18.992 1.00 84.94 599 LYS A C 1
ATOM 4774 O O . LYS A 1 599 ? 10.895 25.788 -18.965 1.00 84.94 599 LYS A O 1
ATOM 4779 N N . LEU A 1 600 ? 8.889 25.876 -17.944 1.00 88.62 600 LEU A N 1
ATOM 4780 C CA . LEU A 1 600 ? 9.382 26.354 -16.648 1.00 88.62 600 LEU A CA 1
ATOM 4781 C C . LEU A 1 600 ? 10.409 25.385 -16.062 1.00 88.62 600 LEU A C 1
ATOM 4783 O O . LEU A 1 600 ? 11.490 25.797 -15.653 1.00 88.62 600 LEU A O 1
ATOM 4787 N N . ARG A 1 601 ? 10.101 24.089 -16.064 1.00 86.06 601 ARG A N 1
ATOM 4788 C CA . ARG A 1 601 ? 11.016 23.069 -15.563 1.00 86.06 601 ARG A CA 1
ATOM 4789 C C . ARG A 1 601 ? 12.317 23.020 -16.354 1.00 86.06 601 ARG A C 1
ATOM 4791 O O . ARG A 1 601 ? 13.382 23.042 -15.752 1.00 86.06 601 ARG A O 1
ATOM 4798 N N . SER A 1 602 ? 12.238 23.001 -17.684 1.00 84.19 602 SER A N 1
ATOM 4799 C CA . SER A 1 602 ? 13.426 23.027 -18.540 1.00 84.19 602 SER A CA 1
ATOM 4800 C C . SER A 1 602 ? 14.287 24.264 -18.271 1.00 84.19 602 SER A C 1
ATOM 4802 O O . SER A 1 602 ? 15.512 24.170 -18.321 1.00 84.19 602 SER A O 1
ATOM 4804 N N . LEU A 1 603 ? 13.664 25.407 -17.970 1.00 89.25 603 LEU A N 1
ATOM 4805 C CA . LEU A 1 603 ? 14.356 26.639 -17.599 1.00 89.25 603 LEU A CA 1
ATOM 4806 C C . LEU A 1 603 ? 15.060 26.515 -16.238 1.00 89.25 603 LEU A C 1
ATOM 4808 O O . LEU A 1 603 ? 16.230 26.879 -16.120 1.00 89.25 603 LEU A O 1
ATOM 4812 N N . ILE A 1 604 ? 14.373 25.960 -15.231 1.00 91.31 604 ILE A N 1
ATOM 4813 C CA . ILE A 1 604 ? 14.932 25.707 -13.894 1.00 91.31 604 ILE A CA 1
ATOM 4814 C C . ILE A 1 604 ? 16.098 24.717 -13.976 1.00 91.31 604 ILE A C 1
ATOM 4816 O O . ILE A 1 604 ? 17.162 24.997 -13.432 1.00 91.31 604 ILE A O 1
ATOM 4820 N N . ASP A 1 605 ? 15.940 23.595 -14.681 1.00 87.50 605 ASP A N 1
ATOM 4821 C CA . ASP A 1 605 ? 17.002 22.598 -14.846 1.00 87.50 605 ASP A CA 1
ATOM 4822 C C . ASP A 1 605 ? 18.215 23.203 -15.579 1.00 87.50 605 ASP A C 1
ATOM 4824 O O . ASP A 1 605 ? 19.352 23.003 -15.149 1.00 87.50 605 ASP A O 1
ATOM 4828 N N . LYS A 1 606 ? 18.002 24.015 -16.626 1.00 87.44 606 LYS A N 1
ATOM 4829 C CA . LYS A 1 606 ? 19.086 24.705 -17.354 1.00 87.44 606 LYS A CA 1
ATOM 4830 C C . LYS A 1 606 ? 19.895 25.637 -16.446 1.00 87.44 606 LYS A C 1
ATOM 4832 O O . LYS A 1 606 ? 21.122 25.652 -16.530 1.00 87.44 606 LYS A O 1
ATOM 4837 N N . LEU A 1 607 ? 19.226 26.428 -15.607 1.00 91.69 607 LEU A N 1
ATOM 4838 C CA . LEU A 1 607 ? 19.878 27.459 -14.793 1.00 91.69 607 LEU A CA 1
ATOM 4839 C C . LEU A 1 607 ? 20.374 26.945 -13.431 1.00 91.69 607 LEU A C 1
ATOM 4841 O O . LEU A 1 607 ? 21.354 27.469 -12.902 1.00 91.69 607 LEU A O 1
ATOM 4845 N N . TYR A 1 608 ? 19.728 25.920 -12.867 1.00 93.06 608 TYR A N 1
ATOM 4846 C CA . TYR A 1 608 ? 19.894 25.519 -11.465 1.00 93.06 608 TYR A CA 1
ATOM 4847 C C . TYR A 1 608 ? 20.089 24.018 -11.242 1.00 93.06 608 TYR A C 1
ATOM 4849 O O . TYR A 1 608 ? 19.933 23.568 -10.108 1.00 93.06 608 TYR A O 1
ATOM 4857 N N . ASN A 1 609 ? 20.498 23.237 -12.250 1.00 86.00 609 ASN A N 1
ATOM 4858 C CA . ASN A 1 609 ? 20.753 21.791 -12.106 1.00 86.00 609 ASN A CA 1
ATOM 4859 C C . ASN A 1 609 ? 21.634 21.390 -10.901 1.00 86.00 609 ASN A C 1
ATOM 4861 O O . ASN A 1 609 ? 21.473 20.285 -10.389 1.00 86.00 609 ASN A O 1
ATOM 4865 N N . LYS A 1 610 ? 22.539 22.267 -10.438 1.00 90.00 610 LYS A N 1
ATOM 4866 C CA . LYS A 1 610 ? 23.421 22.056 -9.272 1.00 90.00 610 LYS A CA 1
ATOM 4867 C C . LYS A 1 610 ? 22.750 22.296 -7.908 1.00 90.00 610 LYS A C 1
ATOM 4869 O O . LYS A 1 610 ? 23.362 22.001 -6.885 1.00 90.00 610 LYS A O 1
ATOM 4874 N N . LYS A 1 611 ? 21.549 22.883 -7.863 1.00 93.81 611 LYS A N 1
ATOM 4875 C CA . LYS A 1 611 ? 20.771 23.097 -6.625 1.00 93.81 611 LYS A CA 1
ATOM 4876 C C . LYS A 1 611 ? 20.042 21.806 -6.217 1.00 93.81 611 LYS A C 1
ATOM 4878 O O . LYS A 1 611 ? 19.870 20.918 -7.047 1.00 93.81 611 LYS A O 1
ATOM 4883 N N . GLY A 1 612 ? 19.611 21.708 -4.955 1.00 93.25 612 GLY A N 1
ATOM 4884 C CA . GLY A 1 612 ? 18.825 20.565 -4.463 1.00 93.25 612 GLY A CA 1
ATOM 4885 C C . GLY A 1 612 ? 17.504 20.405 -5.220 1.00 93.25 612 GLY A C 1
ATOM 4886 O O . GLY A 1 612 ? 16.931 21.397 -5.682 1.00 93.25 612 GLY A O 1
ATOM 4887 N N . LYS A 1 613 ? 17.018 19.169 -5.371 1.00 94.31 613 LYS A N 1
ATOM 4888 C CA . LYS A 1 613 ? 15.788 18.899 -6.131 1.00 94.31 613 LYS A CA 1
ATOM 4889 C C . LYS A 1 613 ? 14.539 19.393 -5.409 1.00 94.31 613 LYS A C 1
ATOM 4891 O O . LYS A 1 613 ? 13.624 19.870 -6.076 1.00 94.31 613 LYS A O 1
ATOM 4896 N N . VAL A 1 614 ? 14.537 19.401 -4.075 1.00 95.25 614 VAL A N 1
ATOM 4897 C CA . VAL A 1 614 ? 13.429 19.985 -3.304 1.00 95.25 614 VAL A CA 1
ATOM 4898 C C . VAL A 1 614 ? 13.403 21.511 -3.448 1.00 95.25 614 VAL A C 1
ATOM 4900 O O . VAL A 1 614 ? 12.337 22.093 -3.613 1.00 95.25 614 VAL A O 1
ATOM 4903 N N . PHE A 1 615 ? 14.569 22.168 -3.488 1.00 96.69 615 PHE A N 1
ATOM 4904 C CA . PHE A 1 615 ? 14.648 23.612 -3.749 1.00 96.69 615 PHE A CA 1
ATOM 4905 C C . PHE A 1 615 ? 14.172 23.967 -5.165 1.00 96.69 615 PHE A C 1
ATOM 4907 O O . PHE A 1 615 ? 13.428 24.925 -5.352 1.00 96.69 615 PHE A O 1
ATOM 4914 N N . GLN A 1 616 ? 14.558 23.177 -6.172 1.00 95.19 616 GLN A N 1
ATOM 4915 C CA . GLN A 1 616 ? 14.045 23.346 -7.537 1.00 95.19 616 GLN A CA 1
ATOM 4916 C C . GLN A 1 616 ? 12.518 23.207 -7.584 1.00 95.19 616 GLN A C 1
ATOM 4918 O O . GLN A 1 616 ? 11.861 23.998 -8.260 1.00 95.19 616 GLN A O 1
ATOM 4923 N N . HIS A 1 617 ? 11.955 22.251 -6.839 1.00 94.69 617 HIS A N 1
ATOM 4924 C CA . HIS A 1 617 ? 10.508 22.092 -6.728 1.00 94.69 617 HIS A CA 1
ATOM 4925 C C . HIS A 1 617 ? 9.841 23.280 -6.019 1.00 94.69 617 HIS A C 1
ATOM 4927 O O . HIS A 1 617 ? 8.829 23.764 -6.504 1.00 94.69 617 HIS A O 1
ATOM 4933 N N . TYR A 1 618 ? 10.443 23.834 -4.964 1.00 96.06 618 TYR A N 1
ATOM 4934 C CA . TYR A 1 618 ? 9.958 25.067 -4.329 1.00 96.06 618 TYR A CA 1
ATOM 4935 C C . TYR A 1 618 ? 9.867 26.239 -5.320 1.00 96.06 618 TYR A C 1
ATOM 4937 O O . TYR A 1 618 ? 8.844 26.923 -5.414 1.00 96.06 618 TYR A O 1
ATOM 4945 N N . VAL A 1 619 ? 10.908 26.428 -6.137 1.00 95.38 619 VAL A N 1
ATOM 4946 C CA . VAL A 1 619 ? 10.908 27.445 -7.201 1.00 95.38 619 VAL A CA 1
ATOM 4947 C C . VAL A 1 619 ? 9.813 27.157 -8.233 1.00 95.38 619 VAL A C 1
ATOM 4949 O O . VAL A 1 619 ? 9.101 28.066 -8.656 1.00 95.38 619 VAL A O 1
ATOM 4952 N N . GLN A 1 620 ? 9.639 25.894 -8.622 1.00 92.69 620 GLN A N 1
ATOM 4953 C CA . GLN A 1 620 ? 8.584 25.470 -9.539 1.00 92.69 620 GLN A CA 1
ATOM 4954 C C . GLN A 1 620 ? 7.184 25.762 -8.975 1.00 92.69 620 GLN A C 1
ATOM 4956 O O . GLN A 1 620 ? 6.350 26.319 -9.691 1.00 92.69 620 GLN A O 1
ATOM 4961 N N . SER A 1 621 ? 6.941 25.443 -7.702 1.00 91.56 621 SER A N 1
ATOM 4962 C CA . SER A 1 621 ? 5.678 25.693 -7.005 1.00 91.56 621 SER A CA 1
ATOM 4963 C C . SER A 1 621 ? 5.357 27.183 -6.914 1.00 91.56 621 SER A C 1
ATOM 4965 O O . SER A 1 621 ? 4.214 27.567 -7.156 1.00 91.56 621 SER A O 1
ATOM 4967 N N . HIS A 1 622 ? 6.355 28.049 -6.701 1.00 92.75 622 HIS A N 1
ATOM 4968 C CA . HIS A 1 622 ? 6.155 29.505 -6.704 1.00 92.75 622 HIS A CA 1
ATOM 4969 C C . HIS A 1 622 ? 5.592 30.042 -8.034 1.00 92.75 622 HIS A C 1
ATOM 4971 O O . HIS A 1 622 ? 4.790 30.985 -8.047 1.00 92.75 622 HIS A O 1
ATOM 4977 N N . PHE A 1 623 ? 6.020 29.470 -9.164 1.00 91.56 623 PHE A N 1
ATOM 4978 C CA . PHE A 1 623 ? 5.580 29.869 -10.507 1.00 91.56 623 PHE A CA 1
ATOM 4979 C C . PHE A 1 623 ? 4.429 29.015 -11.056 1.00 91.56 623 PHE A C 1
ATOM 4981 O O . PHE A 1 623 ? 3.989 29.226 -12.190 1.00 91.56 623 PHE A O 1
ATOM 4988 N N . LYS A 1 624 ? 3.898 28.075 -10.268 1.00 84.62 624 LYS A N 1
ATOM 4989 C CA . LYS A 1 624 ? 2.758 27.247 -10.666 1.00 84.62 624 LYS A CA 1
ATOM 4990 C C . LYS A 1 624 ? 1.540 28.131 -10.963 1.00 84.62 624 LYS A C 1
ATOM 4992 O O . LYS A 1 624 ? 1.209 29.035 -10.203 1.00 84.62 624 LYS A O 1
ATOM 4997 N N . GLY A 1 625 ? 0.894 27.894 -12.106 1.00 80.19 625 GLY A N 1
ATOM 4998 C CA . GLY A 1 625 ? -0.265 28.675 -12.562 1.00 80.19 625 GLY A CA 1
ATOM 4999 C C . GLY A 1 625 ? 0.055 30.085 -13.084 1.00 80.19 625 GLY A C 1
ATOM 5000 O O . GLY A 1 625 ? -0.858 30.783 -13.519 1.00 80.19 625 GLY A O 1
ATOM 5001 N N . LYS A 1 626 ? 1.327 30.508 -13.088 1.00 87.81 626 LYS A N 1
ATOM 5002 C CA . LYS A 1 626 ? 1.776 31.788 -13.656 1.00 87.81 626 LYS A CA 1
ATOM 5003 C C . LYS A 1 626 ? 2.347 31.582 -15.071 1.00 87.81 626 LYS A C 1
ATOM 5005 O O . LYS A 1 626 ? 2.767 30.470 -15.408 1.00 87.81 626 LYS A O 1
ATOM 5010 N N . PRO A 1 627 ? 2.403 32.631 -15.916 1.00 90.00 627 PRO A N 1
ATOM 5011 C CA . PRO A 1 627 ? 3.193 32.590 -17.144 1.00 90.00 627 PRO A CA 1
ATOM 5012 C C . PRO A 1 627 ? 4.651 32.215 -16.849 1.00 90.00 627 PRO A C 1
ATOM 5014 O O . PRO A 1 627 ? 5.195 32.601 -15.814 1.00 90.00 627 PRO A O 1
ATOM 5017 N N . VAL A 1 628 ? 5.287 31.477 -17.764 1.00 90.94 628 VAL A N 1
ATOM 5018 C CA . VAL A 1 628 ? 6.696 31.078 -17.618 1.00 90.94 628 VAL A CA 1
ATOM 5019 C C . VAL A 1 628 ? 7.562 32.344 -17.506 1.00 90.94 628 VAL A C 1
ATOM 5021 O O . VAL A 1 628 ? 7.485 33.187 -18.403 1.00 90.94 628 VAL A O 1
ATOM 5024 N N . PRO A 1 629 ? 8.356 32.508 -16.431 1.00 93.62 629 PRO A N 1
ATOM 5025 C CA . PRO A 1 629 ? 9.171 33.701 -16.227 1.00 93.62 629 PRO A CA 1
ATOM 5026 C C . PRO A 1 629 ? 10.314 33.781 -17.249 1.00 93.62 629 PRO A C 1
ATOM 5028 O O . PRO A 1 629 ? 10.724 32.767 -17.817 1.00 93.62 629 PRO A O 1
ATOM 5031 N N . SER A 1 630 ? 10.865 34.984 -17.454 1.00 95.12 630 SER A N 1
ATOM 5032 C CA . SER A 1 630 ? 12.136 35.140 -18.177 1.00 95.12 630 SER A CA 1
ATOM 5033 C C . SER A 1 630 ? 13.307 34.581 -17.358 1.00 95.12 630 SER A C 1
ATOM 5035 O O . SER A 1 630 ? 13.186 34.384 -16.144 1.00 95.12 630 SER A O 1
ATOM 5037 N N . GLU A 1 631 ? 14.460 34.351 -18.000 1.00 95.12 631 GLU A N 1
ATOM 5038 C CA . GLU A 1 631 ? 15.674 33.914 -17.292 1.00 95.12 631 GLU A CA 1
ATOM 5039 C C . GLU A 1 631 ? 16.071 34.899 -16.176 1.00 95.12 631 GLU A C 1
ATOM 5041 O O . GLU A 1 631 ? 16.473 34.474 -15.094 1.00 95.12 631 GLU A O 1
ATOM 5046 N N . GLU A 1 632 ? 15.932 36.208 -16.406 1.00 94.75 632 GLU A N 1
ATOM 5047 C CA . GLU A 1 632 ? 16.257 37.269 -15.444 1.00 94.75 632 GLU A CA 1
ATOM 5048 C C . GLU A 1 632 ? 15.275 37.303 -14.272 1.00 94.75 632 GLU A C 1
ATOM 5050 O O . GLU A 1 632 ? 15.699 37.417 -13.123 1.00 94.75 632 GLU A O 1
ATOM 5055 N N . ALA A 1 633 ? 13.973 37.169 -14.543 1.00 93.50 633 ALA A N 1
ATOM 5056 C CA . ALA A 1 633 ? 12.951 37.144 -13.500 1.00 93.50 633 ALA A CA 1
ATOM 5057 C C . ALA A 1 633 ? 13.114 35.920 -12.586 1.00 93.50 633 ALA A C 1
ATOM 5059 O O . ALA A 1 633 ? 12.998 36.032 -11.365 1.00 93.50 633 ALA A O 1
ATOM 5060 N N . LEU A 1 634 ? 13.446 34.762 -13.168 1.00 95.31 634 LEU A N 1
ATOM 5061 C CA . LEU A 1 634 ? 13.720 33.548 -12.407 1.00 95.31 634 LEU A CA 1
ATOM 5062 C C . LEU A 1 634 ? 14.986 33.696 -11.543 1.00 95.31 634 LEU A C 1
ATOM 5064 O O . LEU A 1 634 ? 14.958 33.324 -10.370 1.00 95.31 634 LEU A O 1
ATOM 5068 N N . LYS A 1 635 ? 16.056 34.302 -12.082 1.00 95.62 635 LYS A N 1
ATOM 5069 C CA . LYS A 1 635 ? 17.274 34.646 -11.321 1.00 95.62 635 LYS A CA 1
ATOM 5070 C C . LYS A 1 635 ? 16.988 35.582 -10.162 1.00 95.62 635 LYS A C 1
ATOM 5072 O O . LYS A 1 635 ? 17.343 35.256 -9.036 1.00 95.62 635 LYS A O 1
ATOM 5077 N N . SER A 1 636 ? 16.257 36.665 -10.411 1.00 95.56 636 SER A N 1
ATOM 5078 C CA . SER A 1 636 ? 15.890 37.618 -9.365 1.00 95.56 636 SER A CA 1
ATOM 5079 C C . SER A 1 636 ? 15.088 36.972 -8.234 1.00 95.56 636 SER A C 1
ATOM 5081 O O . SER A 1 636 ? 15.299 37.329 -7.080 1.00 95.56 636 SER A O 1
ATOM 5083 N N . PHE A 1 637 ? 14.182 36.033 -8.537 1.00 96.00 637 PHE A N 1
ATOM 5084 C CA . PHE A 1 637 ? 13.446 35.303 -7.502 1.00 96.00 637 PHE A CA 1
ATOM 5085 C C . PHE A 1 637 ? 14.369 34.378 -6.701 1.00 96.00 637 PHE A C 1
ATOM 5087 O O . PHE A 1 637 ? 14.375 34.444 -5.474 1.00 96.00 637 PHE A O 1
ATOM 5094 N N . VAL A 1 638 ? 15.179 33.555 -7.376 1.00 95.62 638 VAL A N 1
ATOM 5095 C CA . VAL A 1 638 ? 16.097 32.616 -6.707 1.00 95.62 638 VAL A CA 1
ATOM 5096 C C . VAL A 1 638 ? 17.131 33.343 -5.842 1.00 95.62 638 VAL A C 1
ATOM 5098 O O . VAL A 1 638 ? 17.467 32.842 -4.773 1.00 95.62 638 VAL A O 1
ATOM 5101 N N . ASP A 1 639 ? 17.595 34.521 -6.261 1.00 95.12 639 ASP A N 1
ATOM 5102 C CA . ASP A 1 639 ? 18.533 35.347 -5.491 1.00 95.12 639 ASP A CA 1
ATOM 5103 C C . ASP A 1 639 ? 17.864 36.052 -4.293 1.00 95.12 639 ASP A C 1
ATOM 5105 O O . ASP A 1 639 ? 18.554 36.479 -3.369 1.00 95.12 639 ASP A O 1
ATOM 5109 N N . SER A 1 640 ? 16.529 36.163 -4.286 1.00 94.94 640 SER A N 1
ATOM 5110 C CA . SER A 1 640 ? 15.759 36.779 -3.194 1.00 94.94 640 SER A CA 1
ATOM 5111 C C . SER A 1 640 ? 15.397 35.822 -2.051 1.00 94.94 640 SER A C 1
ATOM 5113 O O . SER A 1 640 ? 14.956 36.282 -0.999 1.00 94.94 640 SER A O 1
ATOM 5115 N N . VAL A 1 641 ? 15.572 34.508 -2.241 1.00 95.00 641 VAL A N 1
ATOM 5116 C CA . VAL A 1 641 ? 15.216 33.467 -1.261 1.00 95.00 641 VAL A CA 1
ATOM 5117 C C . VAL A 1 641 ? 16.446 32.683 -0.799 1.00 95.00 641 VAL A C 1
ATOM 5119 O O . VAL A 1 641 ? 17.375 32.417 -1.564 1.00 95.00 641 VAL A O 1
ATOM 5122 N N . ASP A 1 642 ? 16.455 32.259 0.464 1.00 95.25 642 ASP A N 1
ATOM 5123 C CA . ASP A 1 642 ? 17.580 31.516 1.029 1.00 95.25 642 ASP A CA 1
ATOM 5124 C C . ASP A 1 642 ? 17.660 30.082 0.482 1.00 95.25 642 ASP A C 1
ATOM 5126 O O . ASP A 1 642 ? 16.863 29.211 0.810 1.00 95.25 642 ASP A O 1
ATOM 5130 N N . ASN A 1 643 ? 18.719 29.760 -0.256 1.00 93.69 643 ASN A N 1
ATOM 5131 C CA . ASN A 1 643 ? 18.935 28.397 -0.750 1.00 93.69 643 ASN A CA 1
ATOM 5132 C C . ASN A 1 643 ? 19.038 27.346 0.384 1.00 93.69 643 ASN A C 1
ATOM 5134 O O . ASN A 1 643 ? 19.677 27.593 1.414 1.00 93.69 643 ASN A O 1
ATOM 5138 N N . PHE A 1 644 ? 18.514 26.136 0.165 1.00 96.12 644 PHE A N 1
ATOM 5139 C CA . PHE A 1 644 ? 18.620 24.992 1.082 1.00 96.12 644 PHE A CA 1
ATOM 5140 C C . PHE A 1 644 ? 18.934 23.678 0.343 1.00 96.12 644 PHE A C 1
ATOM 5142 O O . PHE A 1 644 ? 18.712 23.556 -0.860 1.00 96.12 644 PHE A O 1
ATOM 5149 N N . SER A 1 645 ? 19.507 22.700 1.055 1.00 94.94 645 SER A N 1
ATOM 5150 C CA . SER A 1 645 ? 19.828 21.373 0.509 1.00 94.94 645 SER A CA 1
ATOM 5151 C C . SER A 1 645 ? 18.726 20.349 0.800 1.00 94.94 645 SER A C 1
ATOM 5153 O O . SER A 1 645 ? 17.955 20.505 1.747 1.00 94.94 645 SER A O 1
ATOM 5155 N N . ASP A 1 646 ? 18.698 19.264 0.023 1.00 92.88 646 ASP A N 1
ATOM 5156 C CA . ASP A 1 646 ? 17.744 18.161 0.203 1.00 92.88 646 ASP A CA 1
ATOM 5157 C C . ASP A 1 646 ? 17.908 17.461 1.572 1.00 92.88 646 ASP A C 1
ATOM 5159 O O . ASP A 1 646 ? 16.920 17.105 2.212 1.00 92.88 646 ASP A O 1
ATOM 5163 N N . ASP A 1 647 ? 19.146 17.328 2.067 1.00 90.81 647 ASP A N 1
ATOM 5164 C CA . ASP A 1 647 ? 19.449 16.796 3.410 1.00 90.81 647 ASP A CA 1
ATOM 5165 C C . ASP A 1 647 ? 18.887 17.699 4.521 1.00 90.81 647 ASP A C 1
ATOM 5167 O O . ASP A 1 647 ? 18.251 17.230 5.464 1.00 90.81 647 ASP A O 1
ATOM 5171 N N . PHE A 1 648 ? 19.059 19.016 4.380 1.00 93.81 648 PHE A N 1
ATOM 5172 C CA . PHE A 1 648 ? 18.575 20.003 5.347 1.00 93.81 648 PHE A CA 1
ATOM 5173 C C . PHE A 1 648 ? 17.045 20.058 5.420 1.00 93.81 648 PHE A C 1
ATOM 5175 O O . PHE A 1 648 ? 16.484 20.241 6.503 1.00 93.81 648 PHE A O 1
ATOM 5182 N N . PHE A 1 649 ? 16.378 19.902 4.275 1.00 95.25 649 PHE A N 1
ATOM 5183 C CA . PHE A 1 649 ? 14.928 19.748 4.198 1.00 95.25 649 PHE A CA 1
ATOM 5184 C C . PHE A 1 649 ? 14.485 18.442 4.873 1.00 95.25 649 PHE A C 1
ATOM 5186 O O . PHE A 1 649 ? 13.659 18.460 5.783 1.00 95.25 649 PHE A O 1
ATOM 5193 N N . SER A 1 650 ? 15.097 17.319 4.485 1.00 91.88 650 SER A N 1
ATOM 5194 C CA . SER A 1 650 ? 14.711 15.983 4.953 1.00 91.88 650 SER A CA 1
ATOM 5195 C C . SER A 1 650 ? 14.829 15.825 6.456 1.00 91.88 650 SER A C 1
ATOM 5197 O O . SER A 1 650 ? 13.901 15.318 7.073 1.00 91.88 650 SER A O 1
ATOM 5199 N N . LYS A 1 651 ? 15.929 16.294 7.056 1.00 90.50 651 LYS A N 1
ATOM 5200 C CA . LYS A 1 651 ? 16.136 16.219 8.509 1.00 90.50 651 LYS A CA 1
ATOM 5201 C C . LYS A 1 651 ? 14.977 16.838 9.280 1.00 90.50 651 LYS A C 1
ATOM 5203 O O . LYS A 1 651 ? 14.459 16.213 10.190 1.00 90.50 651 LYS A O 1
ATOM 5208 N N . ARG A 1 652 ? 14.505 18.017 8.867 1.00 94.38 652 ARG A N 1
ATOM 5209 C CA . ARG A 1 652 ? 13.375 18.685 9.528 1.00 94.38 652 ARG A CA 1
ATOM 5210 C C . ARG A 1 652 ? 12.080 17.902 9.415 1.00 94.38 652 ARG A C 1
ATOM 5212 O O . ARG A 1 652 ? 11.410 17.705 10.422 1.00 94.38 652 ARG A O 1
ATOM 5219 N N . VAL A 1 653 ? 11.740 17.471 8.200 1.00 94.25 653 VAL A N 1
ATOM 5220 C CA . VAL A 1 653 ? 10.487 16.749 7.944 1.00 94.25 653 VAL A CA 1
ATOM 5221 C C . VAL A 1 653 ? 10.482 15.403 8.666 1.00 94.25 653 VAL A C 1
ATOM 5223 O O . VAL A 1 653 ? 9.476 15.052 9.274 1.00 94.25 653 VAL A O 1
ATOM 5226 N N . VAL A 1 654 ? 11.606 14.678 8.646 1.00 90.81 654 VAL A N 1
ATOM 5227 C CA . VAL A 1 654 ? 11.774 13.405 9.362 1.00 90.81 654 VAL A CA 1
ATOM 5228 C C . VAL A 1 654 ? 11.649 13.618 10.868 1.00 90.81 654 VAL A C 1
ATOM 5230 O O . VAL A 1 654 ? 10.815 12.961 11.475 1.00 90.81 654 VAL A O 1
ATOM 5233 N N . SER A 1 655 ? 12.374 14.573 11.462 1.00 91.00 655 SER A N 1
ATOM 5234 C CA . SER A 1 655 ? 12.285 14.833 12.907 1.00 91.00 655 SER A CA 1
ATOM 5235 C C . SER A 1 655 ? 10.871 15.228 13.343 1.00 91.00 655 SER A C 1
ATOM 5237 O O . SER A 1 655 ? 10.379 14.743 14.356 1.00 91.00 655 SER A O 1
ATOM 5239 N N . THR A 1 656 ? 10.165 16.057 12.567 1.00 94.25 656 THR A N 1
ATOM 5240 C CA . THR A 1 656 ? 8.765 16.399 12.871 1.00 94.25 656 THR A CA 1
ATOM 5241 C C . THR A 1 656 ? 7.838 15.191 12.740 1.00 94.25 656 THR A C 1
ATOM 5243 O O . THR A 1 656 ? 6.972 14.978 13.586 1.00 94.25 656 THR A O 1
ATOM 5246 N N . SER A 1 657 ? 8.014 14.391 11.688 1.00 92.44 657 SER A N 1
ATOM 5247 C CA . SER A 1 657 ? 7.209 13.192 11.445 1.00 92.44 657 SER A CA 1
ATOM 5248 C C . SER A 1 657 ? 7.437 12.115 12.505 1.00 92.44 657 SER A C 1
ATOM 5250 O O . SER A 1 657 ? 6.516 11.377 12.843 1.00 92.44 657 SER A O 1
ATOM 5252 N N . GLU A 1 658 ? 8.648 12.037 13.038 1.00 88.69 658 GLU A N 1
ATOM 5253 C CA . GLU A 1 658 ? 9.018 11.135 14.112 1.00 88.69 658 GLU A CA 1
ATOM 5254 C C . GLU A 1 658 ? 8.314 11.500 15.425 1.00 88.69 658 GLU A C 1
ATOM 5256 O O . GLU A 1 658 ? 7.594 10.664 15.971 1.00 88.69 658 GLU A O 1
ATOM 5261 N N . VAL A 1 659 ? 8.430 12.753 15.882 1.00 92.12 659 VAL A N 1
ATOM 5262 C CA . VAL A 1 659 ? 7.725 13.231 17.088 1.00 92.12 659 VAL A CA 1
ATOM 5263 C C . VAL A 1 659 ? 6.219 12.993 16.958 1.00 92.12 659 VAL A C 1
ATOM 5265 O O . VAL A 1 659 ? 5.576 12.475 17.872 1.00 92.12 659 VAL A O 1
ATOM 5268 N N . LEU A 1 660 ? 5.660 13.282 15.780 1.00 93.19 660 LEU A N 1
ATOM 5269 C CA . LEU A 1 660 ? 4.255 13.025 15.480 1.00 93.19 660 LEU A CA 1
ATOM 5270 C C . LEU A 1 660 ? 3.890 11.536 15.571 1.00 93.19 660 LEU A C 1
ATOM 5272 O O . LEU A 1 660 ? 2.818 11.203 16.077 1.00 93.19 660 LEU A O 1
ATOM 5276 N N . SER A 1 661 ? 4.761 10.639 15.100 1.00 90.75 661 SER A N 1
ATOM 5277 C CA . SER A 1 661 ? 4.528 9.193 15.176 1.00 90.75 661 SER A CA 1
ATOM 5278 C C . SER A 1 661 ? 4.442 8.692 16.620 1.00 90.75 661 SER A C 1
ATOM 5280 O O . SER A 1 661 ? 3.597 7.849 16.919 1.00 90.75 661 SER A O 1
ATOM 5282 N N . TYR A 1 662 ? 5.245 9.254 17.530 1.00 89.25 662 TYR A N 1
ATOM 5283 C CA . TYR A 1 662 ? 5.219 8.908 18.954 1.00 89.25 662 TYR A CA 1
ATOM 5284 C C . TYR A 1 662 ? 3.937 9.374 19.632 1.00 89.25 662 TYR A C 1
ATOM 5286 O O . TYR A 1 662 ? 3.261 8.572 20.276 1.00 89.25 662 TYR A O 1
ATOM 5294 N N . ILE A 1 663 ? 3.548 10.626 19.385 1.00 92.50 663 ILE A N 1
ATOM 5295 C CA . ILE A 1 663 ? 2.298 11.196 19.896 1.00 92.50 663 ILE A CA 1
ATOM 5296 C C . ILE A 1 663 ? 1.094 10.372 19.423 1.00 92.50 663 ILE A C 1
ATOM 5298 O O . ILE A 1 663 ? 0.253 9.981 20.228 1.00 92.50 663 ILE A O 1
ATOM 5302 N N . VAL A 1 664 ? 0.993 10.083 18.119 1.00 90.81 664 VAL A N 1
ATOM 5303 C CA . VAL A 1 664 ? -0.165 9.354 17.575 1.00 90.81 664 VAL A CA 1
ATOM 5304 C C . VAL A 1 664 ? -0.214 7.908 18.063 1.00 90.81 664 VAL A C 1
ATOM 5306 O O . VAL A 1 664 ? -1.310 7.388 18.276 1.00 90.81 664 VAL A O 1
ATOM 5309 N N . ARG A 1 665 ? 0.939 7.270 18.293 1.00 86.38 665 ARG A N 1
ATOM 5310 C CA . ARG A 1 665 ? 0.991 5.928 18.878 1.00 86.38 665 ARG A CA 1
ATOM 5311 C C . ARG A 1 665 ? 0.435 5.914 20.302 1.00 86.38 665 ARG A C 1
ATOM 5313 O O . ARG A 1 665 ? -0.484 5.140 20.548 1.00 86.38 665 ARG A O 1
ATOM 5320 N N . ASP A 1 666 ? 0.914 6.793 21.189 1.00 89.75 666 ASP A N 1
ATOM 5321 C CA . ASP A 1 666 ? 0.415 6.885 22.578 1.00 89.75 666 ASP A CA 1
ATOM 5322 C C . ASP A 1 666 ? -1.087 7.229 22.606 1.00 89.75 666 ASP A C 1
ATOM 5324 O O . ASP A 1 666 ? -1.864 6.651 23.367 1.00 89.75 666 ASP A O 1
ATOM 5328 N N . ILE A 1 667 ? -1.545 8.079 21.674 1.00 89.50 667 ILE A N 1
ATOM 5329 C CA . ILE A 1 667 ? -2.981 8.296 21.453 1.00 89.50 667 ILE A CA 1
ATOM 5330 C C . ILE A 1 667 ? -3.687 6.979 21.096 1.00 89.50 667 ILE A C 1
ATOM 5332 O O . ILE A 1 667 ? -4.705 6.657 21.699 1.00 89.50 667 ILE A O 1
ATOM 5336 N N . SER A 1 668 ? -3.172 6.209 20.137 1.00 85.44 668 SER A N 1
ATOM 5337 C CA . SER A 1 668 ? -3.836 5.001 19.626 1.00 85.44 668 SER A CA 1
ATOM 5338 C C . SER A 1 668 ? -3.935 3.844 20.625 1.00 85.44 668 SER A C 1
ATOM 5340 O O . SER A 1 668 ? -4.809 2.993 20.466 1.00 85.44 668 SER A O 1
ATOM 5342 N N . GLU A 1 669 ? -3.064 3.805 21.638 1.00 84.69 669 GLU A N 1
ATOM 5343 C CA . GLU A 1 669 ? -3.071 2.762 22.671 1.00 84.69 669 GLU A CA 1
ATOM 5344 C C . GLU A 1 669 ? -4.314 2.850 23.561 1.00 84.69 669 GLU A C 1
ATOM 5346 O O . GLU A 1 669 ? -4.852 1.828 23.982 1.00 84.69 669 GLU A O 1
ATOM 5351 N N . ASN A 1 670 ? -4.793 4.069 23.824 1.00 81.19 670 ASN A N 1
ATOM 5352 C CA . ASN A 1 670 ? -5.830 4.311 24.828 1.00 81.19 670 ASN A CA 1
ATOM 5353 C C . ASN A 1 670 ? -7.042 5.087 24.293 1.00 81.19 670 ASN A C 1
ATOM 5355 O O . ASN A 1 670 ? -8.089 5.111 24.939 1.00 81.19 670 ASN A O 1
ATOM 5359 N N . LEU A 1 671 ? -6.926 5.727 23.127 1.00 84.75 671 LEU A N 1
ATOM 5360 C CA . LEU A 1 671 ? -7.911 6.654 22.574 1.00 84.75 671 LEU A CA 1
ATOM 5361 C C . LEU A 1 671 ? -8.143 6.397 21.072 1.00 84.75 671 LEU A C 1
ATOM 5363 O O . LEU A 1 671 ? -7.354 5.724 20.408 1.00 84.75 671 LEU A O 1
ATOM 5367 N N . PRO A 1 672 ? -9.226 6.943 20.483 1.00 78.81 672 PRO A N 1
ATOM 5368 C CA . PRO A 1 672 ? -9.426 6.884 19.039 1.00 78.81 672 PRO A CA 1
ATOM 5369 C C . PRO A 1 672 ? -8.267 7.541 18.282 1.00 78.81 672 PRO A C 1
ATOM 5371 O O . PRO A 1 672 ? -7.783 8.597 18.686 1.00 78.81 672 PRO A O 1
ATOM 5374 N N . VAL A 1 673 ? -7.865 6.955 17.152 1.00 82.38 673 VAL A N 1
ATOM 5375 C CA . VAL A 1 673 ? -6.828 7.530 16.283 1.00 82.38 673 VAL A CA 1
ATOM 5376 C C . VAL A 1 673 ? -7.284 8.891 15.736 1.00 82.38 673 VAL A C 1
ATOM 5378 O O . VAL A 1 673 ? -8.393 8.985 15.195 1.00 82.38 673 VAL A O 1
ATOM 5381 N N . PRO A 1 674 ? -6.458 9.947 15.857 1.00 85.06 674 PRO A N 1
ATOM 5382 C CA . PRO A 1 674 ? -6.847 11.295 15.473 1.00 85.06 674 PRO A CA 1
ATOM 5383 C C . PRO A 1 674 ? -6.822 11.473 13.953 1.00 85.06 674 PRO A C 1
ATOM 5385 O O . PRO A 1 674 ? -6.110 10.780 13.229 1.00 85.06 674 PRO A O 1
ATOM 5388 N N . THR A 1 675 ? -7.555 12.464 13.446 1.00 82.81 675 THR A N 1
ATOM 5389 C CA . THR A 1 675 ? -7.269 12.993 12.101 1.00 82.81 675 THR A CA 1
ATOM 5390 C C . THR A 1 675 ? -6.126 13.991 12.217 1.00 82.81 675 THR A C 1
ATOM 5392 O O . THR A 1 675 ? -6.106 14.786 13.156 1.00 82.81 675 THR A O 1
ATOM 5395 N N . LEU A 1 676 ? -5.187 13.970 11.274 1.00 87.88 676 LEU A N 1
ATOM 5396 C CA . LEU A 1 676 ? -4.089 14.929 11.234 1.00 87.88 676 LEU A CA 1
ATOM 5397 C C . LEU A 1 676 ? -4.383 16.024 10.219 1.00 87.88 676 LEU A C 1
ATOM 5399 O O . LEU A 1 676 ? -4.972 15.760 9.180 1.00 87.88 676 LEU A O 1
ATOM 5403 N N . GLY A 1 677 ? -3.967 17.247 10.498 1.00 86.06 677 GLY A N 1
ATOM 5404 C CA . GLY A 1 677 ? -3.942 18.363 9.564 1.00 86.06 677 GLY A CA 1
ATOM 5405 C C . GLY A 1 677 ? -2.512 18.749 9.287 1.00 86.06 677 GLY A C 1
ATOM 5406 O O . GLY A 1 677 ? -1.738 18.873 10.227 1.00 86.06 677 GLY A O 1
ATOM 5407 N N . VAL A 1 678 ? -2.166 18.974 8.029 1.00 91.25 678 VAL A N 1
ATOM 5408 C CA . VAL A 1 678 ? -0.854 19.504 7.643 1.00 91.25 678 VAL A CA 1
ATOM 5409 C C . VAL A 1 678 ? -1.065 20.732 6.770 1.00 91.25 678 VAL A C 1
ATOM 5411 O O . VAL A 1 678 ? -2.032 20.773 6.007 1.00 91.25 678 VAL A O 1
ATOM 5414 N N . SER A 1 679 ? -0.201 21.740 6.886 1.00 90.81 679 SER A N 1
ATOM 5415 C CA . SER A 1 679 ? -0.326 22.953 6.074 1.00 90.81 679 SER A CA 1
ATOM 5416 C C . SER A 1 679 ? -0.329 22.637 4.577 1.00 90.81 679 SER A C 1
ATOM 5418 O O . SER A 1 679 ? 0.479 21.857 4.071 1.00 90.81 679 SER A O 1
ATOM 5420 N N . GLN A 1 680 ? -1.248 23.266 3.849 1.00 86.56 680 GLN A N 1
ATOM 5421 C CA . GLN A 1 680 ? -1.382 23.092 2.409 1.00 86.56 680 GLN A CA 1
ATOM 5422 C C . GLN A 1 680 ? -0.111 23.541 1.676 1.00 86.56 680 GLN A C 1
ATOM 5424 O O . GLN A 1 680 ? 0.347 22.845 0.778 1.00 86.56 680 GLN A O 1
ATOM 5429 N N . GLU A 1 681 ? 0.507 24.643 2.108 1.00 91.06 681 GLU A N 1
ATOM 5430 C CA . GLU A 1 681 ? 1.766 25.148 1.544 1.00 91.06 681 GLU A CA 1
ATOM 5431 C C . GLU A 1 681 ? 2.889 24.106 1.582 1.00 91.06 681 GLU A C 1
ATOM 5433 O O . GLU A 1 681 ? 3.703 24.040 0.661 1.00 91.06 681 GLU A O 1
ATOM 5438 N N . PHE A 1 682 ? 2.924 23.259 2.616 1.00 94.19 682 PHE A N 1
ATOM 5439 C CA . PHE A 1 682 ? 3.881 22.161 2.691 1.00 94.19 682 PHE A CA 1
ATOM 5440 C C . PHE A 1 682 ? 3.635 21.137 1.587 1.00 94.19 682 PHE A C 1
ATOM 5442 O O . PHE A 1 682 ? 4.554 20.827 0.835 1.00 94.19 682 PHE A O 1
ATOM 5449 N N . LEU A 1 683 ? 2.397 20.665 1.435 1.00 89.31 683 LEU A N 1
ATOM 5450 C CA . LEU A 1 683 ? 2.049 19.681 0.406 1.00 89.31 683 LEU A CA 1
ATOM 5451 C C . LEU A 1 683 ? 2.162 20.249 -1.019 1.00 89.31 683 LEU A C 1
ATOM 5453 O O . LEU A 1 683 ? 2.541 19.530 -1.939 1.00 89.31 683 LEU A O 1
ATOM 5457 N N . ASP A 1 684 ? 1.894 21.541 -1.202 1.00 85.62 684 ASP A N 1
ATOM 5458 C CA . ASP A 1 684 ? 2.028 22.245 -2.483 1.00 85.62 684 ASP A CA 1
ATOM 5459 C C . ASP A 1 684 ? 3.494 22.558 -2.852 1.00 85.62 684 ASP A C 1
ATOM 5461 O O . ASP A 1 684 ? 3.768 23.119 -3.915 1.00 85.62 684 ASP A O 1
ATOM 5465 N N . GLY A 1 685 ? 4.459 22.220 -1.989 1.00 90.81 685 GLY A N 1
ATOM 5466 C CA . GLY A 1 685 ? 5.877 22.526 -2.201 1.00 90.81 685 GLY A CA 1
ATOM 5467 C C . GLY A 1 685 ? 6.229 24.007 -2.027 1.00 90.81 685 GLY A C 1
ATOM 5468 O O . GLY A 1 685 ? 7.338 24.408 -2.363 1.00 90.81 685 GLY A O 1
ATOM 5469 N N . ALA A 1 686 ? 5.312 24.825 -1.508 1.00 93.00 686 ALA A N 1
ATOM 5470 C CA . ALA A 1 686 ? 5.506 26.252 -1.254 1.00 93.00 686 ALA A CA 1
ATOM 5471 C C . ALA A 1 686 ? 6.125 26.552 0.126 1.00 93.00 686 ALA A C 1
ATOM 5473 O O . ALA A 1 686 ? 6.510 27.689 0.375 1.00 93.00 686 ALA A O 1
ATOM 5474 N N . TRP A 1 687 ? 6.247 25.556 1.009 1.00 95.62 687 TRP A N 1
ATOM 5475 C CA . TRP A 1 687 ? 6.884 25.705 2.321 1.00 95.62 687 TRP A CA 1
ATOM 5476 C C . TRP A 1 687 ? 8.405 25.867 2.221 1.00 95.62 687 TRP A C 1
ATOM 5478 O O . TRP A 1 687 ? 9.094 25.041 1.612 1.00 95.62 687 TRP A O 1
ATOM 5488 N N . HIS A 1 688 ? 8.943 26.895 2.882 1.00 96.12 688 HIS A N 1
ATOM 5489 C CA . HIS A 1 688 ? 10.371 27.172 2.930 1.00 96.12 688 HIS A CA 1
ATOM 5490 C C . HIS A 1 688 ? 10.999 26.790 4.296 1.00 96.12 688 HIS A C 1
ATOM 5492 O O . HIS A 1 688 ? 10.769 27.458 5.307 1.00 96.12 688 HIS A O 1
ATOM 5498 N N . PRO A 1 689 ? 11.892 25.778 4.364 1.00 95.19 689 PRO A N 1
ATOM 5499 C CA . PRO A 1 689 ? 12.348 25.155 5.618 1.00 95.19 689 PRO A CA 1
ATOM 5500 C C . PRO A 1 689 ? 13.231 26.029 6.526 1.00 95.19 689 PRO A C 1
ATOM 5502 O O . PRO A 1 689 ? 13.596 25.600 7.623 1.00 95.19 689 PRO A O 1
ATOM 5505 N N . LYS A 1 690 ? 13.660 27.213 6.069 1.00 94.88 690 LYS A N 1
ATOM 5506 C CA . LYS A 1 690 ? 14.471 28.150 6.873 1.00 94.88 690 LYS A CA 1
ATOM 5507 C C . LYS A 1 690 ? 13.657 29.265 7.514 1.00 94.88 690 LYS A C 1
ATOM 5509 O O . LYS A 1 690 ? 14.091 29.801 8.527 1.00 94.88 690 LYS A O 1
ATOM 5514 N N . THR A 1 691 ? 12.548 29.641 6.890 1.00 93.81 691 THR A N 1
ATOM 5515 C CA . THR A 1 691 ? 11.797 30.859 7.224 1.00 93.81 691 THR A CA 1
ATOM 5516 C C . THR A 1 691 ? 10.405 30.539 7.740 1.00 93.81 691 THR A C 1
ATOM 5518 O O . THR A 1 691 ? 9.877 31.298 8.548 1.00 93.81 691 THR A O 1
ATOM 5521 N N . ASP A 1 692 ? 9.847 29.397 7.337 1.00 95.44 692 ASP A N 1
ATOM 5522 C CA . ASP A 1 692 ? 8.462 29.040 7.603 1.00 95.44 692 ASP A CA 1
ATOM 5523 C C . ASP A 1 692 ? 8.398 27.867 8.586 1.00 95.44 692 ASP A C 1
ATOM 5525 O O . ASP A 1 692 ? 9.270 26.991 8.606 1.00 95.44 692 ASP A O 1
ATOM 5529 N N . LYS A 1 693 ? 7.323 27.802 9.378 1.00 96.62 693 LYS A N 1
ATOM 5530 C CA . LYS A 1 693 ? 7.046 26.654 10.249 1.00 96.62 693 LYS A CA 1
ATOM 5531 C C . LYS A 1 693 ? 6.099 25.665 9.575 1.00 96.62 693 LYS A C 1
ATOM 5533 O O . LYS A 1 693 ? 5.053 26.051 9.059 1.00 96.62 693 LYS A O 1
ATOM 5538 N N . LEU A 1 694 ? 6.442 24.382 9.639 1.00 96.88 694 LEU A N 1
ATOM 5539 C CA . LEU A 1 694 ? 5.557 23.280 9.283 1.00 96.88 694 LEU A CA 1
ATOM 5540 C C . LEU A 1 694 ? 4.484 23.124 10.364 1.00 96.88 694 LEU A C 1
ATOM 5542 O O . LEU A 1 694 ? 4.784 22.711 11.483 1.00 96.88 694 LEU A O 1
ATOM 5546 N N . LYS A 1 695 ? 3.237 23.449 10.026 1.00 96.81 695 LYS A N 1
ATOM 5547 C CA . LYS A 1 695 ? 2.105 23.327 10.949 1.00 96.81 695 LYS A CA 1
ATOM 5548 C C . LYS A 1 695 ? 1.468 21.951 10.837 1.00 96.81 695 LYS A C 1
ATOM 5550 O O . LYS A 1 695 ? 1.060 21.544 9.745 1.00 96.81 695 LYS A O 1
ATOM 5555 N N . VAL A 1 696 ? 1.350 21.272 11.972 1.00 96.19 696 VAL A N 1
ATOM 5556 C CA . VAL A 1 696 ? 0.655 19.995 12.122 1.00 96.19 696 VAL A CA 1
ATOM 5557 C C . VAL A 1 696 ? -0.413 20.139 13.203 1.00 96.19 696 VAL A C 1
ATOM 5559 O O . VAL A 1 696 ? -0.137 20.577 14.314 1.00 96.19 696 VAL A O 1
ATOM 5562 N N . GLN A 1 697 ? -1.644 19.756 12.886 1.00 95.12 697 GLN A N 1
ATOM 5563 C CA . GLN A 1 697 ? -2.779 19.806 13.803 1.00 95.12 697 GLN A CA 1
ATOM 5564 C C . GLN A 1 697 ? -3.318 18.402 14.075 1.00 95.12 697 GLN A C 1
ATOM 5566 O O . GLN A 1 697 ? -3.513 17.614 13.155 1.00 95.12 697 GLN A O 1
ATOM 5571 N N . ILE A 1 698 ? -3.573 18.082 15.338 1.00 94.31 698 ILE A N 1
ATOM 5572 C CA . ILE A 1 698 ? -4.199 16.839 15.787 1.00 94.31 698 ILE A CA 1
ATOM 5573 C C . ILE A 1 698 ? -5.654 17.164 16.112 1.00 94.31 698 ILE A C 1
ATOM 5575 O O . ILE A 1 698 ? -5.941 17.881 17.074 1.00 94.31 698 ILE A O 1
ATOM 5579 N N . TYR A 1 699 ? -6.579 16.664 15.293 1.00 86.31 699 TYR A N 1
ATOM 5580 C CA . TYR A 1 699 ? -7.998 16.971 15.438 1.00 86.31 699 TYR A CA 1
ATOM 5581 C C . TYR A 1 699 ? -8.687 16.017 16.400 1.00 86.31 699 TYR A C 1
ATOM 5583 O O . TYR A 1 699 ? -8.678 14.798 16.208 1.00 86.31 699 TYR A O 1
ATOM 5591 N N . SER A 1 700 ? -9.374 16.599 17.379 1.00 82.94 700 SER A N 1
ATOM 5592 C CA . SER A 1 700 ? -10.299 15.886 18.252 1.00 82.94 700 SER A CA 1
ATOM 5593 C C . SER A 1 700 ? -11.760 16.094 17.841 1.00 82.94 700 SER A C 1
ATOM 5595 O O . SER A 1 700 ? -12.173 17.178 17.412 1.00 82.94 700 SER A O 1
ATOM 5597 N N . SER A 1 701 ? -12.569 15.048 18.032 1.00 73.75 701 SER A N 1
ATOM 5598 C CA . SER A 1 701 ? -14.014 15.063 17.785 1.00 73.75 701 SER A CA 1
ATOM 5599 C C . SER A 1 701 ? -14.815 15.765 18.891 1.00 73.75 701 SER A C 1
ATOM 5601 O O . SER A 1 701 ? -15.914 16.262 18.635 1.00 73.75 701 SER A O 1
ATOM 5603 N N . ASN A 1 702 ? -14.283 15.851 20.117 1.00 79.19 702 ASN A N 1
ATOM 5604 C CA . ASN A 1 702 ? -14.962 16.467 21.260 1.00 79.19 702 ASN A CA 1
ATOM 5605 C C . ASN A 1 702 ? -13.973 17.044 22.295 1.00 79.19 702 ASN A C 1
ATOM 5607 O O . ASN A 1 702 ? -12.769 16.824 22.219 1.00 79.19 702 ASN A O 1
ATOM 5611 N N . THR A 1 703 ? -14.476 17.819 23.258 1.00 82.06 703 THR A N 1
ATOM 5612 C CA . THR A 1 703 ? -13.632 18.509 24.252 1.00 82.06 703 THR A CA 1
ATOM 5613 C C . THR A 1 703 ? -12.920 17.556 25.217 1.00 82.06 703 THR A C 1
ATOM 5615 O O . THR A 1 703 ? -11.822 17.864 25.659 1.00 82.06 703 THR A O 1
ATOM 5618 N N . GLU A 1 704 ? -13.513 16.409 25.539 1.00 83.25 704 GLU A N 1
ATOM 5619 C CA . GLU A 1 704 ? -12.919 15.438 26.466 1.00 83.25 704 GLU A CA 1
ATOM 5620 C C . GLU A 1 704 ? -11.694 14.763 25.840 1.00 83.25 704 GLU A C 1
ATOM 5622 O O . GLU A 1 704 ? -10.600 14.819 26.396 1.00 83.25 704 GLU A O 1
ATOM 5627 N N . ILE A 1 705 ? -11.848 14.240 24.621 1.00 80.12 705 ILE A N 1
ATOM 5628 C CA . ILE A 1 705 ? -10.749 13.657 23.842 1.00 80.12 705 ILE A CA 1
ATOM 5629 C C . ILE A 1 705 ? -9.693 14.723 23.515 1.00 80.12 705 ILE A C 1
ATOM 5631 O O . ILE A 1 705 ? -8.506 14.421 23.484 1.00 80.12 705 ILE A O 1
ATOM 5635 N N . LEU A 1 706 ? -10.102 15.983 23.303 1.00 88.38 706 LEU A N 1
ATOM 5636 C CA . LEU A 1 706 ? -9.168 17.091 23.064 1.00 88.38 706 LEU A CA 1
ATOM 5637 C C . LEU A 1 706 ? -8.196 17.253 24.236 1.00 88.38 706 LEU A C 1
ATOM 5639 O O . LEU A 1 706 ? -6.999 17.413 24.019 1.00 88.38 706 LEU A O 1
ATOM 5643 N N . GLU A 1 707 ? -8.711 17.212 25.463 1.00 94.69 707 GLU A N 1
ATOM 5644 C CA . GLU A 1 707 ? -7.890 17.379 26.657 1.00 94.69 707 GLU A CA 1
ATOM 5645 C C . GLU A 1 707 ? -6.986 16.167 26.896 1.00 94.69 707 GLU A C 1
ATOM 5647 O O . GLU A 1 707 ? -5.815 16.323 27.226 1.00 94.69 707 GLU A O 1
ATOM 5652 N N . GLN A 1 708 ? -7.481 14.959 26.624 1.00 93.56 708 GLN A N 1
ATOM 5653 C CA . GLN A 1 708 ? -6.666 13.744 26.693 1.00 93.56 708 GLN A CA 1
ATOM 5654 C C . GLN A 1 708 ? -5.535 13.748 25.651 1.00 93.56 708 GLN A C 1
ATOM 5656 O O . GLN A 1 708 ? -4.403 13.387 25.963 1.00 93.56 708 GLN A O 1
ATOM 5661 N N . TYR A 1 709 ? -5.800 14.220 24.429 1.00 94.94 709 TYR A N 1
ATOM 5662 C CA . TYR A 1 709 ? -4.753 14.416 23.422 1.00 94.94 709 TYR A CA 1
ATOM 5663 C C . TYR A 1 709 ? -3.726 15.458 23.865 1.00 94.94 709 TYR A C 1
ATOM 5665 O O . TYR A 1 709 ? -2.537 15.247 23.654 1.00 94.94 709 TYR A O 1
ATOM 5673 N N . ARG A 1 710 ? -4.150 16.561 24.495 1.00 96.94 710 ARG A N 1
ATOM 5674 C CA . ARG A 1 710 ? -3.223 17.572 25.033 1.00 96.94 710 ARG A CA 1
ATOM 5675 C C . ARG A 1 710 ? -2.316 16.999 26.109 1.00 96.94 710 ARG A C 1
ATOM 5677 O O . ARG A 1 710 ? -1.116 17.215 26.027 1.00 96.94 710 ARG A O 1
ATOM 5684 N N . GLN A 1 711 ? -2.869 16.225 27.040 1.00 95.69 711 GLN A N 1
ATOM 5685 C CA . GLN A 1 711 ? -2.084 15.544 28.070 1.00 95.69 711 GLN A CA 1
ATOM 5686 C C . GLN A 1 711 ? -1.045 14.600 27.461 1.00 95.69 711 GLN A C 1
ATOM 5688 O O . GLN A 1 711 ? 0.077 14.531 27.947 1.00 95.69 711 GLN A O 1
ATOM 5693 N N . ILE A 1 712 ? -1.392 13.885 26.386 1.00 95.06 712 ILE A N 1
ATOM 5694 C CA . ILE A 1 712 ? -0.430 13.038 25.670 1.00 95.06 712 ILE A CA 1
ATOM 5695 C C . ILE A 1 712 ? 0.645 13.889 24.990 1.00 95.06 712 ILE A C 1
ATOM 5697 O O . ILE A 1 712 ? 1.822 13.597 25.143 1.00 95.06 712 ILE A O 1
ATOM 5701 N N . VAL A 1 713 ? 0.267 14.959 24.286 1.00 95.62 713 VAL A N 1
ATOM 5702 C CA . VAL A 1 713 ? 1.216 15.881 23.638 1.00 95.62 713 VAL A CA 1
ATOM 5703 C C . VAL A 1 713 ? 2.175 16.520 24.651 1.00 95.62 713 VAL A C 1
ATOM 5705 O O . VAL A 1 713 ? 3.359 16.641 24.355 1.00 95.62 713 VAL A O 1
ATOM 5708 N N . GLU A 1 714 ? 1.702 16.855 25.853 1.00 95.38 714 GLU A N 1
ATOM 5709 C CA . GLU A 1 714 ? 2.510 17.413 26.949 1.00 95.38 714 GLU A CA 1
ATOM 5710 C C . GLU A 1 714 ? 3.606 16.443 27.424 1.00 95.38 714 GLU A C 1
ATOM 5712 O O . GLU A 1 714 ? 4.716 16.875 27.721 1.00 95.38 714 GLU A O 1
ATOM 5717 N N . LYS A 1 715 ? 3.376 15.119 27.382 1.00 94.19 715 LYS A N 1
ATOM 5718 C CA . LYS A 1 715 ? 4.430 14.120 27.677 1.00 94.19 715 LYS A CA 1
ATOM 5719 C C . LYS A 1 715 ? 5.625 14.202 26.720 1.00 94.19 715 LYS A C 1
ATOM 5721 O O . LYS A 1 715 ? 6.696 13.700 27.049 1.00 94.19 715 LYS A O 1
ATOM 5726 N N . TYR A 1 716 ? 5.432 14.785 25.537 1.00 94.25 716 TYR A N 1
ATOM 5727 C CA . TYR A 1 716 ? 6.445 14.927 24.493 1.00 94.25 716 TYR A CA 1
ATOM 5728 C C . TYR A 1 716 ? 6.939 16.377 24.348 1.00 94.25 716 TYR A C 1
ATOM 5730 O O . TYR A 1 716 ? 7.512 16.712 23.311 1.00 94.25 716 TYR A O 1
ATOM 5738 N N . GLU A 1 717 ? 6.743 17.244 25.354 1.00 93.81 717 GLU A N 1
ATOM 5739 C CA . GLU A 1 717 ? 7.129 18.665 25.295 1.00 93.81 717 GLU A CA 1
ATOM 5740 C C . GLU A 1 717 ? 8.614 18.864 24.955 1.00 93.81 717 GLU A C 1
ATOM 5742 O O . GLU A 1 717 ? 8.923 19.680 24.088 1.00 93.81 717 GLU A O 1
ATOM 5747 N N . ASP A 1 718 ? 9.522 18.073 25.538 1.00 90.56 718 ASP A N 1
ATOM 5748 C CA . ASP A 1 718 ? 10.963 18.151 25.246 1.00 90.56 718 ASP A CA 1
ATOM 5749 C C . ASP A 1 718 ? 11.259 17.873 23.760 1.00 90.56 718 ASP A C 1
ATOM 5751 O O . ASP A 1 718 ? 11.930 18.657 23.084 1.00 90.56 718 ASP A O 1
ATOM 5755 N N . ALA A 1 719 ? 10.674 16.804 23.211 1.00 89.81 719 ALA A N 1
ATOM 5756 C CA . ALA A 1 719 ? 10.842 16.426 21.808 1.00 89.81 719 ALA A CA 1
ATOM 5757 C C . ALA A 1 719 ? 10.186 17.439 20.845 1.00 89.81 719 ALA A C 1
ATOM 5759 O O . ALA A 1 719 ? 10.691 17.696 19.748 1.00 89.81 719 ALA A O 1
ATOM 5760 N N . ILE A 1 720 ? 9.070 18.055 21.250 1.00 94.38 720 ILE A N 1
ATOM 5761 C CA . ILE A 1 720 ? 8.441 19.166 20.519 1.00 94.38 720 ILE A CA 1
ATOM 5762 C C . ILE A 1 720 ? 9.330 20.417 20.581 1.00 94.38 720 ILE A C 1
ATOM 5764 O O . ILE A 1 720 ? 9.467 21.134 19.583 1.00 94.38 720 ILE A O 1
ATOM 5768 N N . GLY A 1 721 ? 9.980 20.662 21.720 1.00 94.56 721 GLY A N 1
ATOM 5769 C CA . GLY A 1 721 ? 10.950 21.732 21.929 1.00 94.56 721 GLY A CA 1
ATOM 5770 C C . GLY A 1 721 ? 12.095 21.679 20.919 1.00 94.56 721 GLY A C 1
ATOM 5771 O O . GLY A 1 721 ? 12.419 22.708 20.312 1.00 94.56 721 GLY A O 1
ATOM 5772 N N . ASP A 1 722 ? 12.617 20.481 20.646 1.00 91.62 722 ASP A N 1
ATOM 5773 C CA . ASP A 1 722 ? 13.696 20.255 19.676 1.00 91.62 722 ASP A CA 1
ATOM 5774 C C . ASP A 1 722 ? 13.320 20.659 18.241 1.00 91.62 722 ASP A C 1
ATOM 5776 O O . ASP A 1 722 ? 14.161 21.185 17.503 1.00 91.62 722 ASP A O 1
ATOM 5780 N N . ILE A 1 723 ? 12.052 20.483 17.848 1.00 95.31 723 ILE A N 1
ATOM 5781 C CA . ILE A 1 723 ? 11.558 20.799 16.493 1.00 95.31 723 ILE A CA 1
ATOM 5782 C C . ILE A 1 723 ? 10.883 22.177 16.376 1.00 95.31 723 ILE A C 1
ATOM 5784 O O . ILE A 1 723 ? 10.627 22.650 15.265 1.00 95.31 723 ILE A O 1
ATOM 5788 N N . SER A 1 724 ? 10.632 22.858 17.498 1.00 95.25 724 SER A N 1
ATOM 5789 C CA . SER A 1 724 ? 9.833 24.098 17.598 1.00 95.25 724 SER A CA 1
ATOM 5790 C C . SER A 1 724 ? 10.316 25.266 16.720 1.00 95.25 724 SER A C 1
ATOM 5792 O O . SER A 1 724 ? 9.553 26.185 16.390 1.00 95.25 724 SER A O 1
ATOM 5794 N N . LYS A 1 725 ? 11.596 25.238 16.319 1.00 95.50 725 LYS A N 1
ATOM 5795 C CA . LYS A 1 725 ? 12.218 26.222 15.419 1.00 95.50 725 LYS A CA 1
ATOM 5796 C C . LYS A 1 725 ? 11.693 26.141 13.984 1.00 95.50 725 LYS A C 1
ATOM 5798 O O . LYS A 1 725 ? 11.773 27.139 13.276 1.00 95.50 725 LYS A O 1
ATOM 5803 N N . TRP A 1 726 ? 11.188 24.987 13.546 1.00 95.62 726 TRP A N 1
ATOM 5804 C CA . TRP A 1 726 ? 10.716 24.773 12.170 1.00 95.62 726 TRP A CA 1
ATOM 5805 C C . TRP A 1 726 ? 9.383 24.035 12.070 1.00 95.62 726 TRP A C 1
ATOM 5807 O O . TRP A 1 726 ? 8.861 23.911 10.966 1.00 95.62 726 TRP A O 1
ATOM 5817 N N . ALA A 1 727 ? 8.830 23.543 13.174 1.00 97.31 727 ALA A N 1
ATOM 5818 C CA . ALA A 1 727 ? 7.537 22.884 13.201 1.00 97.31 727 ALA A CA 1
ATOM 5819 C C . ALA A 1 727 ? 6.714 23.314 14.416 1.00 97.31 727 ALA A C 1
ATOM 5821 O O . ALA A 1 727 ? 7.246 23.783 15.421 1.00 97.31 727 ALA A O 1
ATOM 5822 N N . GLU A 1 728 ? 5.404 23.158 14.292 1.00 97.06 728 GLU A N 1
ATOM 5823 C CA . GLU A 1 728 ? 4.417 23.456 15.321 1.00 97.06 728 GLU A CA 1
ATOM 5824 C C . GLU A 1 728 ? 3.382 22.327 15.321 1.00 97.06 728 GLU A C 1
ATOM 5826 O O . GLU A 1 728 ? 2.810 22.020 14.274 1.00 97.06 728 GLU A O 1
ATOM 5831 N N . ILE A 1 729 ? 3.193 21.681 16.476 1.00 97.19 729 ILE A N 1
ATOM 5832 C CA . ILE A 1 729 ? 2.208 20.613 16.675 1.00 97.19 729 ILE A CA 1
ATOM 5833 C C . ILE A 1 729 ? 1.149 21.132 17.643 1.00 97.19 729 ILE A C 1
ATOM 5835 O O . ILE A 1 729 ? 1.452 21.433 18.794 1.00 97.19 729 ILE A O 1
ATOM 5839 N N . GLU A 1 730 ? -0.094 21.220 17.182 1.00 96.00 730 GLU A N 1
ATOM 5840 C CA . GLU A 1 730 ? -1.215 21.719 17.980 1.00 96.00 730 GLU A CA 1
ATOM 5841 C C . GLU A 1 730 ? -2.322 20.674 18.089 1.00 96.00 730 GLU A C 1
ATOM 5843 O O . GLU A 1 730 ? -2.619 19.961 17.132 1.00 96.00 730 GLU A O 1
ATOM 5848 N N . VAL A 1 731 ? -3.008 20.635 19.231 1.00 95.19 731 VAL A N 1
ATOM 5849 C CA . VAL A 1 731 ? -4.247 19.864 19.379 1.00 95.19 731 VAL A CA 1
ATOM 5850 C C . VAL A 1 731 ? -5.436 20.812 19.288 1.00 95.19 731 VAL A C 1
ATOM 5852 O O . VAL A 1 731 ? -5.600 21.710 20.122 1.00 95.19 731 VAL A O 1
ATOM 5855 N N . VAL A 1 732 ? -6.287 20.598 18.288 1.00 91.75 732 VAL A N 1
ATOM 5856 C CA . VAL A 1 732 ? -7.408 21.489 17.967 1.00 91.75 732 VAL A CA 1
ATOM 5857 C C . VAL A 1 732 ? -8.720 20.716 17.834 1.00 91.75 732 VAL A C 1
ATOM 5859 O O . VAL A 1 732 ? -8.756 19.508 17.596 1.00 91.75 732 VAL A O 1
ATOM 5862 N N . ARG A 1 733 ? -9.839 21.421 18.019 1.00 81.94 733 ARG A N 1
ATOM 5863 C CA . ARG A 1 733 ? -11.190 20.862 17.889 1.00 81.94 733 ARG A CA 1
ATOM 5864 C C . ARG A 1 733 ? -11.822 21.324 16.582 1.00 81.94 733 ARG A C 1
ATOM 5866 O O . ARG A 1 733 ? -11.806 22.514 16.289 1.00 81.94 733 ARG A O 1
ATOM 5873 N N . GLY A 1 734 ? -12.493 20.408 15.889 1.00 60.22 734 GLY A N 1
ATOM 5874 C CA . GLY A 1 734 ? -13.256 20.715 14.675 1.00 60.22 734 GLY A CA 1
ATOM 5875 C C . GLY A 1 734 ? -12.552 20.267 13.392 1.00 60.22 734 GLY A C 1
ATOM 5876 O O . GLY A 1 734 ? -11.536 19.583 13.467 1.00 60.22 734 GLY A O 1
ATOM 5877 N N . PRO A 1 735 ? -13.124 20.568 12.215 1.00 62.75 735 PRO A N 1
ATOM 5878 C CA . PRO A 1 735 ? -12.502 20.244 10.935 1.00 62.75 735 PRO A CA 1
ATOM 5879 C C . PRO A 1 735 ? -11.268 21.128 10.669 1.00 62.75 735 PRO A C 1
ATOM 5881 O O . PRO A 1 735 ? -11.137 22.181 11.301 1.00 62.75 735 PRO A O 1
ATOM 5884 N N . PRO A 1 736 ? -10.396 20.745 9.717 1.00 71.19 736 PRO A N 1
ATOM 5885 C CA . PRO A 1 736 ? -9.261 21.572 9.334 1.00 71.19 736 PRO A CA 1
ATOM 5886 C C . PRO A 1 736 ? -9.666 22.986 8.909 1.00 71.19 736 PRO A C 1
ATOM 5888 O O . PRO A 1 736 ? -10.606 23.123 8.118 1.00 71.19 736 PRO A O 1
ATOM 5891 N N . PRO A 1 737 ? -8.984 24.037 9.405 1.00 77.69 737 PRO A N 1
ATOM 5892 C CA . PRO A 1 737 ? -9.199 25.395 8.927 1.00 77.69 737 PRO A CA 1
ATOM 5893 C C . PRO A 1 737 ? -8.716 25.552 7.476 1.00 77.69 737 PRO A C 1
ATOM 5895 O O . PRO A 1 737 ? -8.013 24.699 6.931 1.00 77.69 737 PRO A O 1
ATOM 5898 N N . GLU A 1 738 ? -9.092 26.664 6.843 1.00 71.94 738 GLU A N 1
ATOM 5899 C CA . GLU A 1 738 ? -8.617 27.015 5.500 1.00 71.94 738 GLU A CA 1
ATOM 5900 C C . GLU A 1 738 ? -7.078 27.034 5.457 1.00 71.94 738 GLU A C 1
ATOM 5902 O O . GLU A 1 738 ? -6.429 27.559 6.363 1.00 71.94 738 GLU A O 1
ATOM 5907 N N . GLY A 1 739 ? -6.493 26.405 4.432 1.00 76.56 739 GLY A N 1
ATOM 5908 C CA . GLY A 1 739 ? -5.042 26.229 4.310 1.00 76.56 739 GLY A CA 1
ATOM 5909 C C . GLY A 1 739 ? -4.459 25.020 5.058 1.00 76.56 739 GLY A C 1
ATOM 5910 O O . GLY A 1 739 ? -3.242 24.839 5.035 1.00 76.56 739 GLY A O 1
ATOM 5911 N N . MET A 1 740 ? -5.282 24.170 5.685 1.00 82.06 740 MET A N 1
ATOM 5912 C CA . MET A 1 740 ? -4.865 22.878 6.251 1.00 82.06 740 MET A CA 1
ATOM 5913 C C . MET A 1 740 ? -5.504 21.710 5.490 1.00 82.06 740 MET A C 1
ATOM 5915 O O . MET A 1 740 ? -6.703 21.701 5.218 1.00 82.06 740 MET A O 1
ATOM 5919 N N . VAL A 1 741 ? -4.712 20.680 5.191 1.00 77.69 741 VAL A N 1
ATOM 5920 C CA . VAL A 1 741 ? -5.157 19.452 4.519 1.00 77.69 741 VAL A CA 1
ATOM 5921 C C . VAL A 1 741 ? -5.258 18.323 5.539 1.00 77.69 741 VAL A C 1
ATOM 5923 O O . VAL A 1 741 ? -4.287 18.021 6.235 1.00 77.69 741 VAL A O 1
ATOM 5926 N N . ALA A 1 742 ? -6.432 17.691 5.630 1.00 76.38 742 ALA A N 1
ATOM 5927 C CA . ALA A 1 742 ? -6.624 16.515 6.474 1.00 76.38 742 ALA A CA 1
ATOM 5928 C C . ALA A 1 742 ? -5.921 15.289 5.882 1.00 76.38 742 ALA A C 1
ATOM 5930 O O . ALA A 1 742 ? -6.188 14.893 4.749 1.00 76.38 742 ALA A O 1
ATOM 5931 N N . LEU A 1 743 ? -5.093 14.635 6.689 1.00 75.81 743 LEU A N 1
ATOM 5932 C CA . LEU A 1 743 ? -4.492 13.345 6.409 1.00 75.81 743 LEU A CA 1
ATOM 5933 C C . LEU A 1 743 ? -5.003 12.327 7.436 1.00 75.81 743 LEU A C 1
ATOM 5935 O O . LEU A 1 743 ? -4.941 12.548 8.650 1.00 75.81 743 LEU A O 1
ATOM 5939 N N . LYS A 1 744 ? -5.518 11.193 6.958 1.00 67.88 744 LYS A N 1
ATOM 5940 C CA . LYS A 1 744 ? -6.008 10.129 7.838 1.00 67.88 744 LYS A CA 1
ATOM 5941 C C . LYS A 1 744 ? -4.826 9.359 8.429 1.00 67.88 744 LYS A C 1
ATOM 5943 O O . LYS A 1 744 ? -4.124 8.667 7.697 1.00 67.88 744 LYS A O 1
ATOM 5948 N N . ALA A 1 745 ? -4.663 9.438 9.745 1.00 70.44 745 ALA A N 1
ATOM 5949 C CA . ALA A 1 745 ? -3.715 8.607 10.470 1.00 70.44 745 ALA A CA 1
ATOM 5950 C C . ALA A 1 745 ? -4.177 7.144 10.522 1.00 70.44 745 ALA A C 1
ATOM 5952 O O . ALA A 1 745 ? -5.374 6.847 10.575 1.00 70.44 745 ALA A O 1
ATOM 5953 N N . THR A 1 746 ? -3.219 6.225 10.540 1.00 73.06 746 THR A N 1
ATOM 5954 C CA . THR A 1 746 ? -3.426 4.834 10.958 1.00 73.06 746 THR A CA 1
ATOM 5955 C C . THR A 1 746 ? -2.957 4.677 12.405 1.00 73.06 746 THR A C 1
ATOM 5957 O O . THR A 1 746 ? -2.268 5.551 12.927 1.00 73.06 746 THR A O 1
ATOM 5960 N N . ASN A 1 747 ? -3.301 3.561 13.055 1.00 67.25 747 ASN A N 1
ATOM 5961 C CA . ASN A 1 747 ? -2.867 3.284 14.434 1.00 67.25 747 ASN A CA 1
ATOM 5962 C C . ASN A 1 747 ? -1.332 3.253 14.569 1.00 67.25 747 ASN A C 1
ATOM 5964 O O . ASN A 1 747 ? -0.805 3.506 15.638 1.00 67.25 747 ASN A O 1
ATOM 5968 N N . ASN A 1 748 ? -0.624 2.987 13.468 1.00 68.12 748 ASN A N 1
ATOM 5969 C CA . ASN A 1 748 ? 0.829 3.013 13.385 1.00 68.12 748 ASN A CA 1
ATOM 5970 C C . ASN A 1 748 ? 1.243 3.966 12.267 1.00 68.12 748 ASN A C 1
ATOM 5972 O O . ASN A 1 748 ? 1.394 3.557 11.113 1.00 68.12 748 ASN A O 1
ATOM 5976 N N . ILE A 1 749 ? 1.387 5.245 12.607 1.00 76.88 749 ILE A N 1
ATOM 5977 C CA . ILE A 1 749 ? 2.050 6.195 11.719 1.00 76.88 749 ILE A CA 1
ATOM 5978 C C . ILE A 1 749 ? 3.548 5.895 11.738 1.00 76.88 749 ILE A C 1
ATOM 5980 O O . ILE A 1 749 ? 4.164 5.835 12.797 1.00 76.88 749 ILE A O 1
ATOM 5984 N N . GLU A 1 750 ? 4.147 5.721 10.565 1.00 76.69 750 GLU A N 1
ATOM 5985 C CA . GLU A 1 750 ? 5.592 5.533 10.455 1.00 76.69 750 GLU A CA 1
ATOM 5986 C C . GLU A 1 750 ? 6.366 6.851 10.669 1.00 76.69 750 GLU A C 1
ATOM 5988 O O . GLU A 1 750 ? 5.880 7.914 10.271 1.00 76.69 750 GLU A O 1
ATOM 5993 N N . PRO A 1 751 ? 7.627 6.809 11.146 1.00 82.62 751 PRO A N 1
ATOM 5994 C CA . PRO A 1 751 ? 8.456 8.010 11.308 1.00 82.62 751 PRO A CA 1
ATOM 5995 C C . PRO A 1 751 ? 8.704 8.825 10.024 1.00 82.62 751 PRO A C 1
ATOM 5997 O O . PRO A 1 751 ? 9.142 9.960 10.114 1.00 82.62 751 PRO A O 1
ATOM 6000 N N . ASP A 1 752 ? 8.414 8.287 8.830 1.00 85.12 752 ASP A N 1
ATOM 6001 C CA . ASP A 1 752 ? 8.534 9.011 7.546 1.00 85.12 752 ASP A CA 1
ATOM 6002 C C . ASP A 1 752 ? 7.188 9.460 6.963 1.00 85.12 752 ASP A C 1
ATOM 6004 O O . ASP A 1 752 ? 7.105 9.829 5.790 1.00 85.12 752 ASP A O 1
ATOM 6008 N N . TYR A 1 753 ? 6.108 9.410 7.735 1.00 87.19 753 TYR A N 1
ATOM 6009 C CA . TYR A 1 753 ? 4.771 9.741 7.256 1.00 87.19 753 TYR A CA 1
ATOM 6010 C C . TYR A 1 753 ? 4.671 11.101 6.554 1.00 87.19 753 TYR A C 1
ATOM 6012 O O . TYR A 1 753 ? 4.114 11.172 5.459 1.00 87.19 753 TYR A O 1
ATOM 6020 N N . LEU A 1 754 ? 5.252 12.169 7.117 1.00 90.69 754 LEU A N 1
ATOM 6021 C CA . LEU A 1 754 ? 5.214 13.492 6.476 1.00 90.69 754 LEU A CA 1
ATOM 6022 C C . LEU A 1 754 ? 6.098 13.564 5.226 1.00 90.69 754 LEU A C 1
ATOM 6024 O O . LEU A 1 754 ? 5.746 14.272 4.287 1.00 90.69 754 LEU A O 1
ATOM 6028 N N . VAL A 1 755 ? 7.198 12.801 5.169 1.00 90.19 755 VAL A N 1
ATOM 6029 C CA . VAL A 1 755 ? 8.009 12.665 3.946 1.00 90.19 755 VAL A CA 1
ATOM 6030 C C . VAL A 1 755 ? 7.174 12.011 2.852 1.00 90.19 755 VAL A C 1
ATOM 6032 O O . VAL A 1 755 ? 7.129 12.519 1.734 1.00 90.19 755 VAL A O 1
ATOM 6035 N N . LYS A 1 756 ? 6.479 10.912 3.166 1.00 85.94 756 LYS A N 1
ATOM 6036 C CA . LYS A 1 756 ? 5.595 10.211 2.226 1.00 85.94 756 LYS A CA 1
ATOM 6037 C C . LYS A 1 756 ? 4.447 11.111 1.766 1.00 85.94 756 LYS A C 1
ATOM 6039 O O . LYS A 1 756 ? 4.167 11.163 0.576 1.00 85.94 756 LYS A O 1
ATOM 6044 N N . ALA A 1 757 ? 3.822 11.853 2.681 1.00 86.38 757 ALA A N 1
ATOM 6045 C CA . ALA A 1 757 ? 2.757 12.799 2.346 1.00 86.38 757 ALA A CA 1
ATOM 6046 C C . ALA A 1 757 ? 3.252 13.918 1.414 1.00 86.38 757 ALA A C 1
ATOM 6048 O O . ALA A 1 757 ? 2.630 14.169 0.383 1.00 86.38 757 ALA A O 1
ATOM 6049 N N . PHE A 1 758 ? 4.391 14.538 1.743 1.00 90.88 758 PHE A N 1
ATOM 6050 C CA . PHE A 1 758 ? 5.025 15.572 0.924 1.00 90.88 758 PHE A CA 1
ATOM 6051 C C . PHE A 1 758 ? 5.400 15.050 -0.455 1.00 90.88 758 PHE A C 1
ATOM 6053 O O . PHE A 1 758 ? 4.966 15.587 -1.460 1.00 90.88 758 PHE A O 1
ATOM 6060 N N . THR A 1 759 ? 6.182 13.976 -0.514 1.00 86.00 759 THR A N 1
ATOM 6061 C CA . THR A 1 759 ? 6.709 13.453 -1.779 1.00 86.00 759 THR A CA 1
ATOM 6062 C C . THR A 1 759 ? 5.613 12.938 -2.685 1.00 86.00 759 THR A C 1
ATOM 6064 O O . THR A 1 759 ? 5.672 13.186 -3.880 1.00 86.00 759 THR A O 1
ATOM 6067 N N . ARG A 1 760 ? 4.565 12.313 -2.140 1.00 81.50 760 ARG A N 1
ATOM 6068 C CA . ARG A 1 760 ? 3.395 11.939 -2.933 1.00 81.50 760 ARG A CA 1
ATOM 6069 C C . ARG A 1 760 ? 2.728 13.174 -3.545 1.00 81.50 760 ARG A C 1
ATOM 6071 O O . ARG A 1 760 ? 2.522 13.220 -4.756 1.00 81.50 760 ARG A O 1
ATOM 6078 N N . ALA A 1 761 ? 2.464 14.198 -2.729 1.00 82.81 761 ALA A N 1
ATOM 6079 C CA . ALA A 1 761 ? 1.908 15.476 -3.172 1.00 82.81 761 ALA A CA 1
ATOM 6080 C C . ALA A 1 761 ? 2.776 16.152 -4.247 1.00 82.81 761 ALA A C 1
ATOM 6082 O O . ALA A 1 761 ? 2.302 16.444 -5.346 1.00 82.81 761 ALA A O 1
ATOM 6083 N N . SER A 1 762 ? 4.063 16.333 -3.970 1.00 86.81 762 SER A N 1
ATOM 6084 C CA . SER A 1 762 ? 5.030 16.953 -4.872 1.00 86.81 762 SER A CA 1
ATOM 6085 C C . SER A 1 762 ? 5.259 16.146 -6.153 1.00 86.81 762 SER A C 1
ATOM 6087 O O . SER A 1 762 ? 5.463 16.733 -7.222 1.00 86.81 762 SER A O 1
ATOM 6089 N N . PHE A 1 763 ? 5.176 14.815 -6.088 1.00 83.38 763 PHE A N 1
ATOM 6090 C CA . PHE A 1 763 ? 5.258 13.936 -7.251 1.00 83.38 763 PHE A CA 1
ATOM 6091 C C . PHE A 1 763 ? 4.110 14.212 -8.216 1.00 83.38 763 PHE A C 1
ATOM 6093 O O . PHE A 1 763 ? 4.326 14.475 -9.399 1.00 83.38 763 PHE A O 1
ATOM 6100 N N . MET A 1 764 ? 2.892 14.254 -7.693 1.00 76.25 764 MET A N 1
ATOM 6101 C CA . MET A 1 764 ? 1.696 14.518 -8.483 1.00 76.25 764 MET A CA 1
ATOM 6102 C C . MET A 1 764 ? 1.644 15.946 -9.039 1.00 76.25 764 MET A C 1
ATOM 6104 O O . MET A 1 764 ? 1.123 16.170 -10.130 1.00 76.25 764 MET A O 1
ATOM 6108 N N . GLN A 1 765 ? 2.227 16.924 -8.342 1.00 77.94 765 GLN A N 1
ATOM 6109 C CA . GLN A 1 765 ? 2.221 18.316 -8.795 1.00 77.94 765 GLN A CA 1
ATOM 6110 C C . GLN A 1 765 ? 3.350 18.686 -9.759 1.00 77.94 765 GLN A C 1
ATOM 6112 O O . GLN A 1 765 ? 3.152 19.508 -10.658 1.00 77.94 765 GLN A O 1
ATOM 6117 N N . GLY A 1 766 ? 4.547 18.151 -9.532 1.00 79.62 766 GLY A N 1
ATOM 6118 C CA . GLY A 1 766 ? 5.763 18.576 -10.225 1.00 79.62 766 GLY A CA 1
ATOM 6119 C C . GLY A 1 766 ? 6.742 17.456 -10.541 1.00 79.62 766 GLY A C 1
ATOM 6120 O O . GLY A 1 766 ? 7.832 17.742 -11.034 1.00 79.62 766 GLY A O 1
ATOM 6121 N N . GLY A 1 767 ? 6.367 16.203 -10.280 1.00 84.25 767 GLY A N 1
ATOM 6122 C CA . GLY A 1 767 ? 7.195 15.028 -10.517 1.00 84.25 767 GLY A CA 1
ATOM 6123 C C . GLY A 1 767 ? 8.271 14.800 -9.459 1.00 84.25 767 GLY A C 1
ATOM 6124 O O . GLY A 1 767 ? 9.111 13.935 -9.668 1.00 84.25 767 GLY A O 1
ATOM 6125 N N . LEU A 1 768 ? 8.302 15.544 -8.350 1.00 89.19 768 LEU A N 1
ATOM 6126 C CA . LEU A 1 768 ? 9.313 15.341 -7.309 1.00 89.19 768 LEU A CA 1
ATOM 6127 C C . LEU A 1 768 ? 9.031 14.056 -6.518 1.00 89.19 768 LEU A C 1
ATOM 6129 O O . LEU A 1 768 ? 8.064 13.985 -5.775 1.00 89.19 768 LEU A O 1
ATOM 6133 N N . ASP A 1 769 ? 9.919 13.082 -6.629 1.00 86.81 769 ASP A N 1
ATOM 6134 C CA . ASP A 1 769 ? 9.893 11.824 -5.887 1.00 86.81 769 ASP A CA 1
ATOM 6135 C C . ASP A 1 769 ? 11.189 11.654 -5.079 1.00 86.81 769 ASP A C 1
ATOM 6137 O O . ASP A 1 769 ? 12.130 12.447 -5.211 1.00 86.81 769 ASP A O 1
ATOM 6141 N N . TYR A 1 770 ? 11.249 10.624 -4.238 1.00 87.62 770 TYR A N 1
ATOM 6142 C CA . TYR A 1 770 ? 12.418 10.283 -3.443 1.00 87.62 770 TYR A CA 1
ATOM 6143 C C . TYR A 1 770 ? 12.828 8.812 -3.566 1.00 87.62 770 TYR A C 1
ATOM 6145 O O . TYR A 1 770 ? 12.028 7.902 -3.820 1.00 87.62 770 TYR A O 1
ATOM 6153 N N . ASP A 1 771 ? 14.111 8.604 -3.312 1.00 82.75 771 ASP A N 1
ATOM 6154 C CA . ASP A 1 771 ? 14.765 7.316 -3.171 1.00 82.75 771 ASP A CA 1
ATOM 6155 C C . ASP A 1 771 ? 15.510 7.236 -1.832 1.00 82.75 771 ASP A C 1
ATOM 6157 O O . ASP A 1 771 ? 15.841 8.257 -1.217 1.00 82.75 771 ASP A O 1
ATOM 6161 N N . VAL A 1 772 ? 15.771 6.010 -1.390 1.00 83.81 772 VAL A N 1
ATOM 6162 C CA . VAL A 1 772 ? 16.573 5.695 -0.214 1.00 83.81 772 VAL A CA 1
ATOM 6163 C C . VAL A 1 772 ? 17.965 5.287 -0.677 1.00 83.81 772 VAL A C 1
ATOM 6165 O O . VAL A 1 772 ? 18.171 4.265 -1.327 1.00 83.81 772 VAL A O 1
ATOM 6168 N N . THR A 1 773 ? 18.958 6.090 -0.320 1.00 81.19 773 THR A N 1
ATOM 6169 C CA . THR A 1 773 ? 20.355 5.765 -0.595 1.00 81.19 773 THR A CA 1
ATOM 6170 C C . THR A 1 773 ? 20.815 4.580 0.252 1.00 81.19 773 THR A C 1
ATOM 6172 O O . THR A 1 773 ? 20.233 4.241 1.281 1.00 81.19 773 THR A O 1
ATOM 6175 N N . TYR A 1 774 ? 21.955 3.997 -0.121 1.00 76.12 774 TYR A N 1
ATOM 6176 C CA . TYR A 1 774 ? 22.585 2.919 0.646 1.00 76.12 774 TYR A CA 1
ATOM 6177 C C . TYR A 1 774 ? 22.762 3.237 2.145 1.00 76.12 774 TYR A C 1
ATOM 6179 O O . TYR A 1 774 ? 22.665 2.330 2.966 1.00 76.12 774 TYR A O 1
ATOM 6187 N N . ASN A 1 775 ? 22.985 4.506 2.509 1.00 77.62 775 ASN A N 1
ATOM 6188 C CA . ASN A 1 775 ? 23.106 4.940 3.903 1.00 77.62 775 ASN A CA 1
ATOM 6189 C C . ASN A 1 775 ? 21.781 5.317 4.585 1.00 77.62 775 ASN A C 1
ATOM 6191 O O . ASN A 1 775 ? 21.805 5.949 5.636 1.00 77.62 775 ASN A O 1
ATOM 6195 N N . GLY A 1 776 ? 20.637 4.965 3.995 1.00 78.50 776 GLY A N 1
ATOM 6196 C CA . GLY A 1 776 ? 19.312 5.254 4.545 1.00 78.50 776 GLY A CA 1
ATOM 6197 C C . GLY A 1 776 ? 18.878 6.720 4.416 1.00 78.50 776 GLY A C 1
ATOM 6198 O O . GLY A 1 776 ? 17.841 7.102 4.965 1.00 78.50 776 GLY A O 1
ATOM 6199 N N . ALA A 1 777 ? 19.653 7.550 3.710 1.00 84.25 777 ALA A N 1
ATOM 6200 C CA . ALA A 1 777 ? 19.329 8.951 3.471 1.00 84.25 777 ALA A CA 1
ATOM 6201 C C . ALA A 1 777 ? 18.342 9.097 2.306 1.00 84.25 777 ALA A C 1
ATOM 6203 O O . ALA A 1 777 ? 18.276 8.260 1.408 1.00 84.25 777 ALA A O 1
ATOM 6204 N N . LEU A 1 778 ? 17.575 10.185 2.317 1.00 87.81 778 LEU A N 1
ATOM 6205 C CA . LEU A 1 778 ? 16.606 10.478 1.267 1.00 87.81 778 LEU A CA 1
ATOM 6206 C C . LEU A 1 778 ? 17.275 11.286 0.157 1.00 87.81 778 LEU A C 1
ATOM 6208 O O . LEU A 1 778 ? 17.890 12.325 0.411 1.00 87.81 778 LEU A O 1
ATOM 6212 N N . LYS A 1 779 ? 17.136 10.821 -1.081 1.00 88.56 779 LYS A N 1
ATOM 6213 C CA . LYS A 1 779 ? 17.606 11.514 -2.279 1.00 88.56 779 LYS A CA 1
ATOM 6214 C C . LYS A 1 779 ? 16.417 11.815 -3.175 1.00 88.56 779 LYS A C 1
ATOM 6216 O O . LYS A 1 779 ? 15.670 10.909 -3.520 1.00 88.56 779 LYS A O 1
ATOM 6221 N N . TYR A 1 780 ? 16.253 13.072 -3.570 1.00 90.38 780 TYR A N 1
ATOM 6222 C CA . TYR A 1 780 ? 15.098 13.494 -4.358 1.00 90.38 780 TYR A CA 1
ATOM 6223 C C . TYR A 1 780 ? 15.438 13.588 -5.837 1.00 90.38 780 TYR A C 1
ATOM 6225 O O . TYR A 1 780 ? 16.557 13.930 -6.230 1.00 90.38 780 TYR A O 1
ATOM 6233 N N . HIS A 1 781 ? 14.439 13.303 -6.659 1.00 86.31 781 HIS A N 1
ATOM 6234 C CA . HIS A 1 781 ? 14.525 13.285 -8.108 1.00 86.31 781 HIS A CA 1
ATOM 6235 C C . HIS A 1 781 ? 13.263 13.911 -8.689 1.00 86.31 781 HIS A C 1
ATOM 6237 O O . HIS A 1 781 ? 12.171 13.652 -8.205 1.00 86.31 781 HIS A O 1
ATOM 6243 N N . ILE A 1 782 ? 13.393 14.715 -9.744 1.00 85.31 782 ILE A N 1
ATOM 6244 C CA . ILE A 1 782 ? 12.222 15.210 -10.473 1.00 85.31 782 ILE A CA 1
ATOM 6245 C C . ILE A 1 782 ? 11.999 14.274 -11.664 1.00 85.31 782 ILE A C 1
ATOM 6247 O O . ILE A 1 782 ? 12.786 14.259 -12.611 1.00 85.31 782 ILE A O 1
ATOM 6251 N N . LEU A 1 783 ? 10.933 13.484 -11.623 1.00 79.56 783 LEU A N 1
ATOM 6252 C CA . LEU A 1 783 ? 10.486 12.564 -12.667 1.00 79.56 783 LEU A CA 1
ATOM 6253 C C . LEU A 1 783 ? 9.822 13.352 -13.808 1.00 79.56 783 LEU A C 1
ATOM 6255 O O . LEU A 1 783 ? 9.167 14.352 -13.526 1.00 79.56 783 LEU A O 1
ATOM 6259 N N . PRO A 1 784 ? 10.008 12.994 -15.093 1.00 71.88 784 PRO A N 1
ATOM 6260 C CA . PRO A 1 784 ? 9.546 13.747 -16.265 1.00 71.88 784 PRO A CA 1
ATOM 6261 C C . PRO A 1 784 ? 8.041 13.565 -16.506 1.00 71.88 784 PRO A C 1
ATOM 6263 O O . PRO A 1 784 ? 7.611 13.094 -17.560 1.00 71.88 784 PRO A O 1
ATOM 6266 N N . THR A 1 785 ? 7.237 13.914 -15.504 1.00 71.50 785 THR A N 1
ATOM 6267 C CA . THR A 1 785 ? 5.785 13.852 -15.586 1.00 71.50 785 THR A CA 1
ATOM 6268 C C . THR A 1 785 ? 5.281 14.913 -16.562 1.00 71.50 785 THR A C 1
ATOM 6270 O O . THR A 1 785 ? 5.745 16.056 -16.594 1.00 71.50 785 THR A O 1
ATOM 6273 N N . ASN A 1 786 ? 4.338 14.520 -17.414 1.00 64.62 786 ASN A N 1
ATOM 6274 C CA . ASN A 1 786 ? 3.580 15.438 -18.268 1.00 64.62 786 ASN A CA 1
ATOM 6275 C C . ASN A 1 786 ? 2.199 15.762 -17.676 1.00 64.62 786 ASN A C 1
ATOM 6277 O O . ASN A 1 786 ? 1.490 16.614 -18.210 1.00 64.62 786 ASN A O 1
ATOM 6281 N N . LYS A 1 787 ? 1.836 15.083 -16.584 1.00 64.06 787 LYS A N 1
ATOM 6282 C CA . LYS A 1 787 ? 0.620 15.291 -15.806 1.00 64.06 787 LYS A CA 1
ATOM 6283 C C . LYS A 1 787 ? 0.982 16.063 -14.542 1.00 64.06 787 LYS A C 1
ATOM 6285 O O . LYS A 1 787 ? 1.910 15.679 -13.834 1.00 64.06 787 LYS A O 1
ATOM 6290 N N . SER A 1 788 ? 0.251 17.140 -14.284 1.00 60.53 788 SER A N 1
ATOM 6291 C CA . SER A 1 788 ? 0.232 17.803 -12.985 1.00 60.53 788 SER A CA 1
ATOM 6292 C C . SER A 1 788 ? -1.187 17.714 -12.453 1.00 60.53 788 SER A C 1
ATOM 6294 O O . SER A 1 788 ? -2.099 18.292 -13.046 1.00 60.53 788 SER A O 1
ATOM 6296 N N . THR A 1 789 ? -1.363 16.996 -11.362 1.00 57.06 789 THR A N 1
ATOM 6297 C CA . THR A 1 789 ? -2.620 16.897 -10.622 1.00 57.06 789 THR A CA 1
ATOM 6298 C C . THR A 1 789 ? -2.522 17.796 -9.390 1.00 57.06 789 THR A C 1
ATOM 6300 O O . THR A 1 789 ? -1.447 17.942 -8.801 1.00 57.06 789 THR A O 1
ATOM 6303 N N . ASN A 1 790 ? -3.598 18.489 -9.022 1.00 52.53 790 ASN A N 1
ATOM 6304 C CA . ASN A 1 790 ? -3.576 19.376 -7.850 1.00 52.53 790 ASN A CA 1
ATOM 6305 C C . ASN A 1 790 ? -3.511 18.552 -6.555 1.00 52.53 790 ASN A C 1
ATOM 6307 O O . ASN A 1 790 ? -3.937 17.409 -6.553 1.00 52.53 790 ASN A O 1
ATOM 6311 N N . VAL A 1 791 ? -3.000 19.102 -5.441 1.00 37.94 791 VAL A N 1
ATOM 6312 C CA . VAL A 1 791 ? -2.871 18.365 -4.153 1.00 37.94 791 VAL A CA 1
ATOM 6313 C C . VAL A 1 791 ? -4.197 17.772 -3.674 1.00 37.94 791 VAL A C 1
ATOM 6315 O O . VAL A 1 791 ? -4.216 16.679 -3.112 1.00 37.94 791 VAL A O 1
ATOM 6318 N N . CYS A 1 792 ? -5.309 18.417 -4.027 1.00 37.75 792 CYS A N 1
ATOM 6319 C CA . CYS A 1 792 ? -6.661 17.881 -3.893 1.00 37.75 792 CYS A CA 1
ATOM 6320 C C . CYS A 1 792 ? -6.969 16.721 -4.866 1.00 37.75 792 CYS A C 1
ATOM 6322 O O . CYS A 1 792 ? -8.116 16.488 -5.192 1.00 37.75 792 CYS A O 1
ATOM 6324 N N . GLU A 1 793 ? -5.986 16.010 -5.399 1.00 43.16 793 GLU A N 1
ATOM 6325 C CA . GLU A 1 793 ? -6.155 14.768 -6.165 1.00 43.16 793 GLU A CA 1
ATOM 6326 C C . GLU A 1 793 ? -5.213 13.664 -5.639 1.00 43.16 793 GLU A C 1
ATOM 6328 O O . GLU A 1 793 ? -5.264 12.547 -6.138 1.00 43.16 793 GLU A O 1
ATOM 6333 N N . VAL A 1 794 ? -4.367 13.960 -4.631 1.00 35.06 794 VAL A N 1
ATOM 6334 C CA . VAL A 1 794 ? -3.159 13.179 -4.269 1.00 35.06 794 VAL A CA 1
ATOM 6335 C C . VAL A 1 794 ? -3.272 12.345 -2.987 1.00 35.06 794 VAL A C 1
ATOM 6337 O O . VAL A 1 794 ? -2.541 11.377 -2.777 1.00 35.06 794 VAL A O 1
ATOM 6340 N N . GLY A 1 795 ? -4.234 12.636 -2.116 1.00 37.28 795 GLY A N 1
ATOM 6341 C CA . GLY A 1 795 ? -4.791 11.543 -1.320 1.00 37.28 795 GLY A CA 1
ATOM 6342 C C . GLY A 1 795 ? -5.568 10.645 -2.280 1.00 37.28 795 GLY A C 1
ATOM 6343 O O . GLY A 1 795 ? -6.040 11.129 -3.298 1.00 37.28 795 GLY A O 1
ATOM 6344 N N . ASN A 1 796 ? -5.846 9.384 -1.969 1.00 40.03 796 ASN A N 1
ATOM 6345 C CA . ASN A 1 796 ? -6.889 8.631 -2.695 1.00 40.03 796 ASN A CA 1
ATOM 6346 C C . ASN A 1 796 ? -8.308 9.203 -2.459 1.00 40.03 796 ASN A C 1
ATOM 6348 O O . ASN A 1 796 ? -9.253 8.445 -2.260 1.00 40.03 796 ASN A O 1
ATOM 6352 N N . LYS A 1 797 ? -8.439 10.528 -2.368 1.00 37.56 797 LYS A N 1
ATOM 6353 C CA . LYS A 1 797 ? -9.517 11.296 -1.772 1.00 37.56 797 LYS A CA 1
ATOM 6354 C C . LYS A 1 797 ? -9.384 12.771 -2.200 1.00 37.56 797 LYS A C 1
ATOM 6356 O O . LYS A 1 797 ? -8.849 13.588 -1.456 1.00 37.56 797 LYS A O 1
ATOM 6361 N N . PHE A 1 798 ? -9.836 13.090 -3.416 1.00 28.20 798 PHE A N 1
ATOM 6362 C CA . PHE A 1 798 ? -10.774 14.206 -3.602 1.00 28.20 798 PHE A CA 1
ATOM 6363 C C . PHE A 1 798 ? -11.569 14.078 -4.904 1.00 28.20 798 PHE A C 1
ATOM 6365 O O . PHE A 1 798 ? -11.072 14.250 -6.014 1.00 28.20 798 PHE A O 1
ATOM 6372 N N . CYS A 1 799 ? -12.831 13.751 -4.688 1.00 30.28 799 CYS A N 1
ATOM 6373 C CA . CYS A 1 799 ? -14.072 14.277 -5.248 1.00 30.28 799 CYS A CA 1
ATOM 6374 C C . CYS A 1 799 ? -15.015 13.154 -4.858 1.00 30.28 799 CYS A C 1
ATOM 6376 O O . CYS A 1 799 ? -14.983 12.162 -5.554 1.00 30.28 799 CYS A O 1
ATOM 6378 N N . SER A 1 800 ? -15.699 13.206 -3.709 1.00 35.06 800 SER A N 1
ATOM 6379 C CA . SER A 1 800 ? -16.785 12.267 -3.384 1.00 35.06 800 SER A CA 1
ATOM 6380 C C . SER A 1 800 ? -18.090 12.980 -3.131 1.00 35.06 800 SER A C 1
ATOM 6382 O O . SER A 1 800 ? -18.106 14.049 -2.527 1.00 35.06 800 SER A O 1
ATOM 6384 N N . LEU A 1 801 ? -19.151 12.380 -3.651 1.00 45.50 801 LEU A N 1
ATOM 6385 C CA . LEU A 1 801 ? -20.540 12.641 -3.295 1.00 45.50 801 LEU A CA 1
ATOM 6386 C C . LEU A 1 801 ? -20.937 11.608 -2.235 1.00 45.50 801 LEU A C 1
ATOM 6388 O O . LEU A 1 801 ? -20.115 10.727 -1.954 1.00 45.50 801 LEU A O 1
ATOM 6392 N N . ALA A 1 802 ? -22.085 11.803 -1.579 1.00 44.19 802 ALA A N 1
ATOM 6393 C CA . ALA A 1 802 ? -22.551 11.202 -0.320 1.00 44.19 802 ALA A CA 1
ATOM 6394 C C . ALA A 1 802 ? -21.728 10.035 0.264 1.00 44.19 802 ALA A C 1
ATOM 6396 O O . ALA A 1 802 ? -21.241 10.142 1.398 1.00 44.19 802 ALA A O 1
ATOM 6397 N N . TYR A 1 803 ? -21.531 8.948 -0.496 1.00 49.94 803 TYR A N 1
ATOM 6398 C CA . TYR A 1 803 ? -20.841 7.742 -0.036 1.00 49.94 803 TYR A CA 1
ATOM 6399 C C . TYR A 1 803 ? -19.454 7.468 -0.673 1.00 49.94 803 TYR A C 1
ATOM 6401 O O . TYR A 1 803 ? -18.583 6.956 0.039 1.00 49.94 803 TYR A O 1
ATOM 6409 N N . TYR A 1 804 ? -19.184 7.823 -1.948 1.00 57.06 804 TYR A N 1
ATOM 6410 C CA . TYR A 1 804 ? -17.933 7.452 -2.663 1.00 57.06 804 TYR A CA 1
ATOM 6411 C C . TYR A 1 804 ? -17.428 8.449 -3.719 1.00 57.06 804 TYR A C 1
ATOM 6413 O O . TYR A 1 804 ? -18.177 9.252 -4.268 1.00 57.06 804 TYR A O 1
ATOM 6421 N N . ALA A 1 805 ? -16.128 8.399 -4.039 1.00 61.09 805 ALA A N 1
ATOM 6422 C CA . ALA A 1 805 ? -15.478 9.355 -4.944 1.00 61.09 805 ALA A CA 1
ATOM 6423 C C . ALA A 1 805 ? -15.755 9.108 -6.431 1.00 61.09 805 ALA A C 1
ATOM 6425 O O . ALA A 1 805 ? -15.476 7.974 -6.788 1.00 61.09 805 ALA A O 1
ATOM 6426 N N . PRO A 1 806 ? -16.250 10.028 -7.309 1.00 65.56 806 PRO A N 1
ATOM 6427 C CA . PRO A 1 806 ? -16.189 9.872 -8.765 1.00 65.56 806 PRO A CA 1
ATOM 6428 C C . PRO A 1 806 ? -14.830 9.434 -9.296 1.00 65.56 806 PRO A C 1
ATOM 6430 O O . PRO A 1 806 ? -13.781 9.890 -8.844 1.00 65.56 806 PRO A O 1
ATOM 6433 N N . ASP A 1 807 ? -14.870 8.545 -10.285 1.00 68.94 807 ASP A N 1
ATOM 6434 C CA . ASP A 1 807 ? -13.704 8.204 -11.090 1.00 68.94 807 ASP A CA 1
ATOM 6435 C C . ASP A 1 807 ? -13.380 9.357 -12.062 1.00 68.94 807 ASP A C 1
ATOM 6437 O O . ASP A 1 807 ? -14.198 10.269 -12.222 1.00 68.94 807 ASP A O 1
ATOM 6441 N N . PRO A 1 808 ? -12.198 9.366 -12.707 1.00 73.44 808 PRO A N 1
ATOM 6442 C CA . PRO A 1 808 ? 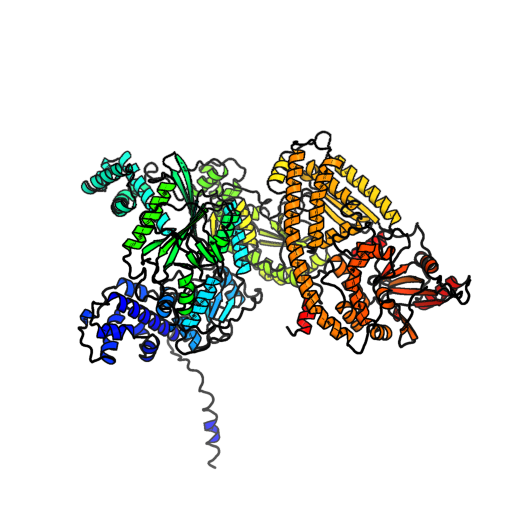-11.792 10.482 -13.561 1.00 73.44 808 PRO A CA 1
ATOM 6443 C C . PRO A 1 808 ? -12.821 10.828 -14.643 1.00 73.44 808 PRO A C 1
ATOM 6445 O O . PRO A 1 808 ? -13.135 11.994 -14.836 1.00 73.44 808 PRO A O 1
ATOM 6448 N N . ARG A 1 809 ? -13.431 9.816 -15.273 1.00 81.25 809 ARG A N 1
ATOM 6449 C CA . ARG A 1 809 ? -14.457 10.029 -16.302 1.00 81.25 809 ARG A CA 1
ATOM 6450 C C . ARG A 1 809 ? -15.695 10.713 -15.730 1.00 81.25 809 ARG A C 1
ATOM 6452 O O . ARG A 1 809 ? -16.213 11.650 -16.323 1.00 81.25 809 ARG A O 1
ATOM 6459 N N . THR A 1 810 ? -16.180 10.231 -14.591 1.00 78.94 810 THR A N 1
ATOM 6460 C CA . THR A 1 810 ? -17.348 10.807 -13.920 1.00 78.94 810 THR A CA 1
ATOM 6461 C C . THR A 1 810 ? -17.059 12.234 -13.455 1.00 78.94 810 THR A C 1
ATOM 6463 O O . THR A 1 810 ? -17.932 13.094 -13.516 1.00 78.94 810 THR A O 1
ATOM 6466 N N . LYS A 1 811 ? -15.820 12.506 -13.031 1.00 71.38 811 LYS A N 1
ATOM 6467 C CA . LYS A 1 811 ? -15.354 13.838 -12.636 1.00 71.38 811 LYS A CA 1
ATOM 6468 C C . LYS A 1 811 ? -15.317 14.815 -13.810 1.00 71.38 811 LYS A C 1
ATOM 6470 O O . LYS A 1 811 ? -15.774 15.943 -13.647 1.00 71.38 811 LYS A O 1
ATOM 6475 N N . ASP A 1 812 ? -14.793 14.397 -14.957 1.00 75.69 812 ASP A N 1
ATOM 6476 C CA . ASP A 1 812 ? -14.737 15.239 -16.155 1.00 75.69 812 ASP A CA 1
ATOM 6477 C C . ASP A 1 812 ? -16.157 15.632 -16.586 1.00 75.69 812 ASP A C 1
ATOM 6479 O O . ASP A 1 812 ? -16.467 16.817 -16.699 1.00 75.69 812 ASP A O 1
ATOM 6483 N N . LEU A 1 813 ? -17.062 14.649 -16.656 1.00 79.75 813 LEU A N 1
ATOM 6484 C CA . LEU A 1 813 ? -18.480 14.875 -16.955 1.00 79.75 813 LEU A CA 1
ATOM 6485 C C . LEU A 1 813 ? -19.161 15.785 -15.916 1.00 79.75 813 LEU A C 1
ATOM 6487 O O . LEU A 1 813 ? -19.940 16.662 -16.280 1.00 79.75 813 LEU A O 1
ATOM 6491 N N . LEU A 1 814 ? -18.836 15.639 -14.624 1.00 80.25 814 LEU A N 1
ATOM 6492 C CA . LEU A 1 814 ? -19.353 16.515 -13.563 1.00 80.25 814 LEU A CA 1
ATOM 6493 C C . LEU A 1 814 ? -18.927 17.980 -13.747 1.00 80.25 814 LEU A C 1
ATOM 6495 O O . LEU A 1 814 ? -19.660 18.886 -13.351 1.00 80.25 814 LEU A O 1
ATOM 6499 N N . GLY A 1 815 ? -17.729 18.208 -14.295 1.00 74.25 815 GLY A N 1
ATOM 6500 C CA . GLY A 1 815 ? -17.204 19.539 -14.602 1.00 74.25 815 GLY A CA 1
ATOM 6501 C C . GLY A 1 815 ? -17.816 20.160 -15.858 1.00 74.25 815 GLY A C 1
ATOM 6502 O O . GLY A 1 815 ? -17.891 21.384 -15.950 1.00 74.25 815 GLY A O 1
ATOM 6503 N N . GLU A 1 816 ? -18.269 19.332 -16.800 1.00 81.69 816 GLU A N 1
ATOM 6504 C CA . GLU A 1 816 ? -18.945 19.767 -18.027 1.00 81.69 816 GLU A CA 1
ATOM 6505 C C . GLU A 1 816 ? -20.406 20.173 -17.780 1.00 81.69 816 GLU A C 1
ATOM 6507 O O . GLU A 1 816 ? -20.906 21.094 -18.425 1.00 81.69 816 GLU A O 1
ATOM 6512 N N . ILE A 1 817 ? -21.084 19.534 -16.820 1.00 83.88 817 ILE A N 1
ATOM 6513 C CA . ILE A 1 817 ? -22.487 19.819 -16.491 1.00 83.88 817 ILE A CA 1
ATOM 6514 C C . ILE A 1 817 ? -22.560 20.979 -15.491 1.00 83.88 817 ILE A C 1
ATOM 6516 O O . ILE A 1 817 ? -22.616 20.791 -14.272 1.00 83.88 817 ILE A O 1
ATOM 6520 N N . THR A 1 818 ? -22.565 22.208 -16.006 1.00 82.69 818 THR A N 1
ATOM 6521 C CA . THR A 1 818 ? -22.694 23.415 -15.173 1.00 82.69 818 THR A CA 1
ATOM 6522 C C . THR A 1 818 ? -24.143 23.792 -14.880 1.00 82.69 818 THR A C 1
ATOM 6524 O O . THR A 1 818 ? -24.409 24.422 -13.859 1.00 82.69 818 THR A O 1
ATOM 6527 N N . GLU A 1 819 ? -25.077 23.411 -15.754 1.00 88.69 819 GLU A N 1
ATOM 6528 C CA . GLU A 1 819 ? -26.503 23.736 -15.660 1.00 88.69 819 GLU A CA 1
ATOM 6529 C C . GLU A 1 819 ? -27.348 22.568 -16.193 1.00 88.69 819 GLU A C 1
ATOM 6531 O O . GLU A 1 819 ? -26.920 21.838 -17.085 1.00 88.69 819 GLU A O 1
ATOM 6536 N N . VAL A 1 820 ? -28.553 22.396 -15.644 1.00 90.62 820 VAL A N 1
ATOM 6537 C CA . VAL A 1 820 ? -29.582 21.475 -16.151 1.00 90.62 820 VAL A CA 1
ATOM 6538 C C . VAL A 1 820 ? -30.869 22.286 -16.295 1.00 90.62 820 VAL A C 1
ATOM 6540 O O . VAL A 1 820 ? -31.258 22.995 -15.363 1.00 90.62 820 VAL A O 1
ATOM 6543 N N . GLU A 1 821 ? -31.500 22.242 -17.471 1.00 89.31 821 GLU A N 1
ATOM 6544 C CA . GLU A 1 821 ? -32.665 23.078 -17.786 1.00 89.31 821 GLU A CA 1
ATOM 6545 C C . GLU A 1 821 ? -33.791 22.874 -16.758 1.00 89.31 821 GLU A C 1
ATOM 6547 O O . GLU A 1 821 ? -34.150 21.752 -16.411 1.00 89.31 821 GLU A O 1
ATOM 6552 N N . GLY A 1 822 ? -34.324 23.973 -16.215 1.00 88.75 822 GLY A N 1
ATOM 6553 C CA . GLY A 1 822 ? -35.395 23.933 -15.212 1.00 88.75 822 GLY A CA 1
ATOM 6554 C C . GLY A 1 822 ? -34.981 23.458 -13.808 1.00 88.75 822 GLY A C 1
ATOM 6555 O O . GLY A 1 822 ? -35.818 23.452 -12.905 1.00 88.75 822 GLY A O 1
ATOM 6556 N N . PHE A 1 823 ? -33.711 23.113 -13.576 1.00 91.69 823 PHE A N 1
ATOM 6557 C CA . PHE A 1 823 ? -33.231 22.598 -12.292 1.00 91.69 823 PHE A CA 1
ATOM 6558 C C . PHE A 1 823 ? -32.420 23.650 -11.521 1.00 91.69 823 PHE A C 1
ATOM 6560 O O . PHE A 1 823 ? -31.248 23.881 -11.800 1.00 91.69 823 PHE A O 1
ATOM 6567 N N . ASN A 1 824 ? -33.029 24.285 -10.512 1.00 95.25 824 ASN A N 1
ATOM 6568 C CA . ASN A 1 824 ? -32.319 25.176 -9.582 1.00 95.25 824 ASN A CA 1
ATOM 6569 C C . ASN A 1 824 ? -31.751 24.360 -8.404 1.00 95.25 824 ASN A C 1
ATOM 6571 O O . ASN A 1 824 ? -32.534 23.979 -7.528 1.00 95.25 824 ASN A O 1
ATOM 6575 N N . PRO A 1 825 ? -30.426 24.117 -8.329 1.00 92.62 825 PRO A N 1
ATOM 6576 C CA . PRO A 1 825 ? -29.874 23.165 -7.368 1.00 92.62 825 PRO A CA 1
ATOM 6577 C C . PRO A 1 825 ? -30.101 23.589 -5.905 1.00 92.62 825 PRO A C 1
ATOM 6579 O O . PRO A 1 825 ? -30.544 22.794 -5.080 1.00 92.62 825 PRO A O 1
ATOM 6582 N N . GLU A 1 826 ? -29.880 24.861 -5.556 1.00 94.69 826 GLU A N 1
ATOM 6583 C CA . GLU A 1 826 ? -30.056 25.307 -4.168 1.00 94.69 826 GLU A CA 1
ATOM 6584 C C . GLU A 1 826 ? -31.518 25.220 -3.711 1.00 94.69 826 GLU A C 1
ATOM 6586 O O . GLU A 1 826 ? -31.776 24.819 -2.572 1.00 94.69 826 GLU A O 1
ATOM 6591 N N . GLN A 1 827 ? -32.467 25.597 -4.573 1.00 96.31 827 GLN A N 1
ATOM 6592 C CA . GLN A 1 827 ? -33.887 25.523 -4.230 1.00 96.31 827 GLN A CA 1
ATOM 6593 C C . GLN A 1 827 ? -34.346 24.064 -4.122 1.00 96.31 827 GLN A C 1
ATOM 6595 O O . GLN A 1 827 ? -34.928 23.693 -3.109 1.00 96.31 827 GLN A O 1
ATOM 6600 N N . ARG A 1 828 ? -33.989 23.216 -5.094 1.00 95.81 828 ARG A N 1
ATOM 6601 C CA . ARG A 1 828 ? -34.376 21.796 -5.113 1.00 95.81 828 ARG A CA 1
ATOM 6602 C C . ARG A 1 828 ? -33.831 21.029 -3.911 1.00 95.81 828 ARG A C 1
ATOM 6604 O O . ARG A 1 828 ? -34.558 20.227 -3.333 1.00 95.81 828 ARG A O 1
ATOM 6611 N N . LEU A 1 829 ? -32.599 21.318 -3.482 1.00 96.19 829 LEU A N 1
ATOM 6612 C CA . LEU A 1 829 ? -32.045 20.709 -2.271 1.00 96.19 829 LEU A CA 1
ATOM 6613 C C . LEU A 1 829 ? -32.797 21.147 -1.007 1.00 96.19 829 LEU A C 1
ATOM 6615 O O . LEU A 1 829 ? -33.039 20.329 -0.122 1.00 96.19 829 LEU A O 1
ATOM 6619 N N . LYS A 1 830 ? -33.156 22.434 -0.897 1.00 96.88 830 LYS A N 1
ATOM 6620 C CA . LYS A 1 830 ? -33.943 22.940 0.241 1.00 96.88 830 LYS A CA 1
ATOM 6621 C C . LYS A 1 830 ? -35.319 22.288 0.297 1.00 96.88 830 LYS A C 1
ATOM 6623 O O . LYS A 1 830 ? -35.727 21.894 1.385 1.00 96.88 830 LYS A O 1
ATOM 6628 N N . ASP A 1 831 ? -35.976 22.161 -0.852 1.00 96.62 831 ASP A N 1
ATOM 6629 C CA . ASP A 1 831 ? -37.284 21.517 -0.967 1.00 96.62 831 ASP A CA 1
ATOM 6630 C C . ASP A 1 831 ? -37.183 20.044 -0.547 1.00 96.62 831 ASP A C 1
ATOM 6632 O O . ASP A 1 831 ? -37.887 19.627 0.363 1.00 96.62 831 ASP A O 1
ATOM 6636 N N . ALA A 1 832 ? -36.208 19.292 -1.072 1.00 96.25 832 ALA A N 1
ATOM 6637 C CA . ALA A 1 832 ? -36.003 17.888 -0.701 1.00 96.25 832 ALA A CA 1
ATOM 6638 C C . ALA A 1 832 ? -35.712 17.681 0.797 1.00 96.25 832 ALA A C 1
ATOM 6640 O O . ALA A 1 832 ? -36.158 16.704 1.397 1.00 96.25 832 ALA A O 1
ATOM 6641 N N . ILE A 1 833 ? -34.965 18.597 1.422 1.00 96.94 833 ILE A N 1
ATOM 6642 C CA . ILE A 1 833 ? -34.701 18.554 2.867 1.00 96.94 833 ILE A CA 1
ATOM 6643 C C . ILE A 1 833 ? -35.967 18.871 3.669 1.00 96.94 833 ILE A C 1
ATOM 6645 O O . ILE A 1 833 ? -36.187 18.248 4.708 1.00 96.94 833 ILE A O 1
ATOM 6649 N N . ALA A 1 834 ? -36.789 19.818 3.212 1.00 97.00 834 ALA A N 1
ATOM 6650 C CA . ALA A 1 834 ? -38.070 20.124 3.842 1.00 97.00 834 ALA A CA 1
ATOM 6651 C C . ALA A 1 834 ? -39.038 18.936 3.729 1.00 97.00 834 ALA A C 1
ATOM 6653 O O . ALA A 1 834 ? -39.570 18.504 4.750 1.00 97.00 834 ALA A O 1
ATOM 6654 N N . ASP A 1 835 ? -39.161 18.351 2.535 1.00 96.38 835 ASP A N 1
ATOM 6655 C CA . ASP A 1 835 ? -40.008 17.189 2.259 1.00 96.38 835 ASP A CA 1
ATOM 6656 C C . ASP A 1 835 ? -39.609 15.993 3.134 1.00 96.38 835 ASP A C 1
ATOM 6658 O O . ASP A 1 835 ? -40.447 15.430 3.841 1.00 96.38 835 ASP A O 1
ATOM 6662 N N . LEU A 1 836 ? -38.311 15.654 3.181 1.00 96.56 836 LEU A N 1
ATOM 6663 C CA . LEU A 1 836 ? -37.824 14.593 4.064 1.00 96.56 836 LEU A CA 1
ATOM 6664 C C . LEU A 1 836 ? -38.076 14.940 5.535 1.00 96.56 836 LEU A C 1
ATOM 6666 O O . LEU A 1 836 ? -38.469 14.077 6.311 1.00 96.56 836 LEU A O 1
ATOM 6670 N N . SER A 1 837 ? -37.858 16.189 5.952 1.00 96.88 837 SER A N 1
ATOM 6671 C CA . SER A 1 837 ? -38.107 16.603 7.336 1.00 96.88 837 SER A CA 1
ATOM 6672 C C . SER A 1 837 ? -39.580 16.444 7.736 1.00 96.88 837 SER A C 1
ATOM 6674 O O . SER A 1 837 ? -39.861 16.047 8.872 1.00 96.88 837 SER A O 1
ATOM 6676 N N . ASP A 1 838 ? -40.513 16.743 6.835 1.00 95.81 838 ASP A N 1
ATOM 6677 C CA . ASP A 1 838 ? -41.944 16.561 7.066 1.00 95.81 838 ASP A CA 1
ATOM 6678 C C . ASP A 1 838 ? -42.325 15.076 7.098 1.00 95.81 838 ASP A C 1
ATOM 6680 O O . ASP A 1 838 ? -43.060 14.656 7.998 1.00 95.81 838 ASP A O 1
ATOM 6684 N N . GLU A 1 839 ? -41.757 14.256 6.208 1.00 95.62 839 GLU A N 1
ATOM 6685 C CA . GLU A 1 839 ? -41.941 12.802 6.228 1.00 95.62 839 GLU A CA 1
ATOM 6686 C C . GLU A 1 839 ? -41.386 12.174 7.516 1.00 95.62 839 GLU A C 1
ATOM 6688 O O . GLU A 1 839 ? -42.061 11.364 8.155 1.00 95.62 839 GLU A O 1
ATOM 6693 N N . LEU A 1 840 ? -40.194 12.589 7.956 1.00 95.06 840 LEU A N 1
ATOM 6694 C CA . LEU A 1 840 ? -39.593 12.125 9.206 1.00 95.06 840 LEU A CA 1
ATOM 6695 C C . LEU A 1 840 ? -40.459 12.486 10.412 1.00 95.06 840 LEU A C 1
ATOM 6697 O O . LEU A 1 840 ? -40.640 11.681 11.324 1.00 95.06 840 LEU A O 1
ATOM 6701 N N . LYS A 1 841 ? -41.013 13.700 10.424 1.00 93.06 841 LYS A N 1
ATOM 6702 C CA . LYS A 1 841 ? -41.927 14.139 11.479 1.00 93.06 841 LYS A CA 1
ATOM 6703 C C . LYS A 1 841 ? -43.217 13.323 11.469 1.00 93.06 841 LYS A C 1
ATOM 6705 O O . LYS A 1 841 ? -43.726 13.012 12.543 1.00 93.06 841 LYS A O 1
ATOM 6710 N N . TYR A 1 842 ? -43.748 13.001 10.291 1.00 91.12 842 TYR A N 1
ATOM 6711 C CA . TYR A 1 842 ? -44.935 12.165 10.142 1.00 91.12 842 TYR A CA 1
ATOM 6712 C C . TYR A 1 842 ? -44.680 10.739 10.653 1.00 91.12 842 TYR A C 1
ATOM 6714 O O . TYR A 1 842 ? -45.321 10.341 11.622 1.00 91.12 842 TYR A O 1
ATOM 6722 N N . LYS A 1 843 ? -43.683 10.027 10.109 1.00 89.31 843 LYS A N 1
ATOM 6723 C CA . LYS A 1 843 ? -43.349 8.643 10.501 1.00 89.31 843 LYS A CA 1
ATOM 6724 C C . LYS A 1 843 ? -42.910 8.529 11.966 1.00 89.31 843 LYS A C 1
ATOM 6726 O O . LYS A 1 843 ? -43.406 7.682 12.701 1.00 89.31 843 LYS A O 1
ATOM 6731 N N . GLY A 1 844 ? -42.069 9.446 12.448 1.00 87.81 844 GLY A N 1
ATOM 6732 C CA . GLY A 1 844 ? -41.626 9.452 13.847 1.00 87.81 844 GLY A CA 1
ATOM 6733 C C . GLY A 1 844 ? -42.760 9.680 14.854 1.00 87.81 844 GLY A C 1
ATOM 6734 O O . GLY A 1 844 ? -42.661 9.273 16.016 1.00 87.81 844 GLY A O 1
ATOM 6735 N N . ASN A 1 845 ? -43.878 10.287 14.430 1.00 82.31 845 ASN A N 1
ATOM 6736 C CA . ASN A 1 845 ? -45.058 10.366 15.285 1.00 82.31 845 ASN A CA 1
ATOM 6737 C C . ASN A 1 845 ? -45.713 9.001 15.524 1.00 82.31 845 ASN A C 1
ATOM 6739 O O . ASN A 1 845 ? -46.283 8.826 16.606 1.00 82.31 845 ASN A O 1
ATOM 6743 N N . ASP A 1 846 ? -45.587 8.073 14.574 1.00 80.62 846 ASP A N 1
ATOM 6744 C CA . ASP A 1 846 ? -46.179 6.737 14.610 1.00 80.62 846 ASP A CA 1
ATOM 6745 C C . ASP A 1 846 ? -45.282 5.699 15.308 1.00 80.62 846 ASP A C 1
ATOM 6747 O O . ASP A 1 846 ? -45.811 4.838 16.003 1.00 80.62 846 ASP A O 1
ATOM 6751 N N . GLU A 1 847 ? -43.954 5.836 15.214 1.00 82.25 847 GLU A N 1
ATOM 6752 C CA . GLU A 1 847 ? -42.955 4.841 15.674 1.00 82.25 847 GLU A CA 1
ATOM 6753 C C . GLU A 1 847 ? -42.092 5.319 16.873 1.00 82.25 847 GLU A C 1
ATOM 6755 O O . GLU A 1 847 ? -41.048 4.760 17.200 1.00 82.25 847 GLU A O 1
ATOM 6760 N N . GLU A 1 848 ? -42.514 6.388 17.554 1.00 86.00 848 GLU A N 1
ATOM 6761 C CA . GLU A 1 848 ? -41.924 6.895 18.810 1.00 86.00 848 GLU A CA 1
ATOM 6762 C C . GLU A 1 848 ? -40.464 7.415 18.766 1.00 86.00 848 GLU A C 1
ATOM 6764 O O . GLU A 1 848 ? -39.814 7.559 19.812 1.00 86.00 848 GLU A O 1
ATOM 6769 N N . TRP A 1 849 ? -39.960 7.806 17.595 1.00 92.06 849 TRP A N 1
ATOM 6770 C CA . TRP A 1 849 ? -38.661 8.473 17.433 1.00 92.06 849 TRP A CA 1
ATOM 6771 C C . TRP A 1 849 ? -38.797 9.928 16.969 1.00 92.06 849 TRP A C 1
ATOM 6773 O O . TRP A 1 849 ? -39.838 10.375 16.491 1.00 92.06 849 TRP A O 1
ATOM 6783 N N . LYS A 1 850 ? -37.738 10.724 17.153 1.00 95.12 850 LYS A N 1
ATOM 6784 C CA . LYS A 1 850 ? -37.680 12.117 16.693 1.00 95.12 850 LYS A CA 1
ATOM 6785 C C . LYS A 1 850 ? -36.498 12.282 15.752 1.00 95.12 850 LYS A C 1
ATOM 6787 O O . LYS A 1 850 ? -35.363 12.052 16.168 1.00 95.12 850 LYS A O 1
ATOM 6792 N N . ALA A 1 851 ? -36.764 12.707 14.521 1.00 96.50 851 ALA A N 1
ATOM 6793 C CA . ALA A 1 851 ? -35.717 13.062 13.579 1.00 96.50 851 ALA A CA 1
ATOM 6794 C C . ALA A 1 851 ? -36.065 14.310 12.763 1.00 96.50 851 ALA A C 1
ATOM 6796 O O . ALA A 1 851 ? -37.224 14.718 12.690 1.00 96.50 851 ALA A O 1
ATOM 6797 N N . VAL A 1 852 ? -35.041 14.916 12.167 1.00 97.56 852 VAL A N 1
ATOM 6798 C CA . VAL A 1 852 ? -35.146 16.081 11.283 1.00 97.56 852 VAL A CA 1
ATOM 6799 C C . VAL A 1 852 ? -34.041 16.020 10.229 1.00 97.56 852 VAL A C 1
ATOM 6801 O O . VAL A 1 852 ? -32.936 15.558 10.518 1.00 97.56 852 VAL A O 1
ATOM 6804 N N . ALA A 1 853 ? -34.306 16.517 9.024 1.00 97.31 853 ALA A N 1
ATOM 6805 C CA . ALA A 1 853 ? -33.279 16.720 8.007 1.00 97.31 853 ALA A CA 1
ATOM 6806 C C . ALA A 1 853 ? -32.803 18.179 8.019 1.00 97.31 853 ALA A C 1
ATOM 6808 O O . ALA A 1 853 ? -33.599 19.102 8.205 1.00 97.31 853 ALA A O 1
ATOM 6809 N N . LYS A 1 854 ? -31.497 18.409 7.852 1.00 97.25 854 LYS A N 1
ATOM 6810 C CA . LYS A 1 854 ? -30.920 19.761 7.878 1.00 97.25 854 LYS A CA 1
ATOM 6811 C C . LYS A 1 854 ? -29.849 19.965 6.830 1.00 97.25 854 LYS A C 1
ATOM 6813 O O . LYS A 1 854 ? -28.953 19.144 6.685 1.00 97.25 854 LYS A O 1
ATOM 6818 N N . LEU A 1 855 ? -29.883 21.141 6.207 1.00 96.38 855 LEU A N 1
ATOM 6819 C CA . LEU A 1 855 ? -28.799 21.635 5.372 1.00 96.38 855 LEU A CA 1
ATOM 6820 C C . LEU A 1 855 ? -27.761 22.368 6.220 1.00 96.38 855 LEU A C 1
ATOM 6822 O O . LEU A 1 855 ? -28.084 23.327 6.926 1.00 96.38 855 LEU A O 1
ATOM 6826 N N . LYS A 1 856 ? -26.497 21.987 6.078 1.00 95.56 856 LYS A N 1
ATOM 6827 C CA . LYS A 1 856 ? -25.356 22.687 6.658 1.00 95.56 856 LYS A CA 1
ATOM 6828 C C . LYS A 1 856 ? -24.365 23.050 5.565 1.00 95.56 856 LYS A C 1
ATOM 6830 O O . LYS A 1 856 ? -23.637 22.204 5.055 1.00 95.56 856 LYS A O 1
ATOM 6835 N N . LYS A 1 857 ? -24.311 24.336 5.224 1.00 93.81 857 LYS A N 1
ATOM 6836 C CA . LYS A 1 857 ? -23.272 24.846 4.327 1.00 93.81 857 LYS A CA 1
ATOM 6837 C C . LYS A 1 857 ? -21.935 24.816 5.068 1.00 93.81 857 LYS A C 1
ATOM 6839 O O . LYS A 1 857 ? -21.831 25.345 6.174 1.00 93.81 857 LYS A O 1
ATOM 6844 N N . VAL A 1 858 ? -20.936 24.182 4.474 1.00 83.88 858 VAL A N 1
ATOM 6845 C CA . VAL A 1 858 ? -19.585 24.054 5.031 1.00 83.88 858 VAL A CA 1
ATOM 6846 C C . VAL A 1 858 ? -18.577 24.551 4.010 1.00 83.88 858 VAL A C 1
ATOM 6848 O O . VAL A 1 858 ? -18.786 24.391 2.817 1.00 83.88 858 VAL A O 1
ATOM 6851 N N . ASN A 1 859 ? -17.481 25.165 4.445 1.00 68.56 859 ASN A N 1
ATOM 6852 C CA . ASN A 1 859 ? -16.494 25.696 3.496 1.00 68.56 859 ASN A CA 1
ATOM 6853 C C . ASN A 1 859 ? -15.760 24.570 2.758 1.00 68.56 859 ASN A C 1
ATOM 6855 O O . ASN A 1 859 ? -15.446 24.691 1.578 1.00 68.56 859 ASN A O 1
ATOM 6859 N N . SER A 1 860 ? -15.540 23.460 3.453 1.00 68.31 860 SER A N 1
ATOM 6860 C CA . SER A 1 860 ? -14.908 22.253 2.947 1.00 68.31 860 SER A CA 1
ATOM 6861 C C . SER A 1 860 ? -15.457 21.040 3.695 1.00 68.31 860 SER A C 1
ATOM 6863 O O . SER A 1 860 ? -16.060 21.159 4.767 1.00 68.31 860 SER A O 1
ATOM 6865 N N . LEU A 1 861 ? -15.245 19.863 3.123 1.00 59.69 861 LEU A N 1
ATOM 6866 C CA . LEU A 1 861 ? -15.520 18.583 3.760 1.00 59.69 861 LEU A CA 1
ATOM 6867 C C . LEU A 1 861 ? -14.258 17.723 3.745 1.00 59.69 861 LEU A C 1
ATOM 6869 O O . LEU A 1 861 ? -13.382 17.955 2.901 1.00 59.69 861 LEU A O 1
ATOM 6873 N N . PRO A 1 862 ? -14.158 16.719 4.640 1.00 52.69 862 PRO A N 1
ATOM 6874 C CA . PRO A 1 862 ? -13.078 15.748 4.574 1.00 52.69 862 PRO A CA 1
ATOM 6875 C C . PRO A 1 862 ? -12.983 15.165 3.167 1.00 52.69 862 PRO A C 1
ATOM 6877 O O . PRO A 1 862 ? -14.005 15.002 2.498 1.00 52.69 862 PRO A O 1
ATOM 6880 N N . ASP A 1 863 ? -11.769 14.799 2.757 1.00 52.12 863 ASP A N 1
ATOM 6881 C CA . ASP A 1 863 ? -11.521 13.866 1.654 1.00 52.12 863 ASP A CA 1
ATOM 6882 C C . ASP A 1 863 ? -11.986 14.232 0.250 1.00 52.12 863 ASP A C 1
ATOM 6884 O O . ASP A 1 863 ? -11.769 13.451 -0.671 1.00 52.12 863 ASP A O 1
ATOM 6888 N N . GLY A 1 864 ? -12.737 15.293 0.039 1.00 50.88 864 GLY A N 1
ATOM 6889 C CA . GLY A 1 864 ? -13.407 15.378 -1.247 1.00 50.88 864 GLY A CA 1
ATOM 6890 C C . GLY A 1 864 ? -14.476 16.381 -1.385 1.00 50.88 864 GLY A C 1
ATOM 6891 O O . GLY A 1 864 ? -14.782 16.835 -2.491 1.00 50.88 864 GLY A O 1
ATOM 6892 N N . LYS A 1 865 ? -15.229 16.430 -0.304 1.00 64.69 865 LYS A N 1
ATOM 6893 C CA . LYS A 1 865 ? -16.618 16.213 -0.598 1.00 64.69 865 LYS A CA 1
ATOM 6894 C C . LYS A 1 865 ? -17.232 17.515 -1.027 1.00 64.69 865 LYS A C 1
ATOM 6896 O O . LYS A 1 865 ? -17.033 18.557 -0.406 1.00 64.69 865 LYS A O 1
ATOM 6901 N N . MET A 1 866 ? -17.971 17.435 -2.119 1.00 76.44 866 MET A N 1
ATOM 6902 C CA . MET A 1 866 ? -18.879 18.510 -2.456 1.00 76.44 866 MET A CA 1
ATOM 6903 C C . MET A 1 866 ? -20.107 18.423 -1.552 1.00 76.44 866 MET A C 1
ATOM 6905 O O . MET A 1 866 ? -20.591 19.468 -1.133 1.00 76.44 866 MET A O 1
ATOM 6909 N N . ALA A 1 867 ? -20.516 17.208 -1.165 1.00 86.81 867 ALA A N 1
ATOM 6910 C CA . ALA A 1 867 ? -21.568 16.952 -0.193 1.00 86.81 867 ALA A CA 1
ATOM 6911 C C . ALA A 1 867 ? -21.357 15.636 0.590 1.00 86.81 867 ALA A C 1
ATOM 6913 O O . ALA A 1 867 ? -20.673 14.724 0.123 1.00 86.81 867 ALA A O 1
ATOM 6914 N N . GLU A 1 868 ? -21.915 15.552 1.800 1.00 88.31 868 GLU A N 1
ATOM 6915 C CA . GLU A 1 868 ? -22.098 14.302 2.547 1.00 88.31 868 GLU A CA 1
ATOM 6916 C C . GLU A 1 868 ? -23.380 14.325 3.387 1.00 88.31 868 GLU A C 1
ATOM 6918 O O . GLU A 1 868 ? -23.749 15.371 3.927 1.00 88.31 868 GLU A O 1
ATOM 6923 N N . ILE A 1 869 ? -24.004 13.159 3.568 1.00 92.31 869 ILE A N 1
ATOM 6924 C CA . ILE A 1 869 ? -25.127 12.962 4.493 1.00 92.31 869 ILE A CA 1
ATOM 6925 C C . ILE A 1 869 ? -24.636 12.140 5.677 1.00 92.31 869 ILE A C 1
ATOM 6927 O O . ILE A 1 869 ? -24.137 11.028 5.507 1.00 92.31 869 ILE A O 1
ATOM 6931 N N . VAL A 1 870 ? -24.767 12.681 6.887 1.00 92.00 870 VAL A N 1
ATOM 6932 C CA . VAL A 1 870 ? -24.294 12.006 8.102 1.00 92.00 870 VAL A CA 1
ATOM 6933 C C . VAL A 1 870 ? -25.353 11.999 9.205 1.00 92.00 870 VAL A C 1
ATOM 6935 O O . VAL A 1 870 ? -26.056 12.999 9.387 1.00 92.00 870 VAL A O 1
ATOM 6938 N N . PRO A 1 871 ? -25.468 10.903 9.979 1.00 95.06 871 PRO A N 1
ATOM 6939 C CA . PRO A 1 871 ? -26.316 10.880 11.158 1.00 95.06 871 PRO A CA 1
ATOM 6940 C C . PRO A 1 871 ? -25.627 11.630 12.305 1.00 95.06 871 PRO A C 1
ATOM 6942 O O . PRO A 1 871 ? -24.474 11.361 12.650 1.00 95.06 871 PRO A O 1
ATOM 6945 N N . VAL A 1 872 ? -26.336 12.571 12.924 1.00 93.50 872 VAL A N 1
ATOM 6946 C CA . VAL A 1 872 ? -25.873 13.322 14.100 1.00 93.50 872 VAL A CA 1
ATOM 6947 C C . VAL A 1 872 ? -26.968 13.311 15.154 1.00 93.50 872 VAL A C 1
ATOM 6949 O O . VAL A 1 872 ? -28.142 13.408 14.826 1.00 93.50 872 VAL A O 1
ATOM 6952 N N . PHE A 1 873 ? -26.616 13.242 16.435 1.00 94.75 873 PHE A N 1
ATOM 6953 C CA . PHE A 1 873 ? -27.598 13.414 17.503 1.00 94.75 873 PHE A CA 1
ATOM 6954 C C . PHE A 1 873 ? -27.655 14.863 18.002 1.00 94.75 873 PHE A C 1
ATOM 6956 O O . PHE A 1 873 ? -26.629 15.472 18.313 1.00 94.75 873 PHE A O 1
ATOM 6963 N N . SER A 1 874 ? -28.869 15.395 18.136 1.00 95.69 874 SER A N 1
ATOM 6964 C CA . SER A 1 874 ? -29.175 16.699 18.718 1.00 95.69 874 SER A CA 1
ATOM 6965 C C . SER A 1 874 ? -30.002 16.535 19.990 1.00 95.69 874 SER A C 1
ATOM 6967 O O . SER A 1 874 ? -31.064 15.916 19.985 1.00 95.69 874 SER A O 1
ATOM 6969 N N . ASN A 1 875 ? -29.568 17.176 21.081 1.00 93.81 875 ASN A N 1
ATOM 6970 C CA . ASN A 1 875 ? -30.299 17.167 22.355 1.00 93.81 875 ASN A CA 1
ATOM 6971 C C . ASN A 1 875 ? -31.666 17.869 22.291 1.00 93.81 875 ASN A C 1
ATOM 6973 O O . ASN A 1 875 ? -32.405 17.790 23.263 1.00 93.81 875 ASN A O 1
ATOM 6977 N N . THR A 1 876 ? -32.000 18.571 21.207 1.00 93.62 876 THR A N 1
ATOM 6978 C CA . THR A 1 876 ? -33.303 19.235 21.027 1.00 93.62 876 THR A CA 1
ATOM 6979 C C . THR A 1 876 ? -34.125 18.615 19.901 1.00 93.62 876 THR A C 1
ATOM 6981 O O . THR A 1 876 ? -35.358 18.663 19.931 1.00 93.62 876 THR A O 1
ATOM 6984 N N . GLU A 1 877 ? -33.470 18.005 18.915 1.00 94.75 877 GLU A N 1
ATOM 6985 C CA . GLU A 1 877 ? -34.106 17.570 17.667 1.00 94.75 877 GLU A CA 1
ATOM 6986 C C . GLU A 1 877 ? -34.067 16.058 17.444 1.00 94.75 877 GLU A C 1
ATOM 6988 O O . GLU A 1 877 ? -34.777 15.577 16.571 1.00 94.75 877 GLU A O 1
ATOM 6993 N N . GLY A 1 878 ? -33.337 15.305 18.268 1.00 96.00 878 GLY A N 1
ATOM 6994 C CA . GLY A 1 878 ? -33.214 13.857 18.135 1.00 96.00 878 GLY A CA 1
ATOM 6995 C C . GLY A 1 878 ? -32.187 13.490 17.070 1.00 96.00 878 GLY A C 1
ATOM 6996 O O . GLY A 1 878 ? -31.084 14.038 17.071 1.00 96.00 878 GLY A O 1
ATOM 6997 N N . LEU A 1 879 ? -32.528 12.561 16.181 1.00 96.75 879 LEU A N 1
ATOM 6998 C CA . LEU A 1 879 ? -31.681 12.189 15.051 1.00 96.75 879 LEU A CA 1
ATOM 6999 C C . LEU A 1 879 ? -31.716 13.296 13.988 1.00 96.75 879 LEU A C 1
ATOM 7001 O O . LEU A 1 879 ? -32.754 13.611 13.420 1.00 96.75 879 LEU A O 1
ATOM 7005 N N . VAL A 1 880 ? -30.571 13.889 13.694 1.00 97.56 880 VAL A N 1
ATOM 7006 C CA . VAL A 1 880 ? -30.406 14.865 12.622 1.00 97.56 880 VAL A CA 1
ATOM 7007 C C . VAL A 1 880 ? -29.753 14.171 11.436 1.00 97.56 880 VAL A C 1
ATOM 7009 O O . VAL A 1 880 ? -28.620 13.699 11.533 1.00 97.56 880 VAL A O 1
ATOM 7012 N N . ILE A 1 881 ? -30.462 14.145 10.313 1.00 97.06 881 ILE A N 1
ATOM 7013 C CA . ILE A 1 881 ? -29.910 13.802 9.005 1.00 97.06 881 ILE A CA 1
ATOM 7014 C C . ILE A 1 881 ? -29.267 15.080 8.464 1.00 97.06 881 ILE A C 1
ATOM 7016 O O . ILE A 1 881 ? -29.941 15.956 7.918 1.00 97.06 881 ILE A O 1
ATOM 7020 N N . GLU A 1 882 ? -27.973 15.249 8.729 1.00 96.50 882 GLU A N 1
ATOM 7021 C CA . GLU A 1 882 ? -27.244 16.471 8.387 1.00 96.50 882 GLU A CA 1
ATOM 7022 C C . GLU A 1 882 ? -26.645 16.334 6.982 1.00 96.50 882 GLU A C 1
ATOM 7024 O O . GLU A 1 882 ? -25.665 15.616 6.790 1.00 96.50 882 GLU A O 1
ATOM 7029 N N . VAL A 1 883 ? -27.221 17.050 6.013 1.00 96.06 883 VAL A N 1
ATOM 7030 C CA . VAL A 1 883 ? -26.658 17.237 4.671 1.00 96.06 883 VAL A CA 1
ATOM 7031 C C . VAL A 1 883 ? -25.638 18.356 4.751 1.00 96.06 883 VAL A C 1
ATOM 7033 O O . VAL A 1 883 ? -25.984 19.538 4.854 1.00 96.06 883 VAL A O 1
ATOM 7036 N N . ARG A 1 884 ? -24.362 18.000 4.725 1.00 93.06 884 ARG A N 1
ATOM 7037 C CA . ARG A 1 884 ? -23.274 18.969 4.673 1.00 93.06 884 ARG A CA 1
ATOM 7038 C C . ARG A 1 884 ? -22.895 19.187 3.223 1.00 93.06 884 ARG A C 1
ATOM 7040 O O . ARG A 1 884 ? -22.613 18.219 2.534 1.00 93.06 884 ARG A O 1
ATOM 7047 N N . ILE A 1 885 ? -22.859 20.432 2.763 1.00 90.94 885 ILE A N 1
ATOM 7048 C CA . ILE A 1 885 ? -22.562 20.741 1.357 1.00 90.94 885 ILE A CA 1
ATOM 7049 C C . ILE A 1 885 ? -21.653 21.961 1.232 1.00 90.94 885 ILE A C 1
ATOM 7051 O O . ILE A 1 885 ? -21.799 22.938 1.975 1.00 90.94 885 ILE A O 1
ATOM 7055 N N . THR A 1 886 ? -20.713 21.917 0.291 1.00 86.94 886 THR A N 1
ATOM 7056 C CA . THR A 1 886 ? -19.825 23.044 -0.012 1.00 86.94 886 THR A CA 1
ATOM 7057 C C . THR A 1 886 ? -20.492 24.056 -0.941 1.00 86.94 886 THR A C 1
ATOM 7059 O O . THR A 1 886 ? -21.448 23.716 -1.643 1.00 86.94 886 THR A O 1
ATOM 7062 N N . PRO A 1 887 ? -19.999 25.309 -1.017 1.00 86.62 887 PRO A N 1
ATOM 7063 C CA . PRO A 1 887 ? -20.504 26.279 -1.986 1.00 86.62 887 PRO A CA 1
ATOM 7064 C C . PRO A 1 887 ? -20.401 25.799 -3.438 1.00 86.62 887 PRO A C 1
ATOM 7066 O O . PRO A 1 887 ? -21.243 26.162 -4.254 1.00 86.62 887 PRO A O 1
ATOM 7069 N N . GLN A 1 888 ? -19.379 24.996 -3.758 1.00 82.19 888 GLN A N 1
ATOM 7070 C CA . GLN A 1 888 ? -19.213 24.394 -5.079 1.00 82.19 888 GLN A CA 1
ATOM 7071 C C . GLN A 1 888 ? -20.251 23.295 -5.320 1.00 82.19 888 GLN A C 1
ATOM 7073 O O . GLN A 1 888 ? -20.924 23.321 -6.346 1.00 82.19 888 GLN A O 1
ATOM 7078 N N . GLY A 1 889 ? -20.423 22.378 -4.361 1.00 85.00 889 GLY A N 1
ATOM 7079 C CA . GLY A 1 889 ? -21.414 21.308 -4.461 1.00 85.00 889 GLY A CA 1
ATOM 7080 C C . GLY A 1 889 ? -22.836 21.828 -4.595 1.00 85.00 889 GLY A C 1
ATOM 7081 O O . GLY A 1 889 ? -23.583 21.374 -5.449 1.00 85.00 889 GLY A O 1
ATOM 7082 N N . LEU A 1 890 ? -23.180 22.858 -3.819 1.00 91.75 890 LEU A N 1
ATOM 7083 C CA . LEU A 1 890 ? -24.515 23.457 -3.834 1.00 91.75 890 LEU A CA 1
ATOM 7084 C C . LEU A 1 890 ? -24.867 24.123 -5.171 1.00 91.75 890 LEU A C 1
ATOM 7086 O O . LEU A 1 890 ? -26.043 24.280 -5.479 1.00 91.75 890 LEU A O 1
ATOM 7090 N N . LYS A 1 891 ? -23.864 24.539 -5.949 1.00 89.44 891 LYS A N 1
ATOM 7091 C CA . LYS A 1 891 ? -24.063 25.127 -7.279 1.00 89.44 891 LYS A CA 1
ATOM 7092 C C . LYS A 1 891 ? -24.095 24.086 -8.393 1.00 89.44 891 LYS A C 1
ATOM 7094 O O . LYS A 1 891 ? -24.506 24.430 -9.493 1.00 89.44 891 LYS A O 1
ATOM 7099 N N . ASN A 1 892 ? -23.652 22.857 -8.138 1.00 89.50 892 ASN A N 1
ATOM 7100 C CA . ASN A 1 892 ? -23.589 21.825 -9.161 1.00 89.50 892 ASN A CA 1
ATOM 7101 C C . ASN A 1 892 ? -24.903 21.012 -9.175 1.00 89.50 892 ASN A C 1
ATOM 7103 O O . ASN A 1 892 ? -25.265 20.424 -8.151 1.00 89.50 892 ASN A O 1
ATOM 7107 N N . PRO A 1 893 ? -25.623 20.964 -10.311 1.00 92.12 893 PRO A N 1
ATOM 7108 C CA . PRO A 1 893 ? -26.925 20.306 -10.392 1.00 92.12 893 PRO A CA 1
ATOM 7109 C C . PRO A 1 893 ? -26.851 18.797 -10.146 1.00 92.12 893 PRO A C 1
ATOM 7111 O O . PRO A 1 893 ? -27.728 18.258 -9.475 1.00 92.12 893 PRO A O 1
ATOM 7114 N N . MET A 1 894 ? -25.795 18.125 -10.612 1.00 92.81 894 MET A N 1
ATOM 7115 C CA . MET A 1 894 ? -25.657 16.677 -10.441 1.00 92.81 894 MET A CA 1
ATOM 7116 C C . MET A 1 894 ? -25.332 16.308 -9.002 1.00 92.81 894 MET A C 1
ATOM 7118 O O . MET A 1 894 ? -25.951 15.398 -8.465 1.00 92.81 894 MET A O 1
ATOM 7122 N N . VAL A 1 895 ? -24.459 17.075 -8.340 1.00 89.50 895 VAL A N 1
ATOM 7123 C CA . VAL A 1 895 ? -24.203 16.907 -6.899 1.00 89.50 895 VAL A CA 1
ATOM 7124 C C . VAL A 1 895 ? -25.504 16.975 -6.113 1.00 89.50 895 VAL A C 1
ATOM 7126 O O . VAL A 1 895 ? -25.799 16.082 -5.331 1.00 89.50 895 VAL A O 1
ATOM 7129 N N . VAL A 1 896 ? -26.313 18.007 -6.348 1.00 93.69 896 VAL A N 1
ATOM 7130 C CA . VAL A 1 896 ? -27.596 18.148 -5.656 1.00 93.69 896 VAL A CA 1
ATOM 7131 C C . VAL A 1 896 ? -28.556 17.005 -5.987 1.00 93.69 896 VAL A C 1
ATOM 7133 O O . VAL A 1 896 ? -29.197 16.486 -5.075 1.00 93.69 896 VAL A O 1
ATOM 7136 N N . ALA A 1 897 ? -28.668 16.610 -7.257 1.00 94.12 897 ALA A N 1
ATOM 7137 C CA . ALA A 1 897 ? -29.569 15.539 -7.667 1.00 94.12 897 ALA A CA 1
ATOM 7138 C C . ALA A 1 897 ? -29.217 14.199 -6.994 1.00 94.12 897 ALA A C 1
ATOM 7140 O O . ALA A 1 897 ? -30.119 13.496 -6.539 1.00 94.12 897 ALA A O 1
ATOM 7141 N N . GLU A 1 898 ? -27.929 13.871 -6.862 1.00 93.38 898 GLU A N 1
ATOM 7142 C CA . GLU A 1 898 ? -27.482 12.675 -6.136 1.00 93.38 898 GLU A CA 1
ATOM 7143 C C . GLU A 1 898 ? -27.861 12.727 -4.652 1.00 93.38 898 GLU A C 1
ATOM 7145 O O . GLU A 1 898 ? -28.467 11.789 -4.133 1.00 93.38 898 GLU A O 1
ATOM 7150 N N . GLU A 1 899 ? -27.587 13.842 -3.968 1.00 94.12 899 GLU A N 1
ATOM 7151 C CA . GLU A 1 899 ? -27.944 13.988 -2.551 1.00 94.12 899 GLU A CA 1
ATOM 7152 C C . GLU A 1 899 ? -29.464 13.910 -2.339 1.00 94.12 899 GLU A C 1
ATOM 7154 O O . GLU A 1 899 ? -29.926 13.298 -1.378 1.00 94.12 899 GLU A O 1
ATOM 7159 N N . MET A 1 900 ? -30.264 14.459 -3.258 1.00 95.56 900 MET A N 1
ATOM 7160 C CA . MET A 1 900 ? -31.723 14.309 -3.242 1.00 95.56 900 MET A CA 1
ATOM 7161 C C . MET A 1 900 ? -32.155 12.842 -3.379 1.00 95.56 900 MET A C 1
ATOM 7163 O O . MET A 1 900 ? -33.049 12.399 -2.654 1.00 95.56 900 MET A O 1
ATOM 7167 N N . ALA A 1 901 ? -31.516 12.073 -4.269 1.00 95.12 901 ALA A N 1
ATOM 7168 C CA . ALA A 1 901 ? -31.792 10.644 -4.415 1.00 95.12 901 ALA A CA 1
ATOM 7169 C C . ALA A 1 901 ? -31.478 9.890 -3.119 1.00 95.12 901 ALA A C 1
ATOM 7171 O O . ALA A 1 901 ? -32.292 9.089 -2.656 1.00 95.12 901 ALA A O 1
ATOM 7172 N N . HIS A 1 902 ? -30.345 10.197 -2.490 1.00 94.44 902 HIS A N 1
ATOM 7173 C CA . HIS A 1 902 ? -29.962 9.595 -1.220 1.00 94.44 902 HIS A CA 1
ATOM 7174 C C . HIS A 1 902 ? -30.883 9.984 -0.065 1.00 94.44 902 HIS A C 1
ATOM 7176 O O . HIS A 1 902 ? -31.217 9.123 0.742 1.00 94.44 902 HIS A O 1
ATOM 7182 N N . LEU A 1 903 ? -31.348 11.234 0.002 1.00 95.44 903 LEU A N 1
ATOM 7183 C CA . LEU A 1 903 ? -32.338 11.658 0.996 1.00 95.44 903 LEU A CA 1
ATOM 7184 C C . LEU A 1 903 ? -33.630 10.842 0.883 1.00 95.44 903 LEU A C 1
ATOM 7186 O O . LEU A 1 903 ? -34.132 10.364 1.899 1.00 95.44 903 LEU A O 1
ATOM 7190 N N . LYS A 1 904 ? -34.118 10.612 -0.344 1.00 94.44 904 LYS A N 1
ATOM 7191 C CA . LYS A 1 904 ? -35.291 9.760 -0.598 1.00 94.44 904 LYS A CA 1
ATOM 7192 C C . LYS A 1 904 ? -35.044 8.316 -0.153 1.00 94.44 904 LYS A C 1
ATOM 7194 O O . LYS A 1 904 ? -35.886 7.729 0.515 1.00 94.44 904 LYS A O 1
ATOM 7199 N N . GLN A 1 905 ? -33.868 7.764 -0.458 1.00 94.31 905 GLN A N 1
ATOM 7200 C CA . GLN A 1 905 ? -33.487 6.400 -0.071 1.00 94.31 905 GLN A CA 1
ATOM 7201 C C . GLN A 1 905 ? -33.490 6.157 1.444 1.00 94.31 905 GLN A C 1
ATOM 7203 O O . GLN A 1 905 ? -33.641 5.016 1.858 1.00 94.31 905 GLN A O 1
ATOM 7208 N N . ILE A 1 906 ? -33.326 7.174 2.299 1.00 94.44 906 ILE A N 1
ATOM 7209 C CA . ILE A 1 906 ? -33.294 6.967 3.761 1.00 94.44 906 ILE A CA 1
ATOM 7210 C C . ILE A 1 906 ? -34.624 6.408 4.297 1.00 94.44 906 ILE A C 1
ATOM 7212 O O . ILE A 1 906 ? -34.638 5.655 5.273 1.00 94.44 906 ILE A O 1
ATOM 7216 N N . VAL A 1 907 ? -35.731 6.766 3.653 1.00 93.50 907 VAL A N 1
ATOM 7217 C CA . VAL A 1 907 ? -37.105 6.395 4.031 1.00 93.50 907 VAL A CA 1
ATOM 7218 C C . VAL A 1 907 ? -37.777 5.471 3.004 1.00 93.50 907 VAL A C 1
ATOM 7220 O O . VAL A 1 907 ? -38.964 5.176 3.132 1.00 93.50 907 VAL A O 1
ATOM 7223 N N . ASP A 1 908 ? -37.008 5.008 2.016 1.00 92.25 908 ASP A N 1
ATOM 7224 C CA . ASP A 1 908 ? -37.403 4.175 0.871 1.00 92.25 908 ASP A CA 1
ATOM 7225 C C . ASP A 1 908 ? -36.335 3.082 0.637 1.00 92.25 908 ASP A C 1
ATOM 7227 O O . ASP A 1 908 ? -35.365 2.975 1.388 1.00 92.25 908 ASP A O 1
ATOM 7231 N N . GLU A 1 909 ? -36.448 2.241 -0.388 1.00 87.56 909 GLU A N 1
ATOM 7232 C CA . GLU A 1 909 ? -35.367 1.313 -0.731 1.00 87.56 909 GLU A CA 1
ATOM 7233 C C . GLU A 1 909 ? -34.057 2.071 -1.057 1.00 87.56 909 GLU A C 1
ATOM 7235 O O . GLU A 1 909 ? -34.090 3.062 -1.796 1.00 87.56 909 GLU A O 1
ATOM 7240 N N . PRO A 1 910 ? -32.891 1.622 -0.539 1.00 90.94 910 PRO A N 1
ATOM 7241 C CA . PRO A 1 910 ? -32.660 0.334 0.113 1.00 90.94 910 PRO A CA 1
ATOM 7242 C C . PRO A 1 910 ? -32.619 0.376 1.651 1.00 90.94 910 PRO A C 1
ATOM 7244 O O . PRO A 1 910 ? -32.156 -0.608 2.220 1.00 90.94 910 PRO A O 1
ATOM 7247 N N . PHE A 1 911 ? -33.030 1.458 2.333 1.00 92.62 911 PHE A N 1
ATOM 7248 C CA . PHE A 1 911 ? -32.947 1.558 3.805 1.00 92.62 911 PHE A CA 1
ATOM 7249 C C . PHE A 1 911 ? -34.295 1.431 4.518 1.00 92.62 911 PHE A C 1
ATOM 7251 O O . PHE A 1 911 ? -34.340 0.867 5.611 1.00 92.62 911 PHE A O 1
ATOM 7258 N N . MET A 1 912 ? -35.369 1.942 3.914 1.00 90.94 912 MET A N 1
ATOM 7259 C CA . MET A 1 912 ? -36.774 1.950 4.360 1.00 90.94 912 MET A CA 1
ATOM 7260 C C . MET A 1 912 ? -37.048 2.718 5.664 1.00 90.94 912 MET A C 1
ATOM 7262 O O . MET A 1 912 ? -38.177 3.143 5.901 1.00 90.94 912 MET A O 1
ATOM 7266 N N . HIS A 1 913 ? -36.032 2.926 6.505 1.00 93.44 913 HIS A N 1
ATOM 7267 C CA . HIS A 1 913 ? -36.176 3.502 7.834 1.00 93.44 913 HIS A CA 1
ATOM 7268 C C . HIS A 1 913 ? -34.936 4.324 8.256 1.00 93.44 913 HIS A C 1
ATOM 7270 O O . HIS A 1 913 ? -33.807 3.820 8.193 1.00 93.44 913 HIS A O 1
ATOM 7276 N N . PRO A 1 914 ? -35.099 5.547 8.809 1.00 94.88 914 PRO A N 1
ATOM 7277 C CA . PRO A 1 914 ? -33.977 6.436 9.139 1.00 94.88 914 PRO A CA 1
ATOM 7278 C C . PRO A 1 914 ? -33.063 5.899 10.248 1.00 94.88 914 PRO A C 1
ATOM 7280 O O . PRO A 1 914 ? -31.848 6.082 10.197 1.00 94.88 914 PRO A O 1
ATOM 7283 N N . ILE A 1 915 ? -33.626 5.196 11.235 1.00 95.00 915 ILE A N 1
ATOM 7284 C CA . ILE A 1 915 ? -32.852 4.513 12.287 1.00 95.00 915 ILE A CA 1
ATOM 7285 C C . ILE A 1 915 ? -31.960 3.409 11.696 1.00 95.00 915 ILE A C 1
ATOM 7287 O O . ILE A 1 915 ? -30.791 3.309 12.068 1.00 95.00 915 ILE A O 1
ATOM 7291 N N . HIS A 1 916 ? -32.468 2.640 10.723 1.00 94.69 916 HIS A N 1
ATOM 7292 C CA . HIS A 1 916 ? -31.684 1.610 10.044 1.00 94.69 916 HIS A CA 1
ATOM 7293 C C . HIS A 1 916 ? -30.572 2.233 9.192 1.00 94.69 916 HIS A C 1
ATOM 7295 O O . HIS A 1 916 ? -29.418 1.822 9.298 1.00 94.69 916 HIS A O 1
ATOM 7301 N N . TRP A 1 917 ? -30.873 3.280 8.416 1.00 95.06 917 TRP A N 1
ATOM 7302 C CA . TRP A 1 917 ? -29.856 4.029 7.667 1.00 95.06 917 TRP A CA 1
ATOM 7303 C C . TRP A 1 917 ? -28.731 4.553 8.574 1.00 95.06 917 TRP A C 1
ATOM 7305 O O . TRP A 1 917 ? -27.547 4.391 8.262 1.00 95.06 917 TRP A O 1
ATOM 7315 N N . ALA A 1 918 ? -29.084 5.150 9.716 1.00 95.25 918 ALA A N 1
ATOM 7316 C CA . ALA A 1 918 ? -28.109 5.664 10.670 1.00 95.25 918 ALA A CA 1
ATOM 7317 C C . ALA A 1 918 ? -27.235 4.537 11.249 1.00 95.25 918 ALA A C 1
ATOM 7319 O O . ALA A 1 918 ? -26.018 4.697 11.346 1.00 95.25 918 ALA A O 1
ATOM 7320 N N . GLU A 1 919 ? -27.831 3.382 11.567 1.00 94.44 919 GLU A N 1
ATOM 7321 C CA . GLU A 1 919 ? -27.111 2.186 12.014 1.00 94.44 919 GLU A CA 1
ATOM 7322 C C . GLU A 1 919 ? -26.111 1.692 10.953 1.00 94.44 919 GLU A C 1
ATOM 7324 O O . GLU A 1 919 ? -24.929 1.514 11.249 1.00 94.44 919 GLU A O 1
ATOM 7329 N N . ILE A 1 920 ? -26.551 1.525 9.702 1.00 93.81 920 ILE A N 1
ATOM 7330 C CA . ILE A 1 920 ? -25.701 1.085 8.584 1.00 93.81 920 ILE A CA 1
ATOM 7331 C C . ILE A 1 920 ? -24.558 2.073 8.331 1.00 93.81 920 ILE A C 1
ATOM 7333 O O . ILE A 1 920 ? -23.412 1.658 8.132 1.00 93.81 920 ILE A O 1
ATOM 7337 N N . THR A 1 921 ? -24.842 3.373 8.383 1.00 91.88 921 THR A N 1
ATOM 7338 C CA . THR A 1 921 ? -23.836 4.421 8.172 1.00 91.88 921 THR A CA 1
ATOM 7339 C C . THR A 1 921 ? -22.767 4.394 9.263 1.00 91.88 921 THR A C 1
ATOM 7341 O O . THR A 1 921 ? -21.572 4.408 8.956 1.00 91.88 921 THR A O 1
ATOM 7344 N N . LEU A 1 922 ? -23.172 4.272 10.533 1.00 87.88 922 LEU A N 1
ATOM 7345 C CA . LEU A 1 922 ? -22.240 4.104 11.650 1.00 87.88 922 LEU A CA 1
ATOM 7346 C C . LEU A 1 922 ? -21.421 2.816 11.490 1.00 87.88 922 LEU A C 1
ATOM 7348 O O . LEU A 1 922 ? -20.197 2.848 11.589 1.00 87.88 922 LEU A O 1
ATOM 7352 N N . ASN A 1 923 ? -22.051 1.690 11.162 1.00 88.81 923 ASN A N 1
ATOM 7353 C CA . ASN A 1 923 ? -21.343 0.426 10.954 1.00 88.81 923 ASN A CA 1
ATOM 7354 C C . ASN A 1 923 ? -20.258 0.523 9.879 1.00 88.81 923 ASN A C 1
ATOM 7356 O O . ASN A 1 923 ? -19.128 0.081 10.103 1.00 88.81 923 ASN A O 1
ATOM 7360 N N . ALA A 1 924 ? -20.560 1.145 8.738 1.00 85.81 924 ALA A N 1
ATOM 7361 C CA . ALA A 1 924 ? -19.578 1.371 7.682 1.00 85.81 924 ALA A CA 1
ATOM 7362 C C . ALA A 1 924 ? -18.436 2.294 8.147 1.00 85.81 924 ALA A C 1
ATOM 7364 O O . ALA A 1 924 ? -17.262 1.993 7.908 1.00 85.81 924 ALA A O 1
ATOM 7365 N N . GLN A 1 925 ? -18.757 3.376 8.867 1.00 82.75 925 GLN A N 1
ATOM 7366 C CA . GLN A 1 925 ? -17.768 4.298 9.438 1.00 82.75 925 GLN A CA 1
ATOM 7367 C C . GLN A 1 925 ? -16.793 3.587 10.389 1.00 82.75 925 GLN A C 1
ATOM 7369 O O . GLN A 1 925 ? -15.597 3.889 10.388 1.00 82.75 925 GLN A O 1
ATOM 7374 N N . TYR A 1 926 ? -17.291 2.615 11.154 1.00 79.19 926 TYR A N 1
ATOM 7375 C CA . TYR A 1 926 ? -16.515 1.810 12.099 1.00 79.19 926 TYR A CA 1
ATOM 7376 C C . TYR A 1 926 ? -16.012 0.478 11.513 1.00 79.19 926 TYR A C 1
ATOM 7378 O O . TYR A 1 926 ? -15.605 -0.414 12.255 1.00 79.19 926 TYR A O 1
ATOM 7386 N N . GLY A 1 927 ? -15.955 0.363 10.181 1.00 76.75 927 GLY A N 1
ATOM 7387 C CA . GLY A 1 927 ? -15.177 -0.665 9.484 1.00 76.75 927 GLY A CA 1
ATOM 7388 C C . GLY A 1 927 ? -15.958 -1.863 8.943 1.00 76.75 927 GLY A C 1
ATOM 7389 O O . GLY A 1 927 ? -15.333 -2.755 8.366 1.00 76.75 927 GLY A O 1
ATOM 7390 N N . SER A 1 928 ? -17.288 -1.889 9.062 1.00 83.50 928 SER A N 1
ATOM 7391 C CA . SER A 1 928 ? -18.111 -2.960 8.488 1.00 83.50 928 SER A CA 1
ATOM 7392 C C . SER A 1 928 ? -18.063 -2.973 6.963 1.00 83.50 928 SER A C 1
ATOM 7394 O O . SER A 1 928 ? -18.475 -2.017 6.297 1.00 83.50 928 SER A O 1
ATOM 7396 N N . LYS A 1 929 ? -17.628 -4.098 6.385 1.00 87.62 929 LYS A N 1
ATOM 7397 C CA . LYS A 1 929 ? -17.616 -4.283 4.927 1.00 87.62 929 LYS A CA 1
ATOM 7398 C C . LYS A 1 929 ? -18.993 -4.618 4.373 1.00 87.62 929 LYS A C 1
ATOM 7400 O O . LYS A 1 929 ? -19.284 -4.240 3.243 1.00 87.62 929 LYS A O 1
ATOM 7405 N N . ARG A 1 930 ? -19.852 -5.286 5.152 1.00 89.31 930 ARG A N 1
ATOM 7406 C CA . ARG A 1 930 ? -21.235 -5.595 4.749 1.00 89.31 930 ARG A CA 1
ATOM 7407 C C . ARG A 1 930 ? -22.065 -4.318 4.641 1.00 89.31 930 ARG A C 1
ATOM 7409 O O . ARG A 1 930 ? -22.696 -4.102 3.610 1.00 89.31 930 ARG A O 1
ATOM 7416 N N . SER A 1 931 ? -21.986 -3.436 5.639 1.00 90.50 931 SER A N 1
ATOM 7417 C CA . SER A 1 931 ? -22.638 -2.124 5.579 1.00 90.50 931 SER A CA 1
ATOM 7418 C C . SER A 1 931 ? -22.056 -1.246 4.473 1.00 90.50 931 SER A C 1
ATOM 7420 O O . SER A 1 931 ? -22.817 -0.640 3.729 1.00 90.50 931 SER A O 1
ATOM 7422 N N . ALA A 1 932 ? -20.730 -1.239 4.281 1.00 87.19 932 ALA A N 1
ATOM 7423 C CA . ALA A 1 932 ? -20.122 -0.538 3.148 1.00 87.19 932 ALA A CA 1
ATOM 7424 C C . ALA A 1 932 ? -20.602 -1.088 1.790 1.00 87.19 932 ALA A C 1
ATOM 7426 O O . ALA A 1 932 ? -20.796 -0.325 0.854 1.00 87.19 932 ALA A O 1
ATOM 7427 N N . MET A 1 933 ? -20.830 -2.397 1.662 1.00 90.19 933 MET A N 1
ATOM 7428 C CA . MET A 1 933 ? -21.390 -2.968 0.435 1.00 90.19 933 MET A CA 1
ATOM 7429 C C . MET A 1 933 ? -22.812 -2.456 0.180 1.00 90.19 933 MET A C 1
ATOM 7431 O O . MET A 1 933 ? -23.114 -2.086 -0.948 1.00 90.19 933 MET A O 1
ATOM 7435 N N . LEU A 1 934 ? -23.655 -2.388 1.217 1.00 91.06 934 LEU A N 1
ATOM 7436 C CA . LEU A 1 934 ? -25.019 -1.864 1.101 1.00 91.06 934 LEU A CA 1
ATOM 7437 C C . LEU A 1 934 ? -25.035 -0.381 0.699 1.00 91.06 934 LEU A C 1
ATOM 7439 O O . LEU A 1 934 ? -25.817 -0.004 -0.166 1.00 91.06 934 LEU A O 1
ATOM 7443 N N . LEU A 1 935 ? -24.145 0.442 1.265 1.00 90.25 935 LEU A N 1
ATOM 7444 C CA . LEU A 1 935 ? -23.999 1.844 0.851 1.00 90.25 935 LEU A CA 1
ATOM 7445 C C . LEU A 1 935 ? -23.539 1.963 -0.613 1.00 90.25 935 LEU A C 1
ATOM 7447 O O . LEU A 1 935 ? -24.018 2.826 -1.340 1.00 90.25 935 LEU A O 1
ATOM 7451 N N . ALA A 1 936 ? -22.646 1.081 -1.074 1.00 86.69 936 ALA A N 1
ATOM 7452 C CA . ALA A 1 936 ? -22.216 1.052 -2.474 1.00 86.69 936 ALA A CA 1
ATOM 7453 C C . ALA A 1 936 ? -23.333 0.608 -3.433 1.00 86.69 936 ALA A C 1
ATOM 7455 O O . ALA A 1 936 ? -23.403 1.099 -4.555 1.00 86.69 936 ALA A O 1
ATOM 7456 N N . GLU A 1 937 ? -24.205 -0.307 -3.010 1.00 89.62 937 GLU A N 1
ATOM 7457 C CA . GLU A 1 937 ? -25.403 -0.672 -3.775 1.00 89.62 937 GLU A CA 1
ATOM 7458 C C . GLU A 1 937 ? -26.402 0.492 -3.821 1.00 89.62 937 GLU A C 1
ATOM 7460 O O . GLU A 1 937 ? -26.920 0.799 -4.891 1.00 89.62 937 GLU A O 1
ATOM 7465 N N . ALA A 1 938 ? -26.593 1.201 -2.702 1.00 90.00 938 ALA A N 1
ATOM 7466 C CA . ALA A 1 938 ? -27.433 2.396 -2.651 1.00 90.00 938 ALA A CA 1
ATOM 7467 C C . ALA A 1 938 ? -26.957 3.484 -3.631 1.00 90.00 938 ALA A C 1
ATOM 7469 O O . ALA A 1 938 ? -27.786 4.154 -4.236 1.00 90.00 938 ALA A O 1
ATOM 7470 N N . GLU A 1 939 ? -25.646 3.619 -3.844 1.00 87.44 939 GLU A N 1
ATOM 7471 C CA . GLU A 1 939 ? -25.068 4.513 -4.858 1.00 87.44 939 GLU A CA 1
ATOM 7472 C C . GLU A 1 939 ? -25.516 4.160 -6.283 1.00 87.44 939 GLU A C 1
ATOM 7474 O O . GLU A 1 939 ? -25.889 5.031 -7.067 1.00 87.44 939 GLU A O 1
ATOM 7479 N N . VAL A 1 940 ? -25.507 2.869 -6.622 1.00 89.56 940 VAL A N 1
ATOM 7480 C CA . VAL A 1 940 ? -25.948 2.382 -7.938 1.00 89.56 940 VAL A CA 1
ATOM 7481 C C . VAL A 1 940 ? -27.440 2.648 -8.126 1.00 89.56 940 VAL A C 1
ATOM 7483 O O . VAL A 1 940 ? -27.847 3.145 -9.176 1.00 89.56 940 VAL A O 1
ATOM 7486 N N . ASP A 1 941 ? -28.238 2.368 -7.097 1.00 90.94 941 ASP A N 1
ATOM 7487 C CA . ASP A 1 941 ? -29.687 2.574 -7.119 1.00 90.94 941 ASP A CA 1
ATOM 7488 C C . ASP A 1 941 ? -30.049 4.070 -7.164 1.00 90.94 941 ASP A C 1
ATOM 7490 O O . ASP A 1 941 ? -31.033 4.463 -7.794 1.00 90.94 941 ASP A O 1
ATOM 7494 N N . ALA A 1 942 ? -29.234 4.929 -6.542 1.00 90.38 942 ALA A N 1
ATOM 7495 C CA . ALA A 1 942 ? -29.434 6.373 -6.556 1.00 90.38 942 ALA A CA 1
ATOM 7496 C C . ALA A 1 942 ? -29.336 6.934 -7.976 1.00 90.38 942 ALA A C 1
ATOM 7498 O O . ALA A 1 942 ? -30.123 7.804 -8.329 1.00 90.38 942 ALA A O 1
ATOM 7499 N N . MET A 1 943 ? -28.450 6.396 -8.819 1.00 92.75 943 MET A N 1
ATOM 7500 C CA . MET A 1 943 ? -28.325 6.832 -10.215 1.00 92.75 943 MET A CA 1
ATOM 7501 C C . MET A 1 943 ? -29.589 6.576 -11.038 1.00 92.75 943 MET A C 1
ATOM 7503 O O . MET A 1 943 ? -29.952 7.397 -11.880 1.00 92.75 943 MET A O 1
ATOM 7507 N N . GLU A 1 944 ? -30.301 5.481 -10.770 1.00 89.69 944 GLU A N 1
ATOM 7508 C CA . GLU A 1 944 ? -31.597 5.214 -11.405 1.00 89.69 944 GLU A CA 1
ATOM 7509 C C . GLU A 1 944 ? -32.672 6.193 -10.914 1.00 89.69 944 GLU A C 1
ATOM 7511 O O . GLU A 1 944 ? -33.445 6.716 -11.717 1.00 89.69 944 GLU A O 1
ATOM 7516 N N . LYS A 1 945 ? -32.680 6.522 -9.613 1.00 90.19 945 LYS A N 1
ATOM 7517 C CA . LYS A 1 945 ? -33.579 7.550 -9.060 1.00 90.19 945 LYS A CA 1
ATOM 7518 C C . LYS A 1 945 ? -33.262 8.939 -9.622 1.00 90.19 945 LYS A C 1
ATOM 7520 O O . LYS A 1 945 ? -34.181 9.674 -9.966 1.00 90.19 945 LYS A O 1
ATOM 7525 N N . VAL A 1 946 ? -31.988 9.300 -9.782 1.00 90.50 946 VAL A N 1
ATOM 7526 C CA . VAL A 1 946 ? -31.596 10.561 -10.434 1.00 90.50 946 VAL A CA 1
ATOM 7527 C C . VAL A 1 946 ? -32.162 10.618 -11.853 1.00 90.50 946 VAL A C 1
ATOM 7529 O O . VAL A 1 946 ? -32.776 11.620 -12.225 1.00 90.50 946 VAL A O 1
ATOM 7532 N N . ARG A 1 947 ? -32.009 9.529 -12.615 1.00 90.44 947 ARG A N 1
ATOM 7533 C CA . ARG A 1 947 ? -32.471 9.432 -14.002 1.00 90.44 947 ARG A CA 1
ATOM 7534 C C . ARG A 1 947 ? -33.983 9.593 -14.142 1.00 90.44 947 ARG A C 1
ATOM 7536 O O . ARG A 1 947 ? -34.411 10.391 -14.970 1.00 90.44 947 ARG A O 1
ATOM 7543 N N . TYR A 1 948 ? -34.762 8.832 -13.374 1.00 88.00 948 TYR A N 1
ATOM 7544 C CA . TYR A 1 948 ? -36.208 8.706 -13.592 1.00 88.00 948 TYR A CA 1
ATOM 7545 C C . TYR A 1 948 ? -37.067 9.523 -12.625 1.00 88.00 948 TYR A C 1
ATOM 7547 O O . TYR A 1 948 ? -38.114 10.021 -13.023 1.00 88.00 948 TYR A O 1
ATOM 7555 N N . ASP A 1 949 ? -36.637 9.694 -11.373 1.00 85.44 949 ASP A N 1
ATOM 7556 C CA . ASP A 1 949 ? -37.462 10.339 -10.343 1.00 85.44 949 ASP A CA 1
ATOM 7557 C C . ASP A 1 949 ? -37.150 11.834 -10.183 1.00 85.44 949 ASP A C 1
ATOM 7559 O O . ASP A 1 949 ? -37.997 12.587 -9.699 1.00 85.44 949 ASP A O 1
ATOM 7563 N N . ILE A 1 950 ? -35.928 12.268 -10.521 1.00 89.56 950 ILE A N 1
ATOM 7564 C CA . ILE A 1 950 ? -35.447 13.624 -10.201 1.00 89.56 950 ILE A CA 1
ATOM 7565 C C . ILE A 1 950 ? -35.336 14.517 -11.435 1.00 89.56 950 ILE A C 1
ATOM 7567 O O . ILE A 1 950 ? -35.770 15.672 -11.360 1.00 89.56 950 ILE A O 1
ATOM 7571 N N . LEU A 1 951 ? -34.729 14.019 -12.519 1.00 88.38 951 LEU A N 1
ATOM 7572 C CA . LEU A 1 951 ? -34.367 14.828 -13.691 1.00 88.38 951 LEU A CA 1
ATOM 7573 C C . LEU A 1 951 ? -35.089 14.453 -14.999 1.00 88.38 951 LEU A C 1
ATOM 7575 O O . LEU A 1 951 ? -35.046 15.265 -15.912 1.00 88.38 951 LEU A O 1
ATOM 7579 N N . ASP A 1 952 ? -35.730 13.280 -15.093 1.00 87.38 952 ASP A N 1
ATOM 7580 C CA . ASP A 1 952 ? -36.364 12.749 -16.322 1.00 87.38 952 ASP A CA 1
ATOM 7581 C C . ASP A 1 952 ? -35.458 12.865 -17.568 1.00 87.38 952 ASP A C 1
ATOM 7583 O O . ASP A 1 952 ? -35.695 13.626 -18.506 1.00 87.38 952 ASP A O 1
ATOM 7587 N N . VAL A 1 953 ? -34.325 12.161 -17.521 1.00 87.75 953 VAL A N 1
ATOM 7588 C CA . VAL A 1 953 ? -33.180 12.406 -18.412 1.00 87.75 953 VAL A CA 1
ATOM 7589 C C . VAL A 1 953 ? -33.342 11.743 -19.785 1.00 87.75 953 VAL A C 1
ATOM 7591 O O . VAL A 1 953 ? -33.479 10.520 -19.882 1.00 87.75 953 VAL A O 1
ATOM 7594 N N . GLU A 1 954 ? -33.198 12.530 -20.857 1.00 86.31 954 GLU A N 1
ATOM 7595 C CA . GLU A 1 954 ? -33.156 12.032 -22.239 1.00 86.31 954 GLU A CA 1
ATOM 7596 C C . GLU A 1 954 ? -31.912 11.160 -22.495 1.00 86.31 954 GLU A C 1
ATOM 7598 O O . GLU A 1 954 ? -30.783 11.513 -22.128 1.00 86.31 954 GLU A O 1
ATOM 7603 N N . GLU A 1 955 ? -32.113 10.013 -23.150 1.00 88.44 955 GLU A N 1
ATOM 7604 C CA . GLU A 1 955 ? -31.034 9.083 -23.482 1.00 88.44 955 GLU A CA 1
ATOM 7605 C C . GLU A 1 955 ? -30.014 9.718 -24.443 1.00 88.44 955 GLU A C 1
ATOM 7607 O O . GLU A 1 955 ? -30.371 10.278 -25.475 1.00 88.44 955 GLU A O 1
ATOM 7612 N N . GLY A 1 956 ? -28.724 9.602 -24.115 1.00 85.62 956 GLY A N 1
ATOM 7613 C CA . GLY A 1 956 ? -27.628 10.181 -24.897 1.00 85.62 956 GLY A CA 1
ATOM 7614 C C . GLY A 1 956 ? -27.280 11.635 -24.560 1.00 85.62 956 GLY A C 1
ATOM 7615 O O . GLY A 1 956 ? -26.341 12.172 -25.142 1.00 85.62 956 GLY A O 1
ATOM 7616 N N . SER A 1 957 ? -27.984 12.274 -23.621 1.00 91.50 957 SER A N 1
ATOM 7617 C CA . SER A 1 957 ? -27.582 13.581 -23.080 1.00 91.50 957 SER A CA 1
ATOM 7618 C C . SER A 1 957 ? -26.298 13.487 -22.238 1.00 91.50 957 SER A C 1
ATOM 7620 O O . SER A 1 957 ? -25.949 12.420 -21.733 1.00 91.50 957 SER A O 1
ATOM 7622 N N . GLN A 1 958 ? -25.611 14.615 -22.008 1.00 88.56 958 GLN A N 1
ATOM 7623 C CA . GLN A 1 958 ? -24.441 14.657 -21.108 1.00 88.56 958 GLN A CA 1
ATOM 7624 C C . GLN A 1 958 ? -24.785 14.186 -19.685 1.00 88.56 958 GLN A C 1
ATOM 7626 O O . GLN A 1 958 ? -23.975 13.533 -19.029 1.00 88.56 958 GLN A O 1
ATOM 7631 N N . VAL A 1 959 ? -26.011 14.461 -19.225 1.00 89.56 959 VAL A N 1
ATOM 7632 C CA . VAL A 1 959 ? -26.525 13.974 -17.939 1.00 89.56 959 VAL A CA 1
ATOM 7633 C C . VAL A 1 959 ? -26.695 12.449 -17.958 1.00 89.56 959 VAL A C 1
ATOM 7635 O O . VAL A 1 959 ? -26.285 11.787 -17.007 1.00 89.56 959 VAL A O 1
ATOM 7638 N N . ASP A 1 960 ? -27.222 11.861 -19.038 1.00 91.31 960 ASP A N 1
ATOM 7639 C CA . ASP A 1 960 ? -27.315 10.398 -19.187 1.00 91.31 960 ASP A CA 1
ATOM 7640 C C . ASP A 1 960 ? -25.927 9.745 -19.236 1.00 91.31 960 ASP A C 1
ATOM 7642 O O . ASP A 1 960 ? -25.703 8.706 -18.613 1.00 91.31 960 ASP A O 1
ATOM 7646 N N . GLU A 1 961 ? -24.962 10.365 -19.921 1.00 91.75 961 GLU A N 1
ATOM 7647 C CA . GLU A 1 961 ? -23.576 9.894 -19.937 1.00 91.75 961 GLU A CA 1
ATOM 7648 C C . GLU A 1 961 ? -22.934 9.928 -18.548 1.00 91.75 961 GLU A C 1
ATOM 7650 O O . GLU A 1 961 ? -22.265 8.962 -18.161 1.00 91.75 961 GLU A O 1
ATOM 7655 N N . TYR A 1 962 ? -23.168 11.000 -17.786 1.00 91.88 962 TYR A N 1
ATOM 7656 C CA . TYR A 1 962 ? -22.737 11.110 -16.396 1.00 91.88 962 TYR A CA 1
ATOM 7657 C C . TYR A 1 962 ? -23.343 10.004 -15.533 1.00 91.88 962 TYR A C 1
ATOM 7659 O O . TYR A 1 962 ? -22.605 9.268 -14.880 1.00 91.88 962 TYR A O 1
ATOM 7667 N N . ILE A 1 963 ? -24.666 9.823 -15.588 1.00 90.06 963 ILE A N 1
ATOM 7668 C CA . ILE A 1 963 ? -25.386 8.795 -14.823 1.00 90.06 963 ILE A CA 1
ATOM 7669 C C . ILE A 1 963 ? -24.859 7.400 -15.174 1.00 90.06 963 ILE A C 1
ATOM 7671 O O . ILE A 1 963 ? -24.557 6.609 -14.281 1.00 90.06 963 ILE A O 1
ATOM 7675 N N . LYS A 1 964 ? -24.680 7.091 -16.467 1.00 92.56 964 LYS A N 1
ATOM 7676 C CA . LYS A 1 964 ? -24.117 5.810 -16.929 1.00 92.56 964 LYS A CA 1
ATOM 7677 C C . LYS A 1 964 ? -22.691 5.599 -16.413 1.00 92.56 964 LYS A C 1
ATOM 7679 O O . LYS A 1 964 ? -22.365 4.497 -15.964 1.00 92.56 964 LYS A O 1
ATOM 7684 N N . ALA A 1 965 ? -21.843 6.629 -16.461 1.00 89.06 965 ALA A N 1
ATOM 7685 C CA . ALA A 1 965 ? -20.475 6.562 -15.949 1.00 89.06 965 ALA A CA 1
ATOM 7686 C C . ALA A 1 965 ? -20.451 6.337 -14.429 1.00 89.06 965 ALA A C 1
ATOM 7688 O O . ALA A 1 965 ? -19.790 5.406 -13.956 1.00 89.06 965 ALA A O 1
ATOM 7689 N N . ARG A 1 966 ? -21.241 7.117 -13.684 1.00 87.19 966 ARG A N 1
ATOM 7690 C CA . ARG A 1 966 ? -21.358 7.041 -12.226 1.00 87.19 966 ARG A CA 1
ATOM 7691 C C . ARG A 1 966 ? -21.911 5.695 -11.768 1.00 87.19 966 ARG A C 1
ATOM 7693 O O . ARG A 1 966 ? -21.342 5.063 -10.878 1.00 87.19 966 ARG A O 1
ATOM 7700 N N . LYS A 1 967 ? -22.951 5.188 -12.432 1.00 91.00 967 LYS A N 1
ATOM 7701 C CA . LYS A 1 967 ? -23.521 3.864 -12.157 1.00 91.00 967 LYS A CA 1
ATOM 7702 C C . LYS A 1 967 ? -22.496 2.752 -12.381 1.00 91.00 967 LYS A C 1
ATOM 7704 O O . LYS A 1 967 ? -22.277 1.928 -11.494 1.00 91.00 967 LYS A O 1
ATOM 7709 N N . ALA A 1 968 ? -21.813 2.754 -13.529 1.00 89.00 968 ALA A N 1
ATOM 7710 C CA . ALA A 1 968 ? -20.776 1.766 -13.836 1.00 89.00 968 ALA A CA 1
ATOM 7711 C C . ALA A 1 968 ? -19.628 1.801 -12.815 1.00 89.00 968 ALA A C 1
ATOM 7713 O O . ALA A 1 968 ? -19.010 0.777 -12.503 1.00 89.00 968 ALA A O 1
ATOM 7714 N N . GLN A 1 969 ? -19.329 2.981 -12.278 1.00 85.75 969 GLN A N 1
ATOM 7715 C CA . GLN A 1 969 ? -18.382 3.123 -11.191 1.00 85.75 969 GLN A CA 1
ATOM 7716 C C . GLN A 1 969 ? -18.896 2.496 -9.884 1.00 85.75 969 GLN A C 1
ATOM 7718 O O . GLN A 1 969 ? -18.163 1.716 -9.265 1.00 85.75 969 GLN A O 1
ATOM 7723 N N . GLY A 1 970 ? -20.136 2.790 -9.485 1.00 82.50 970 GLY A N 1
ATOM 7724 C CA . GLY A 1 970 ? -20.784 2.165 -8.330 1.00 82.50 970 GLY A CA 1
ATOM 7725 C C . GLY A 1 970 ? -20.771 0.634 -8.427 1.00 82.50 970 GLY A C 1
ATOM 7726 O O . GLY A 1 970 ? -20.361 -0.049 -7.491 1.00 82.50 970 GLY A O 1
ATOM 7727 N N . GLU A 1 971 ? -21.062 0.071 -9.602 1.00 89.81 971 GLU A N 1
ATOM 7728 C CA . GLU A 1 971 ? -21.017 -1.379 -9.844 1.00 89.81 971 GLU A CA 1
ATOM 7729 C C . GLU A 1 971 ? -19.610 -1.978 -9.654 1.00 89.81 971 GLU A C 1
ATOM 7731 O O . GLU A 1 971 ? -19.449 -3.064 -9.078 1.00 89.81 971 GLU A O 1
ATOM 7736 N N . LYS A 1 972 ? -18.557 -1.274 -10.099 1.00 86.00 972 LYS A N 1
ATOM 7737 C CA . LYS A 1 972 ? -17.162 -1.689 -9.855 1.00 86.00 972 LYS A CA 1
ATOM 7738 C C . LYS A 1 972 ? -16.843 -1.700 -8.364 1.00 86.00 972 LYS A C 1
ATOM 7740 O O . LYS A 1 972 ? -16.184 -2.630 -7.888 1.00 86.00 972 LYS A O 1
ATOM 7745 N N . LEU A 1 973 ? -17.304 -0.689 -7.637 1.00 79.06 973 LEU A N 1
ATOM 7746 C CA . LEU A 1 973 ? -17.103 -0.581 -6.201 1.00 79.06 973 LEU A CA 1
ATOM 7747 C C . LEU A 1 973 ? -17.827 -1.705 -5.453 1.00 79.06 973 LEU A C 1
ATOM 7749 O O . LEU A 1 973 ? -17.185 -2.402 -4.666 1.00 79.06 973 LEU A O 1
ATOM 7753 N N . VAL A 1 974 ? -19.102 -1.958 -5.764 1.00 84.56 974 VAL A N 1
ATOM 7754 C CA . VAL A 1 974 ? -19.868 -3.097 -5.231 1.00 84.56 974 VAL A CA 1
ATOM 7755 C C . VAL A 1 974 ? -19.100 -4.397 -5.460 1.00 84.56 974 VAL A C 1
ATOM 7757 O O . VAL A 1 974 ? -18.891 -5.176 -4.529 1.00 84.56 974 VAL A O 1
ATOM 7760 N N . LYS A 1 975 ? -18.584 -4.622 -6.676 1.00 88.38 975 LYS A N 1
ATOM 7761 C CA . LYS A 1 975 ? -17.782 -5.813 -6.997 1.00 88.38 975 LYS A CA 1
ATOM 7762 C C . LYS A 1 975 ? -16.499 -5.906 -6.165 1.00 88.38 975 LYS A C 1
ATOM 7764 O O . LYS A 1 975 ? -16.109 -7.014 -5.794 1.00 88.38 975 LYS A O 1
ATOM 7769 N N . SER A 1 976 ? -15.837 -4.782 -5.890 1.00 81.88 976 SER A N 1
ATOM 7770 C CA . SER A 1 976 ? -14.633 -4.731 -5.053 1.00 81.88 976 SER A CA 1
ATOM 7771 C C . SER A 1 976 ? -14.950 -5.068 -3.597 1.00 81.88 976 SER A C 1
ATOM 7773 O O . SER A 1 976 ? -14.394 -6.022 -3.052 1.00 81.88 976 SER A O 1
ATOM 7775 N N . VAL A 1 977 ? -15.906 -4.360 -2.992 1.00 77.25 977 VAL A N 1
ATOM 7776 C CA . VAL A 1 977 ? -16.296 -4.557 -1.588 1.00 77.25 977 VAL A CA 1
ATOM 7777 C C . VAL A 1 977 ? -16.867 -5.960 -1.370 1.00 77.25 977 VAL A C 1
ATOM 7779 O O . VAL A 1 977 ? -16.551 -6.611 -0.378 1.00 77.25 977 VAL A O 1
ATOM 7782 N N . LYS A 1 978 ? -17.607 -6.513 -2.337 1.00 90.56 978 LYS A N 1
ATOM 7783 C CA . LYS A 1 978 ? -18.113 -7.894 -2.283 1.00 90.56 978 LYS A CA 1
ATOM 7784 C C . LYS A 1 978 ? -17.003 -8.943 -2.154 1.00 90.56 978 LYS A C 1
ATOM 7786 O O . LYS A 1 978 ? -17.202 -9.969 -1.495 1.00 90.56 978 LYS A O 1
ATOM 7791 N N . LYS A 1 979 ? -15.825 -8.713 -2.751 1.00 86.75 979 LYS A N 1
ATOM 7792 C CA . LYS A 1 979 ? -14.658 -9.592 -2.548 1.00 86.75 979 LYS A CA 1
ATOM 7793 C C . LYS A 1 979 ? -14.167 -9.524 -1.102 1.00 86.75 979 LYS A C 1
ATOM 7795 O O . LYS A 1 979 ? -13.898 -10.574 -0.520 1.00 86.75 979 LYS A O 1
ATOM 7800 N N . GLU A 1 980 ? -14.106 -8.326 -0.522 1.00 82.56 980 GLU A N 1
ATOM 7801 C CA . GLU A 1 980 ? -13.732 -8.124 0.886 1.00 82.56 980 GLU A CA 1
ATOM 7802 C C . GLU A 1 980 ? -14.733 -8.801 1.829 1.00 82.56 980 GLU A C 1
ATOM 7804 O O . GLU A 1 980 ? -14.326 -9.588 2.679 1.00 82.56 980 GLU A O 1
ATOM 7809 N N . VAL A 1 981 ? -16.038 -8.610 1.606 1.00 84.06 981 VAL A N 1
ATOM 7810 C CA . VAL A 1 981 ? -17.113 -9.283 2.359 1.00 84.06 981 VAL A CA 1
ATOM 7811 C C . VAL A 1 981 ? -16.994 -10.806 2.264 1.00 84.06 981 VAL A C 1
ATOM 7813 O O . VAL A 1 981 ? -17.184 -11.520 3.246 1.00 84.06 981 VAL A O 1
ATOM 7816 N N . THR A 1 982 ? -16.647 -11.343 1.091 1.00 87.62 982 THR A N 1
ATOM 7817 C CA . THR A 1 982 ? -16.458 -12.793 0.913 1.00 87.62 982 THR A CA 1
ATOM 7818 C C . THR A 1 982 ? -15.272 -13.312 1.730 1.00 87.62 982 THR A C 1
ATOM 7820 O O . THR A 1 982 ? -15.369 -14.375 2.352 1.00 87.62 982 THR A O 1
ATOM 7823 N N . ALA A 1 983 ? -14.163 -12.569 1.752 1.00 79.50 983 ALA A N 1
ATOM 7824 C CA . ALA A 1 983 ? -12.993 -12.904 2.559 1.00 79.50 983 ALA A CA 1
ATOM 7825 C C . ALA A 1 983 ? -13.306 -12.831 4.063 1.00 79.50 983 ALA A C 1
ATOM 7827 O O . ALA A 1 983 ? -12.995 -13.766 4.803 1.00 79.50 983 ALA A O 1
ATOM 7828 N N . GLU A 1 984 ? -13.997 -11.776 4.495 1.00 79.81 984 GLU A N 1
ATOM 7829 C CA . GLU A 1 984 ? -14.446 -11.595 5.874 1.00 79.81 984 GLU A CA 1
ATOM 7830 C C . GLU A 1 984 ? -15.379 -12.731 6.318 1.00 79.81 984 GLU A C 1
ATOM 7832 O O . GLU A 1 984 ? -15.147 -13.367 7.344 1.00 79.81 984 GLU A O 1
ATOM 7837 N N . ASN A 1 985 ? -16.367 -13.092 5.498 1.00 84.31 985 ASN A N 1
ATOM 7838 C CA . ASN A 1 985 ? -17.271 -14.211 5.773 1.00 84.31 985 ASN A CA 1
ATOM 7839 C C . ASN A 1 985 ? -16.531 -15.554 5.893 1.00 84.31 985 ASN A C 1
ATOM 7841 O O . ASN A 1 985 ? -16.917 -16.414 6.690 1.00 84.31 985 ASN A O 1
ATOM 7845 N N . LYS A 1 986 ? -15.458 -15.764 5.118 1.00 82.12 986 LYS A N 1
ATOM 7846 C CA . LYS A 1 986 ? -14.609 -16.962 5.238 1.00 82.12 986 LYS A CA 1
ATOM 7847 C C . LYS A 1 986 ? -13.853 -16.979 6.572 1.00 82.12 986 LYS A C 1
ATOM 7849 O O . LYS A 1 986 ? -13.766 -18.034 7.208 1.00 82.12 986 LYS A O 1
ATOM 7854 N N . MET A 1 987 ? -13.344 -15.827 7.010 1.00 74.31 987 MET A N 1
ATOM 7855 C CA . MET A 1 987 ? -12.697 -15.678 8.316 1.00 74.31 987 MET A CA 1
ATOM 7856 C C . MET A 1 987 ? -13.692 -15.940 9.456 1.00 74.31 987 MET A C 1
ATOM 7858 O O . MET A 1 987 ? -13.438 -16.815 10.284 1.00 74.31 987 MET A O 1
ATOM 7862 N N . ARG A 1 988 ? -14.861 -15.284 9.437 1.00 79.44 988 ARG A N 1
ATOM 7863 C CA . ARG A 1 988 ? -15.942 -15.455 10.427 1.00 79.44 988 ARG A CA 1
ATOM 7864 C C . ARG A 1 988 ? -16.347 -16.931 10.566 1.00 79.44 988 ARG A C 1
ATOM 7866 O O . ARG A 1 988 ? -16.346 -17.473 11.667 1.00 79.44 988 ARG A O 1
ATOM 7873 N N . LYS A 1 989 ? -16.534 -17.650 9.448 1.00 83.19 989 LYS A N 1
ATOM 7874 C CA . LYS A 1 989 ? -16.796 -19.109 9.455 1.00 83.19 989 LYS A CA 1
ATOM 7875 C C . LYS A 1 989 ? -15.691 -19.928 10.128 1.00 83.19 989 LYS A C 1
ATOM 7877 O O . LYS A 1 989 ? -15.981 -20.925 10.791 1.00 83.19 989 LYS A O 1
ATOM 7882 N N . THR A 1 990 ? -14.432 -19.541 9.941 1.00 76.06 990 THR A N 1
ATOM 7883 C CA . THR A 1 990 ? -13.286 -20.224 10.559 1.00 76.06 990 THR A CA 1
ATOM 7884 C C . THR A 1 990 ? -13.301 -20.037 12.074 1.00 76.06 990 THR A C 1
ATOM 7886 O O . THR A 1 990 ? -13.145 -21.018 12.803 1.00 76.06 990 THR A O 1
ATOM 7889 N N . ILE A 1 991 ? -13.570 -18.814 12.541 1.00 74.62 991 ILE A N 1
ATOM 7890 C CA . ILE A 1 991 ? -13.727 -18.484 13.965 1.00 74.62 991 ILE A CA 1
ATOM 7891 C C . ILE A 1 991 ? -14.880 -19.293 14.568 1.00 74.62 991 ILE A C 1
ATOM 7893 O O . ILE A 1 991 ? -14.664 -20.050 15.514 1.00 74.62 991 ILE A O 1
ATOM 7897 N N . THR A 1 992 ? -16.067 -19.257 13.950 1.00 79.31 992 THR A N 1
ATOM 7898 C CA . THR A 1 992 ? -17.234 -20.039 14.389 1.00 79.31 992 THR A CA 1
ATOM 7899 C C . THR A 1 992 ? -16.913 -21.529 14.539 1.00 79.31 992 THR A C 1
ATOM 7901 O O . THR A 1 992 ? -17.356 -22.174 15.488 1.00 79.31 992 THR A O 1
ATOM 7904 N N . ASN A 1 993 ? -16.169 -22.118 13.597 1.00 78.81 993 ASN A N 1
ATOM 7905 C CA . ASN A 1 993 ? -15.843 -23.543 13.656 1.00 78.81 993 ASN A CA 1
ATOM 7906 C C . ASN A 1 993 ? -14.906 -23.885 14.819 1.00 78.81 993 ASN A C 1
ATOM 7908 O O . ASN A 1 993 ? -15.105 -24.923 15.448 1.00 78.81 993 ASN A O 1
ATOM 7912 N N . ARG A 1 994 ? -13.944 -23.010 15.135 1.00 70.25 994 ARG A N 1
ATOM 7913 C CA . ARG A 1 994 ? -13.065 -23.165 16.306 1.00 70.25 994 ARG A CA 1
ATOM 7914 C C . ARG A 1 994 ? -13.844 -23.015 17.616 1.00 70.25 994 ARG A C 1
ATOM 7916 O O . ARG A 1 994 ? -13.607 -23.756 18.564 1.00 70.25 994 ARG A O 1
ATOM 7923 N N . TYR A 1 995 ? -14.843 -22.139 17.627 1.00 76.56 995 TYR A N 1
ATOM 7924 C CA . TYR A 1 995 ? -15.634 -21.816 18.811 1.00 76.56 995 TYR A CA 1
ATOM 7925 C C . TYR A 1 995 ? -16.543 -22.946 19.315 1.00 76.56 995 TYR A C 1
ATOM 7927 O O . TYR A 1 995 ? -16.806 -23.075 20.510 1.00 76.56 995 TYR A O 1
ATOM 7935 N N . LYS A 1 996 ? -16.999 -23.826 18.415 1.00 82.00 996 LYS A N 1
ATOM 7936 C CA . LYS A 1 996 ? -17.925 -24.927 18.745 1.00 82.00 996 LYS A CA 1
ATOM 7937 C C . LYS A 1 996 ? -17.412 -25.866 19.843 1.00 82.00 996 LYS A C 1
ATOM 7939 O O . LYS A 1 996 ? -18.232 -26.425 20.571 1.00 82.00 996 LYS A O 1
ATOM 7944 N N . ALA A 1 997 ? -16.096 -26.060 19.946 1.00 78.25 997 ALA A N 1
ATOM 7945 C CA . ALA A 1 997 ? -15.495 -26.908 20.973 1.00 78.25 997 ALA A CA 1
ATOM 7946 C C . ALA A 1 997 ? -15.607 -26.273 22.369 1.00 78.25 997 ALA A C 1
ATOM 7948 O O . ALA A 1 997 ? -16.046 -26.939 23.305 1.00 78.25 997 ALA A O 1
ATOM 7949 N N . LEU A 1 998 ? -15.311 -24.974 22.477 1.00 78.88 998 LEU A N 1
ATOM 7950 C CA . LEU A 1 998 ? -15.442 -24.214 23.720 1.00 78.88 998 LEU A CA 1
ATOM 7951 C C . LEU A 1 998 ? -16.891 -24.177 24.212 1.00 78.88 998 LEU A C 1
ATOM 7953 O O . LEU A 1 998 ? -17.154 -24.459 25.377 1.00 78.88 998 LEU A O 1
ATOM 7957 N N . LEU A 1 999 ? -17.844 -23.903 23.316 1.00 85.00 999 LEU A N 1
ATOM 7958 C CA . LEU A 1 999 ? -19.266 -23.882 23.678 1.00 85.00 999 LEU A CA 1
ATOM 7959 C C . LEU A 1 999 ? -19.726 -25.209 24.288 1.00 85.00 999 LEU A C 1
ATOM 7961 O O . LEU A 1 999 ? -20.518 -25.223 25.225 1.00 85.00 999 LEU A O 1
ATOM 7965 N N . LYS A 1 1000 ? -19.210 -26.333 23.776 1.00 86.25 1000 LYS A N 1
ATOM 7966 C CA . LYS A 1 1000 ? -19.495 -27.655 24.336 1.00 86.25 1000 LYS A CA 1
ATOM 7967 C C . LYS A 1 1000 ? -18.891 -27.817 25.736 1.00 86.25 1000 LYS A C 1
ATOM 7969 O O . LYS A 1 1000 ? -19.576 -28.288 26.632 1.00 86.25 1000 LYS A O 1
ATOM 7974 N N . GLN A 1 1001 ? -17.653 -27.372 25.942 1.00 84.25 1001 GLN A N 1
ATOM 7975 C CA . GLN A 1 1001 ? -17.012 -27.405 27.259 1.00 84.25 1001 GLN A CA 1
ATOM 7976 C C . GLN A 1 1001 ? -17.781 -26.573 28.299 1.00 84.25 1001 GLN A C 1
ATOM 7978 O O . GLN A 1 1001 ? -17.999 -27.035 29.418 1.00 84.25 1001 GLN A O 1
ATOM 7983 N N . LEU A 1 1002 ? -18.227 -25.368 27.933 1.00 86.62 1002 LEU A N 1
ATOM 7984 C CA . LEU A 1 1002 ? -19.021 -24.507 28.816 1.00 86.62 1002 LEU A CA 1
ATOM 7985 C C . LEU A 1 1002 ? -20.398 -25.111 29.129 1.00 86.62 1002 LEU A C 1
ATOM 7987 O O . LEU A 1 1002 ? -20.897 -24.972 30.243 1.00 86.62 1002 LEU A O 1
ATOM 7991 N N . GLU A 1 1003 ? -21.003 -25.827 28.179 1.00 88.31 1003 GLU A N 1
ATOM 7992 C CA . GLU A 1 1003 ? -22.254 -26.562 28.401 1.00 88.31 1003 GLU A CA 1
ATOM 7993 C C . GLU A 1 1003 ? -22.120 -27.732 29.362 1.00 88.31 1003 GLU A C 1
ATOM 7995 O O . GLU A 1 1003 ? -23.079 -28.027 30.083 1.00 88.31 1003 GLU A O 1
ATOM 8000 N N . ASP A 1 1004 ? -20.961 -28.383 29.373 1.00 88.75 1004 ASP A N 1
ATOM 8001 C CA . ASP A 1 1004 ? -20.666 -29.516 30.246 1.00 88.75 1004 ASP A CA 1
ATOM 8002 C C . ASP A 1 1004 ? -20.299 -29.060 31.677 1.00 88.75 1004 ASP A C 1
ATOM 8004 O O . ASP A 1 1004 ? -20.282 -29.879 32.596 1.00 88.75 1004 ASP A O 1
ATOM 8008 N N . SER A 1 1005 ? -20.100 -27.751 31.906 1.00 89.38 1005 SER A N 1
ATOM 8009 C CA . SER A 1 1005 ? -19.834 -27.168 33.233 1.00 89.38 1005 SER A CA 1
ATOM 8010 C C . SER A 1 1005 ? -20.927 -27.522 34.255 1.00 89.38 1005 SER A C 1
ATOM 8012 O O . SER A 1 1005 ? -22.108 -27.437 33.914 1.00 89.38 1005 SER A O 1
ATOM 8014 N N . PRO A 1 1006 ? -20.603 -27.874 35.516 1.00 88.81 1006 PRO A N 1
ATOM 8015 C CA . PRO A 1 1006 ? -21.604 -28.250 36.517 1.00 88.81 1006 PRO A CA 1
ATOM 8016 C C . PRO A 1 1006 ? -22.652 -27.166 36.790 1.00 88.81 1006 PRO A C 1
ATOM 8018 O O . PRO A 1 1006 ? -23.831 -27.488 36.905 1.00 88.81 1006 PRO A O 1
ATOM 8021 N N . LYS A 1 1007 ? -22.230 -25.896 36.857 1.00 91.50 1007 LYS A N 1
ATOM 8022 C CA . LYS A 1 1007 ? -23.126 -24.750 37.056 1.00 91.50 1007 LYS A CA 1
ATOM 8023 C C . LYS A 1 1007 ? -23.651 -24.248 35.715 1.00 91.50 1007 LYS A C 1
ATOM 8025 O O . LYS A 1 1007 ? -22.875 -24.020 34.782 1.00 91.50 1007 LYS A O 1
ATOM 8030 N N . LYS A 1 1008 ? -24.967 -24.078 35.626 1.00 94.69 1008 LYS A N 1
ATOM 8031 C CA . LYS A 1 1008 ? -25.679 -23.586 34.445 1.00 94.69 1008 LYS A CA 1
ATOM 8032 C C . LYS A 1 1008 ? -26.019 -22.106 34.590 1.00 94.69 1008 LYS A C 1
ATOM 8034 O O . LYS A 1 1008 ? -25.878 -21.516 35.658 1.00 94.69 1008 LYS A O 1
ATOM 8039 N N . LEU A 1 1009 ? -26.456 -21.495 33.490 1.00 95.38 1009 LEU A N 1
ATOM 8040 C CA . LEU A 1 1009 ? -26.820 -20.078 33.464 1.00 95.38 1009 LEU A CA 1
ATOM 8041 C C . LEU A 1 1009 ? -27.837 -19.706 34.559 1.00 95.38 1009 LEU A C 1
ATOM 8043 O O . LEU A 1 1009 ? -27.651 -18.700 35.236 1.00 95.38 1009 LEU A O 1
ATOM 8047 N N . ASP A 1 1010 ? -28.884 -20.508 34.752 1.00 95.31 1010 ASP A N 1
ATOM 8048 C CA . ASP A 1 1010 ? -29.914 -20.241 35.758 1.00 95.31 1010 ASP A CA 1
ATOM 8049 C C . ASP A 1 1010 ? -29.400 -20.381 37.194 1.00 95.31 1010 ASP A C 1
ATOM 8051 O O . ASP A 1 1010 ? -29.828 -19.608 38.048 1.00 95.31 1010 ASP A O 1
ATOM 8055 N N . ASP A 1 1011 ? -28.425 -21.260 37.448 1.00 95.44 1011 ASP A N 1
ATOM 8056 C CA . ASP A 1 1011 ? -27.768 -21.359 38.758 1.00 95.44 1011 ASP A CA 1
ATOM 8057 C C . ASP A 1 1011 ? -27.030 -20.059 39.120 1.00 95.44 1011 ASP A C 1
ATOM 8059 O O . ASP A 1 1011 ? -27.088 -19.600 40.263 1.00 95.44 1011 ASP A O 1
ATOM 8063 N N . TYR A 1 1012 ? -26.342 -19.440 38.149 1.00 96.50 1012 TYR A N 1
ATOM 8064 C CA . TYR A 1 1012 ? -25.644 -18.169 38.367 1.00 96.50 1012 TYR A CA 1
ATOM 8065 C C . TYR A 1 1012 ? -26.621 -17.015 38.614 1.00 96.50 1012 TYR A C 1
ATOM 8067 O O . TYR A 1 1012 ? -26.386 -16.195 39.500 1.00 96.50 1012 TYR A O 1
ATOM 8075 N N . ILE A 1 1013 ? -27.739 -16.971 37.884 1.00 96.19 1013 ILE A N 1
ATOM 8076 C CA . ILE A 1 1013 ? -28.766 -15.934 38.062 1.00 96.19 1013 ILE A CA 1
ATOM 8077 C C . ILE A 1 1013 ? -29.455 -16.084 39.421 1.00 96.19 1013 ILE A C 1
ATOM 8079 O O . ILE A 1 1013 ? -29.571 -15.102 40.153 1.00 96.19 1013 ILE A O 1
ATOM 8083 N N . ALA A 1 1014 ? -29.851 -17.306 39.790 1.00 94.19 1014 ALA A N 1
ATOM 8084 C CA . ALA A 1 1014 ? -30.490 -17.604 41.072 1.00 94.19 1014 ALA A CA 1
ATOM 8085 C C . ALA A 1 1014 ? -29.588 -17.286 42.277 1.00 94.19 1014 ALA A C 1
ATOM 8087 O O . ALA A 1 1014 ? -30.092 -17.005 43.363 1.00 94.19 1014 ALA A O 1
ATOM 8088 N N . ALA A 1 1015 ? -28.264 -17.316 42.091 1.00 94.69 1015 ALA A N 1
ATOM 8089 C CA . ALA A 1 1015 ? -27.277 -16.928 43.096 1.00 94.69 1015 ALA A CA 1
ATOM 8090 C C . ALA A 1 1015 ? -26.909 -15.429 43.080 1.00 94.69 1015 ALA A C 1
ATOM 8092 O O . ALA A 1 1015 ? -26.124 -15.002 43.924 1.00 94.69 1015 ALA A O 1
ATOM 8093 N N . GLY A 1 1016 ? -27.417 -14.639 42.126 1.00 93.81 1016 GLY A N 1
ATOM 8094 C CA . GLY A 1 1016 ? -27.023 -13.235 41.945 1.00 93.81 1016 GLY A CA 1
ATOM 8095 C C . GLY A 1 1016 ? -25.587 -13.043 41.430 1.00 93.81 1016 GLY A C 1
ATOM 8096 O O . GLY A 1 1016 ? -25.031 -11.950 41.534 1.00 93.81 1016 GLY A O 1
ATOM 8097 N N . ASP A 1 1017 ? -24.965 -14.085 40.870 1.00 96.25 1017 ASP A N 1
ATOM 8098 C CA . ASP A 1 1017 ? -23.578 -14.078 40.389 1.00 96.25 1017 ASP A CA 1
ATOM 8099 C C . ASP A 1 1017 ? -23.483 -13.450 38.989 1.00 96.25 1017 ASP A C 1
ATOM 8101 O O . ASP A 1 1017 ? -23.366 -14.123 37.959 1.00 96.25 1017 ASP A O 1
ATOM 8105 N N . ARG A 1 1018 ? -23.570 -12.116 38.957 1.00 96.00 1018 ARG A N 1
ATOM 8106 C CA . ARG A 1 1018 ? -23.563 -11.308 37.727 1.00 96.00 1018 ARG A CA 1
ATOM 8107 C C . ARG A 1 1018 ? -22.278 -11.463 36.913 1.00 96.00 1018 ARG A C 1
ATOM 8109 O O . ARG A 1 1018 ? -22.345 -11.464 35.687 1.00 96.00 1018 ARG A O 1
ATOM 8116 N N . VAL A 1 1019 ? -21.133 -11.642 37.574 1.00 94.88 1019 VAL A N 1
ATOM 8117 C CA . VAL A 1 1019 ? -19.820 -11.788 36.922 1.00 94.88 1019 VAL A CA 1
ATOM 8118 C C . VAL A 1 1019 ? -19.777 -13.073 36.098 1.00 94.88 1019 VAL A C 1
ATOM 8120 O O . VAL A 1 1019 ? -19.446 -13.044 34.912 1.00 94.88 1019 VAL A O 1
ATOM 8123 N N . ASN A 1 1020 ? -20.131 -14.217 36.694 1.00 93.75 1020 ASN A N 1
ATOM 8124 C CA . ASN A 1 1020 ? -20.099 -15.486 35.966 1.00 93.75 1020 ASN A CA 1
ATOM 8125 C C . ASN A 1 1020 ? -21.257 -15.614 34.970 1.00 93.75 1020 ASN A C 1
ATOM 8127 O O . ASN A 1 1020 ? -21.059 -16.177 33.893 1.00 93.75 1020 ASN A O 1
ATOM 8131 N N . ALA A 1 1021 ? -22.426 -15.032 35.265 1.00 95.44 1021 ALA A N 1
ATOM 8132 C CA . ALA A 1 1021 ? -23.506 -14.917 34.287 1.00 95.44 1021 ALA A CA 1
ATOM 8133 C C . ALA A 1 1021 ? -23.075 -14.093 33.058 1.00 95.44 1021 ALA A C 1
ATOM 8135 O O . ALA A 1 1021 ? -23.300 -14.533 31.931 1.00 95.44 1021 ALA A O 1
ATOM 8136 N N . ARG A 1 1022 ? -22.390 -12.951 33.253 1.00 94.25 1022 ARG A N 1
ATOM 8137 C CA . ARG A 1 1022 ? -21.798 -12.152 32.164 1.00 94.25 1022 ARG A CA 1
ATOM 8138 C C . ARG A 1 1022 ? -20.831 -12.971 31.348 1.00 94.25 1022 ARG A C 1
ATOM 8140 O O . ARG A 1 1022 ? -21.034 -13.071 30.145 1.00 94.25 1022 ARG A O 1
ATOM 8147 N N . LYS A 1 1023 ? -19.821 -13.565 31.986 1.00 90.19 1023 LYS A N 1
ATOM 8148 C CA . LYS A 1 1023 ? -18.812 -14.374 31.291 1.00 90.19 1023 LYS A CA 1
ATOM 8149 C C . LYS A 1 1023 ? -19.464 -15.455 30.437 1.00 90.19 1023 LYS A C 1
ATOM 8151 O O . LYS A 1 1023 ? -19.097 -15.619 29.283 1.00 90.19 1023 LYS A O 1
ATOM 8156 N N . LEU A 1 1024 ? -20.464 -16.151 30.980 1.00 92.56 1024 LEU A N 1
ATOM 8157 C CA . LEU A 1 1024 ? -21.150 -17.203 30.245 1.00 92.56 1024 LEU A CA 1
ATOM 8158 C C . LEU A 1 1024 ? -21.966 -16.660 29.065 1.00 92.56 1024 LEU A C 1
ATOM 8160 O O . LEU A 1 1024 ? -21.908 -17.246 27.993 1.00 92.56 1024 LEU A O 1
ATOM 8164 N N . ILE A 1 1025 ? -22.713 -15.566 29.232 1.00 94.00 1025 ILE A N 1
ATOM 8165 C CA . ILE A 1 1025 ? -23.490 -14.975 28.131 1.00 94.00 1025 ILE A CA 1
ATOM 8166 C C . ILE A 1 1025 ? -22.562 -14.430 27.047 1.00 94.00 1025 ILE A C 1
ATOM 8168 O O . ILE A 1 1025 ? -22.764 -14.746 25.879 1.00 94.00 1025 ILE A O 1
ATOM 8172 N N . ASP A 1 1026 ? -21.533 -13.680 27.436 1.00 90.06 1026 ASP A N 1
ATOM 8173 C CA . ASP A 1 1026 ? -20.492 -13.139 26.559 1.00 90.06 1026 ASP A CA 1
ATOM 8174 C C . ASP A 1 1026 ? -19.842 -14.253 25.722 1.00 90.06 1026 ASP A C 1
ATOM 8176 O O . ASP A 1 1026 ? -19.770 -14.171 24.497 1.00 90.06 1026 ASP A O 1
ATOM 8180 N N . SER A 1 1027 ? -19.529 -15.391 26.353 1.00 87.31 1027 SER A N 1
ATOM 8181 C CA . SER A 1 1027 ? -19.042 -16.582 25.656 1.00 87.31 1027 SER A CA 1
ATOM 8182 C C . SER A 1 1027 ? -20.065 -17.265 24.732 1.00 87.31 1027 SER A C 1
ATOM 8184 O O . SER A 1 1027 ? -19.719 -18.237 24.071 1.00 87.31 1027 SER A O 1
ATOM 8186 N N . PHE A 1 1028 ? -21.318 -16.845 24.639 1.00 90.81 1028 PHE A N 1
ATOM 8187 C CA . PHE A 1 1028 ? -22.262 -17.385 23.649 1.00 90.81 1028 PHE A CA 1
ATOM 8188 C C . PHE A 1 1028 ? -22.765 -16.324 22.668 1.00 90.81 1028 PHE A C 1
ATOM 8190 O O . PHE A 1 1028 ? -23.534 -16.657 21.759 1.00 90.81 1028 PHE A O 1
ATOM 8197 N N . MET A 1 1029 ? -22.314 -15.078 22.811 1.00 89.62 1029 MET A N 1
ATOM 8198 C CA . MET A 1 1029 ? -22.626 -14.017 21.868 1.00 89.62 1029 MET A CA 1
ATOM 8199 C C . MET A 1 1029 ? -21.989 -14.322 20.506 1.00 89.62 1029 MET A C 1
ATOM 8201 O O . MET A 1 1029 ? -20.803 -14.653 20.443 1.00 89.62 1029 MET A O 1
ATOM 8205 N N . PRO A 1 1030 ? -22.743 -14.216 19.397 1.00 88.06 1030 PRO A N 1
ATOM 8206 C CA . PRO A 1 1030 ? -22.210 -14.403 18.053 1.00 88.06 1030 PRO A CA 1
ATOM 8207 C C . PRO A 1 1030 ? -21.463 -13.144 17.590 1.00 88.06 1030 PRO A C 1
ATOM 8209 O O . PRO A 1 1030 ? -21.816 -12.537 16.580 1.00 88.06 1030 PRO A O 1
ATOM 8212 N N . TRP A 1 1031 ? -20.434 -12.731 18.337 1.00 85.50 1031 TRP A N 1
ATOM 8213 C CA . TRP A 1 1031 ? -19.638 -11.530 18.060 1.00 85.50 1031 TRP A CA 1
ATOM 8214 C C . TRP A 1 1031 ? -19.113 -11.493 16.623 1.00 85.50 1031 TRP A C 1
ATOM 8216 O O . TRP A 1 1031 ? -19.030 -10.436 16.003 1.00 85.50 1031 TRP A O 1
ATOM 8226 N N . GLU A 1 1032 ? -18.800 -12.662 16.065 1.00 83.62 1032 GLU A N 1
ATOM 8227 C CA . GLU A 1 1032 ? -18.329 -12.819 14.698 1.00 83.62 1032 GLU A CA 1
ATOM 8228 C C . GLU A 1 1032 ? -19.419 -12.659 13.635 1.00 83.62 1032 GLU A C 1
ATOM 8230 O O . GLU A 1 1032 ? -19.103 -12.719 12.454 1.00 83.62 1032 GLU A O 1
ATOM 8235 N N . GLU A 1 1033 ? -20.687 -12.484 13.997 1.00 85.19 1033 GLU A N 1
ATOM 8236 C CA . GLU A 1 1033 ? -21.806 -12.203 13.081 1.00 85.19 1033 GLU A CA 1
ATOM 8237 C C . GLU A 1 1033 ? -22.387 -10.800 13.289 1.00 85.19 1033 GLU A C 1
ATOM 8239 O O . GLU A 1 1033 ? -23.069 -10.295 12.400 1.00 85.19 1033 GLU A O 1
ATOM 8244 N N . MET A 1 1034 ? -22.045 -10.144 14.399 1.00 88.94 1034 MET A N 1
ATOM 8245 C CA . MET A 1 1034 ? -22.538 -8.819 14.764 1.00 88.94 1034 MET A CA 1
ATOM 8246 C C . MET A 1 1034 ? -21.810 -7.698 14.017 1.00 88.94 1034 MET A C 1
ATOM 8248 O O . MET A 1 1034 ? -20.669 -7.846 13.558 1.00 88.94 1034 MET A O 1
ATOM 8252 N N . GLU A 1 1035 ? -22.506 -6.573 13.881 1.00 89.19 1035 GLU A N 1
ATOM 8253 C CA . GLU A 1 1035 ? -21.981 -5.320 13.339 1.00 89.19 1035 GLU A CA 1
ATOM 8254 C C . GLU A 1 1035 ? -21.505 -4.377 14.462 1.00 89.19 1035 GLU A C 1
ATOM 8256 O O . GLU A 1 1035 ? -21.942 -4.530 15.605 1.00 89.19 1035 GLU A O 1
ATOM 8261 N N . PRO A 1 1036 ? -20.617 -3.397 14.194 1.00 89.38 1036 PRO A N 1
ATOM 8262 C CA . PRO A 1 1036 ? -20.054 -2.520 15.227 1.00 89.38 1036 PRO A CA 1
ATOM 8263 C C . PRO A 1 1036 ? -21.065 -1.865 16.188 1.00 89.38 1036 PRO A C 1
ATOM 8265 O O . PRO A 1 1036 ? -20.809 -1.813 17.391 1.00 89.38 1036 PRO A O 1
ATOM 8268 N N . THR A 1 1037 ? -22.207 -1.385 15.693 1.00 91.69 1037 THR A N 1
ATOM 8269 C CA . THR A 1 1037 ? -23.280 -0.782 16.503 1.00 91.69 1037 THR A CA 1
ATOM 8270 C C . THR A 1 1037 ? -23.900 -1.781 17.467 1.00 91.69 1037 THR A C 1
ATOM 8272 O O . THR A 1 1037 ? -24.105 -1.474 18.641 1.00 91.69 1037 THR A O 1
ATOM 8275 N N . GLU A 1 1038 ? -24.156 -2.995 16.986 1.00 91.25 1038 GLU A N 1
ATOM 8276 C CA . GLU A 1 1038 ? -24.679 -4.096 17.785 1.00 91.25 1038 GLU A CA 1
ATOM 8277 C C . GLU A 1 1038 ? -23.642 -4.558 18.822 1.00 91.25 1038 GLU A C 1
ATOM 8279 O O . GLU A 1 1038 ? -23.980 -4.764 19.988 1.00 91.25 1038 GLU A O 1
ATOM 8284 N N . VAL A 1 1039 ? -22.361 -4.636 18.448 1.00 89.62 1039 VAL A N 1
ATOM 8285 C CA . VAL A 1 1039 ? -21.280 -4.963 19.390 1.00 89.62 1039 VAL A CA 1
ATOM 8286 C C . VAL A 1 1039 ? -21.218 -3.947 20.529 1.00 89.62 1039 VAL A C 1
ATOM 8288 O O . VAL A 1 1039 ? -21.160 -4.331 21.701 1.00 89.62 1039 VAL A O 1
ATOM 8291 N N . ALA A 1 1040 ? -21.260 -2.652 20.206 1.00 87.38 1040 ALA A N 1
ATOM 8292 C CA . ALA A 1 1040 ? -21.227 -1.583 21.199 1.00 87.38 1040 ALA A CA 1
ATOM 8293 C C . ALA A 1 1040 ? -22.436 -1.654 22.147 1.00 87.38 1040 ALA A C 1
ATOM 8295 O O . ALA A 1 1040 ? -22.284 -1.534 23.366 1.00 87.38 1040 ALA A O 1
ATOM 8296 N N . LEU A 1 1041 ? -23.618 -1.919 21.593 1.00 91.69 1041 LEU A N 1
ATOM 8297 C CA . LEU A 1 1041 ? -24.860 -2.104 22.332 1.00 91.69 1041 LEU A CA 1
ATOM 8298 C C . LEU A 1 1041 ? -24.774 -3.265 23.336 1.00 91.69 1041 LEU A C 1
ATOM 8300 O O . LEU A 1 1041 ? -25.011 -3.071 24.532 1.00 91.69 1041 LEU A O 1
ATOM 8304 N N . TRP A 1 1042 ? -24.396 -4.460 22.877 1.00 92.19 1042 TRP A N 1
ATOM 8305 C CA . TRP A 1 1042 ? -24.292 -5.642 23.736 1.00 92.19 1042 TRP A CA 1
ATOM 8306 C C . TRP A 1 1042 ? -23.178 -5.522 24.771 1.00 92.19 1042 TRP A C 1
ATOM 8308 O O . TRP A 1 1042 ? -23.365 -5.940 25.912 1.00 92.19 1042 TRP A O 1
ATOM 8318 N N . THR A 1 1043 ? -22.052 -4.902 24.416 1.00 90.25 1043 THR A N 1
ATOM 8319 C CA . THR A 1 1043 ? -20.942 -4.653 25.350 1.00 90.25 1043 THR A CA 1
ATOM 8320 C C . THR A 1 1043 ? -21.388 -3.754 26.502 1.00 90.25 1043 THR A C 1
ATOM 8322 O O . THR A 1 1043 ? -21.137 -4.070 27.663 1.00 90.25 1043 THR A O 1
ATOM 8325 N N . ARG A 1 1044 ? -22.103 -2.660 26.208 1.00 89.75 1044 ARG A N 1
ATOM 8326 C CA . ARG A 1 1044 ? -22.656 -1.762 27.239 1.00 89.75 1044 ARG A CA 1
ATOM 8327 C C . ARG A 1 1044 ? -23.680 -2.462 28.119 1.00 89.75 1044 ARG A C 1
ATOM 8329 O O . ARG A 1 1044 ? -23.708 -2.224 29.325 1.00 89.75 1044 ARG A O 1
ATOM 8336 N N . TRP A 1 1045 ? -24.506 -3.321 27.528 1.00 94.44 1045 TRP A N 1
ATOM 8337 C CA . TRP A 1 1045 ? -25.473 -4.115 28.276 1.00 94.44 1045 TRP A CA 1
ATOM 8338 C C . TRP A 1 1045 ? -24.785 -5.126 29.208 1.00 94.44 1045 TRP A C 1
ATOM 8340 O O . TRP A 1 1045 ? -25.138 -5.191 30.385 1.00 94.44 1045 TRP A O 1
ATOM 8350 N N . LEU A 1 1046 ? -23.779 -5.863 28.719 1.00 93.94 1046 LEU A N 1
ATOM 8351 C CA . LEU A 1 1046 ? -22.984 -6.809 29.512 1.00 93.94 1046 LEU A CA 1
ATOM 8352 C C . LEU A 1 1046 ? -22.236 -6.106 30.651 1.00 93.94 1046 LEU A C 1
ATOM 8354 O O . LEU A 1 1046 ? -22.237 -6.603 31.777 1.00 93.94 1046 LEU A O 1
ATOM 8358 N N . ASP A 1 1047 ? -21.652 -4.935 30.383 1.00 93.00 1047 ASP A N 1
ATOM 8359 C CA . ASP A 1 1047 ? -21.015 -4.114 31.415 1.00 93.00 1047 ASP A CA 1
ATOM 8360 C C . ASP A 1 1047 ? -22.025 -3.671 32.477 1.00 93.00 1047 ASP A C 1
ATOM 8362 O O . ASP A 1 1047 ? -21.804 -3.875 33.665 1.00 93.00 1047 ASP A O 1
ATOM 8366 N N . ALA A 1 1048 ? -23.173 -3.128 32.069 1.00 94.88 1048 ALA A N 1
ATOM 8367 C CA . ALA A 1 1048 ? -24.210 -2.701 33.005 1.00 94.88 1048 ALA A CA 1
ATOM 8368 C C . ALA A 1 1048 ? -24.852 -3.871 33.769 1.00 94.88 1048 ALA A C 1
ATOM 8370 O O . ALA A 1 1048 ? -25.436 -3.669 34.834 1.00 94.88 1048 ALA A O 1
ATOM 8371 N N . MET A 1 1049 ? -24.767 -5.090 33.235 1.00 94.81 1049 MET A N 1
ATOM 8372 C CA . MET A 1 1049 ? -25.207 -6.302 33.913 1.00 94.81 1049 MET A CA 1
ATOM 8373 C C . MET A 1 1049 ? -24.256 -6.702 35.043 1.00 94.81 1049 MET A C 1
ATOM 8375 O O . MET A 1 1049 ? -24.738 -7.041 36.124 1.00 94.81 1049 MET A O 1
ATOM 8379 N N . GLU A 1 1050 ? -22.943 -6.651 34.815 1.00 94.44 1050 GLU A N 1
ATOM 8380 C CA . GLU A 1 1050 ? -21.929 -6.910 35.848 1.00 94.44 1050 GLU A CA 1
ATOM 8381 C C . GLU A 1 1050 ? -21.831 -5.757 36.856 1.00 94.44 1050 GLU A C 1
ATOM 8383 O O . GLU A 1 1050 ? -21.761 -5.990 38.062 1.00 94.44 1050 GLU A O 1
ATOM 8388 N N . HIS A 1 1051 ? -21.915 -4.519 36.364 1.00 95.69 1051 HIS A N 1
ATOM 8389 C CA . HIS A 1 1051 ? -21.749 -3.274 37.112 1.00 95.69 1051 HIS A CA 1
ATOM 8390 C C . HIS A 1 1051 ? -23.029 -2.412 37.072 1.00 95.69 1051 HIS A C 1
ATOM 8392 O O . HIS A 1 1051 ? -23.032 -1.321 36.479 1.00 95.69 1051 HIS A O 1
ATOM 8398 N N . PRO A 1 1052 ? -24.141 -2.862 37.686 1.00 95.06 1052 PRO A N 1
ATOM 8399 C CA . PRO A 1 1052 ? -25.396 -2.119 37.667 1.00 95.06 1052 PRO A CA 1
ATOM 8400 C C . PRO A 1 1052 ? -25.276 -0.796 38.430 1.00 95.06 1052 PRO A C 1
ATOM 8402 O O . PRO A 1 1052 ? -24.633 -0.702 39.478 1.00 95.06 1052 PRO A O 1
ATOM 8405 N N . ALA A 1 1053 ? -25.940 0.250 37.935 1.00 93.81 1053 ALA A N 1
ATOM 8406 C CA . ALA A 1 1053 ? -25.944 1.550 38.589 1.00 93.81 1053 ALA A CA 1
ATOM 8407 C C . ALA A 1 1053 ? -26.498 1.474 40.021 1.00 93.81 1053 ALA A C 1
ATOM 8409 O O . ALA A 1 1053 ? -27.594 0.970 40.260 1.00 93.81 1053 ALA A O 1
ATOM 8410 N N . THR A 1 1054 ? -25.780 2.069 40.972 1.00 90.69 1054 THR A N 1
ATOM 8411 C CA . THR A 1 1054 ? -26.203 2.156 42.381 1.00 90.69 1054 THR A CA 1
ATOM 8412 C C . THR A 1 1054 ? -27.119 3.352 42.647 1.00 90.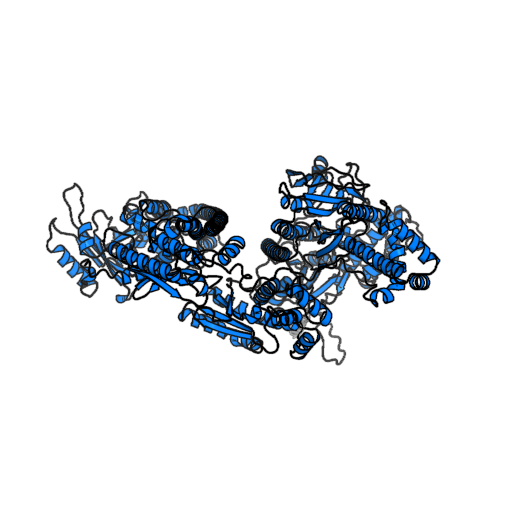69 1054 THR A C 1
ATOM 8414 O O . THR A 1 1054 ? -27.978 3.309 43.525 1.00 90.69 1054 THR A O 1
ATOM 8417 N N . GLN A 1 1055 ? -26.977 4.427 41.868 1.00 90.62 1055 GLN A N 1
ATOM 8418 C CA . GLN A 1 1055 ? -27.768 5.648 42.012 1.00 90.62 1055 GLN A CA 1
ATOM 8419 C C . GLN A 1 1055 ? -29.159 5.495 41.383 1.00 90.62 1055 GLN A C 1
ATOM 8421 O O . GLN A 1 1055 ? -29.281 5.242 40.185 1.00 90.62 1055 GLN A O 1
ATOM 8426 N N . SER A 1 1056 ? -30.214 5.755 42.162 1.00 87.25 1056 SER A N 1
ATOM 8427 C CA . SER A 1 1056 ? -31.615 5.675 41.706 1.00 87.25 1056 SER A CA 1
ATOM 8428 C C . SER A 1 1056 ? -31.913 6.562 40.481 1.00 87.25 1056 SER A C 1
ATOM 8430 O O . SER A 1 1056 ? -32.668 6.172 39.597 1.00 87.25 1056 SER A O 1
ATOM 8432 N N . SER A 1 1057 ? -31.247 7.717 40.338 1.00 88.75 1057 SER A N 1
ATOM 8433 C CA . SER A 1 1057 ? -31.385 8.611 39.170 1.00 88.75 1057 SER A CA 1
ATOM 8434 C C . SER A 1 1057 ? -30.916 7.993 37.842 1.00 88.75 1057 SER A C 1
ATOM 8436 O O . SER A 1 1057 ? -31.349 8.419 36.763 1.00 88.75 1057 SER A O 1
ATOM 8438 N N . LYS A 1 1058 ? -30.043 6.982 37.910 1.00 92.31 1058 LYS A N 1
ATOM 8439 C CA . LYS A 1 1058 ? -29.531 6.214 36.767 1.00 92.31 1058 LYS A CA 1
ATOM 8440 C C . LYS A 1 1058 ? -30.333 4.934 36.504 1.00 92.31 1058 LYS A C 1
ATOM 8442 O O . LYS A 1 1058 ? -30.104 4.288 35.486 1.00 92.31 1058 LYS A O 1
ATOM 8447 N N . LYS A 1 1059 ? -31.294 4.601 37.369 1.00 94.06 1059 LYS A N 1
ATOM 8448 C CA . LYS A 1 1059 ? -32.252 3.510 37.168 1.00 94.06 1059 LYS A CA 1
ATOM 8449 C C . LYS A 1 1059 ? -33.563 4.029 36.575 1.00 94.06 1059 LYS A C 1
ATOM 8451 O O . LYS A 1 1059 ? -33.842 5.233 36.579 1.00 94.06 1059 LYS A O 1
ATOM 8456 N N . THR A 1 1060 ? -34.362 3.128 36.022 1.00 93.69 1060 THR A N 1
ATOM 8457 C CA . THR A 1 1060 ? -35.723 3.412 35.561 1.00 93.69 1060 THR A CA 1
ATOM 8458 C C . THR A 1 1060 ? -36.661 2.290 35.972 1.00 93.69 1060 THR A C 1
ATOM 8460 O O . THR A 1 1060 ? -36.253 1.132 36.039 1.00 93.69 1060 THR A O 1
ATOM 8463 N N . LEU A 1 1061 ? -37.906 2.651 36.279 1.00 96.38 1061 LEU A N 1
ATOM 8464 C CA . LEU A 1 1061 ? -38.972 1.702 36.566 1.00 96.38 1061 LEU A CA 1
ATOM 8465 C C . LEU A 1 1061 ? -39.692 1.358 35.255 1.00 96.38 1061 LEU A C 1
ATOM 8467 O O . LEU A 1 1061 ? -40.022 2.263 34.485 1.00 96.38 1061 LEU A O 1
ATOM 8471 N N . VAL A 1 1062 ? -39.891 0.068 35.003 1.00 96.38 1062 VAL A N 1
ATOM 8472 C CA . VAL A 1 1062 ? -40.670 -0.483 33.884 1.00 96.38 1062 VAL A CA 1
ATOM 8473 C C . VAL A 1 1062 ? -41.530 -1.642 34.380 1.00 96.38 1062 VAL A C 1
ATOM 8475 O O . VAL A 1 1062 ? -41.266 -2.205 35.443 1.00 96.38 1062 VAL A O 1
ATOM 8478 N N . PHE A 1 1063 ? -42.558 -1.992 33.619 1.00 97.25 1063 PHE A N 1
ATOM 8479 C CA . PHE A 1 1063 ? -43.535 -3.018 33.956 1.00 97.25 1063 PHE A CA 1
ATOM 8480 C C . PHE A 1 1063 ? -43.616 -4.071 32.852 1.00 97.25 1063 PHE A C 1
ATOM 8482 O O . PHE A 1 1063 ? -43.404 -3.771 31.677 1.00 97.25 1063 PHE A O 1
ATOM 8489 N N . ARG A 1 1064 ? -43.923 -5.313 33.224 1.00 95.44 1064 ARG A N 1
ATOM 8490 C CA . ARG A 1 1064 ? -44.115 -6.425 32.288 1.00 95.44 1064 ARG A CA 1
ATOM 8491 C C . ARG A 1 1064 ? -45.304 -7.274 32.711 1.00 95.44 1064 ARG A C 1
ATOM 8493 O O . ARG A 1 1064 ? -45.322 -7.758 33.841 1.00 95.44 1064 ARG A O 1
ATOM 8500 N N . GLY A 1 1065 ? -46.254 -7.474 31.801 1.00 94.19 1065 GLY A N 1
ATOM 8501 C CA . GLY A 1 1065 ? -47.273 -8.510 31.940 1.00 94.19 1065 GLY A CA 1
ATOM 8502 C C . GLY A 1 1065 ? -46.624 -9.887 31.820 1.00 94.19 1065 GLY A C 1
ATOM 8503 O O . GLY A 1 1065 ? -45.808 -10.108 30.925 1.00 94.19 1065 GLY A O 1
ATOM 8504 N N . LEU A 1 1066 ? -46.920 -10.784 32.759 1.00 91.56 1066 LEU A N 1
ATOM 8505 C CA . LEU A 1 1066 ? -46.240 -12.077 32.891 1.00 91.56 1066 LEU A CA 1
ATOM 8506 C C . LEU A 1 1066 ? -47.021 -13.257 32.300 1.00 91.56 1066 LEU A C 1
ATOM 8508 O O . LEU A 1 1066 ? -46.572 -14.376 32.507 1.00 91.56 1066 LEU A O 1
ATOM 8512 N N . ALA A 1 1067 ? -48.145 -13.026 31.608 1.00 83.50 1067 ALA A N 1
ATOM 8513 C CA . ALA A 1 1067 ? -49.086 -14.029 31.082 1.00 83.50 1067 ALA A CA 1
ATOM 8514 C C . ALA A 1 1067 ? -48.558 -15.484 31.065 1.00 83.50 1067 ALA A C 1
ATOM 8516 O O . ALA A 1 1067 ? -48.736 -16.213 32.037 1.00 83.50 1067 ALA A O 1
ATOM 8517 N N . ASP A 1 1068 ? -47.854 -15.887 30.003 1.00 80.25 1068 ASP A N 1
ATOM 8518 C CA . ASP A 1 1068 ? -47.266 -17.223 29.824 1.00 80.25 1068 ASP A CA 1
ATOM 8519 C C . ASP A 1 1068 ? -45.748 -17.266 30.137 1.00 80.25 1068 ASP A C 1
ATOM 8521 O O . ASP A 1 1068 ? -45.017 -18.157 29.683 1.00 80.25 1068 ASP A O 1
ATOM 8525 N N . ASP A 1 1069 ? -45.211 -16.266 30.840 1.00 87.62 1069 ASP A N 1
ATOM 8526 C CA . ASP A 1 1069 ? -43.796 -16.214 31.209 1.00 87.62 1069 ASP A CA 1
ATOM 8527 C C . ASP A 1 1069 ? -43.438 -17.238 32.285 1.00 87.62 1069 ASP A C 1
ATOM 8529 O O . ASP A 1 1069 ? -44.143 -17.447 33.272 1.00 87.62 1069 ASP A O 1
ATOM 8533 N N . LEU A 1 1070 ? -42.252 -17.830 32.139 1.00 89.12 1070 LEU A N 1
ATOM 8534 C CA . LEU A 1 1070 ? -41.682 -18.676 33.176 1.00 89.12 1070 LEU A CA 1
ATOM 8535 C C . LEU A 1 1070 ? -41.026 -17.805 34.257 1.00 89.12 1070 LEU A C 1
ATOM 8537 O O . LEU A 1 1070 ? -39.918 -17.303 34.063 1.00 89.12 1070 LEU A O 1
ATOM 8541 N N . VAL A 1 1071 ? -41.688 -17.681 35.407 1.00 91.62 1071 VAL A N 1
ATOM 8542 C CA . VAL A 1 1071 ? -41.132 -17.053 36.616 1.00 91.62 1071 VAL A CA 1
ATOM 8543 C C . VAL A 1 1071 ? -40.369 -18.104 37.427 1.00 91.62 1071 VAL A C 1
ATOM 8545 O O . VAL A 1 1071 ? -40.907 -19.171 37.724 1.00 91.62 1071 VAL A O 1
ATOM 8548 N N . ARG A 1 1072 ? -39.106 -17.830 37.772 1.00 92.94 1072 ARG A N 1
ATOM 8549 C CA . ARG A 1 1072 ? -38.240 -18.744 38.543 1.00 92.94 1072 ARG A CA 1
ATOM 8550 C C . ARG A 1 1072 ? -37.891 -18.126 39.890 1.00 92.94 1072 ARG A C 1
ATOM 8552 O O . ARG A 1 1072 ? -37.760 -16.911 39.985 1.00 92.94 1072 ARG A O 1
ATOM 8559 N N . GLU A 1 1073 ? -37.725 -18.962 40.908 1.00 91.06 1073 GLU A N 1
ATOM 8560 C CA . GLU A 1 1073 ? -37.301 -18.542 42.247 1.00 91.06 1073 GLU A CA 1
ATOM 8561 C C . GLU A 1 1073 ? -35.771 -18.526 42.356 1.00 91.06 1073 GLU A C 1
ATOM 8563 O O . GLU A 1 1073 ? -35.097 -19.419 41.835 1.00 91.06 1073 GLU A O 1
ATOM 8568 N N . SER A 1 1074 ? -35.219 -17.507 43.016 1.00 91.56 1074 SER A N 1
ATOM 8569 C CA . SER A 1 1074 ? -33.807 -17.441 43.401 1.00 91.56 1074 SER A CA 1
ATOM 8570 C C . SER A 1 1074 ? -33.555 -18.120 44.748 1.00 91.56 1074 SER A C 1
ATOM 8572 O O . SER A 1 1074 ? -34.481 -18.450 45.488 1.00 91.56 1074 SER A O 1
ATOM 8574 N N . ASN A 1 1075 ? -32.280 -18.322 45.091 1.00 88.25 1075 ASN A N 1
ATOM 8575 C CA . ASN A 1 1075 ? -31.884 -19.053 46.303 1.00 88.25 1075 ASN A CA 1
ATOM 8576 C C . ASN A 1 1075 ? -32.310 -18.363 47.614 1.00 88.25 1075 ASN A C 1
ATOM 8578 O O . ASN A 1 1075 ? -32.356 -19.003 48.662 1.00 88.25 1075 ASN A O 1
ATOM 8582 N N . ASP A 1 1076 ? -32.597 -17.064 47.563 1.00 87.75 1076 ASP A N 1
ATOM 8583 C CA . ASP A 1 1076 ? -33.048 -16.222 48.674 1.00 87.75 1076 ASP A CA 1
ATOM 8584 C C . ASP A 1 1076 ? -34.573 -15.997 48.698 1.00 87.75 1076 ASP A C 1
ATOM 8586 O O . ASP A 1 1076 ? -35.065 -15.211 49.508 1.00 87.75 1076 ASP A O 1
ATOM 8590 N N . GLY A 1 1077 ? -35.329 -16.682 47.832 1.00 87.12 1077 GLY A N 1
ATOM 8591 C CA . GLY A 1 1077 ? -36.784 -16.545 47.722 1.00 87.12 1077 GLY A CA 1
ATOM 8592 C C . GLY A 1 1077 ? -37.254 -15.349 46.884 1.00 87.12 1077 GLY A C 1
ATOM 8593 O O . GLY A 1 1077 ? -38.449 -15.064 46.856 1.00 87.12 1077 GLY A O 1
ATOM 8594 N N . GLY A 1 1078 ? -36.342 -14.644 46.207 1.00 91.50 1078 GLY A N 1
ATOM 8595 C CA . GLY A 1 1078 ? -36.681 -13.685 45.151 1.00 91.50 1078 GLY A CA 1
ATOM 8596 C C . GLY A 1 1078 ? -37.101 -14.366 43.840 1.00 91.50 1078 GLY A C 1
ATOM 8597 O O . GLY A 1 1078 ? -37.209 -15.590 43.754 1.00 91.50 1078 GLY A O 1
ATOM 8598 N N . HIS A 1 1079 ? -37.322 -13.571 42.789 1.00 94.88 1079 HIS A N 1
ATOM 8599 C CA . HIS A 1 1079 ? -37.719 -14.076 41.471 1.00 94.88 1079 HIS A CA 1
ATOM 8600 C C . HIS A 1 1079 ? -36.833 -13.530 40.360 1.00 94.88 1079 HIS A C 1
ATOM 8602 O O . HIS A 1 1079 ? -36.433 -12.378 40.415 1.00 94.88 1079 HIS A O 1
ATOM 8608 N N . PHE A 1 1080 ? -36.590 -14.308 39.307 1.00 96.56 1080 PHE A N 1
ATOM 8609 C CA . PHE A 1 1080 ? -35.923 -13.828 38.095 1.00 96.56 1080 PHE A CA 1
ATOM 8610 C C . PHE A 1 1080 ? -36.700 -14.208 36.835 1.00 96.56 1080 PHE A C 1
ATOM 8612 O O . PHE A 1 1080 ? -37.477 -15.169 36.824 1.00 96.56 1080 PHE A O 1
ATOM 8619 N N . LEU A 1 1081 ? -36.478 -13.441 35.765 1.00 96.50 1081 LEU A N 1
ATOM 8620 C CA . LEU A 1 1081 ? -37.122 -13.634 34.464 1.00 96.50 1081 LEU A CA 1
ATOM 8621 C C . LEU A 1 1081 ? -36.076 -13.907 33.388 1.00 96.50 1081 LEU A C 1
ATOM 8623 O O . LEU A 1 1081 ? -34.951 -13.408 33.447 1.00 96.50 1081 LEU A O 1
ATOM 8627 N N . MET A 1 1082 ? -36.472 -14.678 32.378 1.00 95.31 1082 MET A N 1
ATOM 8628 C CA . MET A 1 1082 ? -35.651 -14.993 31.213 1.00 95.31 1082 MET A CA 1
ATOM 8629 C C . MET A 1 1082 ? -36.485 -14.888 29.934 1.00 95.31 1082 MET A C 1
ATOM 8631 O O . MET A 1 1082 ? -37.657 -15.261 29.922 1.00 95.31 1082 MET A O 1
ATOM 8635 N N . SER A 1 1083 ? -35.868 -14.414 28.852 1.00 94.25 1083 SER A N 1
ATOM 8636 C CA . SER A 1 1083 ? -36.481 -14.281 27.523 1.00 94.25 1083 SER A CA 1
ATOM 8637 C C . SER A 1 1083 ? -37.060 -15.602 27.005 1.00 94.25 1083 SER A C 1
ATOM 8639 O O . SER A 1 1083 ? -36.609 -16.694 27.374 1.00 94.25 1083 SER A O 1
ATOM 8641 N N . LYS A 1 1084 ? -38.029 -15.522 26.086 1.00 90.75 1084 LYS A N 1
ATOM 8642 C CA . LYS A 1 1084 ? -38.666 -16.707 25.484 1.00 90.75 1084 LYS A CA 1
ATOM 8643 C C . LYS A 1 1084 ? -37.677 -17.597 24.731 1.00 90.75 1084 LYS A C 1
ATOM 8645 O O . LYS A 1 1084 ? -37.805 -18.824 24.782 1.00 90.75 1084 LYS A O 1
ATOM 8650 N N . LEU A 1 1085 ? -36.624 -17.014 24.149 1.00 91.44 1085 LEU A N 1
ATOM 8651 C CA . LEU A 1 1085 ? -35.500 -17.756 23.567 1.00 91.44 1085 LEU A CA 1
ATOM 8652 C C . LEU A 1 1085 ? -34.839 -18.710 24.578 1.00 91.44 1085 LEU A C 1
ATOM 8654 O O . LEU A 1 1085 ? -34.444 -19.823 24.213 1.00 91.44 1085 LEU A O 1
ATOM 8658 N N . LEU A 1 1086 ? -34.759 -18.312 25.850 1.00 92.69 1086 LEU A N 1
ATOM 8659 C CA . LEU A 1 1086 ? -34.189 -19.118 26.928 1.00 92.69 1086 LEU A CA 1
ATOM 8660 C C . LEU A 1 1086 ? -35.206 -20.021 27.625 1.00 92.69 1086 LEU A C 1
ATOM 8662 O O . LEU A 1 1086 ? -34.790 -21.009 28.219 1.00 92.69 1086 LEU A O 1
ATOM 8666 N N . THR A 1 1087 ? -36.509 -19.755 27.570 1.00 90.75 1087 THR A N 1
ATOM 8667 C CA . THR A 1 1087 ? -37.507 -20.538 28.328 1.00 90.75 1087 THR A CA 1
ATOM 8668 C C . THR A 1 1087 ? -38.237 -21.583 27.482 1.00 90.75 1087 THR A C 1
ATOM 8670 O O . THR A 1 1087 ? -38.534 -22.661 27.998 1.00 90.75 1087 THR A O 1
ATOM 8673 N N . LYS A 1 1088 ? -38.430 -21.347 26.177 1.00 83.50 1088 LYS A N 1
ATOM 8674 C CA . LYS A 1 1088 ? -39.215 -22.229 25.290 1.00 83.50 1088 LYS A CA 1
ATOM 8675 C C . LYS A 1 1088 ? -38.431 -23.406 24.687 1.00 83.50 1088 LYS A C 1
ATOM 8677 O O . LYS A 1 1088 ? -39.012 -24.439 24.359 1.00 83.50 1088 LYS A O 1
ATOM 8682 N N . ASN A 1 1089 ? -37.118 -23.268 24.513 1.00 76.50 1089 ASN A N 1
ATOM 8683 C CA . ASN A 1 1089 ? -36.282 -24.290 23.867 1.00 76.50 1089 ASN A CA 1
ATOM 8684 C C . ASN A 1 1089 ? -35.973 -25.480 24.798 1.00 76.50 1089 ASN A C 1
ATOM 8686 O O . ASN A 1 1089 ? -35.920 -25.327 26.009 1.00 76.50 1089 ASN A O 1
ATOM 8690 N N . GLN A 1 1090 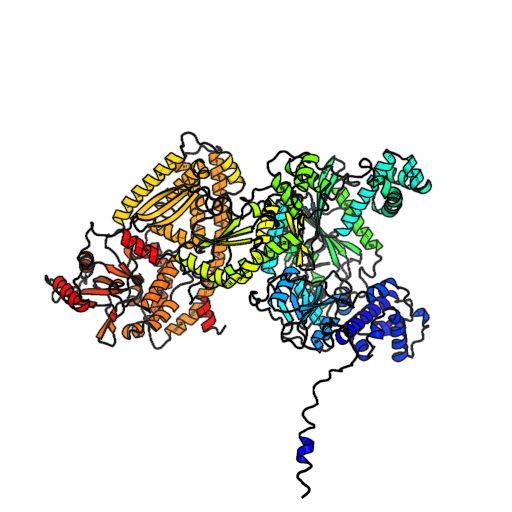? -35.729 -26.675 24.250 1.00 74.88 1090 GLN A N 1
ATOM 8691 C CA . GLN A 1 1090 ? -35.374 -27.871 25.036 1.00 74.88 1090 GLN A CA 1
ATOM 8692 C C . GLN A 1 1090 ? -33.881 -27.880 25.435 1.00 74.88 1090 GLN A C 1
ATOM 8694 O O . GLN A 1 1090 ? -33.024 -27.439 24.669 1.00 74.88 1090 GLN A O 1
ATOM 8699 N N . GLY A 1 1091 ? -33.552 -28.432 26.611 1.00 83.19 1091 GLY A N 1
ATOM 8700 C CA . GLY A 1 1091 ? -32.178 -28.541 27.141 1.00 83.19 1091 GLY A CA 1
ATOM 8701 C C . GLY A 1 1091 ? -31.890 -27.629 28.342 1.00 83.19 1091 GLY A C 1
ATOM 8702 O O . GLY A 1 1091 ? -32.779 -26.913 28.799 1.00 83.19 1091 GLY A O 1
ATOM 8703 N N . ASN A 1 1092 ? -30.658 -27.660 28.867 1.00 90.12 1092 ASN A N 1
ATOM 8704 C CA . ASN A 1 1092 ? -30.238 -26.762 29.955 1.00 90.12 1092 ASN A CA 1
ATOM 8705 C C . ASN A 1 1092 ? -30.070 -25.311 29.457 1.00 90.12 1092 ASN A C 1
ATOM 8707 O O . ASN A 1 1092 ? -29.873 -25.087 28.262 1.00 90.12 1092 ASN A O 1
ATOM 8711 N N . TYR A 1 1093 ? -30.140 -24.329 30.357 1.00 91.56 1093 TYR A N 1
ATOM 8712 C CA . TYR A 1 1093 ? -30.158 -22.908 29.983 1.00 91.56 1093 TYR A CA 1
ATOM 8713 C C . TYR A 1 1093 ? -28.862 -22.424 29.324 1.00 91.56 1093 TYR A C 1
ATOM 8715 O O . TYR A 1 1093 ? -28.922 -21.598 28.417 1.00 91.56 1093 TYR A O 1
ATOM 8723 N N . THR A 1 1094 ? -27.712 -23.003 29.678 1.00 91.56 1094 THR A N 1
ATOM 8724 C CA . THR A 1 1094 ? -26.439 -22.726 28.996 1.00 91.56 1094 THR A CA 1
ATOM 8725 C C . THR A 1 1094 ? -26.493 -23.145 27.527 1.00 91.56 1094 THR A C 1
ATOM 8727 O O . THR A 1 1094 ? -26.176 -22.359 26.643 1.00 91.56 1094 THR A O 1
ATOM 8730 N N . ARG A 1 1095 ? -26.993 -24.351 27.230 1.00 90.88 1095 ARG A N 1
ATOM 8731 C CA . ARG A 1 1095 ? -27.149 -24.838 25.851 1.00 90.88 1095 ARG A CA 1
ATOM 8732 C C . ARG A 1 1095 ? -28.115 -23.979 25.043 1.00 90.88 1095 ARG A C 1
ATOM 8734 O O . ARG A 1 1095 ? -27.925 -23.795 23.839 1.00 90.88 1095 ARG A O 1
ATOM 8741 N N . ARG A 1 1096 ? -29.156 -23.445 25.687 1.00 92.75 1096 ARG A N 1
ATOM 8742 C CA . ARG A 1 1096 ? -30.138 -22.573 25.027 1.00 92.75 1096 ARG A CA 1
ATOM 8743 C C . ARG A 1 1096 ? -29.515 -21.262 24.544 1.00 92.75 1096 ARG A C 1
ATOM 8745 O O . ARG A 1 1096 ? -30.006 -20.747 23.543 1.00 92.75 1096 ARG A O 1
ATOM 8752 N N . LEU A 1 1097 ? -28.407 -20.792 25.129 1.00 92.44 1097 LEU A N 1
ATOM 8753 C CA . LEU A 1 1097 ? -27.677 -19.615 24.636 1.00 92.44 1097 LEU A CA 1
ATOM 8754 C C . LEU A 1 1097 ? -27.147 -19.789 23.201 1.00 92.44 1097 LEU A C 1
ATOM 8756 O O . LEU A 1 1097 ? -27.052 -18.802 22.480 1.00 92.44 1097 LEU A O 1
ATOM 8760 N N . ARG A 1 1098 ? -26.922 -21.019 22.701 1.00 89.12 1098 ARG A N 1
ATOM 8761 C CA . ARG A 1 1098 ? -26.603 -21.246 21.267 1.00 89.12 1098 ARG A CA 1
ATOM 8762 C C . ARG A 1 1098 ? -27.677 -20.715 20.317 1.00 89.12 1098 ARG A C 1
ATOM 8764 O O . ARG A 1 1098 ? -27.420 -20.484 19.132 1.00 89.12 1098 ARG A O 1
ATOM 8771 N N . SER A 1 1099 ? -28.896 -20.567 20.826 1.00 89.88 1099 SER A N 1
ATOM 8772 C CA . SER A 1 1099 ? -30.018 -20.029 20.072 1.00 89.88 1099 SER A CA 1
ATOM 8773 C C . SER A 1 1099 ? -29.790 -18.567 19.702 1.00 89.88 1099 SER A C 1
ATOM 8775 O O . SER A 1 1099 ? -30.312 -18.170 18.673 1.00 89.88 1099 SER A O 1
ATOM 8777 N N . LEU A 1 1100 ? -28.964 -17.810 20.439 1.00 89.50 1100 LEU A N 1
ATOM 8778 C CA . LEU A 1 1100 ? -28.592 -16.433 20.088 1.00 89.50 1100 LEU A CA 1
ATOM 8779 C C . LEU A 1 1100 ? -28.076 -16.352 18.653 1.00 89.50 1100 LEU A C 1
ATOM 8781 O O . LEU A 1 1100 ? -28.651 -15.657 17.825 1.00 89.50 1100 LEU A O 1
ATOM 8785 N N . LYS A 1 1101 ? -27.084 -17.180 18.321 1.00 87.81 1101 LYS A N 1
ATOM 8786 C CA . LYS A 1 1101 ? -26.553 -17.291 16.959 1.00 87.81 1101 LYS A CA 1
ATOM 8787 C C . LYS A 1 1101 ? -27.600 -17.775 15.952 1.00 87.81 1101 LYS A C 1
ATOM 8789 O O . LYS A 1 1101 ? -27.713 -17.265 14.848 1.00 87.81 1101 LYS A O 1
ATOM 8794 N N . THR A 1 1102 ? -28.389 -18.784 16.324 1.00 84.94 1102 THR A N 1
ATOM 8795 C CA . THR A 1 1102 ? -29.368 -19.387 15.398 1.00 84.94 1102 THR A CA 1
ATOM 8796 C C . THR A 1 1102 ? -30.520 -18.439 15.062 1.00 84.94 1102 THR A C 1
ATOM 8798 O O . THR A 1 1102 ? -31.065 -18.506 13.958 1.00 84.94 1102 THR A O 1
ATOM 8801 N N . TYR A 1 1103 ? -30.926 -17.609 16.021 1.00 84.94 1103 TYR A N 1
ATOM 8802 C CA . TYR A 1 1103 ? -32.087 -16.738 15.912 1.00 84.94 1103 TYR A CA 1
ATOM 8803 C C . TYR A 1 1103 ? -31.749 -15.293 15.571 1.00 84.94 1103 TYR A C 1
ATOM 8805 O O . TYR A 1 1103 ? -32.654 -14.609 15.116 1.00 84.94 1103 TYR A O 1
ATOM 8813 N N . HIS A 1 1104 ? -30.489 -14.862 15.669 1.00 86.62 1104 HIS A N 1
ATOM 8814 C CA . HIS A 1 1104 ? -30.037 -13.535 15.227 1.00 86.62 1104 HIS A CA 1
ATOM 8815 C C . HIS A 1 1104 ? -30.525 -13.206 13.802 1.00 86.62 1104 HIS A C 1
ATOM 8817 O O . HIS A 1 1104 ? -31.420 -12.379 13.627 1.00 86.62 1104 HIS A O 1
ATOM 8823 N N . GLY A 1 1105 ? -30.097 -13.975 12.796 1.00 81.94 1105 GLY A N 1
ATOM 8824 C CA . GLY A 1 1105 ? -30.555 -13.775 11.413 1.00 81.94 1105 GLY A CA 1
ATOM 8825 C C . GLY A 1 1105 ? -31.996 -14.234 11.121 1.00 81.94 1105 GLY A C 1
ATOM 8826 O O . GLY A 1 1105 ? -32.577 -13.850 10.105 1.00 81.94 1105 GLY A O 1
ATOM 8827 N N . LYS A 1 1106 ? -32.611 -15.082 11.964 1.00 87.69 1106 LYS A N 1
ATOM 8828 C CA . LYS A 1 1106 ? -34.023 -15.490 11.777 1.00 87.69 1106 LYS A CA 1
ATOM 8829 C C . LYS A 1 1106 ? -34.991 -14.413 12.241 1.00 87.69 1106 LYS A C 1
ATOM 8831 O O . LYS A 1 1106 ? -36.002 -14.213 11.579 1.00 87.69 1106 LYS A O 1
ATOM 8836 N N . LEU A 1 1107 ? -34.677 -13.752 13.351 1.00 85.38 1107 LEU A N 1
ATOM 8837 C CA . LEU A 1 1107 ? -35.499 -12.691 13.909 1.00 85.38 1107 LEU A CA 1
ATOM 8838 C C . LEU A 1 1107 ? -35.512 -11.492 12.967 1.00 85.38 1107 LEU A C 1
ATOM 8840 O O . LEU A 1 1107 ? -36.586 -11.009 12.645 1.00 85.38 1107 LEU A O 1
ATOM 8844 N N . GLY A 1 1108 ? -34.363 -11.109 12.397 1.00 84.94 1108 GLY A N 1
ATOM 8845 C CA . GLY A 1 1108 ? -34.329 -10.097 11.336 1.00 84.94 1108 GLY A CA 1
ATOM 8846 C C . GLY A 1 1108 ? -35.304 -10.418 10.195 1.00 84.94 1108 GLY A C 1
ATOM 8847 O O . GLY A 1 1108 ? -36.109 -9.579 9.808 1.00 84.94 1108 GLY A O 1
ATOM 8848 N N . LYS A 1 1109 ? -35.347 -11.675 9.726 1.00 86.62 1109 LYS A N 1
ATOM 8849 C CA . LYS A 1 1109 ? -36.288 -12.118 8.674 1.00 86.62 1109 LYS A CA 1
ATOM 8850 C C . LYS A 1 1109 ? -37.768 -11.975 9.030 1.00 86.62 1109 LYS A C 1
ATOM 8852 O O . LYS A 1 1109 ? -38.599 -11.965 8.124 1.00 86.62 1109 LYS A O 1
ATOM 8857 N N . MET A 1 1110 ? -38.102 -11.860 10.311 1.00 88.44 1110 MET A N 1
ATOM 8858 C CA . MET A 1 1110 ? -39.469 -11.637 10.777 1.00 88.44 1110 MET A CA 1
ATOM 8859 C C . MET A 1 1110 ? -39.908 -10.172 10.659 1.00 88.44 1110 MET A C 1
ATOM 8861 O O . MET A 1 1110 ? -41.088 -9.912 10.842 1.00 88.44 1110 MET A O 1
ATOM 8865 N N . ALA A 1 1111 ? -39.025 -9.243 10.268 1.00 85.12 1111 ALA A N 1
ATOM 8866 C CA . ALA A 1 1111 ? -39.357 -7.838 9.999 1.00 85.12 1111 ALA A CA 1
ATOM 8867 C C . ALA A 1 1111 ? -40.231 -7.614 8.741 1.00 85.12 1111 ALA A C 1
ATOM 8869 O O . ALA A 1 1111 ? -40.484 -6.476 8.371 1.00 85.12 1111 ALA A O 1
ATOM 8870 N N . ARG A 1 1112 ? -40.647 -8.684 8.038 1.00 82.62 1112 ARG A N 1
ATOM 8871 C CA . ARG A 1 1112 ? -41.617 -8.679 6.914 1.00 82.62 1112 ARG A CA 1
ATOM 8872 C C . ARG A 1 1112 ? -41.326 -7.691 5.773 1.00 82.62 1112 ARG A C 1
ATOM 8874 O O . ARG A 1 1112 ? -42.227 -7.326 5.029 1.00 82.62 1112 ARG A O 1
ATOM 8881 N N . GLY A 1 1113 ? -40.057 -7.335 5.583 1.00 79.12 1113 GLY A N 1
ATOM 8882 C CA . GLY A 1 1113 ? -39.625 -6.396 4.546 1.00 79.12 1113 GLY A CA 1
ATOM 8883 C C . GLY A 1 1113 ? -39.712 -4.928 4.957 1.00 79.12 1113 GLY A C 1
ATOM 8884 O O . GLY A 1 1113 ? -39.273 -4.088 4.190 1.00 79.12 1113 GLY A O 1
ATOM 8885 N N . GLU A 1 1114 ? -40.191 -4.613 6.162 1.00 84.19 1114 GLU A N 1
ATOM 8886 C CA . GLU A 1 1114 ? -40.255 -3.240 6.687 1.00 84.19 1114 GLU A CA 1
ATOM 8887 C C . GLU A 1 1114 ? -38.860 -2.685 7.021 1.00 84.19 1114 GLU A C 1
ATOM 8889 O O . GLU A 1 1114 ? -38.641 -1.477 7.019 1.00 84.19 1114 GLU A O 1
ATOM 8894 N N . VAL A 1 1115 ? -37.891 -3.580 7.241 1.00 85.69 1115 VAL A N 1
ATOM 8895 C CA . VAL A 1 1115 ? -36.461 -3.266 7.310 1.00 85.69 1115 VAL A CA 1
ATOM 8896 C C . VAL A 1 1115 ? -35.695 -4.222 6.378 1.00 85.69 1115 VAL A C 1
ATOM 8898 O O . VAL A 1 1115 ? -35.936 -5.436 6.414 1.00 85.69 1115 VAL A O 1
ATOM 8901 N N . PRO A 1 1116 ? -34.767 -3.721 5.544 1.00 81.44 1116 PRO A N 1
ATOM 8902 C CA . PRO A 1 1116 ? -33.949 -4.536 4.651 1.00 81.44 1116 PRO A CA 1
ATOM 8903 C C . PRO A 1 1116 ? -33.078 -5.556 5.397 1.00 81.44 1116 PRO A C 1
ATOM 8905 O O . PRO A 1 1116 ? -32.545 -5.293 6.471 1.00 81.44 1116 PRO A O 1
ATOM 8908 N N . LEU A 1 1117 ? -32.867 -6.720 4.772 1.00 80.81 1117 LEU A N 1
ATOM 8909 C CA . LEU A 1 1117 ? -32.144 -7.858 5.369 1.00 80.81 1117 LEU A CA 1
ATOM 8910 C C . LEU A 1 1117 ? -30.810 -8.171 4.689 1.00 80.81 1117 LEU A C 1
ATOM 8912 O O . LEU A 1 1117 ? -30.230 -9.233 4.907 1.00 80.81 1117 LEU A O 1
ATOM 8916 N N . LYS A 1 1118 ? -30.328 -7.277 3.819 1.00 83.06 1118 LYS A N 1
ATOM 8917 C CA . LYS A 1 1118 ? -29.033 -7.456 3.143 1.00 83.06 1118 LYS A CA 1
ATOM 8918 C C . LYS A 1 1118 ? -27.868 -7.467 4.141 1.00 83.06 1118 LYS A C 1
ATOM 8920 O O . LYS A 1 1118 ? -26.858 -8.125 3.894 1.00 83.06 1118 LYS A O 1
ATOM 8925 N N . VAL A 1 1119 ? -28.024 -6.761 5.260 1.00 85.75 1119 VAL A N 1
ATOM 8926 C CA . VAL A 1 1119 ? -27.102 -6.753 6.397 1.00 85.75 1119 VAL A CA 1
ATOM 8927 C C . VAL A 1 1119 ? -27.921 -7.052 7.647 1.00 85.75 1119 VAL A C 1
ATOM 8929 O O . VAL A 1 1119 ? -28.916 -6.373 7.898 1.00 85.75 1119 VAL A O 1
ATOM 8932 N N . ASP A 1 1120 ? -27.518 -8.066 8.415 1.00 85.50 1120 ASP A N 1
ATOM 8933 C CA . ASP A 1 1120 ? -28.133 -8.333 9.714 1.00 85.50 1120 ASP A CA 1
ATOM 8934 C C . ASP A 1 1120 ? -27.904 -7.105 10.607 1.00 85.50 1120 ASP A C 1
ATOM 8936 O O . ASP A 1 1120 ? -26.766 -6.684 10.811 1.00 85.50 1120 ASP A O 1
ATOM 8940 N N . SER A 1 1121 ? -28.989 -6.492 11.075 1.00 89.06 1121 SER A N 1
ATOM 8941 C CA . SER A 1 1121 ? -28.946 -5.262 11.866 1.00 89.06 1121 SER A CA 1
ATOM 8942 C C . SER A 1 1121 ? -29.773 -5.411 13.128 1.00 89.06 1121 SER A C 1
ATOM 8944 O O . SER A 1 1121 ? -30.780 -6.131 13.156 1.00 89.06 1121 SER A O 1
ATOM 8946 N N . TYR A 1 1122 ? -29.376 -4.679 14.162 1.00 89.75 1122 TYR A N 1
ATOM 8947 C CA . TYR A 1 1122 ? -30.117 -4.641 15.410 1.00 89.75 1122 TYR A CA 1
ATOM 8948 C C . TYR A 1 1122 ? -31.516 -4.044 15.197 1.00 89.75 1122 TYR A C 1
ATOM 8950 O O . TYR A 1 1122 ? -32.497 -4.534 15.758 1.00 89.75 1122 TYR A O 1
ATOM 8958 N N . THR A 1 1123 ? -31.643 -3.054 14.308 1.00 91.88 1123 THR A N 1
ATOM 8959 C CA . THR A 1 1123 ? -32.945 -2.504 13.906 1.00 91.88 1123 THR A CA 1
ATOM 8960 C C . THR A 1 1123 ? -33.866 -3.571 13.305 1.00 91.88 1123 THR A C 1
ATOM 8962 O O . THR A 1 1123 ? -35.026 -3.674 13.705 1.00 91.88 1123 THR A O 1
ATOM 8965 N N . ALA A 1 1124 ? -33.357 -4.428 12.413 1.00 90.88 1124 ALA A N 1
ATOM 8966 C CA . ALA A 1 1124 ? -34.151 -5.523 11.853 1.00 90.88 1124 ALA A CA 1
ATOM 8967 C C . ALA A 1 1124 ? -34.566 -6.545 12.925 1.00 90.88 1124 ALA A C 1
ATOM 8969 O O . ALA A 1 1124 ? -35.683 -7.057 12.886 1.00 90.88 1124 ALA A O 1
ATOM 8970 N N . MET A 1 1125 ? -33.706 -6.825 13.909 1.00 91.06 1125 MET A N 1
ATOM 8971 C CA . MET A 1 1125 ? -34.059 -7.696 15.035 1.00 91.06 1125 MET A CA 1
ATOM 8972 C C . MET A 1 1125 ? -35.163 -7.102 15.911 1.00 91.06 1125 MET A C 1
ATOM 8974 O O . MET A 1 1125 ? -36.070 -7.829 16.306 1.00 91.06 1125 MET A O 1
ATOM 8978 N N . MET A 1 1126 ? -35.108 -5.799 16.204 1.00 91.81 1126 MET A N 1
ATOM 8979 C CA . MET A 1 1126 ? -36.144 -5.104 16.976 1.00 91.81 1126 MET A CA 1
ATOM 8980 C C . MET A 1 1126 ? -37.495 -5.111 16.259 1.00 91.81 1126 MET A C 1
ATOM 8982 O O . MET A 1 1126 ? -38.523 -5.375 16.884 1.00 91.81 1126 MET A O 1
ATOM 8986 N N . LYS A 1 1127 ? -37.494 -4.896 14.939 1.00 92.31 1127 LYS A N 1
ATOM 8987 C CA . LYS A 1 1127 ? -38.715 -4.996 14.136 1.00 92.31 1127 LYS A CA 1
ATOM 8988 C C . LYS A 1 1127 ? -39.230 -6.432 14.046 1.00 92.31 1127 LYS A C 1
ATOM 8990 O O . LYS A 1 1127 ? -40.420 -6.689 14.163 1.00 92.31 1127 LYS A O 1
ATOM 8995 N N . GLY A 1 1128 ? -38.334 -7.400 13.887 1.00 91.81 1128 GLY A N 1
ATOM 8996 C CA . GLY A 1 1128 ? -38.701 -8.813 13.928 1.00 91.81 1128 GLY A CA 1
ATOM 8997 C C . GLY A 1 1128 ? -39.335 -9.220 15.257 1.00 91.81 1128 GLY A C 1
ATOM 8998 O O . GLY A 1 1128 ? -40.332 -9.937 15.270 1.00 91.81 1128 GLY A O 1
ATOM 8999 N N . HIS A 1 1129 ? -38.787 -8.717 16.365 1.00 92.62 1129 HIS A N 1
ATOM 9000 C CA . HIS A 1 1129 ? -39.306 -8.938 17.713 1.00 92.62 1129 HIS A CA 1
ATOM 9001 C C . HIS A 1 1129 ? -40.717 -8.378 17.902 1.00 92.62 1129 HIS A C 1
ATOM 9003 O O . HIS A 1 1129 ? -41.544 -9.070 18.488 1.00 92.62 1129 HIS A O 1
ATOM 9009 N N . SER A 1 1130 ? -41.020 -7.183 17.380 1.00 91.19 1130 SER A N 1
ATOM 9010 C CA . SER A 1 1130 ? -42.369 -6.617 17.513 1.00 91.19 1130 SER A CA 1
ATOM 9011 C C . SER A 1 1130 ? -43.431 -7.453 16.785 1.00 91.19 1130 SER A C 1
ATOM 9013 O O . SER A 1 1130 ? -44.585 -7.482 17.201 1.00 91.19 1130 SER A O 1
ATOM 9015 N N . HIS A 1 1131 ? -43.066 -8.186 15.725 1.00 89.69 1131 HIS A N 1
ATOM 9016 C CA . HIS A 1 1131 ? -43.986 -9.119 15.065 1.00 89.69 1131 HIS A CA 1
ATOM 9017 C C . HIS A 1 1131 ? -44.028 -10.515 15.699 1.00 89.69 1131 HIS A C 1
ATOM 9019 O O . HIS A 1 1131 ? -45.086 -11.147 15.685 1.00 89.69 1131 HIS A O 1
ATOM 9025 N N . ASP A 1 1132 ? -42.895 -11.033 16.181 1.00 87.81 1132 ASP A N 1
ATOM 9026 C CA . ASP A 1 1132 ? -42.797 -12.362 16.792 1.00 87.81 1132 ASP A CA 1
ATOM 9027 C C . ASP A 1 1132 ? -41.838 -12.362 18.003 1.00 87.81 1132 ASP A C 1
ATOM 9029 O O . ASP A 1 1132 ? -40.646 -12.683 17.885 1.00 87.81 1132 ASP A O 1
ATOM 9033 N N . PRO A 1 1133 ? -42.351 -12.056 19.208 1.00 86.31 1133 PRO A N 1
ATOM 9034 C CA . PRO A 1 1133 ? -41.537 -12.010 20.421 1.00 86.31 1133 PRO A CA 1
ATOM 9035 C C . PRO A 1 1133 ? -41.147 -13.408 20.936 1.00 86.31 1133 PRO A C 1
ATOM 9037 O O . PRO A 1 1133 ? -40.308 -13.546 21.829 1.00 86.31 1133 PRO A O 1
ATOM 9040 N N . VAL A 1 1134 ? -41.729 -14.483 20.394 1.00 81.00 1134 VAL A N 1
ATOM 9041 C CA . VAL A 1 1134 ? -41.624 -15.842 20.951 1.00 81.00 1134 VAL A CA 1
ATOM 9042 C C . VAL A 1 1134 ? -40.234 -16.449 20.746 1.00 81.00 1134 VAL A C 1
ATOM 9044 O O . VAL A 1 1134 ? -39.789 -17.294 21.527 1.00 81.00 1134 VAL A O 1
ATOM 9047 N N . ALA A 1 1135 ? -39.536 -16.020 19.698 1.00 75.31 1135 ALA A N 1
ATOM 9048 C CA . ALA A 1 1135 ? -38.188 -16.464 19.358 1.00 75.31 1135 ALA A CA 1
ATOM 9049 C C . ALA A 1 1135 ? -37.102 -15.437 19.723 1.00 75.31 1135 ALA A C 1
ATOM 9051 O O . ALA A 1 1135 ? -35.934 -15.610 19.367 1.00 75.31 1135 ALA A O 1
ATOM 9052 N N . SER A 1 1136 ? -37.486 -14.371 20.419 1.00 89.81 1136 SER A N 1
ATOM 9053 C CA . SER A 1 1136 ? -36.633 -13.218 20.644 1.00 89.81 1136 SER A CA 1
ATOM 9054 C C . SER A 1 1136 ? -35.714 -13.372 21.861 1.00 89.81 1136 SER A C 1
ATOM 9056 O O . SER A 1 1136 ? -36.121 -13.947 22.880 1.00 89.81 1136 SER A O 1
ATOM 9058 N N . PRO A 1 1137 ? -34.479 -12.831 21.802 1.00 92.81 1137 PRO A N 1
ATOM 9059 C CA . PRO A 1 1137 ? -33.622 -12.697 22.972 1.00 92.81 1137 PRO A CA 1
ATOM 9060 C C . PRO A 1 1137 ? -34.103 -11.612 23.946 1.00 92.81 1137 PRO A C 1
ATOM 9062 O O . PRO A 1 1137 ? -33.464 -11.429 24.977 1.00 92.81 1137 PRO A O 1
ATOM 9065 N N . PHE A 1 1138 ? -35.180 -10.879 23.656 1.00 94.44 1138 PHE A N 1
ATOM 9066 C CA . PHE A 1 1138 ? -35.644 -9.757 24.470 1.00 94.44 1138 PHE A CA 1
ATOM 9067 C C . PHE A 1 1138 ? -36.864 -10.103 25.331 1.00 94.44 1138 PHE A C 1
ATOM 9069 O O . PHE A 1 1138 ? -37.721 -10.904 24.962 1.00 94.44 1138 PHE A O 1
ATOM 9076 N N . LEU A 1 1139 ? -36.946 -9.457 26.491 1.00 93.81 1139 LEU A N 1
ATOM 9077 C CA . LEU A 1 1139 ? -38.146 -9.332 27.310 1.00 93.81 1139 LEU A CA 1
ATOM 9078 C C . LEU A 1 1139 ? -38.761 -7.955 27.045 1.00 93.81 1139 LEU A C 1
ATOM 9080 O O . LEU A 1 1139 ? -38.138 -6.939 27.354 1.00 93.81 1139 LEU A O 1
ATOM 9084 N N . SER A 1 1140 ? -39.977 -7.919 26.504 1.00 93.88 1140 SER A N 1
ATOM 9085 C CA . SER A 1 1140 ? -40.749 -6.683 26.346 1.00 93.88 1140 SER A CA 1
ATOM 9086 C C . SER A 1 1140 ? -41.205 -6.137 27.694 1.00 93.88 1140 SER A C 1
ATOM 9088 O O . SER A 1 1140 ? -41.816 -6.836 28.503 1.00 93.88 1140 SER A O 1
ATOM 9090 N N . THR A 1 1141 ? -40.928 -4.871 27.943 1.00 95.19 1141 THR A N 1
ATOM 9091 C CA . THR A 1 1141 ? -41.430 -4.123 29.093 1.00 95.19 1141 THR A CA 1
ATOM 9092 C C . THR A 1 1141 ? -42.019 -2.810 28.602 1.00 95.19 1141 THR A C 1
ATOM 9094 O O . THR A 1 1141 ? -41.696 -2.352 27.508 1.00 95.19 1141 THR A O 1
ATOM 9097 N N . SER A 1 1142 ? -42.889 -2.202 29.396 1.00 93.88 1142 SER A N 1
ATOM 9098 C CA . SER A 1 1142 ? -43.501 -0.916 29.080 1.00 93.88 1142 SER A CA 1
ATOM 9099 C C . SER A 1 1142 ? -43.882 -0.170 30.368 1.00 93.88 1142 SER A C 1
ATOM 9101 O O . SER A 1 1142 ? -43.366 -0.454 31.453 1.00 93.88 1142 SER A O 1
ATOM 9103 N N . VAL A 1 1143 ? -44.737 0.837 30.252 1.00 93.06 1143 VAL A N 1
ATOM 9104 C CA . VAL A 1 1143 ? -45.477 1.460 31.348 1.00 93.06 1143 VAL A CA 1
ATOM 9105 C C . VAL A 1 1143 ? -46.564 0.518 31.879 1.00 93.06 1143 VAL A C 1
ATOM 9107 O O . VAL A 1 1143 ? -46.875 -0.510 31.276 1.00 93.06 1143 VAL A O 1
ATOM 9110 N N . ALA A 1 1144 ? -47.098 0.836 33.057 1.00 93.88 1144 ALA A N 1
ATOM 9111 C CA . ALA A 1 1144 ? -47.939 -0.086 33.809 1.00 93.88 1144 ALA A CA 1
ATOM 9112 C C . ALA A 1 1144 ? -49.259 -0.449 33.105 1.00 93.88 1144 ALA A C 1
ATOM 9114 O O . ALA A 1 1144 ? -49.625 -1.616 33.125 1.00 93.88 1144 ALA A O 1
ATOM 9115 N N . ASP A 1 1145 ? -49.950 0.505 32.475 1.00 91.94 1145 ASP A N 1
ATOM 9116 C CA . ASP A 1 1145 ? -51.201 0.279 31.731 1.00 91.94 1145 ASP A CA 1
ATOM 9117 C C . ASP A 1 1145 ? -51.019 -0.575 30.469 1.00 91.94 1145 ASP A C 1
ATOM 9119 O O . ASP A 1 1145 ? -51.847 -1.431 30.175 1.00 91.94 1145 ASP A O 1
ATOM 9123 N N . VAL A 1 1146 ? -49.918 -0.397 29.740 1.00 91.44 1146 VAL A N 1
ATOM 9124 C CA . VAL A 1 1146 ? -49.592 -1.254 28.595 1.00 91.44 1146 VAL A CA 1
ATOM 9125 C C . VAL A 1 1146 ? -49.263 -2.662 29.081 1.00 91.44 1146 VAL A C 1
ATOM 9127 O O . VAL A 1 1146 ? -49.801 -3.633 28.561 1.00 91.44 1146 VAL A O 1
ATOM 9130 N N . ALA A 1 1147 ? -48.432 -2.789 30.122 1.00 92.81 1147 ALA A N 1
ATOM 9131 C CA . ALA A 1 1147 ? -48.118 -4.083 30.727 1.00 92.81 1147 ALA A CA 1
ATOM 9132 C C . ALA A 1 1147 ? -49.371 -4.812 31.245 1.00 92.81 1147 ALA A C 1
ATOM 9134 O O . ALA A 1 1147 ? -49.427 -6.038 31.181 1.00 92.81 1147 ALA A O 1
ATOM 9135 N N . ASP A 1 1148 ? -50.369 -4.061 31.716 1.00 91.56 1148 ASP A N 1
ATOM 9136 C CA . ASP A 1 1148 ? -51.675 -4.548 32.163 1.00 91.56 1148 ASP A CA 1
ATOM 9137 C C . ASP A 1 1148 ? -52.443 -5.275 31.052 1.00 91.56 1148 ASP A C 1
ATOM 9139 O O . ASP A 1 1148 ? -53.008 -6.339 31.305 1.00 91.56 1148 ASP A O 1
ATOM 9143 N N . ASN A 1 1149 ? -52.377 -4.769 29.816 1.00 88.31 1149 ASN A N 1
ATOM 9144 C CA . ASN A 1 1149 ? -53.002 -5.392 28.642 1.00 88.31 1149 ASN A CA 1
ATOM 9145 C C . ASN A 1 1149 ? -52.333 -6.717 28.237 1.00 88.31 1149 ASN A C 1
ATOM 9147 O O . ASN A 1 1149 ? -52.962 -7.555 27.596 1.00 88.31 1149 ASN A O 1
ATOM 9151 N N . PHE A 1 1150 ? -51.069 -6.919 28.621 1.00 87.06 1150 PHE A N 1
ATOM 9152 C CA . PHE A 1 1150 ? -50.300 -8.142 28.356 1.00 87.06 1150 PHE A CA 1
ATOM 9153 C C . PHE A 1 1150 ? -50.239 -9.096 29.555 1.00 87.06 1150 PHE A C 1
ATOM 9155 O O . PHE A 1 1150 ? -49.524 -10.098 29.521 1.00 87.06 1150 PHE A O 1
ATOM 9162 N N . ALA A 1 1151 ? -50.929 -8.775 30.648 1.00 86.19 1151 ALA A N 1
ATOM 9163 C CA . ALA A 1 1151 ? -50.872 -9.548 31.883 1.00 86.19 1151 ALA A CA 1
ATOM 9164 C C . ALA A 1 1151 ? -51.906 -10.684 31.941 1.00 86.19 1151 ALA A C 1
ATOM 9166 O O . ALA A 1 1151 ? -51.785 -11.551 32.810 1.00 86.19 1151 ALA A O 1
ATOM 9167 N N . ASP A 1 1152 ? -52.886 -10.684 31.035 1.00 77.38 1152 ASP A N 1
ATOM 9168 C CA . ASP A 1 1152 ? -53.956 -11.677 30.984 1.00 77.38 1152 ASP A CA 1
ATOM 9169 C C . ASP A 1 1152 ? -53.513 -12.916 30.191 1.00 77.38 1152 ASP A C 1
ATOM 9171 O O . ASP A 1 1152 ? -53.118 -12.846 29.026 1.00 77.38 1152 ASP A O 1
ATOM 9175 N N . GLU A 1 1153 ? -53.594 -14.085 30.823 1.00 63.91 1153 GLU A N 1
ATOM 9176 C CA . GLU A 1 1153 ? -53.356 -15.365 30.164 1.00 63.91 1153 GLU A CA 1
ATOM 9177 C C . GLU A 1 1153 ? -54.630 -15.759 29.398 1.00 63.91 1153 GLU A C 1
ATOM 9179 O O . GLU A 1 1153 ? -55.640 -16.074 30.015 1.00 63.91 1153 GLU A O 1
ATOM 9184 N N . TRP A 1 1154 ? -54.634 -15.772 28.058 1.00 56.28 1154 TRP A N 1
ATOM 9185 C CA . TRP A 1 1154 ? -55.708 -16.447 27.308 1.00 56.28 1154 TRP A CA 1
ATOM 9186 C C . TRP A 1 1154 ? -55.434 -17.957 27.283 1.00 56.28 1154 TRP A C 1
ATOM 9188 O O . TRP A 1 1154 ? -55.266 -18.565 26.226 1.00 56.28 1154 TRP A O 1
ATOM 9198 N N . SER A 1 1155 ? -55.338 -18.583 28.459 1.00 48.84 1155 SER A N 1
ATOM 9199 C CA . SER A 1 1155 ? -55.293 -20.037 28.557 1.00 48.84 1155 SER A CA 1
ATOM 9200 C C . SER A 1 1155 ? -56.736 -20.537 28.526 1.00 48.84 1155 SER A C 1
ATOM 9202 O O . SER A 1 1155 ? -57.595 -20.098 29.285 1.00 48.84 1155 SER A O 1
ATOM 9204 N N . GLY A 1 1156 ? -57.065 -21.458 27.620 1.00 51.34 1156 GLY A N 1
ATOM 9205 C CA . GLY A 1 1156 ? -58.403 -22.066 27.534 1.00 51.34 1156 GLY A CA 1
ATOM 9206 C C . GLY A 1 1156 ? -58.828 -22.878 28.775 1.00 51.34 1156 GLY A C 1
ATOM 9207 O O . GLY A 1 1156 ? -59.743 -23.689 28.669 1.00 51.34 1156 GLY A O 1
ATOM 9208 N N . SER A 1 1157 ? -58.155 -22.703 29.919 1.00 50.34 1157 SER A N 1
ATOM 9209 C CA . SER A 1 1157 ? -58.288 -23.446 31.176 1.00 50.34 1157 SER A CA 1
ATOM 9210 C C . SER A 1 1157 ? -59.074 -22.732 32.284 1.00 50.34 1157 SER A C 1
ATOM 9212 O O . SER A 1 1157 ? -59.288 -23.337 33.326 1.00 50.34 1157 SER A O 1
ATOM 9214 N N . GLY A 1 1158 ? -59.562 -21.504 32.082 1.00 51.75 1158 GLY A N 1
ATOM 9215 C CA . GLY A 1 1158 ? -60.526 -20.863 32.994 1.00 51.75 1158 GLY A CA 1
ATOM 9216 C C . GLY A 1 1158 ? -59.949 -20.188 34.249 1.00 51.75 1158 GLY A C 1
ATOM 9217 O O . GLY A 1 1158 ? -60.679 -19.439 34.890 1.00 51.75 1158 GLY A O 1
ATOM 9218 N N . ASP A 1 1159 ? -58.658 -20.359 34.547 1.00 56.97 1159 ASP A N 1
ATOM 9219 C CA . ASP A 1 1159 ? -57.944 -19.666 35.632 1.00 56.97 1159 ASP A CA 1
ATOM 9220 C C . ASP A 1 1159 ? -57.061 -18.532 35.074 1.00 56.97 1159 ASP A C 1
ATOM 9222 O O . ASP A 1 1159 ? -55.834 -18.576 35.141 1.00 56.97 1159 ASP A O 1
ATOM 9226 N N . ASN A 1 1160 ? -57.682 -17.497 34.498 1.00 65.50 1160 ASN A N 1
ATOM 9227 C CA . ASN A 1 1160 ? -56.968 -16.323 33.977 1.00 65.50 1160 ASN A CA 1
ATOM 9228 C C . ASN A 1 1160 ? -56.523 -15.417 35.134 1.00 65.50 1160 ASN A C 1
ATOM 9230 O O . ASN A 1 1160 ? -57.174 -14.416 35.444 1.00 65.50 1160 ASN A O 1
ATOM 9234 N N . ILE A 1 1161 ? -55.433 -15.780 35.813 1.00 78.19 1161 ILE A N 1
ATOM 9235 C CA . ILE A 1 1161 ? -54.886 -14.958 36.892 1.00 78.19 1161 ILE A CA 1
ATOM 9236 C C . ILE A 1 1161 ? -53.852 -13.983 36.335 1.00 78.19 1161 ILE A C 1
ATOM 9238 O O . ILE A 1 1161 ? -52.730 -14.355 35.992 1.00 78.19 1161 ILE A O 1
ATOM 9242 N N . LYS A 1 1162 ? -54.226 -12.708 36.338 1.00 87.44 1162 LYS A N 1
ATOM 9243 C CA . LYS A 1 1162 ? -53.393 -11.586 35.916 1.00 87.44 1162 LYS A CA 1
ATOM 9244 C C . LYS A 1 1162 ? -52.139 -11.423 36.775 1.00 87.44 1162 LYS A C 1
ATOM 9246 O O . LYS A 1 1162 ? -52.224 -11.424 38.007 1.00 87.44 1162 LYS A O 1
ATOM 9251 N N . LYS A 1 1163 ? -50.979 -11.240 36.134 1.00 92.50 1163 LYS A N 1
ATOM 9252 C CA . LYS A 1 1163 ? -49.681 -11.051 36.811 1.00 92.50 1163 LYS A CA 1
ATOM 9253 C C . LYS A 1 1163 ? -48.842 -9.958 36.153 1.00 92.50 1163 LYS A C 1
ATOM 9255 O O . LYS A 1 1163 ? -48.618 -9.999 34.945 1.00 92.50 1163 LYS A O 1
ATOM 9260 N N . ILE A 1 1164 ? -48.314 -9.027 36.952 1.00 95.69 1164 ILE A N 1
ATOM 9261 C CA . ILE A 1 1164 ? -47.409 -7.961 36.487 1.00 95.69 1164 ILE A CA 1
ATOM 9262 C C . ILE A 1 1164 ? -46.147 -7.914 37.348 1.00 95.69 1164 ILE A C 1
ATOM 9264 O O . ILE A 1 1164 ? -46.228 -7.830 38.573 1.00 95.69 1164 ILE A O 1
ATOM 9268 N N . ALA A 1 1165 ? -44.980 -7.883 36.702 1.00 97.00 1165 ALA A N 1
ATOM 9269 C CA . ALA A 1 1165 ? -43.708 -7.552 37.340 1.00 97.00 1165 ALA A CA 1
ATOM 9270 C C . ALA A 1 1165 ? -43.403 -6.054 37.217 1.00 97.00 1165 ALA A C 1
ATOM 9272 O O . ALA A 1 1165 ? -43.441 -5.497 36.119 1.00 97.00 1165 ALA A O 1
ATOM 9273 N N . ALA A 1 1166 ? -43.022 -5.425 38.328 1.00 97.81 1166 ALA A N 1
ATOM 9274 C CA . ALA A 1 1166 ? -42.403 -4.105 38.360 1.00 97.81 1166 ALA A CA 1
ATOM 9275 C C . ALA A 1 1166 ? -40.880 -4.246 38.499 1.00 97.81 1166 ALA A C 1
ATOM 9277 O O . ALA A 1 1166 ? -40.387 -4.861 39.446 1.00 97.81 1166 ALA A O 1
ATOM 9278 N N . ILE A 1 1167 ? -40.129 -3.662 37.567 1.00 98.00 1167 ILE A N 1
ATOM 9279 C CA . ILE A 1 1167 ? -38.682 -3.851 37.414 1.00 98.00 1167 ILE A CA 1
ATOM 9280 C C . ILE A 1 1167 ? -37.980 -2.493 37.518 1.00 98.00 1167 ILE A C 1
ATOM 9282 O O . ILE A 1 1167 ? -38.292 -1.570 36.766 1.00 98.00 1167 ILE A O 1
ATOM 9286 N N . HIS A 1 1168 ? -37.017 -2.360 38.432 1.00 96.81 1168 HIS A N 1
ATOM 9287 C CA . HIS A 1 1168 ? -36.232 -1.140 38.645 1.00 96.81 1168 HIS A CA 1
ATOM 9288 C C . HIS A 1 1168 ? -34.759 -1.381 38.312 1.00 96.81 1168 HIS A C 1
ATOM 9290 O O . HIS A 1 1168 ? -33.949 -1.784 39.151 1.00 96.81 1168 HIS A O 1
ATOM 9296 N N . ILE A 1 1169 ? -34.414 -1.111 37.057 1.00 96.31 1169 ILE 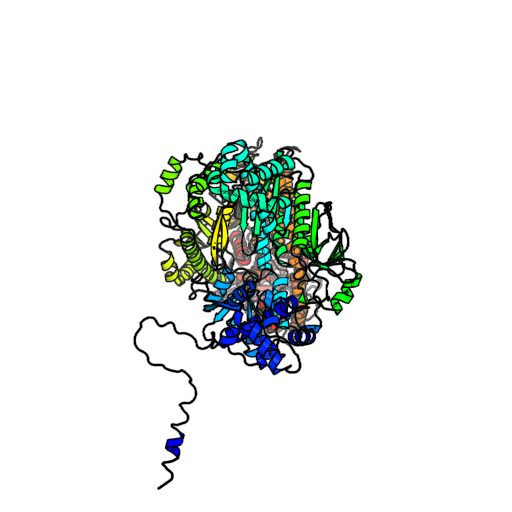A N 1
ATOM 9297 C CA . ILE A 1 1169 ? -33.172 -1.562 36.425 1.00 96.31 1169 ILE A CA 1
ATOM 9298 C C . ILE A 1 1169 ? -32.324 -0.380 35.935 1.00 96.31 1169 ILE A C 1
ATOM 9300 O O . ILE A 1 1169 ? -32.834 0.722 35.717 1.00 96.31 1169 ILE A O 1
ATOM 9304 N N . ASP A 1 1170 ? -31.012 -0.589 35.796 1.00 96.06 1170 ASP A N 1
ATOM 9305 C CA . ASP A 1 1170 ? -30.096 0.371 35.166 1.00 96.06 1170 ASP A CA 1
ATOM 9306 C C . ASP A 1 1170 ? -30.582 0.721 33.748 1.00 96.06 1170 ASP A C 1
ATOM 9308 O O . ASP A 1 1170 ? -30.889 -0.169 32.954 1.00 96.06 1170 ASP A O 1
ATOM 9312 N N . LYS A 1 1171 ? -30.633 2.017 33.413 1.00 93.69 1171 LYS A N 1
ATOM 9313 C CA . LYS A 1 1171 ? -31.064 2.492 32.086 1.00 93.69 1171 LYS A CA 1
ATOM 9314 C C . LYS A 1 1171 ? -30.237 1.895 30.944 1.00 93.69 1171 LYS A C 1
ATOM 9316 O O . LYS A 1 1171 ? -30.787 1.676 29.874 1.00 93.69 1171 LYS A O 1
ATOM 9321 N N . ARG A 1 1172 ? -28.953 1.590 31.174 1.00 93.56 1172 ARG A N 1
ATOM 9322 C CA . ARG A 1 1172 ? -28.055 0.960 30.186 1.00 93.56 1172 ARG A CA 1
ATOM 9323 C C . ARG A 1 1172 ? -28.425 -0.492 29.871 1.00 93.56 1172 ARG A C 1
ATOM 9325 O O . ARG A 1 1172 ? -27.940 -1.038 28.888 1.00 93.56 1172 ARG A O 1
ATOM 9332 N N . ARG A 1 1173 ? -29.267 -1.128 30.696 1.00 93.69 1173 ARG A N 1
ATOM 9333 C CA . ARG A 1 1173 ? -29.756 -2.495 30.468 1.00 93.69 1173 ARG A CA 1
ATOM 9334 C C . ARG A 1 1173 ? -31.059 -2.560 29.668 1.00 93.69 1173 ARG A C 1
ATOM 9336 O O . ARG A 1 1173 ? -31.542 -3.659 29.409 1.00 93.69 1173 ARG A O 1
ATOM 9343 N N . ILE A 1 1174 ? -31.618 -1.409 29.299 1.00 92.62 1174 ILE A N 1
ATOM 9344 C CA . ILE A 1 1174 ? -32.841 -1.299 28.507 1.00 92.62 1174 ILE A CA 1
ATOM 9345 C C . ILE A 1 1174 ? -32.501 -0.773 27.121 1.00 92.62 1174 ILE A C 1
ATOM 9347 O O . ILE A 1 1174 ? -31.742 0.182 26.973 1.00 92.62 1174 ILE A O 1
ATOM 9351 N N . MET A 1 1175 ? -33.141 -1.355 26.117 1.00 90.62 1175 MET A N 1
ATOM 9352 C CA . MET A 1 1175 ? -33.081 -0.906 24.735 1.00 90.62 1175 MET A CA 1
ATOM 9353 C C . MET A 1 1175 ? -34.479 -0.454 24.319 1.00 90.62 1175 MET A C 1
ATOM 9355 O O . MET A 1 1175 ? -35.453 -1.160 24.548 1.00 90.62 1175 MET A O 1
ATOM 9359 N N . THR A 1 1176 ? -34.613 0.744 23.760 1.00 88.00 1176 THR A N 1
ATOM 9360 C CA . THR A 1 1176 ? -35.929 1.236 23.314 1.00 88.00 1176 THR A CA 1
ATOM 9361 C C . THR A 1 1176 ? -36.189 0.741 21.896 1.00 88.00 1176 THR A C 1
ATOM 9363 O O . THR A 1 1176 ? -35.331 0.940 21.034 1.00 88.00 1176 THR A O 1
ATOM 9366 N N . ASN A 1 1177 ? -37.339 0.105 21.650 1.00 91.00 1177 ASN A N 1
ATOM 9367 C CA . ASN A 1 1177 ? -37.709 -0.343 20.310 1.00 91.00 1177 ASN A CA 1
ATOM 9368 C C . ASN A 1 1177 ? -38.278 0.832 19.502 1.00 91.00 1177 ASN A C 1
ATOM 9370 O O . ASN A 1 1177 ? -39.478 1.083 19.513 1.00 91.00 1177 ASN A O 1
ATOM 9374 N N . LEU A 1 1178 ? -37.396 1.559 18.813 1.00 90.69 1178 LEU A N 1
ATOM 9375 C CA . LEU A 1 1178 ? -37.770 2.719 17.994 1.00 90.69 1178 LEU A CA 1
ATOM 9376 C C . LEU A 1 1178 ? -38.404 2.360 16.648 1.00 90.69 1178 LEU A C 1
ATOM 9378 O O . LEU A 1 1178 ? -38.632 3.253 15.851 1.00 90.69 1178 LEU A O 1
ATOM 9382 N N . VAL A 1 1179 ? -38.595 1.082 16.331 1.00 90.56 1179 VAL A N 1
ATOM 9383 C CA . VAL A 1 1179 ? -39.139 0.665 15.025 1.00 90.56 1179 VAL A CA 1
ATOM 9384 C C . VAL A 1 1179 ? -40.442 -0.115 15.160 1.00 90.56 1179 VAL A C 1
ATOM 9386 O O . VAL A 1 1179 ? -40.948 -0.675 14.190 1.00 90.56 1179 VAL A O 1
ATOM 9389 N N . SER A 1 1180 ? -40.995 -0.159 16.373 1.00 88.69 1180 SER A N 1
ATOM 9390 C CA . SER A 1 1180 ? -42.315 -0.717 16.631 1.00 88.69 1180 SER A CA 1
ATOM 9391 C C . SER A 1 1180 ? -43.394 0.306 16.279 1.00 88.69 1180 SER A C 1
ATOM 9393 O O . SER A 1 1180 ? -43.413 1.416 16.805 1.00 88.69 1180 SER A O 1
ATOM 9395 N N . ASP A 1 1181 ? -44.321 -0.097 15.421 1.00 85.19 1181 ASP A N 1
ATOM 9396 C CA . ASP A 1 1181 ? -45.492 0.664 14.984 1.00 85.19 1181 ASP A CA 1
ATOM 9397 C C . ASP A 1 1181 ? -46.738 0.388 15.847 1.00 85.19 1181 ASP A C 1
ATOM 9399 O O . ASP A 1 1181 ? -47.779 1.022 15.673 1.00 85.19 1181 ASP A O 1
ATOM 9403 N N . TYR A 1 1182 ? -46.636 -0.509 16.837 1.00 85.75 1182 TYR A N 1
ATOM 9404 C CA . TYR A 1 1182 ? -47.740 -0.851 17.744 1.00 85.75 1182 TYR A CA 1
ATOM 9405 C C . TYR A 1 1182 ? -48.012 0.208 18.823 1.00 85.75 1182 TYR A C 1
ATOM 9407 O O . TYR A 1 1182 ? -49.008 0.109 19.537 1.00 85.75 1182 TYR A O 1
ATOM 9415 N N . ARG A 1 1183 ? -47.165 1.245 18.928 1.00 79.62 1183 ARG A N 1
ATOM 9416 C CA . ARG A 1 1183 ? -47.277 2.336 19.916 1.00 79.62 1183 ARG A CA 1
ATOM 9417 C C . ARG A 1 1183 ? -47.423 1.820 21.344 1.00 79.62 1183 ARG A C 1
ATOM 9419 O O . ARG A 1 1183 ? -48.328 2.221 22.064 1.00 79.62 1183 ARG A O 1
ATOM 9426 N N . GLU A 1 1184 ? -46.521 0.946 21.765 1.00 83.38 1184 GLU A N 1
ATOM 9427 C CA . GLU A 1 1184 ? -46.565 0.300 23.084 1.00 83.38 1184 GLU A CA 1
ATOM 9428 C C . GLU A 1 1184 ? -45.506 0.838 24.052 1.00 83.38 1184 GLU A C 1
ATOM 9430 O O . GLU A 1 1184 ? -45.317 0.259 25.120 1.00 83.38 1184 GLU A O 1
ATOM 9435 N N . ALA A 1 1185 ? -44.762 1.898 23.702 1.00 83.19 1185 ALA A N 1
ATOM 9436 C CA . ALA A 1 1185 ? -43.599 2.356 24.465 1.00 83.19 1185 ALA A CA 1
ATOM 9437 C C . ALA A 1 1185 ? -42.631 1.213 24.817 1.00 83.19 1185 ALA A C 1
ATOM 9439 O O . ALA A 1 1185 ? -42.109 1.133 25.937 1.00 83.19 1185 ALA A O 1
ATOM 9440 N N . GLU A 1 1186 ? -42.423 0.306 23.857 1.00 90.06 1186 GLU A N 1
ATOM 9441 C CA . GLU A 1 1186 ? -41.752 -0.964 24.092 1.00 90.06 1186 GLU A CA 1
ATOM 9442 C C . GLU A 1 1186 ? -40.273 -0.763 24.454 1.00 90.06 1186 GLU A C 1
ATOM 9444 O O . GLU A 1 1186 ? -39.462 -0.167 23.735 1.00 90.06 1186 GLU A O 1
ATOM 9449 N N . ARG A 1 1187 ? -39.916 -1.318 25.609 1.00 92.19 1187 ARG A N 1
ATOM 9450 C CA . ARG A 1 1187 ? -38.577 -1.322 26.186 1.00 92.19 1187 ARG A CA 1
ATOM 9451 C C . ARG A 1 1187 ? -38.106 -2.755 26.330 1.00 92.19 1187 ARG A C 1
ATOM 9453 O O . ARG A 1 1187 ? -38.654 -3.531 27.108 1.00 92.19 1187 ARG A O 1
ATOM 9460 N N . LEU A 1 1188 ? -37.061 -3.094 25.603 1.00 94.62 1188 LEU A N 1
ATOM 9461 C CA . LEU A 1 1188 ? -36.492 -4.424 25.528 1.00 94.62 1188 LEU A CA 1
ATOM 9462 C C . LEU A 1 1188 ? -35.417 -4.591 26.599 1.00 94.62 1188 LEU A C 1
ATOM 9464 O O . LEU A 1 1188 ? -34.459 -3.818 26.662 1.00 94.62 1188 LEU A O 1
ATOM 9468 N N . ILE A 1 1189 ? -35.559 -5.618 27.433 1.00 95.56 1189 ILE A N 1
ATOM 9469 C CA . ILE A 1 1189 ? -34.493 -6.082 28.322 1.00 95.56 1189 ILE A CA 1
ATOM 9470 C C . ILE A 1 1189 ? -33.902 -7.352 27.710 1.00 95.56 1189 ILE A C 1
ATOM 9472 O O . ILE A 1 1189 ? -34.606 -8.360 27.614 1.00 95.56 1189 ILE A O 1
ATOM 9476 N N . PRO A 1 1190 ? -32.628 -7.353 27.292 1.00 94.00 1190 PRO A N 1
ATOM 9477 C CA . PRO A 1 1190 ? -32.030 -8.554 26.742 1.00 94.00 1190 PRO A CA 1
ATOM 9478 C C . PRO A 1 1190 ? -31.870 -9.655 27.781 1.00 94.00 1190 PRO A C 1
ATOM 9480 O O . PRO A 1 1190 ? -31.389 -9.428 28.890 1.00 94.00 1190 PRO A O 1
ATOM 9483 N N . LEU A 1 1191 ? -32.222 -10.858 27.347 1.00 94.62 1191 LEU A N 1
ATOM 9484 C CA . LEU A 1 1191 ? -32.032 -12.175 27.934 1.00 94.62 1191 LEU A CA 1
ATOM 9485 C C . LEU A 1 1191 ? -32.615 -12.399 29.323 1.00 94.62 1191 LEU A C 1
ATOM 9487 O O . LEU A 1 1191 ? -33.376 -13.353 29.467 1.00 94.62 1191 LEU A O 1
ATOM 9491 N N . ILE A 1 1192 ? -32.239 -11.609 30.328 1.00 96.44 1192 ILE A N 1
ATOM 9492 C CA . ILE A 1 1192 ? -32.456 -11.919 31.745 1.00 96.44 1192 ILE A CA 1
ATOM 9493 C C . ILE A 1 1192 ? -32.719 -10.671 32.605 1.00 96.44 1192 ILE A C 1
ATOM 9495 O O . ILE A 1 1192 ? -32.136 -9.609 32.380 1.00 96.44 1192 ILE A O 1
ATOM 9499 N N . VAL A 1 1193 ? -33.536 -10.825 33.650 1.00 97.12 1193 VAL A N 1
ATOM 9500 C CA . VAL A 1 1193 ? -33.738 -9.847 34.739 1.00 97.12 1193 VAL A CA 1
ATOM 9501 C C . VAL A 1 1193 ? -33.333 -10.519 36.047 1.00 97.12 1193 VAL A C 1
ATOM 9503 O O . VAL A 1 1193 ? -33.842 -11.599 36.341 1.00 97.12 1193 VAL A O 1
ATOM 9506 N N . PHE A 1 1194 ? -32.420 -9.912 36.811 1.00 97.12 1194 PHE A N 1
ATOM 9507 C CA . PHE A 1 1194 ? -31.923 -10.502 38.060 1.00 97.12 1194 PHE A CA 1
ATOM 9508 C C . PHE A 1 1194 ? -32.902 -10.294 39.226 1.00 97.12 1194 PHE A C 1
ATOM 9510 O O . PHE A 1 1194 ? -33.695 -9.349 39.189 1.00 97.12 1194 PHE A O 1
ATOM 9517 N N . PRO A 1 1195 ? -32.816 -11.119 40.289 1.00 96.38 1195 PRO A N 1
ATOM 9518 C CA . PRO A 1 1195 ? -33.706 -11.005 41.442 1.00 96.38 1195 PRO A CA 1
ATOM 9519 C C . PRO A 1 1195 ? -33.746 -9.630 42.101 1.00 96.38 1195 PRO A C 1
ATOM 9521 O O . PRO A 1 1195 ? -34.819 -9.139 42.438 1.00 96.38 1195 PRO A O 1
ATOM 9524 N N . ASP A 1 1196 ? -32.599 -8.964 42.216 1.00 94.25 1196 ASP A N 1
ATOM 9525 C CA . ASP A 1 1196 ? -32.484 -7.642 42.839 1.00 94.25 1196 ASP A CA 1
ATOM 9526 C C . ASP A 1 1196 ? -33.067 -6.496 41.990 1.00 94.25 1196 ASP A C 1
ATOM 9528 O O . ASP A 1 1196 ? -33.182 -5.361 42.458 1.00 94.25 1196 ASP A O 1
ATOM 9532 N N . GLU A 1 1197 ? -33.440 -6.771 40.739 1.00 96.12 1197 GLU A N 1
ATOM 9533 C CA . GLU A 1 1197 ? -34.028 -5.792 39.819 1.00 96.12 1197 GLU A CA 1
ATOM 9534 C C . GLU A 1 1197 ? -35.550 -5.859 39.793 1.00 96.12 1197 GLU A C 1
ATOM 9536 O O . GLU A 1 1197 ? -36.196 -4.878 39.413 1.00 96.12 1197 GLU A O 1
ATOM 9541 N N . ILE A 1 1198 ? -36.131 -6.983 40.215 1.00 96.94 1198 ILE A N 1
ATOM 9542 C CA . ILE A 1 1198 ? -37.576 -7.129 40.363 1.00 96.94 1198 ILE A CA 1
ATOM 9543 C C . ILE A 1 1198 ? -37.977 -6.530 41.707 1.00 96.94 1198 ILE A C 1
ATOM 9545 O O . ILE A 1 1198 ? -37.658 -7.042 42.775 1.00 96.94 1198 ILE A O 1
ATOM 9549 N N . VAL A 1 1199 ? -38.695 -5.414 41.651 1.00 95.50 1199 VAL A N 1
ATOM 9550 C CA . VAL A 1 1199 ? -39.161 -4.697 42.841 1.00 95.50 1199 VAL A CA 1
ATOM 9551 C C . VAL A 1 1199 ? -40.294 -5.460 43.513 1.00 95.50 1199 VAL A C 1
ATOM 9553 O O . VAL A 1 1199 ? -40.329 -5.580 44.738 1.00 95.50 1199 VAL A O 1
ATOM 9556 N N . HIS A 1 1200 ? -41.251 -5.898 42.695 1.00 96.31 1200 HIS A N 1
ATOM 9557 C CA . HIS A 1 1200 ? -42.473 -6.558 43.131 1.00 96.31 1200 HIS A CA 1
ATOM 9558 C C . HIS A 1 1200 ? -43.129 -7.285 41.954 1.00 96.31 1200 HIS A C 1
ATOM 9560 O O . HIS A 1 1200 ? -43.095 -6.783 40.829 1.00 96.31 1200 HIS A O 1
ATOM 9566 N N . ILE A 1 1201 ? -43.752 -8.431 42.222 1.00 95.62 1201 ILE A N 1
ATOM 9567 C CA . ILE A 1 1201 ? -44.665 -9.101 41.293 1.00 95.62 1201 ILE A CA 1
ATOM 9568 C C . ILE A 1 1201 ? -46.043 -9.079 41.945 1.00 95.62 1201 ILE A C 1
ATOM 9570 O O . ILE A 1 1201 ? -46.230 -9.660 43.012 1.00 95.62 1201 ILE A O 1
ATOM 9574 N N . GLU A 1 1202 ? -46.995 -8.390 41.321 1.00 94.88 1202 GLU A N 1
ATOM 9575 C CA . GLU A 1 1202 ? -48.385 -8.392 41.771 1.00 94.88 1202 GLU A CA 1
ATOM 9576 C C . GLU A 1 1202 ? -49.161 -9.458 40.999 1.00 94.88 1202 GLU A C 1
ATOM 9578 O O . GLU A 1 1202 ? -49.058 -9.554 39.773 1.00 94.88 1202 GLU A O 1
ATOM 9583 N N . GLN A 1 1203 ? -49.946 -10.246 41.728 1.00 91.38 1203 GLN A N 1
ATOM 9584 C CA . GLN A 1 1203 ? -50.813 -11.283 41.189 1.00 91.38 1203 GLN A CA 1
ATOM 9585 C C . GLN A 1 1203 ? -52.248 -11.002 41.632 1.00 91.38 1203 GLN A C 1
ATOM 9587 O O . GLN A 1 1203 ? -52.503 -10.796 42.819 1.00 91.38 1203 GLN A O 1
ATOM 9592 N N . ALA A 1 1204 ? -53.185 -10.999 40.686 1.00 86.75 1204 ALA A N 1
ATOM 9593 C CA . ALA A 1 1204 ? -54.593 -10.830 41.006 1.00 86.75 1204 ALA A CA 1
ATOM 9594 C C . ALA A 1 1204 ? -55.090 -12.014 41.850 1.00 86.75 1204 ALA A C 1
ATOM 9596 O O . ALA A 1 1204 ? -54.730 -13.166 41.612 1.00 86.75 1204 ALA A O 1
ATOM 9597 N N . THR A 1 1205 ? -55.914 -11.741 42.859 1.00 79.62 1205 THR A N 1
ATOM 9598 C CA . THR A 1 1205 ? -56.493 -12.794 43.711 1.00 79.62 1205 THR A CA 1
ATOM 9599 C C . THR A 1 1205 ? -57.738 -13.430 43.094 1.00 79.62 1205 THR A C 1
ATOM 9601 O O . THR A 1 1205 ? -58.112 -14.532 43.476 1.00 79.62 1205 THR A O 1
ATOM 9604 N N . GLU A 1 1206 ? -58.371 -12.736 42.147 1.00 77.75 1206 GLU A N 1
ATOM 9605 C CA . GLU A 1 1206 ? -59.571 -13.146 41.414 1.00 77.75 1206 GLU A CA 1
ATOM 9606 C C . GLU A 1 1206 ? -59.477 -12.620 39.971 1.00 77.75 1206 GLU A C 1
ATOM 9608 O O . GLU A 1 1206 ? -58.710 -11.695 39.696 1.00 77.75 1206 GLU A O 1
ATOM 9613 N N . SER A 1 1207 ? -60.279 -13.162 39.050 1.00 70.00 1207 SER A N 1
ATOM 9614 C CA . SER A 1 1207 ? -60.270 -12.786 37.624 1.00 70.00 1207 SER A CA 1
ATOM 9615 C C . SER A 1 1207 ? -60.636 -11.318 37.348 1.00 70.00 1207 SER A C 1
ATOM 9617 O O . SER A 1 1207 ? -60.427 -10.836 36.239 1.00 70.00 1207 SER A O 1
ATOM 9619 N N . TYR A 1 1208 ? -61.192 -10.595 38.328 1.00 74.38 1208 TYR A N 1
ATOM 9620 C CA . TYR A 1 1208 ? -61.528 -9.173 38.217 1.00 74.38 1208 TYR A CA 1
ATOM 9621 C C . TYR A 1 1208 ? -61.222 -8.421 39.525 1.00 74.38 1208 TYR A C 1
ATOM 9623 O O . TYR A 1 1208 ? -62.119 -8.060 40.285 1.00 74.38 1208 TYR A O 1
ATOM 9631 N N . ASP A 1 1209 ? -59.939 -8.179 39.810 1.00 81.31 1209 ASP A N 1
ATOM 9632 C CA . ASP A 1 1209 ? -59.517 -7.350 40.948 1.00 81.31 1209 ASP A CA 1
ATOM 9633 C C . ASP A 1 1209 ? -59.407 -5.871 40.538 1.00 81.31 1209 ASP A C 1
ATOM 9635 O O . ASP A 1 1209 ? -58.375 -5.408 40.049 1.00 81.31 1209 ASP A O 1
ATOM 9639 N N . SER A 1 1210 ? -60.468 -5.091 40.780 1.00 82.31 1210 SER A N 1
ATOM 9640 C CA . SER A 1 1210 ? -60.502 -3.655 40.458 1.00 82.31 1210 SER A CA 1
ATOM 9641 C C . SER A 1 1210 ? -59.475 -2.813 41.234 1.00 82.31 1210 SER A C 1
ATOM 9643 O O . SER A 1 1210 ? -59.255 -1.652 40.893 1.00 82.31 1210 SER A O 1
ATOM 9645 N N . ASN A 1 1211 ? -58.858 -3.362 42.287 1.00 89.44 1211 ASN A N 1
ATOM 9646 C CA . ASN A 1 1211 ? -57.821 -2.700 43.083 1.00 89.44 1211 ASN A CA 1
ATOM 9647 C C . ASN A 1 1211 ? -56.401 -3.169 42.741 1.00 89.44 1211 ASN A C 1
ATOM 9649 O O . ASN A 1 1211 ? -55.450 -2.671 43.349 1.00 89.44 1211 ASN A O 1
ATOM 9653 N N . PHE A 1 1212 ? -56.240 -4.075 41.774 1.00 92.38 1212 PHE A N 1
ATOM 9654 C CA . PHE A 1 1212 ? -54.960 -4.677 41.401 1.00 92.38 1212 PHE A CA 1
ATOM 9655 C C . PHE A 1 1212 ? -53.853 -3.636 41.164 1.00 92.38 1212 PHE A C 1
ATOM 9657 O O . PHE A 1 1212 ? -52.817 -3.660 41.829 1.00 92.38 1212 PHE A O 1
ATOM 9664 N N . MET A 1 1213 ? -54.102 -2.636 40.312 1.00 93.94 1213 MET A N 1
ATOM 9665 C CA . MET A 1 1213 ? -53.106 -1.597 40.015 1.00 93.94 1213 MET A CA 1
ATOM 9666 C C . MET A 1 1213 ? -52.786 -0.711 41.225 1.00 93.94 1213 MET A C 1
ATOM 9668 O O . MET A 1 1213 ? -51.640 -0.306 41.414 1.00 93.94 1213 MET A O 1
ATOM 9672 N N . ASN A 1 1214 ? -53.767 -0.443 42.092 1.00 93.19 1214 ASN A N 1
ATOM 9673 C CA . ASN A 1 1214 ? -53.537 0.327 43.317 1.00 93.19 1214 ASN A CA 1
ATOM 9674 C C . ASN A 1 1214 ? -52.637 -0.439 44.301 1.00 93.19 1214 ASN A C 1
ATOM 9676 O O . ASN A 1 1214 ? -51.751 0.170 44.907 1.00 93.19 1214 ASN A O 1
ATOM 9680 N N . LYS A 1 1215 ? -52.825 -1.762 44.426 1.00 94.44 1215 LYS A N 1
ATOM 9681 C CA . LYS A 1 1215 ? -51.957 -2.641 45.228 1.00 94.44 1215 LYS A CA 1
ATOM 9682 C C . LYS A 1 1215 ? -50.536 -2.662 44.666 1.00 94.44 1215 LYS A C 1
ATOM 9684 O O . LYS A 1 1215 ? -49.597 -2.360 45.405 1.00 94.44 1215 LYS A O 1
ATOM 9689 N N . LEU A 1 1216 ? -50.397 -2.888 43.356 1.00 95.19 1216 LEU A N 1
ATOM 9690 C CA . LEU A 1 1216 ? -49.113 -2.852 42.652 1.00 95.19 1216 LEU A CA 1
ATOM 9691 C C . LEU A 1 1216 ? -48.367 -1.538 42.931 1.00 95.19 1216 LEU A C 1
ATOM 9693 O O . LEU A 1 1216 ? -47.221 -1.558 43.379 1.00 95.19 1216 LEU A O 1
ATOM 9697 N N . TYR A 1 1217 ? -49.013 -0.384 42.734 1.00 96.69 1217 TYR A N 1
ATOM 9698 C CA . TYR A 1 1217 ? -48.381 0.917 42.971 1.00 96.69 1217 TYR A CA 1
ATOM 9699 C C . TYR A 1 1217 ? -48.004 1.145 44.437 1.00 96.69 1217 TYR A C 1
ATOM 9701 O O . TYR A 1 1217 ? -46.933 1.695 44.701 1.00 96.69 1217 TYR A O 1
ATOM 9709 N N . GLY A 1 1218 ? -48.848 0.723 45.384 1.00 95.50 1218 GLY A N 1
ATOM 9710 C CA . GLY A 1 1218 ? -48.561 0.819 46.816 1.00 95.50 1218 GLY A CA 1
ATOM 9711 C C . GLY A 1 1218 ? -47.316 0.021 47.213 1.00 95.50 1218 GLY A C 1
ATOM 9712 O O . GLY A 1 1218 ? -46.414 0.562 47.860 1.00 95.50 1218 GLY A O 1
ATOM 9713 N N . ASN A 1 1219 ? -47.230 -1.228 46.750 1.00 96.12 1219 ASN A N 1
ATOM 9714 C CA . ASN A 1 1219 ? -46.107 -2.128 47.015 1.00 96.12 1219 ASN A CA 1
ATOM 9715 C C . ASN A 1 1219 ? -44.811 -1.620 46.366 1.00 96.12 1219 ASN A C 1
ATOM 9717 O O . ASN A 1 1219 ? -43.765 -1.541 47.016 1.00 96.12 1219 ASN A O 1
ATOM 9721 N N . VAL A 1 1220 ? -44.887 -1.176 45.107 1.00 96.50 1220 VAL A N 1
ATOM 9722 C CA . VAL A 1 1220 ? -43.743 -0.592 44.397 1.00 96.50 1220 VAL A CA 1
ATOM 9723 C C . VAL A 1 1220 ? -43.242 0.664 45.106 1.00 96.50 1220 VAL A C 1
ATOM 9725 O O . VAL A 1 1220 ? -42.042 0.769 45.362 1.00 96.50 1220 VAL A O 1
ATOM 9728 N N . LYS A 1 1221 ? -44.137 1.586 45.493 1.00 95.62 1221 LYS A N 1
ATOM 9729 C CA . LYS A 1 1221 ? -43.788 2.815 46.226 1.00 95.62 1221 LYS A CA 1
ATOM 9730 C C . LYS A 1 1221 ? -43.006 2.510 47.501 1.00 95.62 1221 LYS A C 1
ATOM 9732 O O . LYS A 1 1221 ? -41.992 3.160 47.763 1.00 95.62 1221 LYS A O 1
ATOM 9737 N N . GLN A 1 1222 ? -43.464 1.529 48.279 1.00 94.25 1222 GLN A N 1
ATOM 9738 C CA . GLN A 1 1222 ? -42.806 1.130 49.523 1.00 94.25 1222 GLN A CA 1
ATOM 9739 C C . GLN A 1 1222 ? -41.369 0.649 49.279 1.00 94.25 1222 GLN A C 1
ATOM 9741 O O . GLN A 1 1222 ? -40.480 0.949 50.073 1.00 94.25 1222 GLN A O 1
ATOM 9746 N N . LYS A 1 1223 ? -41.132 -0.070 48.178 1.00 93.38 1223 LYS A N 1
ATOM 9747 C CA . LYS A 1 1223 ? -39.828 -0.657 47.851 1.00 93.38 1223 LYS A CA 1
ATOM 9748 C C . LYS A 1 1223 ? -38.852 0.332 47.208 1.00 93.38 1223 LYS A C 1
ATOM 9750 O O . LYS A 1 1223 ? -37.670 0.298 47.533 1.00 93.38 1223 LYS A O 1
ATOM 9755 N N . ILE A 1 1224 ? -39.317 1.218 46.322 1.00 93.56 1224 ILE A N 1
ATOM 9756 C CA . ILE A 1 1224 ? -38.438 2.184 45.627 1.00 93.56 1224 ILE A CA 1
ATOM 9757 C C . ILE A 1 1224 ? -38.272 3.513 46.379 1.00 93.56 1224 ILE A C 1
ATOM 9759 O O . ILE A 1 1224 ? -37.438 4.331 45.991 1.00 93.56 1224 ILE A O 1
ATOM 9763 N N . GLY A 1 1225 ? -39.068 3.754 47.427 1.00 92.25 1225 GLY A N 1
ATOM 9764 C CA . GLY A 1 1225 ? -38.980 4.951 48.270 1.00 92.25 1225 GLY A CA 1
ATOM 9765 C C . GLY A 1 1225 ? -39.502 6.237 47.620 1.00 92.25 1225 GLY A C 1
ATOM 9766 O O . GLY A 1 1225 ? -39.205 7.331 48.096 1.00 92.25 1225 GLY A O 1
ATOM 9767 N N . ARG A 1 1226 ? -40.268 6.131 46.529 1.00 94.88 1226 ARG A N 1
ATOM 9768 C CA . ARG A 1 1226 ? -40.924 7.257 45.844 1.00 94.88 1226 ARG A CA 1
ATOM 9769 C C . ARG A 1 1226 ? -42.227 6.813 45.190 1.00 94.88 1226 ARG A C 1
ATOM 9771 O O . ARG A 1 1226 ? -42.410 5.634 44.909 1.00 94.88 1226 ARG A O 1
ATOM 9778 N N . GLU A 1 1227 ? -43.101 7.768 44.896 1.00 94.81 1227 GLU A N 1
ATOM 9779 C CA . GLU A 1 1227 ? -44.283 7.515 44.068 1.00 94.81 1227 GLU A CA 1
ATOM 9780 C C . GLU A 1 1227 ? -43.895 7.016 42.667 1.00 94.81 1227 GLU A C 1
ATOM 9782 O O . GLU A 1 1227 ? -42.888 7.449 42.085 1.00 94.81 1227 GLU A O 1
ATOM 9787 N N . VAL A 1 1228 ? -44.730 6.131 42.116 1.00 94.88 1228 VAL A N 1
ATOM 9788 C CA . VAL A 1 1228 ? -44.695 5.780 40.690 1.00 94.88 1228 VAL A CA 1
ATOM 9789 C C . VAL A 1 1228 ? -45.144 7.014 39.908 1.00 94.88 1228 VAL A C 1
ATOM 9791 O O . VAL A 1 1228 ? -46.223 7.562 40.160 1.00 94.88 1228 VAL A O 1
ATOM 9794 N N . LYS A 1 1229 ? -44.302 7.485 38.990 1.00 92.94 1229 LYS A N 1
ATOM 9795 C CA . LYS A 1 1229 ? -44.552 8.717 38.234 1.00 92.94 1229 LYS A CA 1
ATOM 9796 C C . LYS A 1 1229 ? -45.686 8.514 37.237 1.00 92.94 1229 LYS A C 1
ATOM 9798 O O . LYS A 1 1229 ? -45.891 7.408 36.752 1.00 92.94 1229 LYS A O 1
ATOM 9803 N N . SER A 1 1230 ? -46.367 9.590 36.849 1.00 89.38 1230 SER A N 1
ATOM 9804 C CA . SER A 1 1230 ? -47.419 9.519 35.825 1.00 89.38 1230 SER A CA 1
ATOM 9805 C C . SER A 1 1230 ? -46.915 8.910 34.508 1.00 89.38 1230 SER A C 1
ATOM 9807 O O . SER A 1 1230 ? -47.592 8.058 33.948 1.00 89.38 1230 SER A O 1
ATOM 9809 N N . GLU A 1 1231 ? -45.691 9.260 34.088 1.00 87.12 1231 GLU A N 1
ATOM 9810 C CA . GLU A 1 1231 ? -44.999 8.704 32.905 1.00 87.12 1231 GLU A CA 1
ATOM 9811 C C . GLU A 1 1231 ? -44.621 7.213 33.023 1.00 87.12 1231 GLU A C 1
ATOM 9813 O O . GLU A 1 1231 ? -44.215 6.608 32.040 1.00 87.12 1231 GLU A O 1
ATOM 9818 N N . GLU A 1 1232 ? -44.704 6.626 34.221 1.00 91.94 1232 GLU A N 1
ATOM 9819 C CA . GLU A 1 1232 ? -44.464 5.196 34.475 1.00 91.94 1232 GLU A CA 1
ATOM 9820 C C . GLU A 1 1232 ? -45.789 4.411 34.566 1.00 91.94 1232 GLU A C 1
ATOM 9822 O O . GLU A 1 1232 ? -45.785 3.189 34.434 1.00 91.94 1232 GLU A O 1
ATOM 9827 N N . LYS A 1 1233 ? -46.917 5.101 34.798 1.00 92.31 1233 LYS A N 1
ATOM 9828 C CA . LYS A 1 1233 ? -48.247 4.496 34.977 1.00 92.31 1233 LYS A CA 1
ATOM 9829 C C . LYS A 1 1233 ? -49.030 4.361 33.680 1.00 92.31 1233 LYS A C 1
ATOM 9831 O O . LYS A 1 1233 ? -49.668 3.337 33.489 1.00 92.31 1233 LYS A O 1
ATOM 9836 N N . VAL A 1 1234 ? -49.051 5.425 32.877 1.00 88.19 1234 VAL A N 1
ATOM 9837 C CA . VAL A 1 1234 ? -49.949 5.552 31.724 1.00 88.19 1234 VAL A CA 1
ATOM 9838 C C . VAL A 1 1234 ? -49.173 6.002 30.500 1.00 88.19 1234 VAL A C 1
ATOM 9840 O O . VAL A 1 1234 ? -48.416 6.979 30.569 1.00 88.19 1234 VAL A O 1
ATOM 9843 N N . GLN A 1 1235 ? -49.414 5.349 29.367 1.00 80.56 1235 GLN A N 1
ATOM 9844 C CA . GLN A 1 1235 ? -48.923 5.810 28.079 1.00 80.56 1235 GLN A CA 1
ATOM 9845 C C . GLN A 1 1235 ? -49.808 6.960 27.584 1.00 80.56 1235 GLN A C 1
ATOM 9847 O O . GLN A 1 1235 ? -50.903 6.771 27.063 1.00 80.56 1235 GLN A O 1
ATOM 9852 N N . SER A 1 1236 ? -49.355 8.201 27.754 1.00 70.88 1236 SER A N 1
ATOM 9853 C CA . SER A 1 1236 ? -50.028 9.349 27.137 1.00 70.88 1236 SER A CA 1
ATOM 9854 C C . SER A 1 1236 ? -49.421 9.629 25.764 1.00 70.88 1236 SER A C 1
ATOM 9856 O O . SER A 1 1236 ? -48.226 9.902 25.663 1.00 70.88 1236 SER A O 1
ATOM 9858 N N . ASN A 1 1237 ? -50.256 9.658 24.718 1.00 64.12 1237 ASN A N 1
ATOM 9859 C CA . ASN A 1 1237 ? -49.856 10.049 23.356 1.00 64.12 1237 ASN A CA 1
ATOM 9860 C C . ASN A 1 1237 ? -49.205 11.447 23.300 1.00 64.12 1237 ASN A C 1
ATOM 9862 O O . ASN A 1 1237 ? -48.389 11.717 22.423 1.00 64.12 1237 ASN A O 1
ATOM 9866 N N . ASN A 1 1238 ? -49.525 12.325 24.259 1.00 59.00 1238 ASN A N 1
ATOM 9867 C CA . ASN A 1 1238 ? -48.917 13.653 24.396 1.00 59.00 1238 ASN A CA 1
ATOM 9868 C C . ASN A 1 1238 ? -47.655 13.660 25.286 1.00 59.00 1238 ASN A C 1
ATOM 9870 O O . ASN A 1 1238 ? -47.001 14.695 25.387 1.00 59.00 1238 ASN A O 1
ATOM 9874 N N . ALA A 1 1239 ? -47.322 12.544 25.946 1.00 55.62 1239 ALA A N 1
ATOM 9875 C CA . ALA A 1 1239 ? -46.207 12.417 26.891 1.00 55.62 1239 ALA A CA 1
ATOM 9876 C C . ALA A 1 1239 ? -45.086 11.465 26.432 1.00 55.62 1239 ALA A C 1
ATOM 9878 O O . ALA A 1 1239 ? -44.106 11.314 27.164 1.00 55.62 1239 ALA A O 1
ATOM 9879 N N . ILE A 1 1240 ? -45.190 10.832 25.254 1.00 71.62 1240 ILE A N 1
ATOM 9880 C CA . ILE A 1 1240 ? -44.075 10.061 24.684 1.00 71.62 1240 ILE A CA 1
ATOM 9881 C C . ILE A 1 1240 ? -42.946 11.039 24.350 1.00 71.62 1240 ILE A C 1
ATOM 9883 O O . ILE A 1 1240 ? -43.003 11.802 23.382 1.00 71.62 1240 ILE A O 1
ATOM 9887 N N . ASP A 1 1241 ? -41.902 11.018 25.173 1.00 84.69 1241 ASP A N 1
ATOM 9888 C CA . ASP A 1 1241 ? -40.695 11.808 24.968 1.00 84.69 1241 ASP A CA 1
ATOM 9889 C C . ASP A 1 1241 ? -39.821 11.147 23.890 1.00 84.69 1241 ASP A C 1
ATOM 9891 O O . ASP A 1 1241 ? -38.805 10.503 24.162 1.00 84.69 1241 ASP A O 1
ATOM 9895 N N . ARG A 1 1242 ? -40.243 11.307 22.630 1.00 89.06 1242 ARG A N 1
ATOM 9896 C CA . ARG A 1 1242 ? -39.561 10.767 21.440 1.00 89.06 1242 ARG A CA 1
ATOM 9897 C C . ARG A 1 1242 ? -38.089 11.178 21.371 1.00 89.06 1242 ARG A C 1
ATOM 9899 O O . ARG A 1 1242 ? -37.239 10.424 20.900 1.00 89.06 1242 ARG A O 1
ATOM 9906 N N . LEU A 1 1243 ? -37.773 12.376 21.861 1.00 91.50 1243 LEU A N 1
ATOM 9907 C CA . LEU A 1 1243 ? -36.409 12.892 21.926 1.00 91.50 1243 LEU A CA 1
ATOM 9908 C C . LEU A 1 1243 ? -35.561 12.077 22.911 1.00 91.50 1243 LEU A C 1
ATOM 9910 O O . LEU A 1 1243 ? -34.457 11.656 22.565 1.00 91.50 1243 LEU A O 1
ATOM 9914 N N . LYS A 1 1244 ? -36.083 11.812 24.111 1.00 89.62 1244 LYS A N 1
ATOM 9915 C CA . LYS A 1 1244 ? -35.434 10.952 25.111 1.00 89.62 1244 LYS A CA 1
ATOM 9916 C C . LYS A 1 1244 ? -35.276 9.513 24.625 1.00 89.62 1244 LYS A C 1
ATOM 9918 O O . LYS A 1 1244 ? -34.213 8.935 24.842 1.00 89.62 1244 LYS A O 1
ATOM 9923 N N . ASN A 1 1245 ? -36.275 8.961 23.941 1.00 90.00 1245 ASN A N 1
ATOM 9924 C CA . ASN A 1 1245 ? -36.200 7.624 23.344 1.00 90.00 1245 ASN A CA 1
ATOM 9925 C C . ASN A 1 1245 ? -35.089 7.550 22.281 1.00 90.00 1245 ASN A C 1
ATOM 9927 O O . ASN A 1 1245 ? -34.217 6.682 22.340 1.00 90.00 1245 ASN A O 1
ATOM 9931 N N . THR A 1 1246 ? -35.048 8.531 21.373 1.00 93.50 1246 THR A N 1
ATOM 9932 C CA . THR A 1 1246 ? -34.006 8.630 20.336 1.00 93.50 1246 THR A CA 1
ATOM 9933 C C . THR A 1 1246 ? -32.613 8.801 20.945 1.00 93.50 1246 THR A C 1
ATOM 9935 O O . THR A 1 1246 ? -31.649 8.199 20.474 1.00 93.50 1246 THR A O 1
ATOM 9938 N N . LYS A 1 1247 ? -32.501 9.578 22.031 1.00 93.56 1247 LYS A N 1
ATOM 9939 C CA . LYS A 1 1247 ? -31.255 9.743 22.787 1.00 93.56 1247 LYS A CA 1
ATOM 9940 C C . LYS A 1 1247 ? -30.756 8.426 23.363 1.00 93.56 1247 LYS A C 1
ATOM 9942 O O . LYS A 1 1247 ? -29.590 8.092 23.184 1.00 93.56 1247 LYS A O 1
ATOM 9947 N N . ALA A 1 1248 ? -31.639 7.693 24.040 1.00 90.12 1248 ALA A N 1
ATOM 9948 C CA . ALA A 1 1248 ? -31.297 6.424 24.666 1.00 90.12 1248 ALA A CA 1
ATOM 9949 C C . ALA A 1 1248 ? -30.808 5.409 23.625 1.00 90.12 1248 ALA A C 1
ATOM 9951 O O . ALA A 1 1248 ? -29.783 4.762 23.833 1.00 90.12 1248 ALA A O 1
ATOM 9952 N N . TRP A 1 1249 ? -31.487 5.328 22.477 1.00 92.44 1249 TRP A N 1
ATOM 9953 C CA . TRP A 1 1249 ? -31.025 4.517 21.354 1.00 92.44 1249 TRP A CA 1
ATOM 9954 C C . TRP A 1 1249 ? -29.640 4.957 20.866 1.00 92.44 1249 TRP A C 1
ATOM 9956 O O . TRP A 1 1249 ? -28.729 4.131 20.838 1.00 92.44 1249 TRP A O 1
ATOM 9966 N N . TRP A 1 1250 ? -29.439 6.244 20.563 1.00 93.69 1250 TRP A N 1
ATOM 9967 C CA . TRP A 1 1250 ? -28.159 6.749 20.051 1.00 93.69 1250 TRP A CA 1
ATOM 9968 C C . TRP A 1 1250 ? -26.988 6.457 20.995 1.00 93.69 1250 TRP A C 1
ATOM 9970 O O . TRP A 1 1250 ? -25.951 5.951 20.570 1.00 93.69 1250 TRP A O 1
ATOM 9980 N N . GLU A 1 1251 ? -27.160 6.735 22.290 1.00 91.12 1251 GLU A N 1
ATOM 9981 C CA . GLU A 1 1251 ? -26.155 6.458 23.324 1.00 91.12 1251 GLU A CA 1
ATOM 9982 C C . GLU A 1 1251 ? -25.848 4.957 23.444 1.00 91.12 1251 GLU A C 1
ATOM 9984 O O . GLU A 1 1251 ? -24.718 4.581 23.761 1.00 91.12 1251 GLU A O 1
ATOM 9989 N N . SER A 1 1252 ? -26.830 4.098 23.157 1.00 88.25 1252 SER A N 1
ATOM 9990 C CA . SER A 1 1252 ? -26.672 2.646 23.223 1.00 88.25 1252 SER A CA 1
ATOM 9991 C C . SER A 1 1252 ? -25.930 2.058 22.018 1.00 88.25 1252 SER A C 1
ATOM 9993 O O . SER A 1 1252 ? -25.098 1.173 22.215 1.00 88.25 1252 SER A O 1
ATOM 9995 N N . VAL A 1 1253 ? -26.144 2.575 20.800 1.00 89.56 1253 VAL A N 1
ATOM 9996 C CA . VAL A 1 1253 ? -25.591 1.988 19.560 1.00 89.56 1253 VAL A CA 1
ATOM 9997 C C . VAL A 1 1253 ? -24.334 2.676 19.032 1.00 89.56 1253 VAL A C 1
ATOM 9999 O O . VAL A 1 1253 ? -23.612 2.081 18.240 1.00 89.56 1253 VAL A O 1
ATOM 10002 N N . ASN A 1 1254 ? -24.036 3.915 19.437 1.00 89.00 1254 ASN A N 1
ATOM 10003 C CA . ASN A 1 1254 ? -22.895 4.663 18.900 1.00 89.00 1254 ASN A CA 1
ATOM 10004 C C . ASN A 1 1254 ? -21.558 3.956 19.229 1.00 89.00 1254 ASN A C 1
ATOM 10006 O O . ASN A 1 1254 ? -21.234 3.854 20.411 1.00 89.00 1254 ASN A O 1
ATOM 10010 N N . PRO A 1 1255 ? -20.748 3.499 18.255 1.00 81.19 1255 PRO A N 1
ATOM 10011 C CA . PRO A 1 1255 ? -19.520 2.739 18.529 1.00 81.19 1255 PRO A CA 1
ATOM 10012 C C . PRO A 1 1255 ? -18.321 3.569 19.017 1.00 81.19 1255 PRO A C 1
ATOM 10014 O O . PRO A 1 1255 ? -17.223 3.034 19.172 1.00 81.19 1255 PRO A O 1
ATOM 10017 N N . ALA A 1 1256 ? -18.469 4.878 19.243 1.00 78.88 1256 ALA A N 1
ATOM 10018 C CA . ALA A 1 1256 ? -17.380 5.710 19.750 1.00 78.88 1256 ALA A CA 1
ATOM 10019 C C . ALA A 1 1256 ? -16.765 5.116 21.037 1.00 78.88 1256 ALA A C 1
ATOM 10021 O O . ALA A 1 1256 ? -17.458 4.909 22.033 1.00 78.88 1256 ALA A O 1
ATOM 10022 N N . GLY A 1 1257 ? -15.461 4.820 20.989 1.00 63.47 1257 GLY A N 1
ATOM 10023 C CA . GLY A 1 1257 ? -14.709 4.182 22.078 1.00 63.47 1257 GLY A CA 1
ATOM 10024 C C . GLY A 1 1257 ? -14.875 2.659 22.200 1.00 63.47 1257 GLY A C 1
ATOM 10025 O O . GLY A 1 1257 ? -14.162 2.051 22.988 1.00 63.47 1257 GLY A O 1
ATOM 10026 N N . LEU A 1 1258 ? -15.762 2.026 21.423 1.00 63.28 1258 LEU A N 1
ATOM 10027 C CA . LEU A 1 1258 ? -16.075 0.593 21.486 1.00 63.28 1258 LEU A CA 1
ATOM 10028 C C . LEU A 1 1258 ? -16.229 0.028 20.065 1.00 63.28 1258 LEU A C 1
ATOM 10030 O O . LEU A 1 1258 ? -17.320 0.014 19.501 1.00 63.28 1258 LEU A O 1
ATOM 10034 N N . THR A 1 1259 ? -15.125 -0.435 19.474 1.00 55.09 1259 THR A N 1
ATOM 10035 C CA . THR A 1 1259 ? -15.128 -1.129 18.172 1.00 55.09 1259 THR A CA 1
ATOM 10036 C C . THR A 1 1259 ? -14.797 -2.610 18.361 1.00 55.09 1259 THR A C 1
ATOM 10038 O O . THR A 1 1259 ? -14.160 -2.943 19.362 1.00 55.09 1259 THR A O 1
ATOM 10041 N N . PRO A 1 1260 ? -15.128 -3.508 17.410 1.00 51.62 1260 PRO A N 1
ATOM 10042 C CA . PRO A 1 1260 ? -14.742 -4.921 17.496 1.00 51.62 1260 PRO A CA 1
ATOM 10043 C C . PRO A 1 1260 ? -13.240 -5.162 17.727 1.00 51.62 1260 PRO A C 1
ATOM 10045 O O . PRO A 1 1260 ? -12.867 -6.223 18.211 1.00 51.62 1260 PRO A O 1
ATOM 10048 N N . ASN A 1 1261 ? -12.388 -4.181 17.406 1.00 48.97 1261 ASN A N 1
ATOM 10049 C CA . ASN A 1 1261 ? -10.941 -4.245 17.611 1.00 48.97 1261 ASN A CA 1
ATOM 10050 C C . ASN A 1 1261 ? -10.484 -3.755 18.999 1.00 48.97 1261 ASN A C 1
ATOM 10052 O O . ASN A 1 1261 ? -9.360 -4.052 19.385 1.00 48.97 1261 ASN A O 1
ATOM 10056 N N . ASN A 1 1262 ? -11.319 -3.002 19.728 1.00 46.88 1262 ASN A N 1
ATOM 10057 C CA . ASN A 1 1262 ? -10.946 -2.311 20.974 1.00 46.88 1262 ASN A CA 1
ATOM 10058 C C . ASN A 1 1262 ? -11.752 -2.779 22.199 1.00 46.88 1262 ASN A C 1
ATOM 10060 O O . ASN A 1 1262 ? -11.487 -2.339 23.316 1.00 46.88 1262 ASN A O 1
ATOM 10064 N N . VAL A 1 1263 ? -12.767 -3.627 22.020 1.00 55.59 1263 VAL A N 1
ATOM 10065 C CA . VAL A 1 1263 ? -13.487 -4.235 23.146 1.00 55.59 1263 VAL A CA 1
ATOM 10066 C C . VAL A 1 1263 ? -12.557 -5.277 23.771 1.00 55.59 1263 VAL A C 1
ATOM 10068 O O . VAL A 1 1263 ? -12.230 -6.259 23.116 1.00 55.59 1263 VAL A O 1
ATOM 10071 N N . GLY A 1 1264 ? -12.118 -5.047 25.018 1.00 45.25 1264 GLY A N 1
ATOM 10072 C CA . GLY A 1 1264 ? -11.049 -5.783 25.728 1.00 45.25 1264 GLY A CA 1
ATOM 10073 C C . GLY A 1 1264 ? -11.328 -7.252 26.082 1.00 45.25 1264 GLY A C 1
ATOM 10074 O O . GLY A 1 1264 ? -10.832 -7.759 27.080 1.00 45.25 1264 GLY A O 1
ATOM 10075 N N . THR A 1 1265 ? -12.186 -7.909 25.314 1.00 49.53 1265 THR A N 1
ATOM 10076 C CA . THR A 1 1265 ? -12.528 -9.335 25.370 1.00 49.53 1265 THR A CA 1
ATOM 10077 C C . THR A 1 1265 ? -12.980 -9.738 23.970 1.00 49.53 1265 THR A C 1
ATOM 10079 O O . THR A 1 1265 ? -14.110 -10.153 23.730 1.00 49.53 1265 THR A O 1
ATOM 10082 N N . THR A 1 1266 ? -12.115 -9.536 22.979 1.00 50.69 1266 THR A N 1
ATOM 10083 C CA . THR A 1 1266 ? -12.425 -9.996 21.628 1.00 50.69 1266 THR A CA 1
ATOM 10084 C C . THR A 1 1266 ? -12.501 -11.526 21.602 1.00 50.69 1266 THR A C 1
ATOM 10086 O O . THR A 1 1266 ? -11.912 -12.232 22.426 1.00 50.69 1266 THR A O 1
ATOM 10089 N N . CYS A 1 1267 ? -13.164 -12.072 20.578 1.00 46.62 1267 CYS A N 1
ATOM 10090 C CA . CYS A 1 1267 ? -13.099 -13.501 20.269 1.00 46.62 1267 CYS A CA 1
ATOM 10091 C C . CYS A 1 1267 ? -11.639 -13.990 20.130 1.00 46.62 1267 CYS A C 1
ATOM 10093 O O . CYS A 1 1267 ? -11.375 -15.172 20.318 1.00 46.62 1267 CYS A O 1
ATOM 10095 N N . ARG A 1 1268 ? -10.699 -13.083 19.819 1.00 45.12 1268 ARG A N 1
ATOM 10096 C CA . ARG A 1 1268 ? -9.258 -13.328 19.771 1.00 45.12 1268 ARG A CA 1
ATOM 10097 C C . ARG A 1 1268 ? -8.648 -13.441 21.170 1.00 45.12 1268 ARG A C 1
ATOM 10099 O O . ARG A 1 1268 ? -8.005 -14.450 21.405 1.00 45.12 1268 ARG A O 1
ATOM 10106 N N . ASP A 1 1269 ? -8.924 -12.527 22.098 1.00 49.03 1269 ASP A N 1
ATOM 10107 C CA . ASP A 1 1269 ? -8.385 -12.586 23.472 1.00 49.03 1269 ASP A CA 1
ATOM 10108 C C . ASP A 1 1269 ? -8.886 -13.822 24.229 1.00 49.03 1269 ASP A C 1
ATOM 10110 O O . ASP A 1 1269 ? -8.147 -14.453 24.979 1.00 49.03 1269 ASP A O 1
ATOM 10114 N N . MET A 1 1270 ? -10.141 -14.220 23.997 1.00 47.28 1270 MET A N 1
ATOM 10115 C CA . MET A 1 1270 ? -10.701 -15.450 24.564 1.00 47.28 1270 MET A CA 1
ATOM 10116 C C . MET A 1 1270 ? -10.057 -16.702 23.945 1.00 47.28 1270 MET A C 1
ATOM 10118 O O . MET A 1 1270 ? -9.793 -17.674 24.647 1.00 47.28 1270 MET A O 1
ATOM 10122 N N . VAL A 1 1271 ? -9.773 -16.680 22.637 1.00 46.06 1271 VAL A N 1
ATOM 10123 C CA . VAL A 1 1271 ? -9.068 -17.763 21.935 1.00 46.06 1271 VAL A CA 1
ATOM 10124 C C . VAL A 1 1271 ? -7.601 -17.838 22.367 1.00 46.06 1271 VAL A C 1
ATOM 10126 O O . VAL A 1 1271 ? -7.126 -18.937 22.620 1.00 46.06 1271 VAL A O 1
ATOM 10129 N N . GLU A 1 1272 ? -6.903 -16.713 22.510 1.00 45.62 1272 GLU A N 1
ATOM 10130 C CA . GLU A 1 1272 ? -5.514 -16.633 22.987 1.00 45.62 1272 GLU A CA 1
ATOM 10131 C C . GLU A 1 1272 ? -5.413 -17.113 24.448 1.00 45.62 1272 GLU A C 1
ATOM 10133 O O . GLU A 1 1272 ? -4.647 -18.030 24.746 1.00 45.62 1272 GLU A O 1
ATOM 10138 N N . SER A 1 1273 ? -6.305 -16.628 25.318 1.00 39.47 1273 SER A N 1
ATOM 10139 C CA . SER A 1 1273 ? -6.461 -17.052 26.721 1.00 39.47 1273 SER A CA 1
ATOM 10140 C C . SER A 1 1273 ? -6.685 -18.562 26.889 1.00 39.47 1273 SER A C 1
ATOM 10142 O O . SER A 1 1273 ? -6.086 -19.196 27.758 1.00 39.47 1273 SER A O 1
ATOM 10144 N N . ILE A 1 1274 ? -7.526 -19.166 26.045 1.00 40.41 1274 ILE A N 1
ATOM 10145 C CA . ILE A 1 1274 ? -7.891 -20.590 26.139 1.00 40.41 1274 ILE A CA 1
ATOM 10146 C C . ILE A 1 1274 ? -6.868 -21.491 25.435 1.00 40.41 1274 ILE A C 1
ATOM 10148 O O . ILE A 1 1274 ? -6.697 -22.647 25.821 1.00 40.41 1274 ILE A O 1
ATOM 10152 N N . MET A 1 1275 ? -6.175 -20.980 24.414 1.00 37.12 1275 MET A N 1
ATOM 10153 C CA . MET A 1 1275 ? -5.134 -21.716 23.692 1.00 37.12 1275 MET A CA 1
ATOM 10154 C C . MET A 1 1275 ? -3.747 -21.607 24.337 1.00 37.12 1275 MET A C 1
ATOM 10156 O O . MET A 1 1275 ? -2.844 -22.320 23.901 1.00 37.12 1275 MET A O 1
ATOM 10160 N N . GLY A 1 1276 ? -3.575 -20.772 25.366 1.00 32.25 1276 GLY A N 1
ATOM 10161 C CA . GLY A 1 1276 ? -2.278 -20.553 26.010 1.00 32.25 1276 GLY A CA 1
ATOM 10162 C C . GLY A 1 1276 ? -1.254 -19.920 25.065 1.00 32.25 1276 GLY A C 1
ATOM 10163 O O . GLY A 1 1276 ? -0.084 -20.305 25.104 1.00 32.25 1276 GLY A O 1
ATOM 10164 N N . LEU A 1 1277 ? -1.718 -19.021 24.188 1.00 33.91 1277 LEU A N 1
ATOM 10165 C CA . LEU A 1 1277 ? -0.881 -18.232 23.279 1.00 33.91 1277 LEU A CA 1
ATOM 10166 C C . LEU A 1 1277 ? -0.446 -16.913 23.916 1.00 33.91 1277 LEU A C 1
ATOM 10168 O O . LEU A 1 1277 ? -1.271 -16.319 24.644 1.00 33.91 1277 LEU A O 1
#

Secondary structure (DSSP, 8-state):
--SSSSTTTSSSSSSS-S-----------S----PPTTTTTHHHHHHHHHHHHHHHHHHHHHHTTTS-HHHHHHHHT--HHHHHHHT--HHHHH-GGGHHHHHHHHHHHH-TT----TTTT----HHHHHHHHHSSEEEE----S-SS-TTTPPPPPPPEEEPPPP--GGGBSS-HHHHHHHHS-SHHHHHHHHHT--EEEEES-HHHHHHHHHHTT-EEEEEEE-SSTTS-EEEEEE-TT-SS-EEEEEEE-SHHHHHHHHHHHHHT-SS----TT-EEEES-HHHHHHHHHHHHHHHHHHSPPPSEEEES-HHHHHHHHHHHHHHHHHHHHHHH-HHHHHHHH-HHHHHHHHHHHHHTTSTT--TTTTHHHHHHHHHHHHHHHTT-TTTSPPPSEEEEEE-SS-EEEEEEEE-TTS-EEEEEEE----GGGHHHHHHHHHHTT--EEEEEEEEEEPTTSS--TT-EEE-SEEEETTEEEEPPSPPP--TTEEE--EEEE-S-GGG-BHHHHHHHTTT-SEEESSHHHHHHHS-STT-EEEEEEEEEEETT-TT-BTTTS-HHHHHHHHHHHHHHHHHHTT-SSPEEP-----SHHHHHHHHHHHHHTTS-HHHHHHHHHHTTTSPPPPHHHHHHHHHHS----HHHHHHHHHHHHHHHHHHHHHHHHHSPPPEEEEEHHHHTT---TTTS-EEEEEEESSHHHHHHHHHHHHTTHHHHHHHTTTEEEEEEESSPPTTEEEEE--SS--TTHHHHHHHHHHHHHH-EEEEE-TTS-EEEEE---S----GGGTSS-S--BTTBPPPHHHHHHHHH----TT--HHHHHHHHHHHHHHHHHHHHHHHT--EEEEEEE-S--GGG-SEEEEEEEETTTEEEEEEEE-HHHHH-HHHHHHHHHHHHHTTSTTT-SHHHHHHHHHHHHTT-HHHHHHHHHHHHHHHHHIIIIIS-PPTTSHHHHHHHHHHHHHHHHHHHHHHHHHHHHHHHHHHHHHHHHHHHHHHHSSS-HHHHHHTT-HHHHHHHHHTTS-TTT--HHHHHHHHHHHHHHHS---SGGGEEEEEEE-TT---EE-TTS-EEEE-HHHHSSSS-HHHHTTHHHHHHHHHHHTTTTSS--SS--HHHHHHHHHH-GGG-SEEEEB-HHHHHHT-----TTS----EEEEEEEEGGG-EE-TT-SS-S--EEEESEE-GGGEEEEEE-SSTT-TTHHHHHHHHHHHHHTSPPPHHHH---TTT--HHHHHHHHHHHH--TT--TTTSSS-HHHHHHHHHT-

Radius of gyration: 39.57 Å; chains: 1; bounding box: 120×75×113 Å

Foldseek 3Di:
DPPVPPVVVVVVPPPPPDDPDDDDDDDDDPDDDPDDPDPPFQLLVLLLLLLLLLVLVVLLLVCVVLWDPVLSVVSVPDDSLVSVVVPDGSVCSLQLQCSLVVSVVVCCVPPVVDDTDSVSSDDPPVVSRVLSNVASDKAFDPQDDDLADLVLFDDADDWDFDFFDAADCVQFLDNLSNVLQQQDTLSLLACCLVVVAAEEEEEDALQSVNSNCVNQVKDFGTWHQGSNNLRWTKTWMGGPPDPGTHIYIYPHQDPLSVVQVSLSSNHSDPDPRGSHRRYTYGDDNVVSLVVLLVVLLLLVLQDDDAPAEEEAPVVVVVVQLVLLQLLQLLVLCCVPPVPVLCVQQDVVLSVVNVVLVVCLPPPPDFSVVCSVSSVSSSVSCVVVQVVDPSSRADHQWPFFDDFSLKTWTWGWFAFPVRDIGIYIYIHDDAFCSCQSVLSSCVSSPNQHYEYEEAWAFQPPLPDAALQKEWEQWEDDPPDTHGAAADDFPFPRYHYYWYEYEDSYSSVRGPVVSVVCSVHTGIYDRHVVSNCVSQPDNRRHYIYIYGHAAHGSDPQRGVVNPDPVSNVVRVSRVVCRVCVVVNCNSTGHDPDPCPDQLSVLLVLLCVVPVVAAPLQSLLLSLVCPPHGRDDNVVSVVVVVVDDGDHPQLVQVLLLLVLNLVQSLQLVCLVAADRWKKKWFLCLLSSNDDQQPEATEMETEDADDVSLVVSVVSNVVCVVSCVVNVNHYDYYYDYDDDDPRIAIDGDDSGRDSCNSVCSNQLSSCQAFNWHWHQDSSRGIGIDRGPGPHHDHSLVRPVFAADFAQDHADPQLVVLLVVQQDAPPFQLLVLLVVLQVVLQVVQVVVCLLLLAFEGEDEDEDQDDHRHYQWYFAWDQDLVGFTYRYIYHYPVLSSRRVSSLLVSLVSVCCCPPPFVHVLSVNLLRLLVVQPDLLSSLRVLVSQLVSLVCSCVVNRVDDPPDSSNVSSVSSNVVSVVVNVVSVVVVVVLVVVLVVLVVVLVVVLVVLQVDPDALVLCLLALVQPVNLVLLVSLASLSQDTLLVQLLVLLLSCCSSVPDPDLVQKDKWKAQCQPFDWDAHPVRFIKGFFLLQVVDDDTSSNSSNLNVVCQLVLLVLLVSSGHSSGRGPLSNLSSCLRPRNSHQWGKIAAAVLNQVNNFHPDPPPQGKGKMWIFIGRLSQWAFNSRRSPLSSIIIGGTMDGRVGTQDMFIDPDPDDPCRVVVVQVSSCVRSVHGQDPRRHDRDSVPSPSNVNSVSNCVSRNSRCNGLVRSPDHSVNVVCVVVVD

pLDDT: mean 85.24, std 14.0, range [24.78, 98.0]

Sequence (1277 aa):
MRVKAIVAQLLILSLFITSCSSFQNSSFNLFGFRTIAGIEDDLQYYLGVDRFHYYITEYSHNMEGKIPEDAMAAIKKISAKQLFAEGYTVDQLKNAHNYDKMITDWLKKYHPEISFNQTDMQWGYNFLKNKLNEAFAVKETKLKGDLVNPDFAPTPARPQVLTIANINPEELTLDSGHYISNRTTRAMFWEAAETGKTVEFHLGDSREFMKHIQQSGAEVIAEINPMAANYNKQFVVKYPGENTYRYAVTNIGGADRLEHMIHSLALSNLAGGNLQNKVVVHGDLQEFHKRMTAKLTEQMEHLPNADRVIIGQRGAIDGQFNLFWKLQGLQNMYEQDPTKLKLRVGADQFEQIEDMFEKTSSPKFSVHDHKKVIEKNYEKVKGLVEADPNMMPAIYKQFDYDTTQVQMTDFVFKNSQGKSVRWRVLGNVWGDEVVPLAQALKNTGHKEITYIGTAGAVPGKGYKVGDLVVPAYVQDGTSKLRVHGDVMDIDLAKVGGAVEHVGSPFEETFDWLDLVKQRSDFVEIESSYLRRIFNGTDDNLRFYLLISDILGSEGETLASASSSKRRKALNAILDTMFARDKAKIPKPVDVPLNSAHMKLRSLIDKLYNKKGKVFQHYVQSHFKGKPVPSEEALKSFVDSVDNFSDDFFSKRVVSTSEVLSYIVRDISENLPVPTLGVSQEFLDGAWHPKTDKLKVQIYSSNTEILEQYRQIVEKYEDAIGDISKWAEIEVVRGPPPEGMVALKATNNIEPDYLVKAFTRASFMQGGLDYDVTYNGALKYHILPTNKSTNVCEVGNKFCSLAYYAPDPRTKDLLGEITEVEGFNPEQRLKDAIADLSDELKYKGNDEEWKAVAKLKKVNSLPDGKMAEIVPVFSNTEGLVIEVRITPQGLKNPMVVAEEMAHLKQIVDEPFMHPIHWAEITLNAQYGSKRSAMLLAEAEVDAMEKVRYDILDVEEGSQVDEYIKARKAQGEKLVKSVKKEVTAENKMRKTITNRYKALLKQLEDSPKKLDDYIAAGDRVNARKLIDSFMPWEEMEPTEVALWTRWLDAMEHPATQSSKKTLVFRGLADDLVRESNDGGHFLMSKLLTKNQGNYTRRLRSLKTYHGKLGKMARGEVPLKVDSYTAMMKGHSHDPVASPFLSTSVADVADNFADEWSGSGDNIKKIAAIHIDKRRIMTNLVSDYREAERLIPLIVFPDEIVHIEQATESYDSNFMNKLYGNVKQKIGREVKSEEKVQSNNAIDRLKNTKAWWESVNPAGLTPNNVGTTCRDMVESIMGL